Protein 5T58 (pdb70)

Radius of gyration: 65.5 Å; Cα contacts (8 Å, |Δi|>4): 560; chains: 4; bounding box: 203×112×116 Å

B-factor: mean 86.99, std 26.58, range [22.73, 195.38]

Sequence (820 aa):
ATTPTMQSTSLLTEHLGYPPISLVDDIINAVNEIMYKCTNAMEKYLMQRNIIGKKDFSDEIKIGTAKLESLLENSVDKNFDKLELYVLRNILSIPSDLLEENRFRLLHHEKLVLTDSATRAHTDTSIEQKLQEIERQYQLNVMLRDRIQNTKELLTEVVQFKKKVIDLLRCDDNLTTALHELWDDLKPLDVAVKLITTRLKQIYLENEEFYSIDQVNRLVKRYNELRNTSIVRGMEGTEHIRFQRLVQVCNKALEESIRKLQSWEKIHECFPNYGQTREGIENLTVCQQQVIKLWSNLSRVEFDAIFHERSIEEKLNQLDDLINKARSIDTSSSSKKLRKIDDLRPLELIEGNLQGAKESTLERINNKLQIIKESNEALETNLKDLNDNIFQELDQLQQVYDDMLPDETIKQAVSDMIIESRQSFAQDLKMKQLMNWCLIRALRKLEIKNSQNKSESRKITLTILKDFVRDIRKGSHDIDWPPIKLAKIPNEKNIQNKENAKILEEKIKTIKNEIEQWSKDLSDVKIPSYELPKLTATTKESIHSDFQKRVDGLQETTRLLKSSSILLNETAGMKLQRLNGCIVKKRVDKLDITQKQLRFLHKQFKEIIDEKVRTALPESSEDDQVSQEIQLQLDQFLMDVLEMAGESMNVVDAGKGTTVKSVIQEVQKEYTEPFDVELNEKVRKLYQEWEDETVKVSKLRREAPQVAVSEYTKQENQLLEEIDSLIAKMDSSKTQEYWNQVANQYGSILTSLKEINDKIPTHESKQKRLRLLLDLIEKEVAT

Nearest PDB structures (foldseek):
  5t58-assembly1_A  TM=1.004E+00  e=5.460E-33  Kluyveromyces lactis NRRL Y-1140
  5t59-assembly1_A  TM=8.878E-01  e=7.676E-12  Kluyveromyces lactis NRRL Y-1140
  5t51-assembly1_A  TM=9.431E-01  e=3.732E-10  Kluyveromyces lactis NRRL Y-1140
  5wwl-assembly1_M  TM=3.904E-01  e=6.436E-05  Schizosaccharomyces pombe 972h-
  5t58-assembly1_N  TM=1.005E+00  e=2.468E-30  Kluyveromyces lactis NRRL Y-1140

Solvent-accessible surface area: 52377 Å² total; per-residue (Å²): 118,81,51,48,88,110,4,9,59,35,3,2,24,19,20,8,11,10,2,10,79,2,1,2,31,42,1,31,99,9,2,27,83,20,15,109,120,28,22,94,32,64,47,132,148,12,86,123,102,26,81,40,76,183,144,76,45,43,126,33,13,151,99,0,26,50,108,43,26,66,75,14,55,108,41,4,68,108,44,3,38,118,3,39,96,70,0,66,181,60,2,9,40,9,50,57,104,13,6,109,106,29,53,2,58,10,116,18,22,116,8,111,45,92,97,30,66,37,12,98,54,128,12,58,62,38,3,80,81,51,9,78,56,13,45,120,22,62,102,57,28,80,121,12,160,59,69,60,87,19,16,128,87,18,109,66,50,22,73,79,12,19,116,15,12,83,67,12,9,89,3,80,29,139,142,33,0,55,86,112,79,128,54,23,94,143,93,64,34,63,81,24,55,120,120,25,14,60,135,0,67,100,2,11,104,66,35,61,108,164,138,37,37,96,105,10,36,148,64,8,100,154,18,68,128,134,183,94,65,88,139,68,268,97,124,69,35,94,54,97,92,32,31,99,95,0,43,93,30,2,53,128,16,5,92,88,6,11,152,82,35,137,40,155,89,61,22,82,113,11,18,73,95,1,3,138,35,190,97,0,50,101,30,7,48,98,26,40,97,108,20,37,132,101,20,19,72,78,1,116,85,50,8,95,43,1,25,151,114,53,51,1,91,103,48,0,25,61,2,20,20,33,5,35,66,13,149,81,97,110,118,96,116,49,109,190,77,81,92,14,43,39,57,132,14,9,58,53,11,5,27,0,9,18,16,16,35,20,62,70,41,33,101,140,9,48,79,23,7,90,100,12,102,108,53,16,105,58,81,43,73,82,20,119,77,86,23,90,74,23,83,98,46,20,94,96,60,36,118,77,16,54,115,42,61,65,85,98,73,4,101,95,5,25,38,78,23,98,131,29,80,169,169,132,167,61,84,53,128,62,21,56,139,20,6,26,127,1,6,60,95,6,20,143,114,21,73,134,125,20,85,126,74,193,42,100,13,47,100,71,0,12,79,11,0,79,34,6,16,129,66,37,169,172,53,55,152,122,58,40,135,80,54,34,54,78,96,95,85,106,67,118,98,71,104,108,109,108,98,94,95,104,95,100,105,75,72,100,91,109,84,96,106,146,130,74,84,71,107,65,55,135,86,21,122,16,26,11,69,77,30,15,80,15,53,70,61,21,110,63,13,106,90,93,10,124,86,24,89,60,28,31,93,64,0,67,104,20,35,76,95,64,88,100,82,21,148,18,138,33,197,83,86,107,32,77,81,134,59,45,54,64,30,14,95,123,76,16,49,34,47,26,111,66,17,157,45,22,48,47,0,3,79,61,1,51,86,16,5,24,49,21,18,125,101,12,92,46,24,62,111,162,76,212,199,81,107,5,53,9,66,28,54,52,14,67,43,16,9,24,19,14,13,70,31,6,22,103,46,27,124,103,65,70,112,108,96,68,87,54,33,126,69,25,3,54,12,43,31,27,4,22,74,12,3,35,78,0,14,70,35,0,21,144,44,17,14,4,90,102,53,51,126,29,85,49,15,98,63,17,10,84,82,4,47,110,60,17,33,44,90,103,50,124,101,36,64,75,107,27,156,128,35,67,98,55,38,24,77,26,6,61,76,15,2,91,31,39,70,98,11,1,55,75,22,18,43,110,23,70,141,122,51,73,110,14,50,119,67,11,54,65,38,67,80,90,48,132,98,172,195,76,92,95,148,64,36,97,25,1,74,48,19,13,56,21,10,70,22,45,90,66,6,53,84,82,38,72,66,0,63,66,93,12,111,132,14,130,92,29,40,101,70,13,129,161,88,39,86,190

Structure (mmCIF, N/CA/C/O backbone):
data_5T58
#
_entry.id   5T58
#
_cell.length_a   58.750
_cell.length_b   172.570
_cell.length_c   59.480
_cell.angle_alpha   90.00
_cell.angle_beta   110.46
_cell.angle_gamma   90.00
#
_symmetry.space_group_name_H-M   'P 1 21 1'
#
loop_
_entity.id
_entity.type
_entity.pdbx_description
1 polymer KLLA0F02343p
2 polymer KLLA0E05809p
3 polymer KLLA0D15741p
4 polymer KLLA0C15939p
#
loop_
_atom_site.group_PDB
_atom_site.id
_atom_site.type_symbol
_atom_site.label_atom_id
_atom_site.label_alt_id
_atom_site.label_comp_id
_atom_site.label_asym_id
_atom_site.label_entity_id
_atom_site.label_seq_id
_atom_site.pdbx_PDB_ins_code
_atom_site.Cartn_x
_atom_site.Cartn_y
_atom_site.Cartn_z
_atom_site.occupancy
_atom_site.B_iso_or_equiv
_atom_site.auth_seq_id
_atom_site.auth_comp_id
_atom_site.auth_asym_id
_atom_site.auth_atom_id
_atom_site.pdbx_PDB_model_num
ATOM 1 N N . ALA A 1 1 ? 9.448 5.410 1.705 1.00 111.60 1 ALA A N 1
ATOM 2 C CA . ALA A 1 1 ? 8.892 4.170 2.320 1.00 100.72 1 ALA A CA 1
ATOM 3 C C . ALA A 1 1 ? 9.722 3.722 3.524 1.00 119.66 1 ALA A C 1
ATOM 4 O O . ALA A 1 1 ? 9.403 2.721 4.167 1.00 123.12 1 ALA A O 1
ATOM 13 N N . THR A 1 2 ? 10.782 4.473 3.831 1.00 128.90 2 THR A N 1
ATOM 14 C CA . THR A 1 2 ? 11.713 4.103 4.892 1.00 110.72 2 THR A CA 1
ATOM 15 C C . THR A 1 2 ? 12.265 2.706 4.635 1.00 101.10 2 THR A C 1
ATOM 16 O O . THR A 1 2 ? 13.286 2.552 3.956 1.00 107.15 2 THR A O 1
ATOM 27 N N . THR A 1 3 ? 11.597 1.685 5.171 1.00 94.55 3 THR A N 1
ATOM 28 C CA . THR A 1 3 ? 11.958 0.288 4.973 1.00 94.74 3 THR A CA 1
ATOM 29 C C . THR A 1 3 ? 11.089 -0.557 5.896 1.00 93.92 3 THR A C 1
ATOM 30 O O . THR A 1 3 ? 11.223 -0.458 7.123 1.00 93.79 3 THR A O 1
ATOM 41 N N . PRO A 1 4 ? 10.182 -1.377 5.362 1.00 90.31 4 PRO A N 1
ATOM 42 C CA . PRO A 1 4 ? 9.376 -2.239 6.242 1.00 84.67 4 PRO A CA 1
ATOM 43 C C . PRO A 1 4 ? 10.210 -3.069 7.201 1.00 81.06 4 PRO A C 1
ATOM 44 O O . PRO A 1 4 ? 9.763 -3.343 8.323 1.00 77.92 4 PRO A O 1
ATOM 55 N N . THR A 1 5 ? 11.413 -3.480 6.797 1.00 71.80 5 THR A N 1
ATOM 56 C CA . THR A 1 5 ? 12.287 -4.208 7.711 1.00 64.74 5 THR A CA 1
ATOM 57 C C . THR A 1 5 ? 12.738 -3.311 8.857 1.00 70.12 5 THR A C 1
ATOM 58 O O . THR A 1 5 ? 12.722 -3.724 10.020 1.00 74.42 5 THR A O 1
ATOM 69 N N . MET A 1 6 ? 13.150 -2.077 8.548 1.00 71.67 6 MET A N 1
ATOM 70 C CA . MET A 1 6 ? 13.495 -1.130 9.604 1.00 73.47 6 MET A CA 1
ATOM 71 C C . MET A 1 6 ? 12.316 -0.901 10.538 1.00 75.85 6 MET A C 1
ATOM 72 O O . MET A 1 6 ? 12.491 -0.756 11.754 1.00 74.83 6 MET A O 1
ATOM 86 N N . GLN A 1 7 ? 11.107 -0.852 9.981 1.00 71.57 7 GLN A N 1
ATOM 87 C CA . GLN A 1 7 ? 9.916 -0.673 10.800 1.00 70.91 7 GLN A CA 1
ATOM 88 C C . GLN A 1 7 ? 9.710 -1.861 11.732 1.00 68.19 7 GLN A C 1
ATOM 89 O O . GLN A 1 7 ? 9.423 -1.685 12.923 1.00 66.41 7 GLN A O 1
ATOM 103 N N . SER A 1 8 ? 9.871 -3.082 11.213 1.00 66.99 8 SER A N 1
ATOM 104 C CA . SER A 1 8 ? 9.759 -4.266 12.057 1.00 57.91 8 SER A CA 1
ATOM 105 C C . SER A 1 8 ? 10.841 -4.293 13.128 1.00 57.20 8 SER A C 1
ATOM 106 O O . SER A 1 8 ? 10.602 -4.777 14.238 1.00 57.45 8 SER A O 1
ATOM 114 N N . THR A 1 9 ? 12.036 -3.788 12.817 1.00 56.95 9 THR A N 1
ATOM 115 C CA . THR A 1 9 ? 13.114 -3.765 13.796 1.00 60.76 9 THR A CA 1
ATOM 116 C C . THR A 1 9 ? 12.934 -2.666 14.832 1.00 55.14 9 THR A C 1
ATOM 117 O O . THR A 1 9 ? 13.481 -2.779 15.933 1.00 60.93 9 THR A O 1
ATOM 128 N N . SER A 1 10 ? 12.191 -1.607 14.510 1.00 49.22 10 SER A N 1
ATOM 129 C CA . SER A 1 10 ? 11.882 -0.598 15.515 1.00 52.54 10 SER A CA 1
ATOM 130 C C . SER A 1 10 ? 10.756 -1.071 16.426 1.00 42.28 10 SER A C 1
ATOM 131 O O . SER A 1 10 ? 10.857 -0.974 17.654 1.00 38.84 10 SER A O 1
ATOM 139 N N . LEU A 1 11 ? 9.681 -1.599 15.838 1.00 42.88 11 LEU A N 1
ATOM 140 C CA . LEU A 1 11 ? 8.570 -2.093 16.644 1.00 45.44 11 LEU A CA 1
ATOM 141 C C . LEU A 1 11 ? 8.992 -3.291 17.485 1.00 39.77 11 LEU A C 1
ATOM 142 O O . LEU A 1 11 ? 8.530 -3.452 18.619 1.00 46.27 11 LEU A O 1
ATOM 158 N N . LEU A 1 12 ? 9.871 -4.140 16.949 1.00 34.02 12 LEU A N 1
ATOM 159 C CA . LEU A 1 12 ? 10.349 -5.295 17.702 1.00 39.69 12 LEU A CA 1
ATOM 160 C C . LEU A 1 12 ? 11.444 -4.908 18.685 1.00 48.91 12 LEU A C 1
ATOM 161 O O . LEU A 1 12 ? 11.482 -5.420 19.808 1.00 42.46 12 LEU A O 1
ATOM 177 N N . THR A 1 13 ? 12.350 -4.016 18.280 1.00 43.79 13 THR A N 1
ATOM 178 C CA . THR A 1 13 ? 13.331 -3.496 19.223 1.00 34.37 13 THR A CA 1
ATOM 179 C C . THR A 1 13 ? 12.649 -2.833 20.411 1.00 41.53 13 THR A C 1
ATOM 180 O O . THR A 1 13 ? 13.184 -2.854 21.526 1.00 45.97 13 THR A O 1
ATOM 191 N N . GLU A 1 14 ? 11.470 -2.244 20.196 1.00 47.32 14 GLU A N 1
ATOM 192 C CA . GLU A 1 14 ? 10.740 -1.605 21.286 1.00 54.09 14 GLU A CA 1
ATOM 193 C C . GLU A 1 14 ? 9.963 -2.632 22.106 1.00 45.27 14 GLU A C 1
ATOM 194 O O . GLU A 1 14 ? 10.077 -2.670 23.336 1.00 49.70 14 GLU A O 1
ATOM 206 N N . HIS A 1 15 ? 9.164 -3.467 21.439 1.00 39.50 15 HIS A N 1
ATOM 207 C CA . HIS A 1 15 ? 8.431 -4.525 22.125 1.00 41.54 15 HIS A CA 1
ATOM 208 C C . HIS A 1 15 ? 9.360 -5.352 23.004 1.00 46.56 15 HIS A C 1
ATOM 209 O O . HIS A 1 15 ? 9.212 -5.396 24.231 1.00 50.49 15 HIS A O 1
ATOM 223 N N . LEU A 1 16 ? 10.329 -6.021 22.378 1.00 47.95 16 LEU A N 1
ATOM 224 C CA . LEU A 1 16 ? 11.283 -6.837 23.118 1.00 48.71 16 LEU A CA 1
ATOM 225 C C . LEU A 1 16 ? 11.937 -6.041 24.239 1.00 40.26 16 LEU A C 1
ATOM 226 O O . LEU A 1 16 ? 12.136 -6.555 25.346 1.00 34.79 16 LEU A O 1
ATOM 242 N N . GLY A 1 17 ? 12.260 -4.777 23.974 1.00 38.87 17 GLY A N 1
ATOM 243 C CA . GLY A 1 17 ? 13.117 -4.004 24.839 1.00 36.99 17 GLY A CA 1
ATOM 244 C C . GLY A 1 17 ? 14.590 -4.146 24.528 1.00 41.56 17 GLY A C 1
ATOM 245 O O . GLY A 1 17 ? 15.398 -3.383 25.073 1.00 47.68 17 GLY A O 1
ATOM 249 N N . TYR A 1 18 ? 14.960 -5.088 23.665 1.00 44.29 18 TYR A N 1
ATOM 250 C CA . TYR A 1 18 ? 16.339 -5.354 23.292 1.00 42.44 18 TYR A CA 1
ATOM 251 C C . TYR A 1 18 ? 16.401 -5.692 21.809 1.00 41.97 18 TYR A C 1
ATOM 252 O O . TYR A 1 18 ? 15.471 -6.308 21.274 1.00 44.16 18 TYR A O 1
ATOM 270 N N . PRO A 1 19 ? 17.472 -5.302 21.121 1.00 34.54 19 PRO A N 1
ATOM 271 C CA . PRO A 1 19 ? 17.584 -5.603 19.689 1.00 38.75 19 PRO A CA 1
ATOM 272 C C . PRO A 1 19 ? 17.481 -7.096 19.428 1.00 48.05 19 PRO A C 1
ATOM 273 O O . PRO A 1 19 ? 17.985 -7.907 20.219 1.00 57.66 19 PRO A O 1
ATOM 284 N N . PRO A 1 20 ? 16.834 -7.502 18.330 1.00 39.83 20 PRO A N 1
ATOM 285 C CA . PRO A 1 20 ? 16.824 -8.935 17.987 1.00 40.95 20 PRO A CA 1
ATOM 286 C C . PRO A 1 20 ? 18.212 -9.537 17.859 1.00 50.11 20 PRO A C 1
ATOM 287 O O . PRO A 1 20 ? 18.442 -10.661 18.324 1.00 57.48 20 PRO A O 1
ATOM 298 N N . ILE A 1 21 ? 19.147 -8.820 17.230 1.00 42.94 21 ILE A N 1
ATOM 299 C CA . ILE A 1 21 ? 20.489 -9.359 17.036 1.00 43.35 21 ILE A CA 1
ATOM 300 C C . ILE A 1 21 ? 21.143 -9.671 18.376 1.00 49.69 21 ILE A C 1
ATOM 301 O O . ILE A 1 21 ? 22.010 -10.550 18.463 1.00 64.69 21 ILE A O 1
ATOM 317 N N . SER A 1 22 ? 20.739 -8.971 19.441 1.00 40.85 22 SER A N 1
ATOM 318 C CA . SER A 1 22 ? 21.336 -9.211 20.752 1.00 38.56 22 SER A CA 1
ATOM 319 C C . SER A 1 22 ? 21.122 -10.651 21.200 1.00 46.40 22 SER A C 1
ATOM 320 O O . SER A 1 22 ? 22.041 -11.289 21.730 1.00 57.59 22 SER A O 1
ATOM 328 N N . LEU A 1 23 ? 19.916 -11.183 20.991 1.00 42.48 23 LEU A N 1
ATOM 329 C CA . LEU A 1 23 ? 19.622 -12.556 21.388 1.00 50.09 23 LEU A CA 1
ATOM 330 C C . LEU A 1 23 ? 20.535 -13.544 20.668 1.00 54.77 23 LEU A C 1
ATOM 331 O O . LEU A 1 23 ? 21.255 -14.328 21.301 1.00 57.69 23 LEU A O 1
ATOM 347 N N . VAL A 1 24 ? 20.507 -13.527 19.333 1.00 46.44 24 VAL A N 1
ATOM 348 C CA . VAL A 1 24 ? 21.314 -14.468 18.564 1.00 40.69 24 VAL A CA 1
ATOM 349 C C . VAL A 1 24 ? 22.790 -14.317 18.903 1.00 41.80 24 VAL A C 1
ATOM 350 O O . VAL A 1 24 ? 23.537 -15.301 18.901 1.00 46.90 24 VAL A O 1
ATOM 363 N N . ASP A 1 25 ? 23.238 -13.094 19.200 1.00 38.46 25 ASP A N 1
ATOM 364 C CA . ASP A 1 25 ? 24.634 -12.906 19.580 1.00 40.30 25 ASP A CA 1
ATOM 365 C C . ASP A 1 25 ? 24.926 -13.532 20.938 1.00 50.13 25 ASP A C 1
ATOM 366 O O . ASP A 1 25 ? 26.021 -14.063 21.158 1.00 51.44 25 ASP A O 1
ATOM 375 N N . ASP A 1 26 ? 23.966 -13.476 21.867 1.00 44.97 26 ASP A N 1
ATOM 376 C CA . ASP A 1 26 ? 24.141 -14.172 23.138 1.00 40.37 26 ASP A CA 1
ATOM 377 C C . ASP A 1 26 ? 24.220 -15.676 22.924 1.00 43.20 26 ASP A C 1
ATOM 378 O O . ASP A 1 26 ? 25.045 -16.360 23.543 1.00 57.74 26 ASP A O 1
ATOM 387 N N . ILE A 1 27 ? 23.373 -16.207 22.041 1.00 33.64 27 ILE A N 1
ATOM 388 C CA . ILE A 1 27 ? 23.423 -17.629 21.713 1.00 36.96 27 ILE A CA 1
ATOM 389 C C . ILE A 1 27 ? 24.797 -17.996 21.161 1.00 53.61 27 ILE A C 1
ATOM 390 O O . ILE A 1 27 ? 25.464 -18.912 21.658 1.00 55.63 27 ILE A O 1
ATOM 406 N N . ILE A 1 28 ? 25.238 -17.286 20.119 1.00 55.30 28 ILE A N 1
ATOM 407 C CA . ILE A 1 28 ? 26.526 -17.581 19.490 1.00 54.66 28 ILE A CA 1
ATOM 408 C C . ILE A 1 28 ? 27.647 -17.493 20.517 1.00 56.92 28 ILE A C 1
ATOM 409 O O . ILE A 1 28 ? 28.344 -18.476 20.791 1.00 65.42 28 ILE A O 1
ATOM 425 N N . ASN A 1 29 ? 27.849 -16.302 21.085 1.00 46.19 29 ASN A N 1
ATOM 426 C CA . ASN A 1 29 ? 28.939 -16.104 22.033 1.00 49.19 29 ASN A CA 1
ATOM 427 C C . ASN A 1 29 ? 28.921 -17.169 23.122 1.00 62.66 29 ASN A C 1
ATOM 428 O O . ASN A 1 29 ? 29.977 -17.652 23.548 1.00 84.39 29 ASN A O 1
ATOM 439 N N . ALA A 1 30 ? 27.728 -17.557 23.577 1.00 58.87 30 ALA A N 1
ATOM 440 C CA . ALA A 1 30 ? 27.624 -18.606 24.585 1.00 71.99 30 ALA A CA 1
ATOM 441 C C . ALA A 1 30 ? 28.171 -19.930 24.058 1.00 71.48 30 ALA A C 1
ATOM 442 O O . ALA A 1 30 ? 29.088 -20.523 24.644 1.00 83.53 30 ALA A O 1
ATOM 449 N N . VAL A 1 31 ? 27.619 -20.409 22.941 1.00 63.43 31 VAL A N 1
ATOM 450 C CA . VAL A 1 31 ? 28.036 -21.702 22.403 1.00 69.57 31 VAL A CA 1
ATOM 451 C C . VAL A 1 31 ? 29.538 -21.716 22.154 1.00 70.16 31 VAL A C 1
ATOM 452 O O . VAL A 1 31 ? 30.244 -22.628 22.593 1.00 72.80 31 VAL A O 1
ATOM 465 N N . ASN A 1 32 ? 30.049 -20.715 21.431 1.00 69.26 32 ASN A N 1
ATOM 466 C CA . ASN A 1 32 ? 31.484 -20.655 21.169 1.00 71.22 32 ASN A CA 1
ATOM 467 C C . ASN A 1 32 ? 32.288 -20.600 22.459 1.00 72.94 32 ASN A C 1
ATOM 468 O O . ASN A 1 32 ? 33.409 -21.117 22.511 1.00 78.86 32 ASN A O 1
ATOM 479 N N . GLU A 1 33 ? 31.746 -19.972 23.506 1.00 69.11 33 GLU A N 1
ATOM 480 C CA . GLU A 1 33 ? 32.404 -20.036 24.806 1.00 68.91 33 GLU A CA 1
ATOM 481 C C . GLU A 1 33 ? 32.508 -21.478 25.282 1.00 77.81 33 GLU A C 1
ATOM 482 O O . GLU A 1 33 ? 33.545 -21.892 25.816 1.00 89.81 33 GLU A O 1
ATOM 494 N N . ILE A 1 34 ? 31.445 -22.264 25.087 1.00 76.31 34 ILE A N 1
ATOM 495 C CA . ILE A 1 34 ? 31.511 -23.677 25.451 1.00 75.64 34 ILE A CA 1
ATOM 496 C C . ILE A 1 34 ? 32.497 -24.409 24.548 1.00 77.81 34 ILE A C 1
ATOM 497 O O . ILE A 1 34 ? 33.116 -25.398 24.959 1.00 79.64 34 ILE A O 1
ATOM 513 N N . MET A 1 35 ? 32.658 -23.936 23.310 1.00 77.19 35 MET A N 1
ATOM 514 C CA . MET A 1 35 ? 33.612 -24.533 22.383 1.00 74.87 35 MET A CA 1
ATOM 515 C C . MET A 1 35 ? 35.041 -24.313 22.856 1.00 78.07 35 MET A C 1
ATOM 516 O O . MET A 1 35 ? 35.879 -25.218 22.767 1.00 86.18 35 MET A O 1
ATOM 530 N N . TYR A 1 36 ? 35.338 -23.115 23.362 1.00 81.70 36 TYR A N 1
ATOM 531 C CA . TYR A 1 36 ? 36.686 -22.818 23.833 1.00 91.61 36 TYR A CA 1
ATOM 532 C C . TYR A 1 36 ? 36.962 -23.520 25.158 1.00 96.95 36 TYR A C 1
ATOM 533 O O . TYR A 1 36 ? 37.991 -24.191 25.317 1.00 100.40 36 TYR A O 1
ATOM 551 N N . LYS A 1 37 ? 36.046 -23.377 26.122 1.00 90.40 37 LYS A N 1
ATOM 552 C CA . LYS A 1 37 ? 36.198 -24.061 27.403 1.00 81.39 37 LYS A CA 1
ATOM 553 C C . LYS A 1 37 ? 36.384 -25.558 27.203 1.00 79.72 37 LYS A C 1
ATOM 554 O O . LYS A 1 37 ? 37.260 -26.174 27.817 1.00 88.62 37 LYS A O 1
ATOM 573 N N . CYS A 1 38 ? 35.558 -26.164 26.348 1.00 65.15 38 CYS A N 1
ATOM 574 C CA . CYS A 1 38 ? 35.649 -27.600 26.125 1.00 67.07 38 CYS A CA 1
ATOM 575 C C . CYS A 1 38 ? 36.841 -27.993 25.265 1.00 82.16 38 CYS A C 1
ATOM 576 O O . CYS A 1 38 ? 37.299 -29.137 25.355 1.00 78.38 38 CYS A O 1
ATOM 584 N N . THR A 1 39 ? 37.342 -27.088 24.425 1.00 91.63 39 THR A N 1
ATOM 585 C CA . THR A 1 39 ? 38.550 -27.377 23.660 1.00 83.82 39 THR A CA 1
ATOM 586 C C . THR A 1 39 ? 39.767 -27.403 24.573 1.00 83.59 39 THR A C 1
ATOM 587 O O . THR A 1 39 ? 40.433 -28.437 24.717 1.00 94.21 39 THR A O 1
ATOM 598 N N . ASN A 1 40 ? 40.072 -26.270 25.207 1.00 75.40 40 ASN A N 1
ATOM 599 C CA . ASN A 1 40 ? 41.218 -26.218 26.102 1.00 84.85 40 ASN A CA 1
ATOM 600 C C . ASN A 1 40 ? 41.023 -27.071 27.351 1.00 92.59 40 ASN A C 1
ATOM 601 O O . ASN A 1 40 ? 42.000 -27.321 28.065 1.00 105.04 40 ASN A O 1
ATOM 612 N N . ALA A 1 41 ? 39.799 -27.529 27.624 1.00 82.90 41 ALA A N 1
ATOM 613 C CA . ALA A 1 41 ? 39.557 -28.477 28.707 1.00 81.00 41 ALA A CA 1
ATOM 614 C C . ALA A 1 41 ? 39.729 -29.920 28.258 1.00 90.09 41 ALA A C 1
ATOM 615 O O . ALA A 1 41 ? 40.171 -30.757 29.049 1.00 105.28 41 ALA A O 1
ATOM 622 N N . MET A 1 42 ? 39.381 -30.237 27.012 1.00 87.27 42 MET A N 1
ATOM 623 C CA . MET A 1 42 ? 39.752 -31.531 26.453 1.00 88.48 42 MET A CA 1
ATOM 624 C C . MET A 1 42 ? 41.269 -31.668 26.412 1.00 97.62 42 MET A C 1
ATOM 625 O O . MET A 1 42 ? 41.834 -32.656 26.896 1.00 100.42 42 MET A O 1
ATOM 639 N N . GLU A 1 43 ? 41.944 -30.660 25.857 1.00 99.20 43 GLU A N 1
ATOM 640 C CA . GLU A 1 43 ? 43.401 -30.588 25.850 1.00 97.26 43 GLU A CA 1
ATOM 641 C C . GLU A 1 43 ? 43.966 -30.695 27.263 1.00 101.16 43 GLU A C 1
ATOM 642 O O . GLU A 1 43 ? 44.650 -31.671 27.590 1.00 101.53 43 GLU A O 1
ATOM 654 N N . LYS A 1 44 ? 43.687 -29.694 28.102 1.00 106.49 44 LYS A N 1
ATOM 655 C CA . LYS A 1 44 ? 44.153 -29.668 29.486 1.00 106.97 44 LYS A CA 1
ATOM 656 C C . LYS A 1 44 ? 43.912 -30.996 30.194 1.00 110.42 44 LYS A C 1
ATOM 657 O O . LYS A 1 44 ? 44.862 -31.708 30.534 1.00 109.51 44 LYS A O 1
ATOM 676 N N . TYR A 1 45 ? 42.641 -31.329 30.426 1.00 116.50 45 TYR A N 1
ATOM 677 C CA . TYR A 1 45 ? 42.270 -32.538 31.153 1.00 112.90 45 TYR A CA 1
ATOM 678 C C . TYR A 1 45 ? 42.643 -33.819 30.413 1.00 99.93 45 TYR A C 1
ATOM 679 O O . TYR A 1 45 ? 42.359 -34.906 30.930 1.00 93.33 45 TYR A O 1
ATOM 697 N N . LEU A 1 46 ? 43.254 -33.728 29.227 1.00 103.56 46 LEU A N 1
ATOM 698 C CA . LEU A 1 46 ? 43.859 -34.888 28.583 1.00 112.68 46 LEU A CA 1
ATOM 699 C C . LEU A 1 46 ? 45.379 -34.916 28.705 1.00 119.79 46 LEU A C 1
ATOM 700 O O . LEU A 1 46 ? 45.978 -35.977 28.498 1.00 120.86 46 LEU A O 1
ATOM 716 N N . MET A 1 47 ? 46.013 -33.787 29.047 1.00 120.91 47 MET A N 1
ATOM 717 C CA . MET A 1 47 ? 47.467 -33.762 29.200 1.00 107.90 47 MET A CA 1
ATOM 718 C C . MET A 1 47 ? 47.959 -34.871 30.120 1.00 115.73 47 MET A C 1
ATOM 719 O O . MET A 1 47 ? 49.061 -35.397 29.925 1.00 119.26 47 MET A O 1
ATOM 733 N N . GLN A 1 48 ? 47.165 -35.232 31.130 1.00 119.44 48 GLN A N 1
ATOM 734 C CA . GLN A 1 48 ? 47.515 -36.331 32.021 1.00 116.38 48 GLN A CA 1
ATOM 735 C C . GLN A 1 48 ? 47.464 -37.690 31.333 1.00 114.25 48 GLN A C 1
ATOM 736 O O . GLN A 1 48 ? 47.983 -38.664 31.890 1.00 107.37 48 GLN A O 1
ATOM 750 N N . ARG A 1 49 ? 46.859 -37.780 30.149 1.00 118.10 49 ARG A N 1
ATOM 751 C CA . ARG A 1 49 ? 46.764 -39.026 29.400 1.00 115.09 49 ARG A CA 1
ATOM 752 C C . ARG A 1 49 ? 47.769 -39.098 28.256 1.00 114.30 49 ARG A C 1
ATOM 753 O O . ARG A 1 49 ? 47.638 -39.962 27.383 1.00 109.61 49 ARG A O 1
ATOM 774 N N . ASN A 1 50 ? 48.766 -38.210 28.238 1.00 121.91 50 ASN A N 1
ATOM 775 C CA . ASN A 1 50 ? 49.697 -38.157 27.115 1.00 128.79 50 ASN A CA 1
ATOM 776 C C . ASN A 1 50 ? 50.549 -39.421 27.039 1.00 134.08 50 ASN A C 1
ATOM 777 O O . ASN A 1 50 ? 50.634 -40.060 25.984 1.00 133.78 50 ASN A O 1
ATOM 788 N N . ILE A 1 51 ? 51.180 -39.804 28.148 1.00 139.36 51 ILE A N 1
ATOM 789 C CA . ILE A 1 51 ? 52.047 -40.977 28.147 1.00 133.08 51 ILE A CA 1
ATOM 790 C C . ILE A 1 51 ? 51.193 -42.236 28.106 1.00 135.68 51 ILE A C 1
ATOM 791 O O . ILE A 1 51 ? 50.248 -42.392 28.891 1.00 128.25 51 ILE A O 1
ATOM 807 N N . ILE A 1 52 ? 51.522 -43.142 27.185 1.00 139.74 52 ILE A N 1
ATOM 808 C CA . ILE A 1 52 ? 50.865 -44.444 27.106 1.00 136.18 52 ILE A CA 1
ATOM 809 C C . ILE A 1 52 ? 51.922 -45.530 27.253 1.00 135.33 52 ILE A C 1
ATOM 810 O O . ILE A 1 52 ? 52.357 -46.128 26.262 1.00 130.58 52 ILE A O 1
ATOM 826 N N . GLY A 1 53 ? 52.344 -45.787 28.489 1.00 134.32 53 GLY A N 1
ATOM 827 C CA . GLY A 1 53 ? 53.313 -46.831 28.756 1.00 138.25 53 GLY A CA 1
ATOM 828 C C . GLY A 1 53 ? 54.742 -46.333 28.810 1.00 137.40 53 GLY A C 1
ATOM 829 O O . GLY A 1 53 ? 55.209 -45.881 29.860 1.00 136.99 53 GLY A O 1
ATOM 833 N N . LYS A 1 54 ? 55.447 -46.409 27.681 1.00 136.15 54 LYS A N 1
ATOM 834 C CA . LYS A 1 54 ? 56.866 -46.073 27.620 1.00 142.23 54 LYS A CA 1
ATOM 835 C C . LYS A 1 54 ? 57.085 -44.741 26.914 1.00 141.04 54 LYS A C 1
ATOM 836 O O . LYS A 1 54 ? 57.522 -43.774 27.544 1.00 141.93 54 LYS A O 1
ATOM 855 N N . LYS A 1 55 ? 56.792 -44.656 25.619 1.00 133.61 55 LYS A N 1
ATOM 856 C CA . LYS A 1 55 ? 57.121 -43.468 24.847 1.00 125.94 55 LYS A CA 1
ATOM 857 C C . LYS A 1 55 ? 56.172 -42.321 25.197 1.00 124.58 55 LYS A C 1
ATOM 858 O O . LYS A 1 55 ? 55.255 -42.453 26.013 1.00 116.51 55 LYS A O 1
ATOM 877 N N . ASP A 1 56 ? 56.407 -41.178 24.559 1.00 130.92 56 ASP A N 1
ATOM 878 C CA . ASP A 1 56 ? 55.693 -39.941 24.840 1.00 129.00 56 ASP A CA 1
ATOM 879 C C . ASP A 1 56 ? 54.843 -39.547 23.640 1.00 132.47 56 ASP A C 1
ATOM 880 O O . ASP A 1 56 ? 55.338 -39.511 22.508 1.00 133.95 56 ASP A O 1
ATOM 889 N N . PHE A 1 57 ? 53.565 -39.254 23.893 1.00 139.25 57 PHE A N 1
ATOM 890 C CA . PHE A 1 57 ? 52.656 -38.737 22.876 1.00 138.92 57 PHE A CA 1
ATOM 891 C C . PHE A 1 57 ? 52.294 -37.275 23.122 1.00 133.41 57 PHE A C 1
ATOM 892 O O . PHE A 1 57 ? 51.293 -36.789 22.585 1.00 125.70 57 PHE A O 1
ATOM 909 N N . SER A 1 58 ? 53.089 -36.563 23.925 1.00 137.31 58 SER A N 1
ATOM 910 C CA . SER A 1 58 ? 52.834 -35.155 24.212 1.00 131.03 58 SER A CA 1
ATOM 911 C C . SER A 1 58 ? 53.058 -34.252 23.005 1.00 128.49 58 SER A C 1
ATOM 912 O O . SER A 1 58 ? 52.842 -33.040 23.117 1.00 114.25 58 SER A O 1
ATOM 920 N N . ASP A 1 59 ? 53.483 -34.802 21.867 1.00 132.50 59 ASP A N 1
ATOM 921 C CA . ASP A 1 59 ? 53.717 -34.028 20.657 1.00 124.13 59 ASP A CA 1
ATOM 922 C C . ASP A 1 59 ? 52.624 -34.210 19.611 1.00 115.61 59 ASP A C 1
ATOM 923 O O . ASP A 1 59 ? 52.689 -33.573 18.555 1.00 112.24 59 ASP A O 1
ATOM 932 N N . GLU A 1 60 ? 51.622 -35.059 19.873 1.00 114.24 60 GLU A N 1
ATOM 933 C CA . GLU A 1 60 ? 50.557 -35.354 18.911 1.00 109.76 60 GLU A CA 1
ATOM 934 C C . GLU A 1 60 ? 49.198 -35.215 19.607 1.00 109.90 60 GLU A C 1
ATOM 935 O O . GLU A 1 60 ? 48.497 -36.201 19.846 1.00 102.05 60 GLU A O 1
ATOM 947 N N . ILE A 1 61 ? 48.830 -33.976 19.930 1.00 119.37 61 ILE A N 1
ATOM 948 C CA . ILE A 1 61 ? 47.516 -33.676 20.496 1.00 121.60 61 ILE A CA 1
ATOM 949 C C . ILE A 1 61 ? 47.072 -32.295 20.027 1.00 116.84 61 ILE A C 1
ATOM 950 O O . ILE A 1 61 ? 45.901 -32.084 19.685 1.00 116.65 61 ILE A O 1
ATOM 966 N N . LYS A 1 62 ? 48.010 -31.345 19.999 1.00 104.62 62 LYS A N 1
ATOM 967 C CA . LYS A 1 62 ? 47.673 -29.969 19.668 1.00 101.68 62 LYS A CA 1
ATOM 968 C C . LYS A 1 62 ? 47.222 -29.825 18.221 1.00 105.38 62 LYS A C 1
ATOM 969 O O . LYS A 1 62 ? 46.516 -28.864 17.897 1.00 113.98 62 LYS A O 1
ATOM 988 N N . ILE A 1 63 ? 47.606 -30.758 17.347 1.00 97.27 63 ILE A N 1
ATOM 989 C CA . ILE A 1 63 ? 47.081 -30.750 15.987 1.00 103.60 63 ILE A CA 1
ATOM 990 C C . ILE A 1 63 ? 45.595 -31.088 15.994 1.00 107.45 63 ILE A C 1
ATOM 991 O O . ILE A 1 63 ? 44.797 -30.450 15.298 1.00 107.74 63 ILE A O 1
ATOM 1007 N N . GLY A 1 64 ? 45.197 -32.087 16.784 1.00 105.18 64 GLY A N 1
ATOM 1008 C CA . GLY A 1 64 ? 43.782 -32.385 16.917 1.00 102.95 64 GLY A CA 1
ATOM 1009 C C . GLY A 1 64 ? 43.016 -31.238 17.545 1.00 102.58 64 GLY A C 1
ATOM 1010 O O . GLY A 1 64 ? 41.925 -30.882 17.089 1.00 96.26 64 GLY A O 1
ATOM 1014 N N . THR A 1 65 ? 43.581 -30.638 18.596 1.00 108.75 65 THR A N 1
ATOM 1015 C CA . THR A 1 65 ? 42.960 -29.471 19.216 1.00 108.76 65 THR A CA 1
ATOM 1016 C C . THR A 1 65 ? 42.722 -28.371 18.187 1.00 106.89 65 THR A C 1
ATOM 1017 O O . THR A 1 65 ? 41.589 -27.917 17.991 1.00 108.99 65 THR A O 1
ATOM 1028 N N . ALA A 1 66 ? 43.788 -27.930 17.515 1.00 110.85 66 ALA A N 1
ATOM 1029 C CA . ALA A 1 66 ? 43.671 -26.816 16.579 1.00 104.24 66 ALA A CA 1
ATOM 1030 C C . ALA A 1 66 ? 42.716 -27.150 15.439 1.00 98.51 66 ALA A C 1
ATOM 1031 O O . ALA A 1 66 ? 41.809 -26.369 15.122 1.00 104.42 66 ALA A O 1
ATOM 1038 N N . LYS A 1 67 ? 42.905 -28.309 14.805 1.00 90.45 67 LYS A N 1
ATOM 1039 C CA . LYS A 1 67 ? 42.088 -28.658 13.648 1.00 91.67 67 LYS A CA 1
ATOM 1040 C C . LYS A 1 67 ? 40.621 -28.800 14.032 1.00 103.71 67 LYS A C 1
ATOM 1041 O O . LYS A 1 67 ? 39.761 -28.089 13.501 1.00 105.31 67 LYS A O 1
ATOM 1060 N N . LEU A 1 68 ? 40.308 -29.715 14.954 1.00 99.79 68 LEU A N 1
ATOM 1061 C CA . LEU A 1 68 ? 38.924 -29.854 15.403 1.00 94.29 68 LEU A CA 1
ATOM 1062 C C . LEU A 1 68 ? 38.333 -28.500 15.777 1.00 89.45 68 LEU A C 1
ATOM 1063 O O . LEU A 1 68 ? 37.196 -28.177 15.399 1.00 79.97 68 LEU A O 1
ATOM 1079 N N . GLU A 1 69 ? 39.101 -27.688 16.507 1.00 99.47 69 GLU A N 1
ATOM 1080 C CA . GLU A 1 69 ? 38.689 -26.338 16.866 1.00 101.40 69 GLU A CA 1
ATOM 1081 C C . GLU A 1 69 ? 38.210 -25.585 15.633 1.00 98.69 69 GLU A C 1
A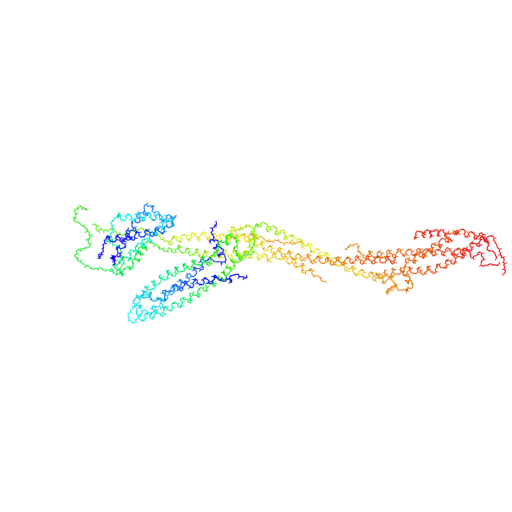TOM 1082 O O . GLU A 1 69 ? 37.015 -25.316 15.503 1.00 97.19 69 GLU A O 1
ATOM 1094 N N . SER A 1 70 ? 39.127 -25.252 14.718 1.00 99.24 70 SER A N 1
ATOM 1095 C CA . SER A 1 70 ? 38.749 -24.471 13.541 1.00 96.35 70 SER A CA 1
ATOM 1096 C C . SER A 1 70 ? 37.565 -25.097 12.811 1.00 94.24 70 SER A C 1
ATOM 1097 O O . SER A 1 70 ? 36.632 -24.393 12.399 1.00 101.24 70 SER A O 1
ATOM 1105 N N . LEU A 1 71 ? 37.582 -26.422 12.651 1.00 84.07 71 LEU A N 1
ATOM 1106 C CA . LEU A 1 71 ? 36.513 -27.116 11.942 1.00 86.13 71 LEU A CA 1
ATOM 1107 C C . LEU A 1 71 ? 35.150 -26.771 12.525 1.00 86.72 71 LEU A C 1
ATOM 1108 O O . LEU A 1 71 ? 34.265 -26.273 11.820 1.00 87.18 71 LEU A O 1
ATOM 1124 N N . LEU A 1 72 ? 34.958 -27.031 13.818 1.00 81.84 72 LEU A N 1
ATOM 1125 C CA . LEU A 1 72 ? 33.652 -26.769 14.408 1.00 77.33 72 LEU A CA 1
ATOM 1126 C C . LEU A 1 72 ? 33.395 -25.289 14.653 1.00 77.81 72 LEU A C 1
ATOM 1127 O O . LEU A 1 72 ? 32.237 -24.902 14.834 1.00 90.89 72 LEU A O 1
ATOM 1143 N N . GLU A 1 73 ? 34.434 -24.454 14.668 1.00 75.59 73 GLU A N 1
ATOM 1144 C CA . GLU A 1 73 ? 34.217 -23.012 14.692 1.00 78.91 73 GLU A CA 1
ATOM 1145 C C . GLU A 1 73 ? 33.533 -22.555 13.412 1.00 88.40 73 GLU A C 1
ATOM 1146 O O . GLU A 1 73 ? 32.541 -21.819 13.452 1.00 102.69 73 GLU A O 1
ATOM 1158 N N . ASN A 1 74 ? 34.046 -22.992 12.261 1.00 83.63 74 ASN A N 1
ATOM 1159 C CA . ASN A 1 74 ? 33.417 -22.630 10.996 1.00 90.98 74 ASN A CA 1
ATOM 1160 C C . ASN A 1 74 ? 32.054 -23.304 10.856 1.00 95.84 74 ASN A C 1
ATOM 1161 O O . ASN A 1 74 ? 31.062 -22.658 10.492 1.00 91.83 74 ASN A O 1
ATOM 1172 N N . SER A 1 75 ? 31.984 -24.603 11.161 1.00 88.96 75 SER A N 1
ATOM 1173 C CA . SER A 1 75 ? 30.733 -25.343 11.021 1.00 88.93 75 SER A CA 1
ATOM 1174 C C . SER A 1 75 ? 29.630 -24.732 11.879 1.00 89.00 75 SER A C 1
ATOM 1175 O O . SER A 1 75 ? 28.551 -24.398 11.378 1.00 87.51 75 SER A O 1
ATOM 1183 N N . VAL A 1 76 ? 29.882 -24.588 13.182 1.00 84.36 76 VAL A N 1
ATOM 1184 C CA . VAL A 1 76 ? 28.885 -23.999 14.072 1.00 69.98 76 VAL A CA 1
ATOM 1185 C C . VAL A 1 76 ? 28.588 -22.563 13.663 1.00 75.10 76 VAL A C 1
ATOM 1186 O O . VAL A 1 76 ? 27.427 -22.138 13.634 1.00 75.99 76 VAL A O 1
ATOM 1199 N N . ASP A 1 77 ? 29.631 -21.788 13.354 1.00 76.95 77 ASP A N 1
ATOM 1200 C CA . ASP A 1 77 ? 29.435 -20.397 12.956 1.00 75.73 77 ASP A CA 1
ATOM 1201 C C . ASP A 1 77 ? 28.419 -20.295 11.825 1.00 79.74 77 ASP A C 1
ATOM 1202 O O . ASP A 1 77 ? 27.492 -19.478 11.876 1.00 81.37 77 ASP A O 1
ATOM 1211 N N . LYS A 1 78 ? 28.569 -21.134 10.798 1.00 79.99 78 LYS A N 1
ATOM 1212 C CA . LYS A 1 78 ? 27.674 -21.059 9.648 1.00 79.97 78 LYS A CA 1
ATOM 1213 C C . LYS A 1 78 ? 26.301 -21.648 9.965 1.00 79.84 78 LYS A C 1
ATOM 1214 O O . LYS A 1 78 ? 25.273 -21.106 9.537 1.00 76.63 78 LYS A O 1
ATOM 1233 N N . ASN A 1 79 ? 26.264 -22.755 10.712 1.00 76.80 79 ASN A N 1
ATOM 1234 C CA . ASN A 1 79 ? 24.989 -23.343 11.111 1.00 68.04 79 ASN A CA 1
ATOM 1235 C C . ASN A 1 79 ? 24.124 -22.320 11.834 1.00 65.84 79 ASN A C 1
ATOM 1236 O O . ASN A 1 79 ? 22.935 -22.164 11.529 1.00 63.87 79 ASN A O 1
ATOM 1247 N N . PHE A 1 80 ? 24.705 -21.610 12.801 1.00 62.53 80 PHE A N 1
ATOM 1248 C CA . PHE A 1 80 ? 23.963 -20.582 13.514 1.00 56.93 80 PHE A CA 1
ATOM 1249 C C . PHE A 1 80 ? 23.854 -19.280 12.737 1.00 56.62 80 PHE A C 1
ATOM 1250 O O . PHE A 1 80 ? 23.069 -18.412 13.132 1.00 56.17 80 PHE A O 1
ATOM 1267 N N . ASP A 1 81 ? 24.614 -19.111 11.653 1.00 56.25 81 ASP A N 1
ATOM 1268 C CA . ASP A 1 81 ? 24.256 -18.082 10.684 1.00 54.11 81 ASP A CA 1
ATOM 1269 C C . ASP A 1 81 ? 22.911 -18.406 10.050 1.00 45.48 81 ASP A C 1
ATOM 1270 O O . ASP A 1 81 ? 22.046 -17.531 9.919 1.00 46.69 81 ASP A O 1
ATOM 1279 N N . LYS A 1 82 ? 22.704 -19.670 9.676 1.00 45.80 82 LYS A N 1
ATOM 1280 C CA . LYS A 1 82 ? 21.390 -20.081 9.198 1.00 49.34 82 LYS A CA 1
ATOM 1281 C C . LYS A 1 82 ? 20.345 -19.981 10.301 1.00 46.74 82 LYS A C 1
ATOM 1282 O O . LYS A 1 82 ? 19.185 -19.645 10.028 1.00 49.24 82 LYS A O 1
ATOM 1301 N N . LEU A 1 83 ? 20.729 -20.257 11.547 1.00 49.19 83 LEU A N 1
ATOM 1302 C CA . LEU A 1 83 ? 19.832 -20.008 12.668 1.00 41.78 83 LEU A CA 1
ATOM 1303 C C . LEU A 1 83 ? 19.370 -18.557 12.654 1.00 48.10 83 LEU A C 1
ATOM 1304 O O . LEU A 1 83 ? 18.194 -18.285 12.406 1.00 52.57 83 LEU A O 1
ATOM 1320 N N . GLU A 1 84 ? 20.290 -17.621 12.909 1.00 49.84 84 GLU A N 1
ATOM 1321 C CA . GLU A 1 84 ? 19.906 -16.216 13.026 1.00 41.66 84 GLU A CA 1
ATOM 1322 C C . GLU A 1 84 ? 19.136 -15.750 11.799 1.00 36.88 84 GLU A C 1
ATOM 1323 O O . GLU A 1 84 ? 18.206 -14.943 11.911 1.00 36.76 84 GLU A O 1
ATOM 1335 N N . LEU A 1 85 ? 19.505 -16.244 10.616 1.00 37.13 85 LEU A N 1
ATOM 1336 C CA . LEU A 1 85 ? 18.706 -15.953 9.431 1.00 37.78 85 LEU A CA 1
ATOM 1337 C C . LEU A 1 85 ? 17.269 -16.426 9.611 1.00 40.42 85 LEU A C 1
ATOM 1338 O O . LEU A 1 85 ? 16.325 -15.714 9.251 1.00 43.42 85 LEU A O 1
ATOM 1354 N N . TYR A 1 86 ? 17.078 -17.619 10.183 1.00 41.95 86 TYR A N 1
ATOM 1355 C CA . TYR A 1 86 ? 15.723 -18.114 10.403 1.00 40.17 86 TYR A CA 1
ATOM 1356 C C . TYR A 1 86 ? 14.998 -17.325 11.487 1.00 44.56 86 TYR A C 1
ATOM 1357 O O . TYR A 1 86 ? 13.774 -17.165 11.423 1.00 53.20 86 TYR A O 1
ATOM 1375 N N . VAL A 1 87 ? 15.728 -16.838 12.490 1.00 40.59 87 VAL A N 1
ATOM 1376 C CA . VAL A 1 87 ? 15.101 -16.117 13.591 1.00 40.22 87 VAL A CA 1
ATOM 1377 C C . VAL A 1 87 ? 14.643 -14.742 13.127 1.00 40.00 87 VAL A C 1
ATOM 1378 O O . VAL A 1 87 ? 13.499 -14.337 13.359 1.00 46.40 87 VAL A O 1
ATOM 1391 N N . LEU A 1 88 ? 15.529 -14.009 12.462 1.00 31.11 88 LEU A N 1
ATOM 1392 C CA . LEU A 1 88 ? 15.236 -12.651 12.032 1.00 30.52 88 LEU A CA 1
ATOM 1393 C C . LEU A 1 88 ? 14.356 -12.602 10.791 1.00 40.72 88 LEU A C 1
ATOM 1394 O O . LEU A 1 88 ? 13.962 -11.506 10.377 1.00 45.63 88 LEU A O 1
ATOM 1410 N N . ARG A 1 89 ? 14.035 -13.749 10.195 1.00 45.19 89 ARG A N 1
ATOM 1411 C CA . ARG A 1 89 ? 13.252 -13.811 8.965 1.00 59.40 89 ARG A CA 1
ATOM 1412 C C . ARG A 1 89 ? 11.866 -14.401 9.162 1.00 54.19 89 ARG A C 1
ATOM 1413 O O . ARG A 1 89 ? 10.896 -13.872 8.616 1.00 66.33 89 ARG A O 1
ATOM 1434 N N . ASN A 1 90 ? 11.747 -15.496 9.913 1.00 45.86 90 ASN A N 1
ATOM 1435 C CA . ASN A 1 90 ? 10.452 -16.110 10.190 1.00 61.78 90 ASN A CA 1
ATOM 1436 C C . ASN A 1 90 ? 9.943 -15.740 11.578 1.00 56.56 90 ASN A C 1
ATOM 1437 O O . ASN A 1 90 ? 8.853 -15.177 11.717 1.00 65.56 90 ASN A O 1
ATOM 1448 N N . ILE A 1 91 ? 10.721 -16.045 12.613 1.00 47.60 91 ILE A N 1
ATOM 1449 C CA . ILE A 1 91 ? 10.315 -15.794 13.990 1.00 46.31 91 ILE A CA 1
ATOM 1450 C C . ILE A 1 91 ? 10.108 -14.300 14.205 1.00 52.97 91 ILE A C 1
ATOM 1451 O O . ILE A 1 91 ? 8.978 -13.842 14.406 1.00 64.50 91 ILE A O 1
ATOM 1467 N N . LEU A 1 92 ? 11.193 -13.530 14.164 1.00 52.40 92 LEU A N 1
ATOM 1468 C CA . LEU A 1 92 ? 11.150 -12.111 14.516 1.00 44.10 92 LEU A CA 1
ATOM 1469 C C . LEU A 1 92 ? 10.880 -11.214 13.315 1.00 60.36 92 LEU A C 1
ATOM 1470 O O . LEU A 1 92 ? 11.447 -10.122 13.215 1.00 61.96 92 LEU A O 1
ATOM 1486 N N . SER A 1 93 ? 10.018 -11.642 12.394 1.00 71.38 93 SER A N 1
ATOM 1487 C CA . SER A 1 93 ? 9.623 -10.837 11.248 1.00 74.51 93 SER A CA 1
ATOM 1488 C C . SER A 1 93 ? 8.136 -10.522 11.330 1.00 84.96 93 SER A C 1
ATOM 1489 O O . SER A 1 93 ? 7.352 -11.282 11.908 1.00 82.69 93 SER A O 1
ATOM 1497 N N . ILE A 1 94 ? 7.756 -9.390 10.743 1.00 90.11 94 ILE A N 1
ATOM 1498 C CA . ILE A 1 94 ? 6.372 -8.921 10.758 1.00 79.22 94 ILE A CA 1
ATOM 1499 C C . ILE A 1 94 ? 5.887 -8.830 9.316 1.00 78.58 94 ILE A C 1
ATOM 1500 O O . ILE A 1 94 ? 6.645 -8.386 8.441 1.00 89.03 94 ILE A O 1
ATOM 1516 N N . PRO A 1 95 ? 4.650 -9.227 9.014 1.00 69.58 95 PRO A N 1
ATOM 1517 C CA . PRO A 1 95 ? 4.163 -9.094 7.636 1.00 86.41 95 PRO A CA 1
ATOM 1518 C C . PRO A 1 95 ? 4.011 -7.634 7.242 1.00 81.37 95 PRO A C 1
ATOM 1519 O O . PRO A 1 95 ? 3.495 -6.814 8.005 1.00 82.62 95 PRO A O 1
ATOM 1530 N N . SER A 1 96 ? 4.475 -7.313 6.031 1.00 73.28 96 SER A N 1
ATOM 1531 C CA . SER A 1 96 ? 4.380 -5.939 5.550 1.00 72.67 96 SER A CA 1
ATOM 1532 C C . SER A 1 96 ? 2.932 -5.499 5.408 1.00 70.11 96 SER A C 1
ATOM 1533 O O . SER A 1 96 ? 2.641 -4.300 5.484 1.00 71.50 96 SER A O 1
ATOM 1541 N N . ASP A 1 97 ? 2.014 -6.445 5.194 1.00 65.88 97 ASP A N 1
ATOM 1542 C CA . ASP A 1 97 ? 0.595 -6.110 5.196 1.00 63.63 97 ASP A CA 1
ATOM 1543 C C . ASP A 1 97 ? 0.261 -5.239 6.395 1.00 70.94 97 ASP A C 1
ATOM 1544 O O . ASP A 1 97 ? -0.160 -4.091 6.247 1.00 73.55 97 ASP A O 1
ATOM 1553 N N . LEU A 1 98 ? 0.490 -5.760 7.601 1.00 78.27 98 LEU A N 1
ATOM 1554 C CA . LEU A 1 98 ? 0.076 -5.054 8.809 1.00 65.92 98 LEU A CA 1
ATOM 1555 C C . LEU A 1 98 ? 0.747 -3.690 8.921 1.00 70.75 98 LEU A C 1
ATOM 1556 O O . LEU A 1 98 ? 0.092 -2.695 9.250 1.00 79.17 98 LEU A O 1
ATOM 1572 N N . LEU A 1 99 ? 2.054 -3.623 8.657 1.00 67.86 99 LEU A N 1
ATOM 1573 C CA . LEU A 1 99 ? 2.758 -2.348 8.755 1.00 69.29 99 LEU A CA 1
ATOM 1574 C C . LEU A 1 99 ? 2.173 -1.322 7.794 1.00 79.90 99 LEU A C 1
ATOM 1575 O O . LEU A 1 99 ? 2.056 -0.138 8.131 1.00 84.52 99 LEU A O 1
ATOM 1591 N N . GLU A 1 100 ? 1.800 -1.758 6.589 1.00 82.53 100 GLU A N 1
ATOM 1592 C CA . GLU A 1 100 ? 1.207 -0.847 5.617 1.00 75.19 100 GLU A CA 1
ATOM 1593 C C . GLU A 1 100 ? -0.201 -0.442 6.027 1.00 81.57 100 GLU A C 1
ATOM 1594 O O . GLU A 1 100 ? -0.574 0.732 5.916 1.00 91.58 100 GLU A O 1
ATOM 1606 N N . GLU A 1 101 ? -0.996 -1.400 6.505 1.00 81.02 101 GLU A N 1
ATOM 1607 C CA . GLU A 1 101 ? -2.391 -1.142 6.831 1.00 82.33 101 GLU A CA 1
ATOM 1608 C C . GLU A 1 101 ? -2.549 -0.191 7.997 1.00 94.23 101 GLU A C 1
ATOM 1609 O O . GLU A 1 101 ? -3.652 0.328 8.201 1.00 107.44 101 GLU A O 1
ATOM 1621 N N . ASN A 1 102 ? -1.487 0.037 8.771 1.00 87.25 102 ASN A N 1
ATOM 1622 C CA . ASN A 1 102 ? -1.530 0.861 9.967 1.00 83.89 102 ASN A CA 1
ATOM 1623 C C . ASN A 1 102 ? -2.208 0.121 11.105 1.00 79.26 102 ASN A C 1
ATOM 1624 O O . ASN A 1 102 ? -2.651 0.733 12.082 1.00 94.75 102 ASN A O 1
ATOM 1635 N N . ARG A 1 103 ? -2.304 -1.200 10.979 1.00 61.06 103 ARG A N 1
ATOM 1636 C CA . ARG A 1 103 ? -3.045 -2.032 11.908 1.00 75.43 103 ARG A CA 1
ATOM 1637 C C . ARG A 1 103 ? -2.180 -2.657 12.990 1.00 75.83 103 ARG A C 1
ATOM 1638 O O . ARG A 1 103 ? -2.731 -3.182 13.963 1.00 93.00 103 ARG A O 1
ATOM 1657 N N . PHE A 1 104 ? -0.855 -2.618 12.864 1.00 66.21 104 PHE A N 1
ATOM 1658 C CA . PHE A 1 104 ? -0.005 -3.245 13.866 1.00 66.42 104 PHE A CA 1
ATOM 1659 C C . PHE A 1 104 ? 0.346 -2.231 14.944 1.00 55.24 104 PHE A C 1
ATOM 1660 O O . PHE A 1 104 ? 0.841 -1.139 14.649 1.00 51.62 104 PHE A O 1
ATOM 1677 N N . ARG A 1 105 ? 0.100 -2.611 16.193 1.00 48.67 105 ARG A N 1
ATOM 1678 C CA . ARG A 1 105 ? 0.254 -1.726 17.331 1.00 41.89 105 ARG A CA 1
ATOM 1679 C C . ARG A 1 105 ? 0.776 -2.555 18.497 1.00 46.64 105 ARG A C 1
ATOM 1680 O O . ARG A 1 105 ? 0.928 -3.777 18.399 1.00 53.65 105 ARG A O 1
ATOM 1701 N N . LEU A 1 106 ? 1.051 -1.884 19.611 1.00 49.44 106 LEU A N 1
ATOM 1702 C CA . LEU A 1 106 ? 1.729 -2.478 20.753 1.00 47.57 106 LEU A CA 1
ATOM 1703 C C . LEU A 1 106 ? 0.896 -2.269 22.012 1.00 53.97 106 LEU A C 1
ATOM 1704 O O . LEU A 1 106 ? -0.128 -1.580 22.003 1.00 51.81 106 LEU A O 1
ATOM 1720 N N . LEU A 1 107 ? 1.349 -2.882 23.110 1.00 52.74 107 LEU A N 1
ATOM 1721 C CA . LEU A 1 107 ? 0.655 -2.726 24.384 1.00 31.82 107 LEU A CA 1
ATOM 1722 C C . LEU A 1 107 ? 0.619 -1.269 24.824 1.00 36.52 107 LEU A C 1
ATOM 1723 O O . LEU A 1 107 ? -0.377 -0.817 25.401 1.00 38.46 107 LEU A O 1
ATOM 1739 N N . HIS A 1 108 ? 1.695 -0.519 24.561 1.00 42.33 108 HIS A N 1
ATOM 1740 C CA . HIS A 1 108 ? 1.743 0.907 24.883 1.00 44.22 108 HIS A CA 1
ATOM 1741 C C . HIS A 1 108 ? 0.426 1.572 24.530 1.00 54.87 108 HIS A C 1
ATOM 1742 O O . HIS A 1 108 ? -0.015 2.516 25.192 1.00 65.21 108 HIS A O 1
ATOM 1756 N N . HIS A 1 109 ? -0.179 1.086 23.453 1.00 54.84 109 HIS A N 1
ATOM 1757 C CA . HIS A 1 109 ? -1.113 1.846 22.637 1.00 57.37 109 HIS A CA 1
ATOM 1758 C C . HIS A 1 109 ? -2.569 1.621 23.019 1.00 51.75 109 HIS A C 1
ATOM 1759 O O . HIS A 1 109 ? -3.429 1.496 22.142 1.00 50.69 109 HIS A O 1
ATOM 1773 N N . GLU A 1 110 ? -2.884 1.563 24.318 1.00 56.61 110 GLU A N 1
ATOM 1774 C CA . GLU A 1 110 ? -4.237 1.919 24.729 1.00 61.10 110 GLU A CA 1
ATOM 1775 C C . GLU A 1 110 ? -4.560 3.314 24.222 1.00 65.95 110 GLU A C 1
ATOM 1776 O O . GLU A 1 110 ? -5.716 3.625 23.914 1.00 66.98 110 GLU A O 1
ATOM 1788 N N . LYS A 1 111 ? -3.535 4.162 24.161 1.00 68.04 111 LYS A N 1
ATOM 1789 C CA . LYS A 1 111 ? -3.531 5.438 23.466 1.00 71.65 111 LYS A CA 1
ATOM 1790 C C . LYS A 1 111 ? -4.395 5.452 22.216 1.00 80.87 111 LYS A C 1
ATOM 1791 O O . LYS A 1 111 ? -4.434 4.475 21.460 1.00 81.96 111 LYS A O 1
ATOM 1810 N N . LEU A 1 112 ? -5.084 6.564 21.995 1.00 82.75 112 LEU A N 1
ATOM 1811 C CA . LEU A 1 112 ? -5.618 6.913 20.690 1.00 86.59 112 LEU A CA 1
ATOM 1812 C C . LEU A 1 112 ? -5.305 8.376 20.431 1.00 75.32 112 LEU A C 1
ATOM 1813 O O . LEU A 1 112 ? -5.441 9.217 21.326 1.00 67.50 112 LEU A O 1
ATOM 1829 N N . VAL A 1 113 ? -4.867 8.671 19.210 1.00 86.96 113 VAL A N 1
ATOM 1830 C CA . VAL A 1 113 ? -4.441 10.018 18.857 1.00 89.80 113 VAL A CA 1
ATOM 1831 C C . VAL A 1 113 ? -5.284 10.554 17.716 1.00 104.34 113 VAL A C 1
ATOM 1832 O O . VAL A 1 113 ? -6.275 9.940 17.306 1.00 116.09 113 VAL A O 1
ATOM 1845 N N . LEU A 1 114 ? -4.862 11.704 17.201 1.00 100.32 114 LEU A N 1
ATOM 1846 C CA . LEU A 1 114 ? -5.429 12.364 16.037 1.00 100.15 114 LEU A CA 1
ATOM 1847 C C . LEU A 1 114 ? -4.987 13.815 16.077 1.00 94.56 114 LEU A C 1
ATOM 1848 O O . LEU A 1 114 ? -4.256 14.221 16.987 1.00 94.45 114 LEU A O 1
ATOM 1864 N N . THR A 1 115 ? -5.387 14.583 15.070 1.00 93.07 115 THR A N 1
ATOM 1865 C CA . THR A 1 115 ? -5.421 16.034 15.159 1.00 96.12 115 THR A CA 1
ATOM 1866 C C . THR A 1 115 ? -5.543 16.470 16.618 1.00 93.23 115 THR A C 1
ATOM 1867 O O . THR A 1 115 ? -6.642 16.788 17.083 1.00 106.60 115 THR A O 1
ATOM 1877 N N . ASP A 1 116 ? -4.421 16.460 17.353 1.00 91.02 116 ASP A N 1
ATOM 1878 C CA . ASP A 1 116 ? -4.458 16.700 18.796 1.00 97.36 116 ASP A CA 1
ATOM 1879 C C . ASP A 1 116 ? -5.349 17.882 19.156 1.00 97.08 116 ASP A C 1
ATOM 1880 O O . ASP A 1 116 ? -5.990 17.880 20.216 1.00 95.89 116 ASP A O 1
ATOM 1889 N N . SER A 1 117 ? -5.411 18.889 18.283 1.00 93.15 117 SER A N 1
ATOM 1890 C CA . SER A 1 117 ? -6.242 20.061 18.540 1.00 96.91 117 SER A CA 1
ATOM 1891 C C . SER A 1 117 ? -7.692 19.664 18.808 1.00 91.56 117 SER A C 1
ATOM 1892 O O . SER A 1 117 ? -8.302 20.115 19.786 1.00 86.38 117 SER A O 1
ATOM 1900 N N . ALA A 1 118 ? -8.260 18.816 17.948 1.00 94.08 118 ALA A N 1
ATOM 1901 C CA . ALA A 1 118 ? -9.668 18.452 18.075 1.00 90.90 118 ALA A CA 1
ATOM 1902 C C . ALA A 1 118 ? -9.953 17.828 19.436 1.00 90.61 118 ALA A C 1
ATOM 1903 O O . ALA A 1 118 ? -10.792 18.320 20.199 1.00 93.00 118 ALA A O 1
ATOM 1910 N N . THR A 1 119 ? -9.257 16.735 19.758 1.00 89.72 119 THR A N 1
ATOM 1911 C CA . THR A 1 119 ? -9.532 16.031 21.006 1.00 90.04 119 THR A CA 1
ATOM 1912 C C . THR A 1 119 ? -9.212 16.883 22.228 1.00 90.47 119 THR A C 1
ATOM 1913 O O . THR A 1 119 ? -9.896 16.767 23.249 1.00 96.93 119 THR A O 1
ATOM 1924 N N . ARG A 1 120 ? -8.186 17.735 22.163 1.00 81.46 120 ARG A N 1
ATOM 1925 C CA . ARG A 1 120 ? -7.865 18.549 23.333 1.00 84.23 120 ARG A CA 1
ATOM 1926 C C . ARG A 1 120 ? -8.934 19.612 23.565 1.00 80.49 120 ARG A C 1
ATOM 1927 O O . ARG A 1 120 ? -9.439 19.767 24.685 1.00 77.46 120 ARG A O 1
ATOM 1948 N N . ALA A 1 121 ? -9.317 20.333 22.509 1.00 71.84 121 ALA A N 1
ATOM 1949 C CA . ALA A 1 121 ? -10.317 21.384 22.655 1.00 70.86 121 ALA A CA 1
ATOM 1950 C C . ALA A 1 121 ? -11.670 20.799 23.034 1.00 69.23 121 ALA A C 1
ATOM 1951 O O . ALA A 1 121 ? -12.267 21.190 24.044 1.00 73.03 121 ALA A O 1
ATOM 1958 N N . HIS A 1 122 ? -12.167 19.853 22.236 1.00 67.71 122 HIS A N 1
ATOM 1959 C CA . HIS A 1 122 ? -13.461 19.248 22.527 1.00 78.19 122 HIS A CA 1
ATOM 1960 C C . HIS A 1 122 ? -13.454 18.559 23.886 1.00 74.77 122 HIS A C 1
ATOM 1961 O O . HIS A 1 122 ? -14.449 18.606 24.618 1.00 75.74 122 HIS A O 1
ATOM 1975 N N . THR A 1 123 ? -12.341 17.919 24.243 1.00 64.58 123 THR A N 1
ATOM 1976 C CA . THR A 1 123 ? -12.211 17.296 25.554 1.00 67.41 123 THR A CA 1
ATOM 1977 C C . THR A 1 123 ? -12.396 18.330 26.655 1.00 73.69 123 THR A C 1
ATOM 1978 O O . THR A 1 123 ? -13.385 18.286 27.396 1.00 82.08 123 THR A O 1
ATOM 1989 N N . ASP A 1 124 ? -11.444 19.260 26.773 1.00 64.42 124 ASP A N 1
ATOM 1990 C CA . ASP A 1 124 ? -11.514 20.261 27.832 1.00 72.41 124 ASP A CA 1
ATOM 1991 C C . ASP A 1 124 ? -12.892 20.912 27.876 1.00 77.78 124 ASP A C 1
ATOM 1992 O O . ASP A 1 124 ? -13.510 21.023 28.942 1.00 78.45 124 ASP A O 1
ATOM 2001 N N . THR A 1 125 ? -13.395 21.330 26.715 1.00 72.01 125 THR A N 1
ATOM 2002 C CA . THR A 1 125 ? -14.729 21.905 26.609 1.00 64.00 125 THR A CA 1
ATOM 2003 C C . THR A 1 125 ? -15.750 21.009 27.299 1.00 68.63 125 THR A C 1
ATOM 2004 O O . THR A 1 125 ? -16.251 21.337 28.386 1.00 79.67 125 THR A O 1
ATOM 2015 N N . SER A 1 126 ? -16.054 19.872 26.667 1.00 60.37 126 SER A N 1
ATOM 2016 C CA . SER A 1 126 ? -17.065 18.957 27.183 1.00 70.45 126 SER A CA 1
ATOM 2017 C C . SER A 1 126 ? -16.924 18.766 28.685 1.00 69.13 126 SER A C 1
ATOM 2018 O O . SER A 1 126 ? -17.897 18.902 29.434 1.00 74.40 126 SER A O 1
ATOM 2026 N N . ILE A 1 127 ? -15.706 18.472 29.145 1.00 56.52 127 ILE A N 1
ATOM 2027 C CA . ILE A 1 127 ? -15.480 18.280 30.576 1.00 64.95 127 ILE A CA 1
ATOM 2028 C C . ILE A 1 127 ? -15.999 19.485 31.355 1.00 76.87 127 ILE A C 1
ATOM 2029 O O . ILE A 1 127 ? -16.691 19.342 32.372 1.00 76.62 127 ILE A O 1
ATOM 2045 N N . GLU A 1 128 ? -15.685 20.693 30.879 1.00 76.01 128 GLU A N 1
ATOM 2046 C CA . GLU A 1 128 ? -16.122 21.898 31.580 1.00 73.26 128 GLU A CA 1
ATOM 2047 C C . GLU A 1 128 ? -17.646 21.980 31.643 1.00 72.92 128 GLU A C 1
ATOM 2048 O O . GLU A 1 128 ? -18.221 22.221 32.717 1.00 76.13 128 GLU A O 1
ATOM 2060 N N . GLN A 1 129 ? -18.325 21.779 30.507 1.00 62.95 129 GLN A N 1
ATOM 2061 C CA . GLN A 1 129 ? -19.787 21.722 30.556 1.00 63.78 129 GLN A CA 1
ATOM 2062 C C . GLN A 1 129 ? -20.260 20.736 31.616 1.00 70.30 129 GLN A C 1
ATOM 2063 O O . GLN A 1 129 ? -21.163 21.039 32.405 1.00 78.64 129 GLN A O 1
ATOM 2077 N N . LYS A 1 130 ? -19.657 19.547 31.654 1.00 63.73 130 LYS A N 1
ATOM 2078 C CA . LYS A 1 130 ? -20.061 18.564 32.653 1.00 66.47 130 LYS A CA 1
ATOM 2079 C C . LYS A 1 130 ? -19.912 19.125 34.061 1.00 70.77 130 LYS A C 1
ATOM 2080 O O . LYS A 1 130 ? -20.792 18.935 34.907 1.00 69.30 130 LYS A O 1
ATOM 2099 N N . LEU A 1 131 ? -18.813 19.836 34.329 1.00 66.87 131 LEU A N 1
ATOM 2100 C CA . LEU A 1 131 ? -18.594 20.376 35.668 1.00 70.27 131 LEU A CA 1
ATOM 2101 C C . LEU A 1 131 ? -19.681 21.379 36.041 1.00 69.41 131 LEU A C 1
ATOM 2102 O O . LEU A 1 131 ? -20.318 21.267 37.099 1.00 73.20 131 LEU A O 1
ATOM 2118 N N . GLN A 1 132 ? -19.908 22.378 35.183 1.00 65.49 132 GLN A N 1
ATOM 2119 C CA . GLN A 1 132 ? -20.923 23.377 35.505 1.00 65.39 132 GLN A CA 1
ATOM 2120 C C . GLN A 1 132 ? -22.293 22.728 35.678 1.00 71.17 132 GLN A C 1
ATOM 2121 O O . GLN A 1 132 ? -23.068 23.119 36.563 1.00 78.63 132 GLN A O 1
ATOM 2135 N N . GLU A 1 133 ? -22.602 21.718 34.858 1.00 64.45 133 GLU A N 1
ATOM 2136 C CA . GLU A 1 133 ? -23.859 20.994 35.028 1.00 63.45 133 GLU A CA 1
ATOM 2137 C C . GLU A 1 133 ? -23.910 20.285 36.375 1.00 63.92 133 GLU A C 1
ATOM 2138 O O . GLU A 1 133 ? -24.972 20.206 37.002 1.00 69.54 133 GLU A O 1
ATOM 2150 N N . ILE A 1 134 ? -22.774 19.758 36.837 1.00 59.44 134 ILE A N 1
ATOM 2151 C CA . ILE A 1 134 ? -22.712 19.183 38.179 1.00 66.81 134 ILE A CA 1
ATOM 2152 C C . ILE A 1 134 ? -23.116 20.225 39.214 1.00 68.77 134 ILE A C 1
ATOM 2153 O O . ILE A 1 134 ? -23.998 19.989 40.051 1.00 65.22 134 ILE A O 1
ATOM 2169 N N . GLU A 1 135 ? -22.471 21.394 39.175 1.00 69.75 135 GLU A N 1
ATOM 2170 C CA . GLU A 1 135 ? -22.831 22.461 40.105 1.00 66.07 135 GLU A CA 1
ATOM 2171 C C . GLU A 1 135 ? -24.335 22.723 40.078 1.00 67.44 135 GLU A C 1
ATOM 2172 O O . GLU A 1 135 ? -25.001 22.741 41.125 1.00 74.36 135 GLU A O 1
ATOM 2184 N N . ARG A 1 136 ? -24.891 22.914 38.876 1.00 59.67 136 ARG A N 1
ATOM 2185 C CA . ARG A 1 136 ? -26.326 23.158 38.750 1.00 61.24 136 ARG A CA 1
ATOM 2186 C C . ARG A 1 136 ? -27.141 22.071 39.442 1.00 74.78 136 ARG A C 1
ATOM 2187 O O . ARG A 1 136 ? -28.022 22.363 40.258 1.00 80.41 136 ARG A O 1
ATOM 2208 N N . GLN A 1 137 ? -26.865 20.804 39.121 1.00 70.53 137 GLN A N 1
ATOM 2209 C CA . GLN A 1 137 ? -27.631 19.712 39.714 1.00 60.35 137 GLN A CA 1
ATOM 2210 C C . GLN A 1 137 ? -27.532 19.716 41.233 1.00 63.07 137 GLN A C 1
ATOM 2211 O O . GLN A 1 137 ? -28.503 19.374 41.918 1.00 81.02 137 GLN A O 1
ATOM 2225 N N . TYR A 1 138 ? -26.376 20.098 41.778 1.00 58.13 138 TYR A N 1
ATOM 2226 C CA . TYR A 1 138 ? -26.227 20.178 43.229 1.00 69.65 138 TYR A CA 1
ATOM 2227 C C . TYR A 1 138 ? -27.143 21.249 43.817 1.00 77.69 138 TYR A C 1
ATOM 2228 O O . TYR A 1 138 ? -27.969 20.974 44.704 1.00 82.08 138 TYR A O 1
ATOM 2246 N N . GLN A 1 139 ? -27.006 22.490 43.338 1.00 71.98 139 GLN A N 1
ATOM 2247 C CA . GLN A 1 139 ? -27.906 23.549 43.789 1.00 74.44 139 GLN A CA 1
ATOM 2248 C C . GLN A 1 139 ? -29.360 23.098 43.693 1.00 82.57 139 GLN A C 1
ATOM 2249 O O . GLN A 1 139 ? -30.178 23.365 44.588 1.00 95.80 139 GLN A O 1
ATOM 2263 N N . LEU A 1 140 ? -29.691 22.382 42.619 1.00 69.33 140 LEU A N 1
ATOM 2264 C CA . LEU A 1 140 ? -31.054 21.905 42.435 1.00 72.83 140 LEU A CA 1
ATOM 2265 C C . LEU A 1 140 ? -31.430 20.901 43.521 1.00 70.92 140 LEU A C 1
ATOM 2266 O O . LEU A 1 140 ? -32.570 20.892 44.002 1.00 80.51 140 LEU A O 1
ATOM 2282 N N . ASN A 1 141 ? -30.483 20.050 43.927 1.00 64.14 141 ASN A N 1
ATOM 2283 C CA . ASN A 1 141 ? -30.696 19.221 45.110 1.00 70.97 141 ASN A CA 1
ATOM 2284 C C . ASN A 1 141 ? -31.101 20.077 46.301 1.00 80.00 141 ASN A C 1
ATOM 2285 O O . ASN A 1 141 ? -32.063 19.762 47.013 1.00 83.22 141 ASN A O 1
ATOM 2296 N N . VAL A 1 142 ? -30.363 21.163 46.547 1.00 76.60 142 VAL A N 1
ATOM 2297 C CA . VAL A 1 142 ? -30.736 22.057 47.645 1.00 84.67 142 VAL A CA 1
ATOM 2298 C C . VAL A 1 142 ? -32.201 22.463 47.511 1.00 89.56 142 VAL A C 1
ATOM 2299 O O . VAL A 1 142 ? -32.977 22.411 48.480 1.00 88.82 142 VAL A O 1
ATOM 2312 N N . MET A 1 143 ? -32.608 22.864 46.301 1.00 80.65 143 MET A N 1
ATOM 2313 C CA . MET A 1 143 ? -34.022 23.162 46.078 1.00 74.38 143 MET A CA 1
ATOM 2314 C C . MET A 1 143 ? -34.907 21.993 46.500 1.00 75.49 143 MET A C 1
ATOM 2315 O O . MET A 1 143 ? -35.987 22.192 47.074 1.00 87.52 143 MET A O 1
ATOM 2329 N N . LEU A 1 144 ? -34.462 20.761 46.237 1.00 64.13 144 LEU A N 1
ATOM 2330 C CA . LEU A 1 144 ? -35.235 19.601 46.668 1.00 66.02 144 LEU A CA 1
ATOM 2331 C C . LEU A 1 144 ? -35.364 19.548 48.185 1.00 73.33 144 LEU A C 1
ATOM 2332 O O . LEU A 1 144 ? -36.429 19.200 48.705 1.00 76.71 144 LEU A O 1
ATOM 2348 N N . ARG A 1 145 ? -34.300 19.885 48.919 1.00 80.84 145 ARG A N 1
ATOM 2349 C CA . ARG A 1 145 ? -34.444 20.028 50.367 1.00 93.01 145 ARG A CA 1
ATOM 2350 C C . ARG A 1 145 ? -35.551 21.021 50.703 1.00 83.35 145 ARG A C 1
ATOM 2351 O O . ARG A 1 145 ? -36.486 20.703 51.454 1.00 72.74 145 ARG A O 1
ATOM 2372 N N . ASP A 1 146 ? -35.455 22.236 50.152 1.00 85.21 146 ASP A N 1
ATOM 2373 C CA . ASP A 1 146 ? -36.473 23.253 50.402 1.00 87.77 146 ASP A CA 1
ATOM 2374 C C . ASP A 1 146 ? -37.876 22.677 50.240 1.00 89.24 146 ASP A C 1
ATOM 2375 O O . ASP A 1 146 ? -38.718 22.787 51.141 1.00 97.42 146 ASP A O 1
ATOM 2384 N N . ARG A 1 147 ? -38.140 22.039 49.098 1.00 76.23 147 ARG A N 1
ATOM 2385 C CA . ARG A 1 147 ? -39.492 21.570 48.821 1.00 73.45 147 ARG A CA 1
ATOM 2386 C C . ARG A 1 147 ? -39.876 20.341 49.638 1.00 74.03 147 ARG A C 1
ATOM 2387 O O . ARG A 1 147 ? -41.071 20.099 49.832 1.00 77.61 147 ARG A O 1
ATOM 2408 N N . ILE A 1 148 ? -38.907 19.564 50.124 1.00 75.58 148 ILE A N 1
ATOM 2409 C CA . ILE A 1 148 ? -39.224 18.497 51.071 1.00 76.47 148 ILE A CA 1
ATOM 2410 C C . ILE A 1 148 ? -39.737 19.093 52.373 1.00 77.14 148 ILE A C 1
ATOM 2411 O O . ILE A 1 148 ? -40.826 18.745 52.854 1.00 79.50 148 ILE A O 1
ATOM 2427 N N . GLN A 1 149 ? -38.953 19.993 52.973 1.00 71.84 149 GLN A N 1
ATOM 2428 C CA . GLN A 1 149 ? -39.395 20.637 54.204 1.00 69.32 149 GLN A CA 1
ATOM 2429 C C . GLN A 1 149 ? -40.759 21.285 54.013 1.00 77.21 149 GLN A C 1
ATOM 2430 O O . GLN A 1 149 ? -41.672 21.087 54.823 1.00 89.45 149 GLN A O 1
ATOM 2444 N N . ASN A 1 150 ? -40.924 22.051 52.932 1.00 63.09 150 ASN A N 1
ATOM 2445 C CA . ASN A 1 150 ? -42.235 22.618 52.634 1.00 63.06 150 ASN A CA 1
ATOM 2446 C C . ASN A 1 150 ? -43.303 21.531 52.631 1.00 71.20 150 ASN A C 1
ATOM 2447 O O . ASN A 1 150 ? -44.352 21.667 53.271 1.00 78.24 150 ASN A O 1
ATOM 2458 N N . THR A 1 151 ? -43.037 20.428 51.927 1.00 73.98 151 THR A N 1
ATOM 2459 C CA . THR A 1 151 ? -43.992 19.328 51.853 1.00 77.59 151 THR A CA 1
ATOM 2460 C C . THR A 1 151 ? -44.450 18.902 53.242 1.00 74.40 151 THR A C 1
ATOM 2461 O O . THR A 1 151 ? -45.628 19.030 53.590 1.00 70.90 151 THR A O 1
ATOM 2472 N N . LYS A 1 152 ? -43.522 18.388 54.053 1.00 77.28 152 LYS A N 1
ATOM 2473 C CA . LYS A 1 152 ? -43.911 17.844 55.352 1.00 81.42 152 LYS A CA 1
ATOM 2474 C C . LYS A 1 152 ? -44.581 18.904 56.222 1.00 79.95 152 LYS A C 1
ATOM 2475 O O . LYS A 1 152 ? -45.595 18.630 56.883 1.00 91.01 152 LYS A O 1
ATOM 2494 N N . GLU A 1 153 ? -44.030 20.120 56.236 1.00 70.62 153 GLU A N 1
ATOM 2495 C CA . GLU A 1 153 ? -44.687 21.216 56.940 1.00 74.72 153 GLU A CA 1
ATOM 2496 C C . GLU A 1 153 ? -46.162 21.286 56.567 1.00 83.28 153 GLU A C 1
ATOM 2497 O O . GLU A 1 153 ? -47.037 21.293 57.439 1.00 90.25 153 GLU A O 1
ATOM 2509 N N . LEU A 1 154 ? -46.460 21.309 55.266 1.00 77.49 154 LEU A N 1
ATOM 2510 C CA . LEU A 1 154 ? -47.856 21.333 54.842 1.00 73.56 154 LEU A CA 1
ATOM 2511 C C . LEU A 1 154 ? -48.589 20.060 55.245 1.00 73.71 154 LEU A C 1
ATOM 2512 O O . LEU A 1 154 ? -49.812 20.080 55.416 1.00 71.48 154 LEU A O 1
ATOM 2528 N N . LEU A 1 155 ? -47.872 18.947 55.412 1.00 78.29 155 LEU A N 1
ATOM 2529 C CA . LEU A 1 155 ? -48.511 17.739 55.922 1.00 77.31 155 LEU A CA 1
ATOM 2530 C C . LEU A 1 155 ? -49.096 17.989 57.305 1.00 70.88 155 LEU A C 1
ATOM 2531 O O . LEU A 1 155 ? -50.315 17.912 57.503 1.00 71.69 155 LEU A O 1
ATOM 2547 N N . THR A 1 156 ? -48.236 18.297 58.282 1.00 76.21 156 THR A N 1
ATOM 2548 C CA . THR A 1 156 ? -48.722 18.531 59.643 1.00 96.33 156 THR A CA 1
ATOM 2549 C C . THR A 1 156 ? -49.746 19.661 59.672 1.00 99.52 156 THR A C 1
ATOM 2550 O O . THR A 1 156 ? -50.818 19.535 60.279 1.00 97.40 156 THR A O 1
ATOM 2561 N N . GLU A 1 157 ? -49.424 20.780 59.019 1.00 92.41 157 GLU A N 1
ATOM 2562 C CA . GLU A 1 157 ? -50.303 21.943 59.042 1.00 88.01 157 GLU A CA 1
ATOM 2563 C C . GLU A 1 157 ? -51.695 21.590 58.531 1.00 80.61 157 GLU A C 1
ATOM 2564 O O . GLU A 1 157 ? -52.708 21.949 59.146 1.00 86.15 157 GLU A O 1
ATOM 2576 N N . VAL A 1 158 ? -51.766 20.864 57.415 1.00 66.71 158 VAL A N 1
ATOM 2577 C CA . VAL A 1 158 ? -53.059 20.535 56.826 1.00 64.59 158 VAL A CA 1
ATOM 2578 C C . VAL A 1 158 ? -53.801 19.521 57.688 1.00 71.81 158 VAL A C 1
ATOM 2579 O O . VAL A 1 158 ? -54.983 19.704 57.999 1.00 69.43 158 VAL A O 1
ATOM 2592 N N . VAL A 1 159 ? -53.134 18.428 58.076 1.00 76.77 159 VAL A N 1
ATOM 2593 C CA . VAL A 1 159 ? -53.821 17.401 58.858 1.00 77.62 159 VAL A CA 1
ATOM 2594 C C . VAL A 1 159 ? -54.414 18.016 60.120 1.00 77.83 159 VAL A C 1
ATOM 2595 O O . VAL A 1 159 ? -55.595 17.814 60.434 1.00 76.32 159 VAL A O 1
ATOM 2608 N N . GLN A 1 160 ? -53.613 18.801 60.846 1.00 80.61 160 GLN A N 1
ATOM 2609 C CA . GLN A 1 160 ? -54.113 19.417 62.070 1.00 85.79 160 GLN A CA 1
ATOM 2610 C C . GLN A 1 160 ? -55.206 20.432 61.765 1.00 79.42 160 GLN A C 1
ATOM 2611 O O . GLN A 1 160 ? -56.177 20.551 62.522 1.00 90.32 160 GLN A O 1
ATOM 2625 N N . PHE A 1 161 ? -55.081 21.158 60.652 1.00 64.41 161 PHE A N 1
ATOM 2626 C CA . PHE A 1 161 ? -56.086 22.164 60.328 1.00 57.72 161 PHE A CA 1
ATOM 2627 C C . PHE A 1 161 ? -57.436 21.523 60.018 1.00 63.62 161 PHE A C 1
ATOM 2628 O O . PHE A 1 161 ? -58.483 22.066 60.383 1.00 75.45 161 PHE A O 1
ATOM 2645 N N . LYS A 1 162 ? -57.441 20.365 59.355 1.00 59.49 162 LYS A N 1
ATOM 2646 C CA . LYS A 1 162 ? -58.706 19.751 58.962 1.00 62.71 162 LYS A CA 1
ATOM 2647 C C . LYS A 1 162 ? -59.303 18.910 60.085 1.00 66.55 162 LYS A C 1
ATOM 2648 O O . LYS A 1 162 ? -60.496 19.041 60.391 1.00 68.50 162 LYS A O 1
ATOM 2667 N N . LYS A 1 163 ? -58.510 18.043 60.726 1.00 62.72 163 LYS A N 1
ATOM 2668 C CA . LYS A 1 163 ? -59.062 17.373 61.898 1.00 66.89 163 LYS A CA 1
ATOM 2669 C C . LYS A 1 163 ? -59.441 18.389 62.963 1.00 73.80 163 LYS A C 1
ATOM 2670 O O . LYS A 1 163 ? -60.194 18.058 63.884 1.00 79.80 163 LYS A O 1
ATOM 2689 N N . LYS A 1 164 ? -58.920 19.615 62.857 1.00 72.38 164 LYS A N 1
ATOM 2690 C CA . LYS A 1 164 ? -59.432 20.733 63.641 1.00 69.88 164 LYS A CA 1
ATOM 2691 C C . LYS A 1 164 ? -60.815 21.155 63.158 1.00 67.70 164 LYS A C 1
ATOM 2692 O O . LYS A 1 164 ? -61.780 21.168 63.931 1.00 80.96 164 LYS A O 1
ATOM 2711 N N . VAL A 1 165 ? -60.932 21.515 61.875 1.00 52.36 165 VAL A N 1
ATOM 2712 C CA . VAL A 1 165 ? -62.211 21.993 61.350 1.00 49.95 165 VAL A CA 1
ATOM 2713 C C . VAL A 1 165 ? -63.327 20.994 61.617 1.00 68.48 165 VAL A C 1
ATOM 2714 O O . VAL A 1 165 ? -64.501 21.373 61.689 1.00 83.68 165 VAL A O 1
ATOM 2727 N N . ILE A 1 166 ? -62.994 19.711 61.768 1.00 73.29 166 ILE A N 1
ATOM 2728 C CA . ILE A 1 166 ? -64.015 18.697 62.016 1.00 71.47 166 ILE A CA 1
ATOM 2729 C C . ILE A 1 166 ? -64.104 18.390 63.508 1.00 69.42 166 ILE A C 1
ATOM 2730 O O . ILE A 1 166 ? -65.154 17.966 64.002 1.00 67.28 166 ILE A O 1
ATOM 2746 N N . ASP A 1 167 ? -63.010 18.612 64.241 1.00 74.62 167 ASP A N 1
ATOM 2747 C CA . ASP A 1 167 ? -63.061 18.593 65.701 1.00 79.96 167 ASP A CA 1
ATOM 2748 C C . ASP A 1 167 ? -63.478 19.961 66.226 1.00 77.35 167 ASP A C 1
ATOM 2749 O O . ASP A 1 167 ? -63.104 20.342 67.342 1.00 74.07 167 ASP A O 1
ATOM 2758 N N . LEU A 1 168 ? -64.253 20.702 65.434 1.00 75.52 168 LEU A N 1
ATOM 2759 C CA . LEU A 1 168 ? -64.676 22.049 65.798 1.00 82.45 168 LEU A CA 1
ATOM 2760 C C . LEU A 1 168 ? -66.021 22.364 65.156 1.00 78.89 168 LEU A C 1
ATOM 2761 O O . LEU A 1 168 ? -67.018 22.576 65.855 1.00 82.93 168 LEU A O 1
ATOM 2777 N N . LEU A 1 169 ? -66.057 22.377 63.823 1.00 69.88 169 LEU A N 1
ATOM 2778 C CA . LEU A 1 169 ? -67.264 22.783 63.110 1.00 61.23 169 LEU A CA 1
ATOM 2779 C C . LEU A 1 169 ? -68.369 21.747 63.261 1.00 67.56 169 LEU A C 1
ATOM 2780 O O . LEU A 1 169 ? -69.517 22.089 63.564 1.00 80.34 169 LEU A O 1
ATOM 2796 N N . ARG A 1 170 ? -68.041 20.473 63.052 1.00 68.49 170 ARG A N 1
ATOM 2797 C CA . ARG A 1 170 ? -69.020 19.388 63.136 1.00 83.75 170 ARG A CA 1
ATOM 2798 C C . ARG A 1 170 ? -69.521 19.140 64.552 1.00 77.57 170 ARG A C 1
ATOM 2799 O O . ARG A 1 170 ? -70.260 18.163 64.746 1.00 73.99 170 ARG A O 1
ATOM 2820 N N . CYS A 1 171 ? -69.166 19.959 65.537 1.00 72.30 171 CYS A N 1
ATOM 2821 C CA . CYS A 1 171 ? -69.522 19.748 66.935 1.00 74.12 171 CYS A CA 1
ATOM 2822 C C . CYS A 1 171 ? -68.921 18.468 67.497 1.00 79.63 171 CYS A C 1
ATOM 2823 O O . CYS A 1 171 ? -69.338 18.010 68.567 1.00 85.05 171 CYS A O 1
ATOM 2831 N N . ASP A 1 172 ? -67.942 17.887 66.809 1.00 79.82 172 ASP A N 1
ATOM 2832 C CA . ASP A 1 172 ? -67.264 16.674 67.262 1.00 77.32 172 ASP A CA 1
ATOM 2833 C C . ASP A 1 172 ? -65.986 17.017 68.032 1.00 87.16 172 ASP A C 1
ATOM 2834 O O . ASP A 1 172 ? -64.914 16.492 67.728 1.00 94.58 172 ASP A O 1
ATOM 2843 N N . ASP A 1 173 ? -66.073 17.892 69.031 1.00 91.76 173 ASP A N 1
ATOM 2844 C CA . ASP A 1 173 ? -64.884 18.453 69.635 1.00 89.79 173 ASP A CA 1
ATOM 2845 C C . ASP A 1 173 ? -64.343 17.604 70.772 1.00 96.90 173 ASP A C 1
ATOM 2846 O O . ASP A 1 173 ? -64.931 16.613 71.213 1.00 103.06 173 ASP A O 1
ATOM 2855 N N . ASN A 1 174 ? -63.179 18.041 71.266 1.00 96.71 174 ASN A N 1
ATOM 2856 C CA . ASN A 1 174 ? -62.477 17.456 72.399 1.00 103.89 174 ASN A CA 1
ATOM 2857 C C . ASN A 1 174 ? -62.501 18.356 73.618 1.00 107.99 174 ASN A C 1
ATOM 2858 O O . ASN A 1 174 ? -62.654 17.867 74.747 1.00 112.90 174 ASN A O 1
ATOM 2869 N N . LEU A 1 175 ? -62.505 19.662 73.406 1.00 105.56 175 LEU A N 1
ATOM 2870 C CA . LEU A 1 175 ? -62.551 20.654 74.469 1.00 102.75 175 LEU A CA 1
ATOM 2871 C C . LEU A 1 175 ? -63.781 21.547 74.401 1.00 109.08 175 LEU A C 1
ATOM 2872 O O . LEU A 1 175 ? -64.433 21.773 75.428 1.00 115.55 175 LEU A O 1
ATOM 2888 N N . THR A 1 176 ? -64.126 22.069 73.221 1.00 105.42 176 THR A N 1
ATOM 2889 C CA . THR A 1 176 ? -65.153 23.102 73.126 1.00 104.91 176 THR A CA 1
ATOM 2890 C C . THR A 1 176 ? -66.473 22.561 72.588 1.00 104.68 176 THR A C 1
ATOM 2891 O O . THR A 1 176 ? -67.315 22.084 73.360 1.00 111.94 176 THR A O 1
ATOM 2902 N N . THR A 1 177 ? -66.668 22.629 71.270 1.00 94.33 177 THR A N 1
ATOM 2903 C CA . THR A 1 177 ? -68.002 22.501 70.681 1.00 92.45 177 THR A CA 1
ATOM 2904 C C . THR A 1 177 ? -68.403 21.030 70.630 1.00 95.21 177 THR A C 1
ATOM 2905 O O . THR A 1 177 ? -68.337 20.360 69.597 1.00 93.04 177 THR A O 1
ATOM 2916 N N . ALA A 1 178 ? -68.811 20.519 71.788 1.00 100.72 178 ALA A N 1
ATOM 2917 C CA . ALA A 1 178 ? -69.724 19.388 71.852 1.00 94.43 178 ALA A CA 1
ATOM 2918 C C . ALA A 1 178 ? -71.133 19.868 72.169 1.00 103.17 178 ALA A C 1
ATOM 2919 O O . ALA A 1 178 ? -72.090 19.489 71.487 1.00 103.53 178 ALA A O 1
ATOM 2926 N N . LEU A 1 179 ? -71.259 20.728 73.182 1.00 115.65 179 LEU A N 1
ATOM 2927 C CA . LEU A 1 179 ? -72.496 21.441 73.472 1.00 116.80 179 LEU A CA 1
ATOM 2928 C C . LEU A 1 179 ? -73.671 20.471 73.477 1.00 125.69 179 LEU A C 1
ATOM 2929 O O . LEU A 1 179 ? -73.803 19.649 74.390 1.00 131.26 179 LEU A O 1
ATOM 2945 N N . HIS A 1 180 ? -74.529 20.562 72.464 1.00 120.16 180 HIS A N 1
ATOM 2946 C CA . HIS A 1 180 ? -75.521 19.541 72.178 1.00 128.33 180 HIS A CA 1
ATOM 2947 C C . HIS A 1 180 ? -75.621 19.406 70.670 1.00 123.16 180 HIS A C 1
ATOM 2948 O O . HIS A 1 180 ? -75.334 20.348 69.926 1.00 111.81 180 HIS A O 1
ATOM 2962 N N . GLU A 1 181 ? -76.012 18.221 70.222 1.00 125.30 181 GLU A N 1
ATOM 2963 C CA . GLU A 1 181 ? -76.195 18.004 68.798 1.00 118.96 181 GLU A CA 1
ATOM 2964 C C . GLU A 1 181 ? -77.552 18.479 68.305 1.00 116.27 181 GLU A C 1
ATOM 2965 O O . GLU A 1 181 ? -77.834 18.337 67.116 1.00 120.68 181 GLU A O 1
ATOM 2977 N N . LEU A 1 182 ? -78.395 19.041 69.175 1.00 112.87 182 LEU A N 1
ATOM 2978 C CA . LEU A 1 182 ? -79.672 19.579 68.716 1.00 119.25 182 LEU A CA 1
ATOM 2979 C C . LEU A 1 182 ? -79.464 20.737 67.750 1.00 116.20 182 LEU A C 1
ATOM 2980 O O . LEU A 1 182 ? -80.173 20.851 66.742 1.00 108.45 182 LEU A O 1
ATOM 2996 N N . TRP A 1 183 ? -78.501 21.612 68.043 1.00 104.11 183 TRP A N 1
ATOM 2997 C CA . TRP A 1 183 ? -78.201 22.707 67.130 1.00 98.48 183 TRP A CA 1
ATOM 2998 C C . TRP A 1 183 ? -77.890 22.182 65.735 1.00 100.79 183 TRP A C 1
ATOM 2999 O O . TRP A 1 183 ? -78.400 22.699 64.734 1.00 97.75 183 TRP A O 1
ATOM 3020 N N . ASP A 1 184 ? -77.063 21.144 65.652 1.00 96.34 184 ASP A N 1
ATOM 3021 C CA . ASP A 1 184 ? -76.543 20.653 64.384 1.00 105.06 184 ASP A CA 1
ATOM 3022 C C . ASP A 1 184 ? -77.406 19.555 63.766 1.00 119.01 184 ASP A C 1
ATOM 3023 O O . ASP A 1 184 ? -77.116 19.119 62.647 1.00 125.15 184 ASP A O 1
ATOM 3032 N N . ASP A 1 185 ? -78.464 19.106 64.453 1.00 118.27 185 ASP A N 1
ATOM 3033 C CA . ASP A 1 185 ? -79.320 18.055 63.906 1.00 113.28 185 ASP A CA 1
ATOM 3034 C C . ASP A 1 185 ? -79.989 18.489 62.613 1.00 109.00 185 ASP A C 1
ATOM 3035 O O . ASP A 1 185 ? -80.389 17.633 61.815 1.00 103.35 185 ASP A O 1
ATOM 3044 N N . LEU A 1 186 ? -80.131 19.795 62.395 1.00 104.95 186 LEU A N 1
ATOM 3045 C CA . LEU A 1 186 ? -80.463 20.335 61.080 1.00 96.10 186 LEU A CA 1
ATOM 3046 C C . LEU A 1 186 ? -79.160 20.884 60.506 1.00 91.34 186 LEU A C 1
ATOM 3047 O O . LEU A 1 186 ? -78.874 22.082 60.544 1.00 76.21 186 LEU A O 1
ATOM 3063 N N . LYS A 1 187 ? -78.360 19.963 59.969 1.00 97.53 187 LYS A N 1
ATOM 3064 C CA . LYS A 1 187 ? -77.001 20.294 59.560 1.00 100.00 187 LYS A CA 1
ATOM 3065 C C . LYS A 1 187 ? -76.915 21.362 58.473 1.00 106.80 187 LYS A C 1
ATOM 3066 O O . LYS A 1 187 ? -75.919 22.106 58.475 1.00 106.04 187 LYS A O 1
ATOM 3085 N N . PRO A 1 188 ? -77.865 21.493 57.528 1.00 105.15 188 PRO A N 1
ATOM 3086 C CA . PRO A 1 188 ? -77.725 22.560 56.527 1.00 104.58 188 PRO A CA 1
ATOM 3087 C C . PRO A 1 188 ? -77.969 23.945 57.108 1.00 100.43 188 PRO A C 1
ATOM 3088 O O . PRO A 1 188 ? -79.116 24.342 57.338 1.00 98.23 188 PRO A O 1
ATOM 3099 N N . LEU A 1 189 ? -76.884 24.686 57.352 1.00 92.06 189 LEU A N 1
ATOM 3100 C CA . LEU A 1 189 ? -77.003 26.044 57.875 1.00 77.05 189 LEU A CA 1
ATOM 3101 C C . LEU A 1 189 ? -77.670 26.965 56.861 1.00 74.81 189 LEU A C 1
ATOM 3102 O O . LEU A 1 189 ? -78.441 27.862 57.232 1.00 78.32 189 LEU A O 1
ATOM 3118 N N . ASP A 1 190 ? -77.387 26.749 55.576 1.00 83.08 190 ASP A N 1
ATOM 3119 C CA . ASP A 1 190 ? -77.886 27.632 54.529 1.00 92.28 190 ASP A CA 1
ATOM 3120 C C . ASP A 1 190 ? -79.408 27.724 54.565 1.00 86.73 190 ASP A C 1
ATOM 3121 O O . ASP A 1 190 ? -79.976 28.815 54.674 1.00 84.66 190 ASP A O 1
ATOM 3130 N N . VAL A 1 191 ? -80.090 26.580 54.479 1.00 81.03 191 VAL A N 1
ATOM 3131 C CA . VAL A 1 191 ? -81.550 26.600 54.434 1.00 81.79 191 VAL A CA 1
ATOM 3132 C C . VAL A 1 191 ? -82.110 27.274 55.680 1.00 91.23 191 VAL A C 1
ATOM 3133 O O . VAL A 1 191 ? -83.117 27.990 55.617 1.00 99.01 191 VAL A O 1
ATOM 3146 N N . ALA A 1 192 ? -81.467 27.064 56.830 1.00 88.63 192 ALA A N 1
ATOM 3147 C CA . ALA A 1 192 ? -81.925 27.692 58.064 1.00 77.07 192 ALA A CA 1
ATOM 3148 C C . ALA A 1 192 ? -81.866 29.211 57.951 1.00 83.05 192 ALA A C 1
ATOM 3149 O O . ALA A 1 192 ? -82.880 29.903 58.122 1.00 85.27 192 ALA A O 1
ATOM 3156 N N . VAL A 1 193 ? -80.679 29.750 57.651 1.00 78.80 193 VAL A N 1
ATOM 3157 C CA . VAL A 1 193 ? -80.532 31.201 57.558 1.00 72.02 193 VAL A CA 1
ATOM 3158 C C . VAL A 1 193 ? -81.481 31.766 56.506 1.00 79.51 193 VAL A C 1
ATOM 3159 O O . VAL A 1 193 ? -82.020 32.868 56.665 1.00 84.17 193 VAL A O 1
ATOM 3172 N N . LYS A 1 194 ? -81.710 31.021 55.423 1.00 76.71 194 LYS A N 1
ATOM 3173 C CA . LYS A 1 194 ? -82.672 31.464 54.417 1.00 84.60 194 LYS A CA 1
ATOM 3174 C C . LYS A 1 194 ? -84.069 31.582 55.009 1.00 87.71 194 LYS A C 1
ATOM 3175 O O . LYS A 1 194 ? -84.715 32.631 54.902 1.00 93.69 194 LYS A O 1
ATOM 3194 N N . LEU A 1 195 ? -84.556 30.511 55.638 1.00 90.73 195 LEU A N 1
ATOM 3195 C CA . LEU A 1 195 ? -85.910 30.521 56.185 1.00 94.59 195 LEU A CA 1
ATOM 3196 C C . LEU A 1 195 ? -86.088 31.655 57.187 1.00 92.41 195 LEU A C 1
ATOM 3197 O O . LEU A 1 195 ? -86.984 32.497 57.040 1.00 90.36 195 LEU A O 1
ATOM 3213 N N . ILE A 1 196 ? -85.238 31.697 58.219 1.00 85.24 196 ILE A N 1
ATOM 3214 C CA . ILE A 1 196 ? -85.389 32.739 59.233 1.00 82.48 196 ILE A CA 1
ATOM 3215 C C . ILE A 1 196 ? -85.281 34.115 58.590 1.00 85.49 196 ILE A C 1
ATOM 3216 O O . ILE A 1 196 ? -86.029 35.039 58.933 1.00 93.31 196 ILE A O 1
ATOM 3232 N N . THR A 1 197 ? -84.370 34.267 57.628 1.00 72.28 197 THR A N 1
ATOM 3233 C CA . THR A 1 197 ? -84.198 35.556 56.970 1.00 77.49 197 THR A CA 1
ATOM 3234 C C . THR A 1 197 ? -85.484 35.995 56.280 1.00 84.67 197 THR A C 1
ATOM 3235 O O . THR A 1 197 ? -85.918 37.143 56.426 1.00 89.56 197 THR A O 1
ATOM 3246 N N . THR A 1 198 ? -86.114 35.090 55.527 1.00 83.85 198 THR A N 1
ATOM 3247 C CA . THR A 1 198 ? -87.281 35.473 54.737 1.00 85.39 198 THR A CA 1
ATOM 3248 C C . THR A 1 198 ? -88.505 35.694 55.620 1.00 87.30 198 THR A C 1
ATOM 3249 O O . THR A 1 198 ? -89.250 36.663 55.423 1.00 95.95 198 THR A O 1
ATOM 3260 N N . ARG A 1 199 ? -88.744 34.811 56.592 1.00 78.98 199 ARG A N 1
ATOM 3261 C CA . ARG A 1 199 ? -89.858 35.046 57.506 1.00 83.00 199 ARG A CA 1
ATOM 3262 C C . ARG A 1 199 ? -89.673 36.369 58.241 1.00 82.51 199 ARG A C 1
ATOM 3263 O O . ARG A 1 199 ? -90.629 37.139 58.418 1.00 83.27 199 ARG A O 1
ATOM 3284 N N . LEU A 1 200 ? -88.436 36.662 58.652 1.00 74.56 200 LEU A N 1
ATOM 3285 C CA . LEU A 1 200 ? -88.138 37.967 59.227 1.00 79.58 200 LEU A CA 1
ATOM 3286 C C . LEU A 1 200 ? -88.454 39.089 58.245 1.00 89.97 200 LEU A C 1
ATOM 3287 O O . LEU A 1 200 ? -88.958 40.144 58.647 1.00 105.07 200 LEU A O 1
ATOM 3303 N N . LYS A 1 201 ? -88.169 38.889 56.954 1.00 83.12 201 LYS A N 1
ATOM 3304 C CA . LYS A 1 201 ? -88.587 39.869 55.954 1.00 86.50 201 LYS A CA 1
ATOM 3305 C C . LYS A 1 201 ? -90.086 40.116 56.039 1.00 90.28 201 LYS A C 1
ATOM 3306 O O . LYS A 1 201 ? -90.536 41.263 56.162 1.00 101.11 201 LYS A O 1
ATOM 3325 N N . GLN A 1 202 ? -90.879 39.044 55.963 1.00 77.56 202 GLN A N 1
ATOM 3326 C CA . GLN A 1 202 ? -92.329 39.192 56.011 1.00 87.29 202 GLN A CA 1
ATOM 3327 C C . GLN A 1 202 ? -92.763 39.976 57.242 1.00 96.51 202 GLN A C 1
ATOM 3328 O O . GLN A 1 202 ? -93.649 40.835 57.162 1.00 108.08 202 GLN A O 1
ATOM 3342 N N . ILE A 1 203 ? -92.145 39.702 58.392 1.00 90.16 203 ILE A N 1
ATOM 3343 C CA . ILE A 1 203 ? -92.443 40.495 59.583 1.00 93.21 203 ILE A CA 1
ATOM 3344 C C . ILE A 1 203 ? -92.116 41.964 59.332 1.00 100.48 203 ILE A C 1
ATOM 3345 O O . ILE A 1 203 ? -92.910 42.861 59.649 1.00 109.04 203 ILE A O 1
ATOM 3361 N N . TYR A 1 204 ? -90.940 42.231 58.753 1.00 92.97 204 TYR A N 1
ATOM 3362 C CA . TYR A 1 204 ? -90.536 43.607 58.484 1.00 93.18 204 TYR A CA 1
ATOM 3363 C C . TYR A 1 204 ? -91.543 44.314 57.589 1.00 104.31 204 TYR A C 1
ATOM 3364 O O . TYR A 1 204 ? -91.696 45.537 57.675 1.00 111.18 204 TYR A O 1
ATOM 3382 N N . LEU A 1 205 ? -92.233 43.570 56.721 1.00 107.72 205 LEU A N 1
ATOM 3383 C CA . LEU A 1 205 ? -93.377 44.140 56.016 1.00 106.94 205 LEU A CA 1
ATOM 3384 C C . LEU A 1 205 ? -94.525 44.412 56.978 1.00 106.04 205 LEU A C 1
ATOM 3385 O O . LEU A 1 205 ? -95.094 45.510 56.989 1.00 103.97 205 LEU A O 1
ATOM 3401 N N . GLU A 1 206 ? -94.881 43.419 57.796 1.00 108.01 206 GLU A N 1
ATOM 3402 C CA . GLU A 1 206 ? -96.033 43.563 58.677 1.00 110.03 206 GLU A CA 1
ATOM 3403 C C . GLU A 1 206 ? -95.884 44.728 59.644 1.00 104.98 206 GLU A C 1
ATOM 3404 O O . GLU A 1 206 ? -96.888 45.186 60.201 1.00 110.27 206 GLU A O 1
ATOM 3416 N N . ASN A 1 207 ? -94.665 45.220 59.860 1.00 93.38 207 ASN A N 1
ATOM 3417 C CA . ASN A 1 207 ? -94.477 46.451 60.621 1.00 94.38 207 ASN A CA 1
ATOM 3418 C C . ASN A 1 207 ? -94.278 47.675 59.741 1.00 98.96 207 ASN A C 1
ATOM 3419 O O . ASN A 1 207 ? -94.770 48.757 60.077 1.00 105.61 207 ASN A O 1
ATOM 3430 N N . GLU A 1 208 ? -93.577 47.538 58.615 1.00 98.83 208 GLU A N 1
ATOM 3431 C CA . GLU A 1 208 ? -93.382 48.665 57.707 1.00 94.75 208 GLU A CA 1
ATOM 3432 C C . GLU A 1 208 ? -94.705 49.115 57.095 1.00 96.93 208 GLU A C 1
ATOM 3433 O O . GLU A 1 208 ? -94.747 50.112 56.364 1.00 99.39 208 GLU A O 1
ATOM 3445 N N . GLU A 1 209 ? -95.785 48.394 57.370 1.00 95.46 209 GLU A N 1
ATOM 3446 C CA . GLU A 1 209 ? -97.113 48.993 57.295 1.00 94.99 209 GLU A CA 1
ATOM 3447 C C . GLU A 1 209 ? -97.164 50.044 58.395 1.00 102.11 209 GLU A C 1
ATOM 3448 O O . GLU A 1 209 ? -97.399 49.734 59.564 1.00 93.74 209 GLU A O 1
ATOM 3460 N N . PHE A 1 210 ? -96.947 51.303 58.005 1.00 109.76 210 PHE A N 1
ATOM 3461 C CA . PHE A 1 210 ? -96.318 52.316 58.850 1.00 103.12 210 PHE A CA 1
ATOM 3462 C C . PHE A 1 210 ? -97.048 52.606 60.160 1.00 106.03 210 PHE A C 1
ATOM 3463 O O . PHE A 1 210 ? -97.330 51.687 60.935 1.00 100.57 210 PHE A O 1
ATOM 3480 N N . TYR A 1 211 ? -97.331 53.884 60.433 1.00 113.05 211 TYR A N 1
ATOM 3481 C CA . TYR A 1 211 ? -97.756 54.329 61.754 1.00 105.54 211 TYR A CA 1
ATOM 3482 C C . TYR A 1 211 ? -96.648 54.069 62.769 1.00 92.88 211 TYR A C 1
ATOM 3483 O O . TYR A 1 211 ? -96.651 53.048 63.467 1.00 85.99 211 TYR A O 1
ATOM 3501 N N . SER A 1 212 ? -95.697 54.998 62.850 1.00 80.96 212 SER A N 1
ATOM 3502 C CA . SER A 1 212 ? -94.509 54.871 63.675 1.00 79.12 212 SER A CA 1
ATOM 3503 C C . SER A 1 212 ? -94.689 55.649 64.978 1.00 83.03 212 SER A C 1
ATOM 3504 O O . SER A 1 212 ? -95.779 56.129 65.289 1.00 87.58 212 SER A O 1
ATOM 3512 N N . ILE A 1 213 ? -93.598 55.793 65.737 1.00 82.59 213 ILE A N 1
ATOM 3513 C CA . ILE A 1 213 ? -93.614 56.368 67.083 1.00 90.06 213 ILE A CA 1
ATOM 3514 C C . ILE A 1 213 ? -94.570 57.549 67.202 1.00 98.70 213 ILE A C 1
ATOM 3515 O O . ILE A 1 213 ? -95.369 57.614 68.143 1.00 95.78 213 ILE A O 1
ATOM 3531 N N . ASP A 1 214 ? -94.493 58.498 66.267 1.00 100.84 214 ASP A N 1
ATOM 3532 C CA . ASP A 1 214 ? -95.328 59.691 66.371 1.00 99.39 214 ASP A CA 1
ATOM 3533 C C . ASP A 1 214 ? -96.779 59.369 66.044 1.00 95.24 214 ASP A C 1
ATOM 3534 O O . ASP A 1 214 ? -97.691 59.774 66.770 1.00 94.16 214 ASP A O 1
ATOM 3543 N N . GLN A 1 215 ? -97.014 58.633 64.957 1.00 98.85 215 GLN A N 1
ATOM 3544 C CA . GLN A 1 215 ? -98.378 58.254 64.604 1.00 100.77 215 GLN A CA 1
ATOM 3545 C C . GLN A 1 215 ? -99.070 57.539 65.759 1.00 94.50 215 GLN A C 1
ATOM 3546 O O . GLN A 1 215 ? -100.228 57.832 66.079 1.00 89.51 215 GLN A O 1
ATOM 3560 N N . VAL A 1 216 ? -98.367 56.611 66.409 1.00 89.82 216 VAL A N 1
ATOM 3561 C CA . VAL A 1 216 ? -98.999 55.751 67.405 1.00 80.52 216 VAL A CA 1
ATOM 3562 C C . VAL A 1 216 ? -99.085 56.453 68.753 1.00 83.89 216 VAL A C 1
ATOM 3563 O O . VAL A 1 216 ? -100.142 56.463 69.391 1.00 90.78 216 VAL A O 1
ATOM 3576 N N . ASN A 1 217 ? -97.985 57.048 69.216 1.00 73.86 217 ASN A N 1
ATOM 3577 C CA . ASN A 1 217 ? -98.021 57.736 70.501 1.00 72.35 217 ASN A CA 1
ATOM 3578 C C . ASN A 1 217 ? -98.992 58.908 70.450 1.00 87.48 217 ASN A C 1
ATOM 3579 O O . ASN A 1 217 ? -99.759 59.136 71.394 1.00 95.99 217 ASN A O 1
ATOM 3590 N N . ARG A 1 218 ? -98.993 59.645 69.340 1.00 83.94 218 ARG A N 1
ATOM 3591 C CA . ARG A 1 218 ? -99.926 60.754 69.181 1.00 81.47 218 ARG A CA 1
ATOM 3592 C C . ARG A 1 218 ? -101.358 60.256 69.056 1.00 78.89 218 ARG A C 1
ATOM 3593 O O . ARG A 1 218 ? -102.268 60.802 69.685 1.00 92.75 218 ARG A O 1
ATOM 3614 N N . LEU A 1 219 ? -101.584 59.227 68.239 1.00 64.86 219 LEU A N 1
ATOM 3615 C CA . LEU A 1 219 ? -102.918 58.644 68.151 1.00 66.03 219 LEU A CA 1
ATOM 3616 C C . LEU A 1 219 ? -103.431 58.263 69.538 1.00 77.41 219 LEU A C 1
ATOM 3617 O O . LEU A 1 219 ? -104.589 58.538 69.885 1.00 84.06 219 LEU A O 1
ATOM 3633 N N . VAL A 1 220 ? -102.569 57.654 70.353 1.00 74.18 220 VAL A N 1
ATOM 3634 C CA . VAL A 1 220 ? -102.872 57.322 71.741 1.00 71.29 220 VAL A CA 1
ATOM 3635 C C . VAL A 1 220 ? -103.292 58.571 72.502 1.00 79.20 220 VAL A C 1
ATOM 3636 O O . VAL A 1 220 ? -104.448 58.695 72.919 1.00 77.08 220 VAL A O 1
ATOM 3649 N N . LYS A 1 221 ? -102.354 59.500 72.703 1.00 83.11 221 LYS A N 1
ATOM 3650 C CA . LYS A 1 221 ? -102.637 60.635 73.575 1.00 84.86 221 LYS A CA 1
ATOM 3651 C C . LYS A 1 221 ? -103.857 61.414 73.100 1.00 79.65 221 LYS A C 1
ATOM 3652 O O . LYS A 1 221 ? -104.603 61.953 73.921 1.00 89.41 221 LYS A O 1
ATOM 3671 N N . ARG A 1 222 ? -104.082 61.482 71.788 1.00 70.92 222 ARG A N 1
ATOM 3672 C CA . ARG A 1 222 ? -105.347 61.999 71.277 1.00 69.21 222 ARG A CA 1
ATOM 3673 C C . ARG A 1 222 ? -106.517 61.216 71.860 1.00 74.61 222 ARG A C 1
ATOM 3674 O O . ARG A 1 222 ? -107.420 61.787 72.488 1.00 81.35 222 ARG A O 1
ATOM 3695 N N . TYR A 1 223 ? -106.508 59.893 71.670 1.00 73.85 223 TYR A N 1
ATOM 3696 C CA . TYR A 1 223 ? -107.561 59.052 72.230 1.00 83.66 223 TYR A CA 1
ATOM 3697 C C . TYR A 1 223 ? -107.806 59.374 73.701 1.00 86.55 223 TYR A C 1
ATOM 3698 O O . TYR A 1 223 ? -108.903 59.791 74.087 1.00 88.74 223 TYR A O 1
ATOM 3716 N N . ASN A 1 224 ? -106.786 59.177 74.542 1.00 78.32 224 ASN A N 1
ATOM 3717 C CA . ASN A 1 224 ? -106.956 59.390 75.975 1.00 83.62 224 ASN A CA 1
ATOM 3718 C C . ASN A 1 224 ? -107.489 60.787 76.264 1.00 89.71 224 ASN A C 1
ATOM 3719 O O . ASN A 1 224 ? -108.402 60.956 77.081 1.00 90.68 224 ASN A O 1
ATOM 3730 N N . GLU A 1 225 ? -106.936 61.804 75.598 1.00 87.14 225 GLU A N 1
ATOM 3731 C CA . GLU A 1 225 ? -107.404 63.169 75.806 1.00 95.52 225 GLU A CA 1
ATOM 3732 C C . GLU A 1 225 ? -108.863 63.347 75.415 1.00 96.97 225 GLU A C 1
ATOM 3733 O O . GLU A 1 225 ? -109.501 64.297 75.881 1.00 103.78 225 GLU A O 1
ATOM 3745 N N . LEU A 1 226 ? -109.413 62.466 74.578 1.00 89.71 226 LEU A N 1
ATOM 3746 C CA . LEU A 1 226 ? -110.850 62.511 74.326 1.00 86.65 226 LEU A CA 1
ATOM 3747 C C . LEU A 1 226 ? -111.667 61.910 75.468 1.00 81.81 226 LEU A C 1
ATOM 3748 O O . LEU A 1 226 ? -112.894 61.822 75.349 1.00 81.57 226 LEU A O 1
ATOM 3764 N N . ARG A 1 227 ? -111.020 61.499 76.560 1.00 87.96 227 ARG A N 1
ATOM 3765 C CA . ARG A 1 227 ? -111.689 61.150 77.812 1.00 94.58 227 ARG A CA 1
ATOM 3766 C C . ARG A 1 227 ? -112.596 59.933 77.697 1.00 89.53 227 ARG A C 1
ATOM 3767 O O . ARG A 1 227 ? -112.951 59.506 76.593 1.00 79.91 227 ARG A O 1
ATOM 3788 N N . ASN A 1 228 ? -112.980 59.376 78.850 1.00 85.88 228 ASN A N 1
ATOM 3789 C CA . ASN A 1 228 ? -113.726 58.125 78.903 1.00 97.04 228 ASN A CA 1
ATOM 3790 C C . ASN A 1 228 ? -114.533 58.039 80.198 1.00 95.95 228 ASN A C 1
ATOM 3791 O O . ASN A 1 228 ? -115.234 58.991 80.558 1.00 88.15 228 ASN A O 1
ATOM 3802 N N . THR A 1 229 ? -114.444 56.910 80.904 1.00 96.10 229 THR A N 1
ATOM 3803 C CA . THR A 1 229 ? -115.181 56.665 82.134 1.00 90.07 229 THR A CA 1
ATOM 3804 C C . THR A 1 229 ? -114.235 56.673 83.328 1.00 95.42 229 THR A C 1
ATOM 3805 O O . THR A 1 229 ? -113.055 56.334 83.211 1.00 91.47 229 THR A O 1
ATOM 3816 N N . SER A 1 230 ? -114.771 57.062 84.481 1.00 105.24 230 SER A N 1
ATOM 3817 C CA . SER A 1 230 ? -114.034 57.020 85.740 1.00 94.30 230 SER A CA 1
ATOM 3818 C C . SER A 1 230 ? -114.925 57.583 86.860 1.00 105.75 230 SER A C 1
ATOM 3819 O O . SER A 1 230 ? -115.267 58.769 86.802 1.00 104.20 230 SER A O 1
ATOM 3827 N N . ILE A 1 231 ? -115.319 56.800 87.874 1.00 111.75 231 ILE A N 1
ATOM 3828 C CA . ILE A 1 231 ? -114.925 55.409 88.134 1.00 120.06 231 ILE A CA 1
ATOM 3829 C C . ILE A 1 231 ? -116.187 54.551 88.049 1.00 114.32 231 ILE A C 1
ATOM 3830 O O . ILE A 1 231 ? -117.305 55.071 88.106 1.00 100.65 231 ILE A O 1
ATOM 3846 N N . VAL A 1 232 ? -116.009 53.237 87.902 1.00 120.78 232 VAL A N 1
ATOM 3847 C CA . VAL A 1 232 ? -117.112 52.287 87.919 1.00 124.63 232 VAL A CA 1
ATOM 3848 C C . VAL A 1 232 ? -116.693 51.058 88.714 1.00 129.83 232 VAL A C 1
ATOM 3849 O O . VAL A 1 232 ? -115.509 50.827 88.970 1.00 142.94 232 VAL A O 1
ATOM 3862 N N . ARG A 1 233 ? -117.687 50.265 89.103 1.00 123.64 233 ARG A N 1
ATOM 3863 C CA . ARG A 1 233 ? -117.439 49.024 89.828 1.00 122.72 233 ARG A CA 1
ATOM 3864 C C . ARG A 1 233 ? -117.178 47.879 88.856 1.00 125.04 233 ARG A C 1
ATOM 3865 O O . ARG A 1 233 ? -116.924 46.747 89.269 1.00 131.60 233 ARG A O 1
ATOM 3886 N N . GLY B 2 8 ? -10.600 -15.530 21.397 1.00 54.92 8 GLY B N 1
ATOM 3887 C CA . GLY B 2 8 ? -10.109 -15.806 22.735 1.00 75.58 8 GLY B CA 1
ATOM 3888 C C . GLY B 2 8 ? -8.635 -16.168 22.761 1.00 100.40 8 GLY B C 1
ATOM 3889 O O . GLY B 2 8 ? -8.277 -17.346 22.785 1.00 98.28 8 GLY B O 1
ATOM 3892 N N . MET B 2 9 ? -7.781 -15.143 22.767 1.00 107.67 9 MET B N 1
ATOM 3893 C CA . MET B 2 9 ? -6.334 -15.334 22.751 1.00 101.18 9 MET B CA 1
ATOM 3894 C C . MET B 2 9 ? -5.945 -16.258 21.605 1.00 104.14 9 MET B C 1
ATOM 3895 O O . MET B 2 9 ? -5.729 -17.458 21.807 1.00 102.44 9 MET B O 1
ATOM 3909 N N . GLU B 2 10 ? -5.844 -15.701 20.401 1.00 109.07 10 GLU B N 1
ATOM 3910 C CA . GLU B 2 10 ? -5.731 -16.508 19.197 1.00 116.54 10 GLU B CA 1
ATOM 3911 C C . GLU B 2 10 ? -4.341 -17.132 19.082 1.00 106.25 10 GLU B C 1
ATOM 3912 O O . GLU B 2 10 ? -3.374 -16.694 19.712 1.00 94.23 10 GLU B O 1
ATOM 3924 N N . GLY B 2 11 ? -4.255 -18.175 18.256 1.00 102.67 11 GLY B N 1
ATOM 3925 C CA . GLY B 2 11 ? -3.020 -18.902 18.056 1.00 92.75 11 GLY B CA 1
ATOM 3926 C C . GLY B 2 11 ? -2.542 -19.695 19.251 1.00 101.77 11 GLY B C 1
ATOM 3927 O O . GLY B 2 11 ? -1.490 -20.338 19.162 1.00 98.41 11 GLY B O 1
ATOM 3931 N N . THR B 2 12 ? -3.284 -19.684 20.359 1.00 110.30 12 THR B N 1
ATOM 3932 C CA . THR B 2 12 ? -2.849 -20.321 21.601 1.00 107.06 12 THR B CA 1
ATOM 3933 C C . THR B 2 12 ? -1.499 -19.752 22.039 1.00 116.55 12 THR B C 1
ATOM 3934 O O . THR B 2 12 ? -0.633 -20.467 22.544 1.00 124.89 12 THR B O 1
ATOM 3945 N N . GLU B 2 13 ? -1.315 -18.448 21.829 1.00 114.27 13 GLU B N 1
ATOM 3946 C CA . GLU B 2 13 ? -0.113 -17.740 22.262 1.00 103.23 13 GLU B CA 1
ATOM 3947 C C . GLU B 2 13 ? 1.169 -18.274 21.624 1.00 99.73 13 GLU B C 1
ATOM 3948 O O . GLU B 2 13 ? 1.921 -17.508 21.013 1.00 87.19 13 GLU B O 1
ATOM 3960 N N . HIS B 2 14 ? 1.435 -19.576 21.766 1.00 113.19 14 HIS B N 1
ATOM 3961 C CA . HIS B 2 14 ? 2.702 -20.174 21.352 1.00 113.50 14 HIS B CA 1
ATOM 3962 C C . HIS B 2 14 ? 2.898 -20.106 19.837 1.00 99.13 14 HIS B C 1
ATOM 3963 O O . HIS B 2 14 ? 2.634 -19.067 19.224 1.00 93.51 14 HIS B O 1
ATOM 3977 N N . ILE B 2 15 ? 3.392 -21.195 19.236 1.00 94.51 15 ILE B N 1
ATOM 3978 C CA . ILE B 2 15 ? 3.585 -21.328 17.793 1.00 87.21 15 ILE B CA 1
ATOM 3979 C C . ILE B 2 15 ? 4.909 -20.703 17.371 1.00 81.06 15 ILE B C 1
ATOM 3980 O O . ILE B 2 15 ? 5.465 -21.065 16.328 1.00 84.63 15 ILE B O 1
ATOM 3996 N N . ARG B 2 16 ? 5.434 -19.774 18.170 1.00 75.88 16 ARG B N 1
ATOM 3997 C CA . ARG B 2 16 ? 6.632 -19.030 17.799 1.00 70.25 16 ARG B CA 1
ATOM 3998 C C . ARG B 2 16 ? 7.825 -19.395 18.674 1.00 68.30 16 ARG B C 1
ATOM 3999 O O . ARG B 2 16 ? 8.857 -19.844 18.163 1.00 77.89 16 ARG B O 1
ATOM 4020 N N . PHE B 2 17 ? 7.710 -19.209 19.991 1.00 62.74 17 PHE B N 1
ATOM 4021 C CA . PHE B 2 17 ? 8.758 -19.657 20.903 1.00 54.31 17 PHE B CA 1
ATOM 4022 C C . PHE B 2 17 ? 9.091 -21.126 20.661 1.00 62.66 17 PHE B C 1
ATOM 4023 O O . PHE B 2 17 ? 10.266 -21.523 20.670 1.00 64.76 17 PHE B O 1
ATOM 4040 N N . GLN B 2 18 ? 8.062 -21.944 20.415 1.00 67.78 18 GLN B N 1
ATOM 4041 C CA . GLN B 2 18 ? 8.274 -23.346 20.073 1.00 71.37 18 GLN B CA 1
ATOM 4042 C C . GLN B 2 18 ? 9.217 -23.480 18.881 1.00 71.91 18 GLN B C 1
ATOM 4043 O O . GLN B 2 18 ? 10.202 -24.226 18.931 1.00 72.88 18 GLN B O 1
ATOM 4057 N N . ARG B 2 19 ? 8.928 -22.758 17.796 1.00 67.22 19 ARG B N 1
ATOM 4058 C CA . ARG B 2 19 ? 9.797 -22.803 16.624 1.00 65.98 19 ARG B CA 1
ATOM 4059 C C . ARG B 2 19 ? 11.216 -22.372 16.968 1.00 63.47 19 ARG B C 1
ATOM 4060 O O . ARG B 2 19 ? 12.186 -22.977 16.496 1.00 73.92 19 ARG B O 1
ATOM 4081 N N . LEU B 2 20 ? 11.363 -21.314 17.770 1.00 56.45 20 LEU B N 1
ATOM 4082 C CA . LEU B 2 20 ? 12.696 -20.901 18.200 1.00 52.61 20 LEU B CA 1
ATOM 4083 C C . LEU B 2 20 ? 13.453 -22.074 18.813 1.00 62.86 20 LEU B C 1
ATOM 4084 O O . LEU B 2 20 ? 14.591 -22.373 18.425 1.00 62.36 20 LEU B O 1
ATOM 4100 N N . VAL B 2 21 ? 12.827 -22.753 19.779 1.00 60.55 21 VAL B N 1
ATOM 4101 C CA . VAL B 2 21 ? 13.430 -23.954 20.355 1.00 56.44 21 VAL B CA 1
ATOM 4102 C C . VAL B 2 21 ? 13.818 -24.930 19.249 1.00 65.70 21 VAL B C 1
ATOM 4103 O O . VAL B 2 21 ? 14.952 -25.423 19.196 1.00 72.60 21 VAL B O 1
ATOM 4116 N N . GLN B 2 22 ? 12.874 -25.220 18.349 1.00 61.74 22 GLN B N 1
ATOM 4117 C CA . GLN B 2 22 ? 13.127 -26.155 17.256 1.00 64.50 22 GLN B CA 1
ATOM 4118 C C . GLN B 2 22 ? 14.431 -25.824 16.540 1.00 63.40 22 GLN B C 1
ATOM 4119 O O . GLN B 2 22 ? 15.385 -26.609 16.553 1.00 67.15 22 GLN B O 1
ATOM 4133 N N . VAL B 2 23 ? 14.487 -24.648 15.911 1.00 62.90 23 VAL B N 1
ATOM 4134 C CA . VAL B 2 23 ? 15.634 -24.298 15.077 1.00 65.28 23 VAL B CA 1
ATOM 4135 C C . VAL B 2 23 ? 16.916 -24.288 15.900 1.00 73.26 23 VAL B C 1
ATOM 4136 O O . VAL B 2 23 ? 17.968 -24.749 15.440 1.00 90.71 23 VAL B O 1
ATOM 4149 N N . CYS B 2 24 ? 16.854 -23.764 17.125 1.00 69.41 24 CYS B N 1
ATOM 4150 C CA . CYS B 2 24 ? 18.050 -23.702 17.960 1.00 73.78 24 CYS B CA 1
ATOM 4151 C C . CYS B 2 24 ? 18.616 -25.098 18.207 1.00 80.13 24 CYS B C 1
ATOM 4152 O O . CYS B 2 24 ? 19.774 -25.393 17.873 1.00 80.63 24 CYS B O 1
ATOM 4160 N N . ASN B 2 25 ? 17.797 -25.982 18.779 1.00 72.94 25 ASN B N 1
ATOM 4161 C CA . ASN B 2 25 ? 18.280 -27.301 19.171 1.00 66.27 25 ASN B CA 1
ATOM 4162 C C . ASN B 2 25 ? 18.661 -28.140 17.956 1.00 77.95 25 ASN B C 1
ATOM 4163 O O . ASN B 2 25 ? 19.629 -28.908 18.007 1.00 82.10 25 ASN B O 1
ATOM 4174 N N . LYS B 2 26 ? 17.918 -28.008 16.853 1.00 82.57 26 LYS B N 1
ATOM 4175 C CA . LYS B 2 26 ? 18.279 -28.729 15.635 1.00 86.60 26 LYS B CA 1
ATOM 4176 C C . LYS B 2 26 ? 19.617 -28.255 15.086 1.00 84.93 26 LYS B C 1
ATOM 4177 O O . LYS B 2 26 ? 20.437 -29.070 14.646 1.00 96.96 26 LYS B O 1
ATOM 4196 N N . ALA B 2 27 ? 19.858 -26.942 15.093 1.00 80.01 27 ALA B N 1
ATOM 4197 C CA . ALA B 2 27 ? 21.155 -26.439 14.651 1.00 75.81 27 ALA B CA 1
ATOM 4198 C C . ALA B 2 27 ? 22.274 -26.962 15.544 1.00 83.55 27 ALA B C 1
ATOM 4199 O O . ALA B 2 27 ? 23.361 -27.303 15.058 1.00 89.72 27 ALA B O 1
ATOM 4206 N N . LEU B 2 28 ? 22.023 -27.051 16.853 1.00 80.69 28 LEU B N 1
ATOM 4207 C CA . LEU B 2 28 ? 23.031 -27.590 17.763 1.00 80.86 28 LEU B CA 1
ATOM 4208 C C . LEU B 2 28 ? 23.336 -29.051 17.442 1.00 86.49 28 LEU B C 1
ATOM 4209 O O . LEU B 2 28 ? 24.481 -29.413 17.136 1.00 87.28 28 LEU B O 1
ATOM 4225 N N . GLU B 2 29 ? 22.313 -29.911 17.507 1.00 85.37 29 GLU B N 1
ATOM 4226 C CA . GLU B 2 29 ? 22.534 -31.345 17.337 1.00 82.88 29 GLU B CA 1
ATOM 4227 C C . GLU B 2 29 ? 23.088 -31.667 15.952 1.00 84.68 29 GLU B C 1
ATOM 4228 O O . GLU B 2 29 ? 23.933 -32.558 15.809 1.00 93.15 29 GLU B O 1
ATOM 4240 N N . GLU B 2 30 ? 22.620 -30.964 14.918 1.00 81.05 30 GLU B N 1
ATOM 4241 C CA . GLU B 2 30 ? 23.190 -31.137 13.586 1.00 75.60 30 GLU B CA 1
ATOM 4242 C C . GLU B 2 30 ? 24.562 -30.488 13.447 1.00 85.32 30 GLU B C 1
ATOM 4243 O O . GLU B 2 30 ? 25.242 -30.732 12.443 1.00 76.92 30 GLU B O 1
ATOM 4255 N N . SER B 2 31 ? 24.978 -29.668 14.414 1.00 89.31 31 SER B N 1
ATOM 4256 C CA . SER B 2 31 ? 26.355 -29.196 14.470 1.00 86.04 31 SER B CA 1
ATOM 4257 C C . SER B 2 31 ? 27.274 -30.149 15.224 1.00 93.40 31 SER B C 1
ATOM 4258 O O . SER B 2 31 ? 28.495 -30.092 15.031 1.00 89.05 31 SER B O 1
ATOM 4266 N N . ILE B 2 32 ? 26.721 -31.018 16.076 1.00 95.26 32 ILE B N 1
ATOM 4267 C CA . ILE B 2 32 ? 27.535 -32.011 16.776 1.00 87.81 32 ILE B CA 1
ATOM 4268 C C . ILE B 2 32 ? 27.942 -33.173 15.875 1.00 83.08 32 ILE B C 1
ATOM 4269 O O . ILE B 2 32 ? 28.868 -33.916 16.224 1.00 90.35 32 ILE B O 1
ATOM 4285 N N . ARG B 2 33 ? 27.299 -33.335 14.716 1.00 83.89 33 ARG B N 1
ATOM 4286 C CA . ARG B 2 33 ? 27.457 -34.515 13.867 1.00 91.46 33 ARG B CA 1
ATOM 4287 C C . ARG B 2 33 ? 28.888 -35.039 13.795 1.00 99.43 33 ARG B C 1
ATOM 4288 O O . ARG B 2 33 ? 29.099 -36.242 13.612 1.00 97.97 33 ARG B O 1
ATOM 4309 N N . LYS B 2 34 ? 29.877 -34.155 13.926 1.00 105.01 34 LYS B N 1
ATOM 4310 C CA . LYS B 2 34 ? 31.268 -34.553 13.755 1.00 107.23 34 LYS B CA 1
ATOM 4311 C C . LYS B 2 34 ? 31.883 -35.170 15.005 1.00 107.57 34 LYS B C 1
ATOM 4312 O O . LYS B 2 34 ? 32.988 -35.719 14.917 1.00 104.99 34 LYS B O 1
ATOM 4331 N N . LEU B 2 35 ? 31.211 -35.102 16.155 1.00 102.73 35 LEU B N 1
ATOM 4332 C CA . LEU B 2 35 ? 31.726 -35.705 17.380 1.00 96.16 35 LEU B CA 1
ATOM 4333 C C . LEU B 2 35 ? 31.190 -37.103 17.640 1.00 100.65 35 LEU B C 1
ATOM 4334 O O . LEU B 2 35 ? 31.867 -37.897 18.301 1.00 109.55 35 LEU B O 1
ATOM 4350 N N . GLN B 2 36 ? 29.998 -37.423 17.147 1.00 94.31 36 GLN B N 1
ATOM 4351 C CA . GLN B 2 36 ? 29.471 -38.775 17.239 1.00 103.78 36 GLN B CA 1
ATOM 4352 C C . GLN B 2 36 ? 29.893 -39.636 16.050 1.00 116.23 36 GLN B C 1
ATOM 4353 O O . GLN B 2 36 ? 29.449 -40.783 15.938 1.00 111.63 36 GLN B O 1
ATOM 4367 N N . SER B 2 37 ? 30.744 -39.107 15.170 1.00 116.97 37 SER B N 1
ATOM 4368 C CA . SER B 2 37 ? 31.322 -39.851 14.050 1.00 114.39 37 SER B CA 1
ATOM 4369 C C . SER B 2 37 ? 32.838 -39.860 14.241 1.00 112.00 37 SER B C 1
ATOM 4370 O O . SER B 2 37 ? 33.511 -38.856 13.984 1.00 106.18 37 SER B O 1
ATOM 4378 N N . TRP B 2 38 ? 33.372 -41.001 14.686 1.00 109.35 38 TRP B N 1
ATOM 4379 C CA . TRP B 2 38 ? 34.779 -41.104 15.061 1.00 102.20 38 TRP B CA 1
ATOM 4380 C C . TRP B 2 38 ? 35.731 -41.065 13.871 1.00 101.98 38 TRP B C 1
ATOM 4381 O O . TRP B 2 38 ? 36.947 -40.965 14.079 1.00 105.16 38 TRP B O 1
ATOM 4402 N N . GLU B 2 39 ? 35.223 -41.135 12.638 1.00 99.42 39 GLU B N 1
ATOM 4403 C CA . GLU B 2 39 ? 36.100 -41.040 11.475 1.00 102.20 39 GLU B CA 1
ATOM 4404 C C . GLU B 2 39 ? 36.912 -39.750 11.508 1.00 110.16 39 GLU B C 1
ATOM 4405 O O . GLU B 2 39 ? 38.124 -39.760 11.254 1.00 113.06 39 GLU B O 1
ATOM 4417 N N . LYS B 2 40 ? 36.261 -38.628 11.822 1.00 107.40 40 LYS B N 1
ATOM 4418 C CA . LYS B 2 40 ? 36.976 -37.359 11.903 1.00 105.67 40 LYS B CA 1
ATOM 4419 C C . LYS B 2 40 ? 38.079 -37.413 12.951 1.00 107.43 40 LYS B C 1
ATOM 4420 O O . LYS B 2 40 ? 39.094 -36.718 12.821 1.00 109.50 40 LYS B O 1
ATOM 4439 N N . ILE B 2 41 ? 37.907 -38.235 13.988 1.00 103.75 41 ILE B N 1
ATOM 4440 C CA . ILE B 2 41 ? 38.963 -38.401 14.981 1.00 106.85 41 ILE B CA 1
ATOM 4441 C C . ILE B 2 41 ? 40.091 -39.254 14.417 1.00 109.31 41 ILE B C 1
ATOM 4442 O O . ILE B 2 41 ? 41.270 -39.010 14.700 1.00 105.83 41 ILE B O 1
ATOM 4458 N N . HIS B 2 42 ? 39.757 -40.270 13.614 1.00 110.29 42 HIS B N 1
ATOM 4459 C CA . HIS B 2 42 ? 40.799 -40.970 12.869 1.00 112.17 42 HIS B CA 1
ATOM 4460 C C . HIS B 2 42 ? 41.577 -40.012 11.980 1.00 110.31 42 HIS B C 1
ATOM 4461 O O . HIS B 2 42 ? 42.770 -40.225 11.732 1.00 114.78 42 HIS B O 1
ATOM 4475 N N . GLU B 2 43 ? 40.926 -38.955 11.491 1.00 102.34 43 GLU B N 1
ATOM 4476 C CA . GLU B 2 43 ? 41.634 -37.950 10.706 1.00 108.15 43 GLU B CA 1
ATOM 4477 C C . GLU B 2 43 ? 42.489 -37.046 11.588 1.00 117.90 43 GLU B C 1
ATOM 4478 O O . GLU B 2 43 ? 43.596 -36.663 11.194 1.00 127.32 43 GLU B O 1
ATOM 4490 N N . CYS B 2 44 ? 42.002 -36.700 12.780 1.00 114.24 44 CYS B N 1
ATOM 4491 C CA . CYS B 2 44 ? 42.723 -35.797 13.670 1.00 113.20 44 CYS B CA 1
ATOM 4492 C C . CYS B 2 44 ? 43.685 -36.511 14.611 1.00 118.25 44 CYS B C 1
ATOM 4493 O O . CYS B 2 44 ? 44.426 -35.837 15.336 1.00 114.49 44 CYS B O 1
ATOM 4501 N N . PHE B 2 45 ? 43.695 -37.846 14.627 1.00 123.06 45 PHE B N 1
ATOM 4502 C CA . PHE B 2 45 ? 44.622 -38.612 15.463 1.00 120.21 45 PHE B CA 1
ATOM 4503 C C . PHE B 2 45 ? 44.968 -39.911 14.749 1.00 115.98 45 PHE B C 1
ATOM 4504 O O . PHE B 2 45 ? 44.595 -41.006 15.188 1.00 108.63 45 PHE B O 1
ATOM 4521 N N . PRO B 2 46 ? 45.696 -39.824 13.630 1.00 120.04 46 PRO B N 1
ATOM 4522 C CA . PRO B 2 46 ? 45.987 -41.044 12.857 1.00 115.42 46 PRO B CA 1
ATOM 4523 C C . PRO B 2 46 ? 46.712 -42.111 13.656 1.00 114.59 46 PRO B C 1
ATOM 4524 O O . PRO B 2 46 ? 46.372 -43.296 13.552 1.00 109.78 46 PRO B O 1
ATOM 4535 N N . ASN B 2 47 ? 47.709 -41.724 14.453 1.00 116.35 47 ASN B N 1
ATOM 4536 C CA . ASN B 2 47 ? 48.539 -42.677 15.183 1.00 108.30 47 ASN B CA 1
ATOM 4537 C C . ASN B 2 47 ? 48.042 -42.887 16.610 1.00 106.31 47 ASN B C 1
ATOM 4538 O O . ASN B 2 47 ? 47.756 -44.019 17.012 1.00 98.90 47 ASN B O 1
ATOM 4549 N N . TYR B 2 48 ? 47.936 -41.808 17.390 1.00 110.27 48 TYR B N 1
ATOM 4550 C CA . TYR B 2 48 ? 47.468 -41.935 18.764 1.00 115.88 48 TYR B CA 1
ATOM 4551 C C . TYR B 2 48 ? 46.023 -42.4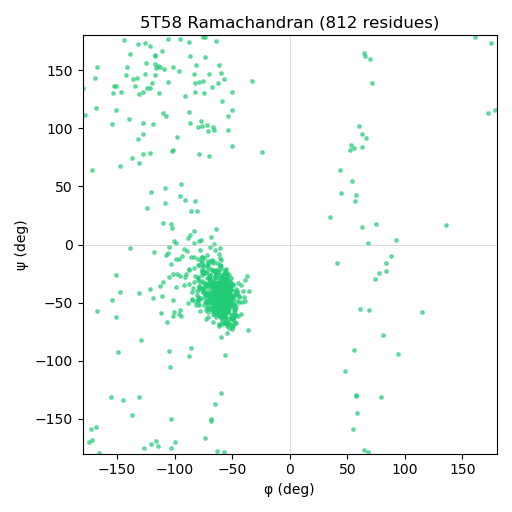13 18.828 1.00 117.16 48 TYR B C 1
ATOM 4552 O O . TYR B 2 48 ? 45.610 -42.971 19.851 1.00 109.18 48 TYR B O 1
ATOM 4570 N N . GLY B 2 49 ? 45.248 -42.209 17.760 1.00 119.29 49 GLY B N 1
ATOM 4571 C CA . GLY B 2 49 ? 43.896 -42.736 17.724 1.00 115.03 49 GLY B CA 1
ATOM 4572 C C . GLY B 2 49 ? 43.855 -44.240 17.556 1.00 113.48 49 GLY B C 1
ATOM 4573 O O . GLY B 2 49 ? 42.916 -44.894 18.019 1.00 116.20 49 GLY B O 1
ATOM 4577 N N . GLN B 2 50 ? 44.864 -44.811 16.895 1.00 107.91 50 GLN B N 1
ATOM 4578 C CA . GLN B 2 50 ? 44.940 -46.257 16.737 1.00 100.27 50 GLN B CA 1
ATOM 4579 C C . GLN B 2 50 ? 45.390 -46.960 18.009 1.00 106.39 50 GLN B C 1
ATOM 4580 O O . GLN B 2 50 ? 45.131 -48.158 18.162 1.00 106.96 50 GLN B O 1
ATOM 4594 N N . THR B 2 51 ? 46.053 -46.250 18.920 1.00 108.01 51 THR B N 1
ATOM 4595 C CA . THR B 2 51 ? 46.429 -46.843 20.195 1.00 111.62 51 THR B CA 1
ATOM 4596 C C . THR B 2 51 ? 45.178 -47.245 20.967 1.00 114.34 51 THR B C 1
ATOM 4597 O O . THR B 2 51 ? 44.182 -46.518 20.991 1.00 116.64 51 THR B O 1
ATOM 4608 N N . ARG B 2 52 ? 45.237 -48.417 21.602 1.00 112.80 52 ARG B N 1
ATOM 4609 C CA . ARG B 2 52 ? 44.067 -48.958 22.288 1.00 117.63 52 ARG B CA 1
ATOM 4610 C C . ARG B 2 52 ? 43.687 -48.098 23.489 1.00 134.75 52 ARG B C 1
ATOM 4611 O O . ARG B 2 52 ? 42.556 -47.603 23.584 1.00 143.99 52 ARG B O 1
ATOM 4632 N N . GLU B 2 53 ? 44.624 -47.901 24.420 1.00 131.38 53 GLU B N 1
ATOM 4633 C CA . GLU B 2 53 ? 44.344 -47.059 25.579 1.00 132.39 53 GLU B CA 1
ATOM 4634 C C . GLU B 2 53 ? 43.960 -45.647 25.150 1.00 130.37 53 GLU B C 1
ATOM 4635 O O . GLU B 2 53 ? 43.040 -45.043 25.718 1.00 129.79 53 GLU B O 1
ATOM 4647 N N . GLY B 2 54 ? 44.649 -45.109 24.142 1.00 129.28 54 GLY B N 1
ATOM 4648 C CA . GLY B 2 54 ? 44.335 -43.770 23.673 1.00 118.52 54 GLY B CA 1
ATOM 4649 C C . GLY B 2 54 ? 42.913 -43.647 23.158 1.00 111.68 54 GLY B C 1
ATOM 4650 O O . GLY B 2 54 ? 42.225 -42.663 23.440 1.00 114.06 54 GLY B O 1
ATOM 4654 N N . ILE B 2 55 ? 42.451 -44.641 22.397 1.00 111.88 55 ILE B N 1
ATOM 4655 C CA . ILE B 2 55 ? 41.102 -44.559 21.849 1.00 116.76 55 ILE B CA 1
ATOM 4656 C C . ILE B 2 55 ? 40.058 -44.860 22.919 1.00 122.54 55 ILE B C 1
ATOM 4657 O O . ILE B 2 55 ? 38.917 -44.397 22.817 1.00 123.78 55 ILE B O 1
ATOM 4673 N N . GLU B 2 56 ? 40.408 -45.640 23.946 1.00 124.56 56 GLU B N 1
ATOM 4674 C CA . GLU B 2 56 ? 39.540 -45.730 25.118 1.00 126.08 56 GLU B CA 1
ATOM 4675 C C . GLU B 2 56 ? 39.353 -44.354 25.746 1.00 126.87 56 GLU B C 1
ATOM 4676 O O . GLU B 2 56 ? 38.219 -43.901 25.973 1.00 125.23 56 GLU B O 1
ATOM 4688 N N . ASN B 2 57 ? 40.466 -43.669 26.021 1.00 129.49 57 ASN B N 1
ATOM 4689 C CA . ASN B 2 57 ? 40.410 -42.321 26.574 1.00 121.63 57 ASN B CA 1
ATOM 4690 C C . ASN B 2 57 ? 39.534 -41.414 25.717 1.00 117.65 57 ASN B C 1
ATOM 4691 O O . ASN B 2 57 ? 38.576 -40.812 26.208 1.00 120.54 57 ASN B O 1
ATOM 4702 N N . LEU B 2 58 ? 39.842 -41.311 24.423 1.00 108.60 58 LEU B N 1
ATOM 4703 C CA . LEU B 2 58 ? 39.062 -40.439 23.551 1.00 101.85 58 LEU B CA 1
ATOM 4704 C C . LEU B 2 58 ? 37.629 -40.920 23.354 1.00 106.97 58 LEU B C 1
ATOM 4705 O O . LEU B 2 58 ? 36.799 -40.141 22.872 1.00 113.36 58 LEU B O 1
ATOM 4721 N N . THR B 2 59 ? 37.314 -42.167 23.713 1.00 108.64 59 THR B N 1
ATOM 4722 C CA . THR B 2 59 ? 35.931 -42.633 23.671 1.00 112.14 59 THR B CA 1
ATOM 4723 C C . THR B 2 59 ? 35.151 -42.109 24.873 1.00 120.12 59 THR B C 1
ATOM 4724 O O . THR B 2 59 ? 34.121 -41.438 24.722 1.00 118.81 59 THR B O 1
ATOM 4735 N N . VAL B 2 60 ? 35.632 -42.404 26.085 1.00 121.11 60 VAL B N 1
ATOM 4736 C CA . VAL B 2 60 ? 34.963 -41.874 27.270 1.00 117.06 60 VAL B CA 1
ATOM 4737 C C . VAL B 2 60 ? 34.945 -40.351 27.228 1.00 119.66 60 VAL B C 1
ATOM 4738 O O . VAL B 2 60 ? 34.016 -39.715 27.745 1.00 117.70 60 VAL B O 1
ATOM 4751 N N . CYS B 2 61 ? 35.954 -39.744 26.600 1.00 123.74 61 CYS B N 1
ATOM 4752 C CA . CYS B 2 61 ? 36.034 -38.291 26.519 1.00 126.46 61 CYS B CA 1
ATOM 4753 C C . CYS B 2 61 ? 35.108 -37.729 25.447 1.00 128.00 61 CYS B C 1
ATOM 4754 O O . CYS B 2 61 ? 34.534 -36.651 25.635 1.00 130.32 61 CYS B O 1
ATOM 4762 N N . GLN B 2 62 ? 34.951 -38.421 24.313 1.00 124.19 62 GLN B N 1
ATOM 4763 C CA . GLN B 2 62 ? 33.984 -37.948 23.327 1.00 116.69 62 GLN B CA 1
ATOM 4764 C C . GLN B 2 62 ? 32.575 -38.030 23.900 1.00 111.40 62 GLN B C 1
ATOM 4765 O O . GLN B 2 62 ? 31.819 -37.052 23.865 1.00 115.63 62 GLN B O 1
ATOM 4779 N N . GLN B 2 63 ? 32.215 -39.177 24.481 1.00 101.48 63 GLN B N 1
ATOM 4780 C CA . GLN B 2 63 ? 30.938 -39.255 25.181 1.00 109.67 63 GLN B CA 1
ATOM 4781 C C . GLN B 2 63 ? 30.813 -38.114 26.185 1.00 116.01 63 GLN B C 1
ATOM 4782 O O . GLN B 2 63 ? 29.794 -37.414 26.229 1.00 112.24 63 GLN B O 1
ATOM 4796 N N . GLN B 2 64 ? 31.867 -37.886 26.972 1.00 119.17 64 GLN B N 1
ATOM 4797 C CA . GLN B 2 64 ? 31.855 -36.800 27.946 1.00 111.80 64 GLN B CA 1
ATOM 4798 C C . GLN B 2 64 ? 31.495 -35.468 27.294 1.00 107.93 64 GLN B C 1
ATOM 4799 O O . GLN B 2 64 ? 30.669 -34.712 27.819 1.00 108.70 64 GLN B O 1
ATOM 4813 N N . VAL B 2 65 ? 32.102 -35.160 26.142 1.00 106.56 65 VAL B N 1
ATOM 4814 C CA . VAL B 2 65 ? 31.865 -33.854 25.528 1.00 105.83 65 VAL B CA 1
ATOM 4815 C C . VAL B 2 65 ? 30.456 -33.766 24.957 1.00 106.60 65 VAL B C 1
ATOM 4816 O O . VAL B 2 65 ? 29.814 -32.718 25.058 1.00 104.01 65 VAL B O 1
ATOM 4829 N N . ILE B 2 66 ? 29.947 -34.832 24.331 1.00 110.12 66 ILE B N 1
ATOM 4830 C CA . ILE B 2 66 ? 28.561 -34.769 23.864 1.00 107.44 66 ILE B CA 1
ATOM 4831 C C . ILE B 2 66 ? 27.628 -34.502 25.040 1.00 107.63 66 ILE B C 1
ATOM 4832 O O . ILE B 2 66 ? 26.809 -33.573 25.009 1.00 99.64 66 ILE B O 1
ATOM 4848 N N . LYS B 2 67 ? 27.752 -35.300 26.105 1.00 111.72 67 LYS B N 1
ATOM 4849 C CA . LYS B 2 67 ? 26.861 -35.153 27.252 1.00 103.85 67 LYS B CA 1
ATOM 4850 C C . LYS B 2 67 ? 26.946 -33.744 27.834 1.00 103.14 67 LYS B C 1
ATOM 4851 O O . LYS B 2 67 ? 25.952 -33.008 27.873 1.00 108.35 67 LYS B O 1
ATOM 4870 N N . LEU B 2 68 ? 28.140 -33.350 28.286 1.00 102.27 68 LEU B N 1
ATOM 4871 C CA . LEU B 2 68 ? 28.296 -32.061 28.956 1.00 105.89 68 LEU B CA 1
ATOM 4872 C C . LEU B 2 68 ? 27.933 -30.910 28.025 1.00 98.17 68 LEU B C 1
ATOM 4873 O O . LEU B 2 68 ? 27.139 -30.032 28.385 1.00 95.48 68 LEU B O 1
ATOM 4889 N N . TRP B 2 69 ? 28.526 -30.886 26.830 1.00 90.30 69 TRP B N 1
ATOM 4890 C CA . TRP B 2 69 ? 28.176 -29.906 25.808 1.00 87.39 69 TRP B CA 1
ATOM 4891 C C . TRP B 2 69 ? 26.668 -29.710 25.720 1.00 87.75 69 TRP B C 1
ATOM 4892 O O . TRP B 2 69 ? 26.155 -28.604 25.921 1.00 90.07 69 TRP B O 1
ATOM 4913 N N . SER B 2 70 ? 25.945 -30.792 25.416 1.00 83.01 70 SER B N 1
ATOM 4914 C CA . SER B 2 70 ? 24.500 -30.692 25.245 1.00 85.72 70 SER B CA 1
ATOM 4915 C C . SER B 2 70 ? 23.835 -30.134 26.499 1.00 94.20 70 SER B C 1
ATOM 4916 O O . SER B 2 70 ? 23.047 -29.182 26.426 1.00 102.88 70 SER B O 1
ATOM 4924 N N . ASN B 2 71 ? 24.148 -30.703 27.665 1.00 90.30 71 ASN B N 1
ATOM 4925 C CA . ASN B 2 71 ? 23.502 -30.278 28.902 1.00 91.55 71 ASN B CA 1
ATOM 4926 C C . ASN B 2 71 ? 23.729 -28.797 29.184 1.00 92.81 71 ASN B C 1
ATOM 4927 O O . ASN B 2 71 ? 22.778 -28.005 29.191 1.00 104.58 71 ASN B O 1
ATOM 4938 N N . LEU B 2 72 ? 24.985 -28.409 29.426 1.00 82.44 72 LEU B N 1
ATOM 4939 C CA . LEU B 2 72 ? 25.249 -27.036 29.841 1.00 80.68 72 LEU B CA 1
ATOM 4940 C C . LEU B 2 72 ? 24.854 -26.045 28.750 1.00 87.48 72 LEU B C 1
ATOM 4941 O O . LEU B 2 72 ? 24.413 -24.929 29.054 1.00 85.43 72 LEU B O 1
ATOM 4957 N N . SER B 2 73 ? 24.996 -26.430 27.478 1.00 88.70 73 SER B N 1
ATOM 4958 C CA . SER B 2 73 ? 24.493 -25.590 26.396 1.00 90.07 73 SER B CA 1
ATOM 4959 C C . SER B 2 73 ? 22.998 -25.338 26.559 1.00 84.10 73 SER B C 1
ATOM 4960 O O . SER B 2 73 ? 22.539 -24.189 26.509 1.00 80.59 73 SER B O 1
ATOM 4968 N N . ARG B 2 74 ? 22.221 -26.404 26.770 1.00 82.90 74 ARG B N 1
ATOM 4969 C CA . ARG B 2 74 ? 20.784 -26.240 26.957 1.00 85.57 74 ARG B CA 1
ATOM 4970 C C . ARG B 2 74 ? 20.479 -25.322 28.136 1.00 78.20 74 ARG B C 1
ATOM 4971 O O . ARG B 2 74 ? 19.719 -24.356 27.999 1.00 84.43 74 ARG B O 1
ATOM 4992 N N . VAL B 2 75 ? 21.060 -25.602 29.308 1.00 67.50 75 VAL B N 1
ATOM 4993 C CA . VAL B 2 75 ? 20.731 -24.774 30.468 1.00 72.91 75 VAL B CA 1
ATOM 4994 C C . VAL B 2 75 ? 21.130 -23.331 30.208 1.00 74.18 75 VAL B C 1
ATOM 4995 O O . VAL B 2 75 ? 20.527 -22.402 30.760 1.00 77.65 75 VAL B O 1
ATOM 5008 N N . GLU B 2 76 ? 22.152 -23.112 29.377 1.00 70.17 76 GLU B N 1
ATOM 5009 C CA . GLU B 2 76 ? 22.488 -21.751 28.975 1.00 75.26 76 GLU B CA 1
ATOM 5010 C C . GLU B 2 76 ? 21.386 -21.140 28.118 1.00 77.07 76 GLU B C 1
ATOM 5011 O O . GLU B 2 76 ? 21.047 -19.964 28.285 1.00 74.84 76 GLU B O 1
ATOM 5023 N N . PHE B 2 77 ? 20.822 -21.915 27.190 1.00 71.64 77 PHE B N 1
ATOM 5024 C CA . PHE B 2 77 ? 19.729 -21.398 26.372 1.00 58.63 77 PHE B CA 1
ATOM 5025 C C . PHE B 2 77 ? 18.531 -21.025 27.239 1.00 53.45 77 PHE B C 1
ATOM 5026 O O . PHE B 2 77 ? 17.984 -19.921 27.122 1.00 54.53 77 PHE B O 1
ATOM 5043 N N . ASP B 2 78 ? 18.109 -21.936 28.118 1.00 54.33 78 ASP B N 1
ATOM 5044 C CA . ASP B 2 78 ? 17.039 -21.617 29.058 1.00 57.77 78 ASP B CA 1
ATOM 5045 C C . ASP B 2 78 ? 17.380 -20.368 29.860 1.00 56.00 78 ASP B C 1
ATOM 5046 O O . ASP B 2 78 ? 16.530 -19.488 30.056 1.00 58.63 78 ASP B O 1
ATOM 5055 N N . ALA B 2 79 ? 18.630 -20.266 30.319 1.00 53.91 79 ALA B N 1
ATOM 5056 C CA . ALA B 2 79 ? 19.050 -19.099 31.086 1.00 56.49 79 ALA B CA 1
ATOM 5057 C C . ALA B 2 79 ? 18.878 -17.819 30.280 1.00 54.82 79 ALA B C 1
ATOM 5058 O O . ALA B 2 79 ? 18.432 -16.800 30.815 1.00 51.41 79 ALA B O 1
ATOM 5065 N N . ILE B 2 80 ? 19.227 -17.850 28.992 1.00 63.51 80 ILE B N 1
ATOM 5066 C CA . ILE B 2 80 ? 19.024 -16.685 28.133 1.00 64.56 80 ILE B CA 1
ATOM 5067 C C . ILE B 2 80 ? 17.539 -16.362 28.032 1.00 65.95 80 ILE B C 1
ATOM 5068 O O . ILE B 2 80 ? 17.123 -15.204 28.167 1.00 66.52 80 ILE B O 1
ATOM 5084 N N . PHE B 2 81 ? 16.717 -17.385 27.784 1.00 61.20 81 PHE B N 1
ATOM 5085 C CA . PHE B 2 81 ? 15.277 -17.170 27.699 1.00 51.54 81 PHE B CA 1
ATOM 5086 C C . PHE B 2 81 ? 14.742 -16.507 28.960 1.00 58.99 81 PHE B C 1
ATOM 5087 O O . PHE B 2 81 ? 13.780 -15.733 28.893 1.00 60.53 81 PHE B O 1
ATOM 5104 N N . HIS B 2 82 ? 15.351 -16.790 30.116 1.00 67.96 82 HIS B N 1
ATOM 5105 C CA . HIS B 2 82 ? 14.985 -16.076 31.337 1.00 65.02 82 HIS B CA 1
ATOM 5106 C C . HIS B 2 82 ? 15.523 -14.649 31.324 1.00 54.46 82 HIS B C 1
ATOM 5107 O O . HIS B 2 82 ? 14.827 -13.714 31.735 1.00 57.65 82 HIS B O 1
ATOM 5121 N N . GLU B 2 83 ? 16.763 -14.467 30.863 1.00 50.61 83 GLU B N 1
ATOM 5122 C CA . GLU B 2 83 ? 17.344 -13.131 30.765 1.00 55.92 83 GLU B CA 1
ATOM 5123 C C . GLU B 2 83 ? 16.449 -12.199 29.962 1.00 52.94 83 GLU B C 1
ATOM 5124 O O . GLU B 2 83 ? 16.360 -11.001 30.256 1.00 44.88 83 GLU B O 1
ATOM 5136 N N . ARG B 2 84 ? 15.780 -12.734 28.941 1.00 54.27 84 ARG B N 1
ATOM 5137 C CA . ARG B 2 84 ? 15.003 -11.930 28.013 1.00 52.04 84 ARG B CA 1
ATOM 5138 C C . ARG B 2 84 ? 13.499 -12.055 28.211 1.00 60.17 84 ARG B C 1
ATOM 5139 O O . ARG B 2 84 ? 12.749 -11.311 27.566 1.00 50.09 84 ARG B O 1
ATOM 5160 N N . SER B 2 85 ? 13.040 -12.961 29.080 1.00 76.20 85 SER B N 1
ATOM 5161 C CA . SER B 2 85 ? 11.617 -13.261 29.207 1.00 61.62 85 SER B CA 1
ATOM 5162 C C . SER B 2 85 ? 11.008 -13.399 27.819 1.00 59.71 85 SER B C 1
ATOM 5163 O O . SER B 2 85 ? 9.923 -12.876 27.548 1.00 69.99 85 SER B O 1
ATOM 5171 N N . ILE B 2 86 ? 11.715 -14.109 26.936 1.00 56.30 86 ILE B N 1
ATOM 5172 C CA . ILE B 2 86 ? 11.333 -14.169 25.530 1.00 52.01 86 ILE B CA 1
ATOM 5173 C C . ILE B 2 86 ? 9.990 -14.867 25.347 1.00 58.42 86 ILE B C 1
ATOM 5174 O O . ILE B 2 86 ? 9.279 -14.606 24.369 1.00 67.67 86 ILE B O 1
ATOM 5190 N N . GLU B 2 87 ? 9.619 -15.765 26.262 1.00 59.98 87 GLU B N 1
ATOM 5191 C CA . GLU B 2 87 ? 8.322 -16.427 26.169 1.00 59.32 87 GLU B CA 1
ATOM 5192 C C . GLU B 2 87 ? 7.198 -15.403 26.058 1.00 52.67 87 GLU B C 1
ATOM 5193 O O . GLU B 2 87 ? 6.419 -15.410 25.098 1.00 56.50 87 GLU B O 1
ATOM 5205 N N . GLU B 2 88 ? 7.106 -14.507 27.043 1.00 50.38 88 GLU B N 1
ATOM 5206 C CA . GLU B 2 88 ? 6.063 -13.488 27.020 1.00 57.96 88 GLU B CA 1
ATOM 5207 C C . GLU B 2 88 ? 6.181 -12.601 25.788 1.00 64.54 88 GLU B C 1
ATOM 5208 O O . GLU B 2 88 ? 5.174 -12.278 25.153 1.00 70.66 88 GLU B O 1
ATOM 5220 N N . LYS B 2 89 ? 7.400 -12.187 25.438 1.00 54.13 89 LYS B N 1
ATOM 5221 C CA . LYS B 2 89 ? 7.564 -11.286 24.302 1.00 51.77 89 LYS B CA 1
ATOM 5222 C C . LYS B 2 89 ? 7.026 -11.907 23.016 1.00 61.36 89 LYS B C 1
ATOM 5223 O O . LYS B 2 89 ? 6.362 -11.228 22.222 1.00 65.02 89 LYS B O 1
ATOM 5242 N N . LEU B 2 90 ? 7.287 -13.199 22.797 1.00 63.14 90 LEU B N 1
ATOM 5243 C CA . LEU B 2 90 ? 6.877 -13.840 21.550 1.00 59.33 90 LEU B CA 1
ATOM 5244 C C . LEU B 2 90 ? 5.402 -14.221 21.571 1.00 60.44 90 LEU B C 1
ATOM 5245 O O . LEU B 2 90 ? 4.683 -14.002 20.590 1.00 67.81 90 LEU B O 1
ATOM 5261 N N . ASN B 2 91 ? 4.933 -14.812 22.670 1.00 45.14 91 ASN B N 1
ATOM 5262 C CA . ASN B 2 91 ? 3.507 -15.085 22.793 1.00 58.38 91 ASN B CA 1
ATOM 5263 C C . ASN B 2 91 ? 2.705 -13.811 22.566 1.00 69.64 91 ASN B C 1
ATOM 5264 O O . ASN B 2 91 ? 1.739 -13.789 21.793 1.00 77.36 91 ASN B O 1
ATOM 5275 N N . GLN B 2 92 ? 3.113 -12.729 23.230 1.00 56.27 92 GLN B N 1
ATOM 5276 C CA . GLN B 2 92 ? 2.483 -11.431 23.029 1.00 55.37 92 GLN B CA 1
ATOM 5277 C C . GLN B 2 92 ? 2.635 -10.957 21.592 1.00 52.25 92 GLN B C 1
ATOM 5278 O O . GLN B 2 92 ? 1.744 -10.282 21.066 1.00 62.59 92 GLN B O 1
ATOM 5292 N N . LEU B 2 93 ? 3.748 -11.291 20.939 1.00 44.05 93 LEU B N 1
ATOM 5293 C CA . LEU B 2 93 ? 3.917 -10.918 19.540 1.00 48.51 93 LEU B CA 1
ATOM 5294 C C . LEU B 2 93 ? 2.849 -11.575 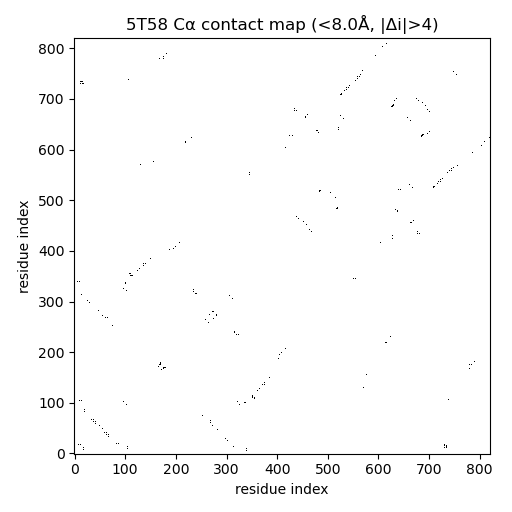18.674 1.00 53.63 93 LEU B C 1
ATOM 5295 O O . LEU B 2 93 ? 2.106 -10.896 17.955 1.00 70.32 93 LEU B O 1
ATOM 5311 N N . ASP B 2 94 ? 2.755 -12.905 18.733 1.00 48.19 94 ASP B N 1
ATOM 5312 C CA . ASP B 2 94 ? 1.751 -13.616 17.948 1.00 63.92 94 ASP B CA 1
ATOM 5313 C C . ASP B 2 94 ? 0.349 -13.104 18.265 1.00 74.14 94 ASP B C 1
ATOM 5314 O O . ASP B 2 94 ? -0.412 -12.725 17.360 1.00 76.10 94 ASP B O 1
ATOM 5323 N N . ASP B 2 95 ? -0.008 -13.082 19.553 1.00 70.96 95 ASP B N 1
ATOM 5324 C CA . ASP B 2 95 ? -1.309 -12.567 19.968 1.00 69.10 95 ASP B CA 1
ATOM 5325 C C . ASP B 2 95 ? -1.593 -11.218 19.315 1.00 73.02 95 ASP B C 1
ATOM 5326 O O . ASP B 2 95 ? -2.589 -11.053 18.602 1.00 77.93 95 ASP B O 1
ATOM 5335 N N . LEU B 2 96 ? -0.710 -10.240 19.540 1.00 71.53 96 LEU B N 1
ATOM 5336 C CA . LEU B 2 96 ? -0.891 -8.919 18.945 1.00 65.29 96 LEU B CA 1
ATOM 5337 C C . LEU B 2 96 ? -1.103 -9.002 17.442 1.00 62.30 96 LEU B C 1
ATOM 5338 O O . LEU B 2 96 ? -1.969 -8.312 16.893 1.00 70.53 96 LEU B O 1
ATOM 5354 N N . ILE B 2 97 ? -0.315 -9.829 16.754 1.00 57.70 97 ILE B N 1
ATOM 5355 C CA . ILE B 2 97 ? -0.441 -9.921 15.302 1.00 62.85 97 ILE B CA 1
ATOM 5356 C C . ILE B 2 97 ? -1.856 -10.336 14.919 1.00 71.52 97 ILE B C 1
ATOM 5357 O O . ILE B 2 97 ? -2.509 -9.680 14.100 1.00 83.96 97 ILE B O 1
ATOM 5373 N N . ASN B 2 98 ? -2.361 -11.424 15.510 1.00 68.71 98 ASN B N 1
ATOM 5374 C CA . ASN B 2 98 ? -3.659 -11.930 15.064 1.00 71.36 98 ASN B CA 1
ATOM 5375 C C . ASN B 2 98 ? -4.795 -11.009 15.504 1.00 69.54 98 ASN B C 1
ATOM 5376 O O . ASN B 2 98 ? -5.772 -10.820 14.764 1.00 73.20 98 ASN B O 1
ATOM 5387 N N . LYS B 2 99 ? -4.688 -10.416 16.695 1.00 62.99 99 LYS B N 1
ATOM 5388 C CA . LYS B 2 99 ? -5.672 -9.417 17.104 1.00 65.37 99 LYS B CA 1
ATOM 5389 C C . LYS B 2 99 ? -5.711 -8.263 16.112 1.00 59.22 99 LYS B C 1
ATOM 5390 O O . LYS B 2 99 ? -6.787 -7.810 15.707 1.00 66.87 99 LYS B O 1
ATOM 5409 N N . ALA B 2 100 ? -4.538 -7.775 15.705 1.00 55.35 100 ALA B N 1
ATOM 5410 C CA . ALA B 2 100 ? -4.469 -6.748 14.674 1.00 62.20 100 ALA B CA 1
ATOM 5411 C C . ALA B 2 100 ? -4.982 -7.249 13.333 1.00 59.10 100 ALA B C 1
ATOM 5412 O O . ALA B 2 100 ? -5.354 -6.436 12.480 1.00 63.92 100 ALA B O 1
ATOM 5419 N N . ARG B 2 101 ? -4.996 -8.566 13.118 1.00 57.42 101 ARG B N 1
ATOM 5420 C CA . ARG B 2 101 ? -5.605 -9.110 11.911 1.00 59.03 101 ARG B CA 1
ATOM 5421 C C . ARG B 2 101 ? -7.126 -9.071 11.984 1.00 66.12 101 ARG B C 1
ATOM 5422 O O . ARG B 2 101 ? -7.786 -8.890 10.954 1.00 68.23 101 ARG B O 1
ATOM 5443 N N . SER B 2 102 ? -7.700 -9.232 13.181 1.00 65.73 102 SER B N 1
ATOM 5444 C CA . SER B 2 102 ? -9.139 -9.438 13.326 1.00 63.39 102 SER B CA 1
ATOM 5445 C C . SER B 2 102 ? -9.800 -8.418 14.254 1.00 66.03 102 SER B C 1
ATOM 5446 O O . SER B 2 102 ? -10.791 -8.739 14.912 1.00 79.45 102 SER B O 1
ATOM 5454 N N . ILE B 2 103 ? -9.291 -7.187 14.314 1.00 60.55 103 ILE B N 1
ATOM 5455 C CA . ILE B 2 103 ? -9.849 -6.162 15.200 1.00 64.99 103 ILE B CA 1
ATOM 5456 C C . ILE B 2 103 ? -9.714 -4.790 14.547 1.00 71.48 103 ILE B C 1
ATOM 5457 O O . ILE B 2 103 ? -8.632 -4.418 14.087 1.00 73.56 103 ILE B O 1
ATOM 5473 N N . ASP B 2 104 ? -10.812 -4.028 14.536 1.00 73.13 104 ASP B N 1
ATOM 5474 C CA . ASP B 2 104 ? -10.812 -2.623 14.126 1.00 73.17 104 ASP B CA 1
ATOM 5475 C C . ASP B 2 104 ? -10.572 -2.444 12.632 1.00 82.06 104 ASP B C 1
ATOM 5476 O O . ASP B 2 104 ? -10.041 -3.341 11.968 1.00 85.22 104 ASP B O 1
ATOM 5485 N N . THR B 2 105 ? -10.958 -1.282 12.095 1.00 84.82 105 THR B N 1
ATOM 5486 C CA . THR B 2 105 ? -10.837 -1.021 10.664 1.00 100.41 105 THR B CA 1
ATOM 5487 C C . THR B 2 105 ? -11.053 0.450 10.323 1.00 94.18 105 THR B C 1
ATOM 5488 O O . THR B 2 105 ? -10.178 1.088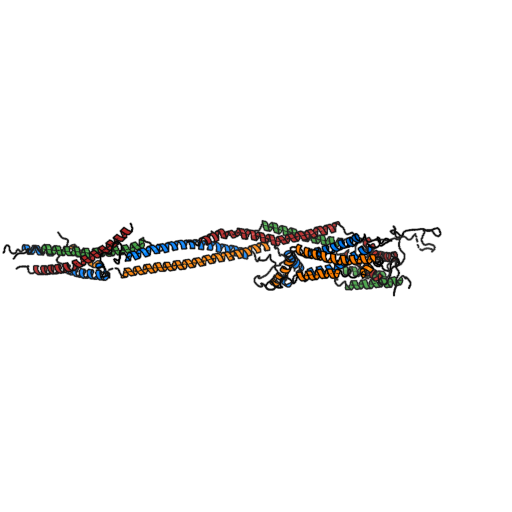 9.729 1.00 98.47 105 THR B O 1
ATOM 5499 N N . SER B 2 106 ? -12.210 0.999 10.694 1.00 95.11 106 SER B N 1
ATOM 5500 C CA . SER B 2 106 ? -12.698 2.239 10.099 1.00 113.54 106 SER B CA 1
ATOM 5501 C C . SER B 2 106 ? -12.491 3.476 10.962 1.00 116.95 106 SER B C 1
ATOM 5502 O O . SER B 2 106 ? -12.426 4.582 10.416 1.00 120.06 106 SER B O 1
ATOM 5510 N N . SER B 2 107 ? -12.401 3.323 12.285 1.00 101.40 107 SER B N 1
ATOM 5511 C CA . SER B 2 107 ? -12.371 4.481 13.176 1.00 101.24 107 SER B CA 1
ATOM 5512 C C . SER B 2 107 ? -11.418 5.557 12.676 1.00 107.80 107 SER B C 1
ATOM 5513 O O . SER B 2 107 ? -11.772 6.740 12.612 1.00 108.80 107 SER B O 1
ATOM 5521 N N . SER B 2 108 ? -10.200 5.165 12.320 1.00 117.12 108 SER B N 1
ATOM 5522 C CA . SER B 2 108 ? -9.156 6.111 11.941 1.00 119.38 108 SER B CA 1
ATOM 5523 C C . SER B 2 108 ? -9.276 6.408 10.449 1.00 126.07 108 SER B C 1
ATOM 5524 O O . SER B 2 108 ? -9.060 5.524 9.614 1.00 125.56 108 SER B O 1
ATOM 5532 N N . SER B 2 109 ? -9.621 7.653 10.118 1.00 131.31 109 SER B N 1
ATOM 5533 C CA . SER B 2 109 ? -9.753 8.075 8.728 1.00 123.91 109 SER B CA 1
ATOM 5534 C C . SER B 2 109 ? -8.473 7.773 7.962 1.00 132.24 109 SER B C 1
ATOM 5535 O O . SER B 2 109 ? -8.419 6.820 7.178 1.00 141.74 109 SER B O 1
ATOM 5543 N N . LYS B 2 110 ? -7.440 8.582 8.181 1.00 133.71 110 LYS B N 1
ATOM 5544 C CA . LYS B 2 110 ? -6.115 8.330 7.640 1.00 137.37 110 LYS B CA 1
ATOM 5545 C C . LYS B 2 110 ? -5.151 8.129 8.801 1.00 121.95 110 LYS B C 1
ATOM 5546 O O . LYS B 2 110 ? -5.387 8.607 9.915 1.00 120.50 110 LYS B O 1
ATOM 5565 N N . LYS B 2 111 ? -4.068 7.412 8.535 1.00 104.98 111 LYS B N 1
ATOM 5566 C CA . LYS B 2 111 ? -3.203 6.885 9.576 1.00 96.06 111 LYS B CA 1
ATOM 5567 C C . LYS B 2 111 ? -1.825 7.542 9.517 1.00 98.72 111 LYS B C 1
ATOM 5568 O O . LYS B 2 111 ? -1.585 8.475 8.744 1.00 99.25 111 LYS B O 1
ATOM 5587 N N . LEU B 2 112 ? -0.908 7.033 10.341 1.00 100.43 112 LEU B N 1
ATOM 5588 C CA . LEU B 2 112 ? 0.444 7.558 10.442 1.00 87.72 112 LEU B CA 1
ATOM 5589 C C . LEU B 2 112 ? 1.445 6.412 10.372 1.00 89.34 112 LEU B C 1
ATOM 5590 O O . LEU B 2 112 ? 1.081 5.232 10.384 1.00 93.68 112 LEU B O 1
ATOM 5606 N N . ARG B 2 113 ? 2.722 6.774 10.300 1.00 85.13 113 ARG B N 1
ATOM 5607 C CA . ARG B 2 113 ? 3.791 5.786 10.266 1.00 78.64 113 ARG B CA 1
ATOM 5608 C C . ARG B 2 113 ? 4.104 5.331 11.684 1.00 73.87 113 ARG B C 1
ATOM 5609 O O . ARG B 2 113 ? 4.286 6.158 12.583 1.00 77.36 113 ARG B O 1
ATOM 5630 N N . LYS B 2 114 ? 4.177 4.016 11.882 1.00 78.32 114 LYS B N 1
ATOM 5631 C CA . LYS B 2 114 ? 4.293 3.457 13.222 1.00 85.26 114 LYS B CA 1
ATOM 5632 C C . LYS B 2 114 ? 5.722 3.382 13.741 1.00 80.06 114 LYS B C 1
ATOM 5633 O O . LYS B 2 114 ? 5.908 3.115 14.934 1.00 70.37 114 LYS B O 1
ATOM 5652 N N . ILE B 2 115 ? 6.732 3.608 12.903 1.00 78.63 115 ILE B N 1
ATOM 5653 C CA . ILE B 2 115 ? 8.077 3.820 13.424 1.00 78.86 115 ILE B CA 1
ATOM 5654 C C . ILE B 2 115 ? 7.997 5.038 14.330 1.00 83.48 115 ILE B C 1
ATOM 5655 O O . ILE B 2 115 ? 7.914 4.911 15.556 1.00 91.23 115 ILE B O 1
ATOM 5671 N N . ASP B 2 116 ? 7.998 6.219 13.714 1.00 89.31 116 ASP B N 1
ATOM 5672 C CA . ASP B 2 116 ? 7.879 7.515 14.373 1.00 84.86 116 ASP B CA 1
ATOM 5673 C C . ASP B 2 116 ? 7.869 8.607 13.315 1.00 91.83 116 ASP B C 1
ATOM 5674 O O . ASP B 2 116 ? 8.885 8.829 12.649 1.00 106.86 116 ASP B O 1
ATOM 5683 N N . ASP B 2 117 ? 6.736 9.283 13.128 1.00 81.35 117 ASP B N 1
ATOM 5684 C CA . ASP B 2 117 ? 6.783 10.558 12.427 1.00 98.79 117 ASP B CA 1
ATOM 5685 C C . ASP B 2 117 ? 7.770 11.423 13.201 1.00 100.84 117 ASP B C 1
ATOM 5686 O O . ASP B 2 117 ? 8.983 11.333 12.984 1.00 91.24 117 ASP B O 1
ATOM 5695 N N . LEU B 2 118 ? 7.265 12.247 14.116 1.00 96.31 118 LEU B N 1
ATOM 5696 C CA . LEU B 2 118 ? 8.037 12.718 15.264 1.00 81.45 118 LEU B CA 1
ATOM 5697 C C . LEU B 2 118 ? 7.181 12.408 16.486 1.00 63.30 118 LEU B C 1
ATOM 5698 O O . LEU B 2 118 ? 6.187 13.095 16.743 1.00 60.10 118 LEU B O 1
ATOM 5714 N N . ARG B 2 119 ? 7.560 11.374 17.233 1.00 55.05 119 ARG B N 1
ATOM 5715 C CA . ARG B 2 119 ? 6.721 10.903 18.324 1.00 52.99 119 ARG B CA 1
ATOM 5716 C C . ARG B 2 119 ? 7.415 10.949 19.683 1.00 56.82 119 ARG B C 1
ATOM 5717 O O . ARG B 2 119 ? 7.322 9.981 20.449 1.00 56.65 119 ARG B O 1
ATOM 5738 N N . PRO B 2 120 ? 8.111 12.038 20.033 1.00 54.51 120 PRO B N 1
ATOM 5739 C CA . PRO B 2 120 ? 8.455 12.239 21.445 1.00 48.41 120 PRO B CA 1
ATOM 5740 C C . PRO B 2 120 ? 7.262 12.806 22.195 1.00 39.48 120 PRO B C 1
ATOM 5741 O O . PRO B 2 120 ? 7.076 12.556 23.389 1.00 37.32 120 PRO B O 1
ATOM 5752 N N . LEU B 2 121 ? 6.440 13.571 21.475 1.00 44.73 121 LEU B N 1
ATOM 5753 C CA . LEU B 2 121 ? 5.208 14.137 22.010 1.00 45.27 121 LEU B CA 1
ATOM 5754 C C . LEU B 2 121 ? 4.004 13.266 21.675 1.00 48.62 121 LEU B C 1
ATOM 5755 O O . LEU B 2 121 ? 3.310 12.784 22.574 1.00 56.42 121 LEU B O 1
ATOM 5771 N N . GLU B 2 122 ? 3.756 13.059 20.381 1.00 41.09 122 GLU B N 1
ATOM 5772 C CA . GLU B 2 122 ? 2.548 12.412 19.882 1.00 40.03 122 GLU B CA 1
ATOM 5773 C C . GLU B 2 122 ? 2.148 11.224 20.751 1.00 42.77 122 GLU B C 1
ATOM 5774 O O . GLU B 2 122 ? 0.960 11.026 21.030 1.00 50.74 122 GLU B O 1
ATOM 5786 N N . LEU B 2 123 ? 3.132 10.442 21.201 1.00 38.06 123 LEU B N 1
ATOM 5787 C CA . LEU B 2 123 ? 2.855 9.371 22.153 1.00 36.51 123 LEU B CA 1
ATOM 5788 C C . LEU B 2 123 ? 2.251 9.932 23.434 1.00 46.69 123 LEU B C 1
ATOM 5789 O O . LEU B 2 123 ? 1.125 9.587 23.817 1.00 64.87 123 LEU B O 1
ATOM 5805 N N . ILE B 2 124 ? 2.995 10.810 24.110 1.00 42.25 124 ILE B N 1
ATOM 5806 C CA . ILE B 2 124 ? 2.541 11.387 25.375 1.00 43.52 124 ILE B CA 1
ATOM 5807 C C . ILE B 2 124 ? 1.152 11.992 25.211 1.00 44.67 124 ILE B C 1
ATOM 5808 O O . ILE B 2 124 ? 0.175 11.544 25.825 1.00 49.51 124 ILE B O 1
ATOM 5824 N N . GLU B 2 125 ? 1.054 13.032 24.377 1.00 43.16 125 GLU B N 1
ATOM 5825 C CA . GLU B 2 125 ? -0.210 13.739 24.197 1.00 50.78 125 GLU B CA 1
ATOM 5826 C C . GLU B 2 125 ? -1.338 12.781 23.840 1.00 56.00 125 GLU B C 1
ATOM 5827 O O . GLU B 2 125 ? -2.476 12.951 24.294 1.00 70.85 125 GLU B O 1
ATOM 5839 N N . GLY B 2 126 ? -1.044 11.765 23.037 1.00 43.58 126 GLY B N 1
ATOM 5840 C CA . GLY B 2 126 ? -2.029 10.741 22.768 1.00 40.24 126 GLY B CA 1
ATOM 5841 C C . GLY B 2 126 ? -2.548 10.091 24.030 1.00 48.23 126 GLY B C 1
ATOM 5842 O O . GLY B 2 126 ? -3.754 10.111 24.303 1.00 50.40 126 GLY B O 1
ATOM 5846 N N . ASN B 2 127 ? -1.637 9.490 24.801 1.00 39.84 127 ASN B N 1
ATOM 5847 C CA . ASN B 2 127 ? -2.041 8.799 26.020 1.00 54.28 127 ASN B CA 1
ATOM 5848 C C . ASN B 2 127 ? -2.861 9.715 26.922 1.00 65.27 127 ASN B C 1
ATOM 5849 O O . ASN B 2 127 ? -3.932 9.331 27.411 1.00 75.20 127 ASN B O 1
ATOM 5860 N N . LEU B 2 128 ? -2.374 10.940 27.150 1.00 61.98 128 LEU B N 1
ATOM 5861 C CA . LEU B 2 128 ? -3.143 11.904 27.934 1.00 46.22 128 LEU B CA 1
ATOM 5862 C C . LEU B 2 128 ? -4.560 12.035 27.396 1.00 46.73 128 LEU B C 1
ATOM 5863 O O . LEU B 2 128 ? -5.539 11.856 28.129 1.00 52.77 128 LEU B O 1
ATOM 5879 N N . GLN B 2 129 ? -4.684 12.339 26.105 1.00 38.97 129 GLN B N 1
ATOM 5880 C CA . GLN B 2 129 ? -5.990 12.662 25.545 1.00 48.93 129 GLN B CA 1
ATOM 5881 C C . GLN B 2 129 ? -6.940 11.475 25.631 1.00 47.57 129 GLN B C 1
ATOM 5882 O O . GLN B 2 129 ? -8.134 11.650 25.897 1.00 54.43 129 GLN B O 1
ATOM 5896 N N . GLY B 2 130 ? -6.430 10.258 25.439 1.00 37.22 130 GLY B N 1
ATOM 5897 C CA . GLY B 2 130 ? -7.272 9.085 25.618 1.00 46.44 130 GLY B CA 1
ATOM 5898 C C . GLY B 2 130 ? -7.727 8.911 27.058 1.00 42.24 130 GLY B C 1
ATOM 5899 O O . GLY B 2 130 ? -8.923 8.746 27.333 1.00 47.48 130 GLY B O 1
ATOM 5903 N N . ALA B 2 131 ? -6.778 8.943 27.998 1.00 35.43 131 ALA B N 1
ATOM 5904 C CA . ALA B 2 131 ? -7.131 8.805 29.408 1.00 41.74 131 ALA B CA 1
ATOM 5905 C C . ALA B 2 131 ? -8.183 9.829 29.815 1.00 44.19 131 ALA B C 1
ATOM 5906 O O . ALA B 2 131 ? -9.119 9.513 30.561 1.00 35.44 131 ALA B O 1
ATOM 5913 N N . LYS B 2 132 ? -8.050 11.063 29.327 1.00 45.11 132 LYS B N 1
ATOM 5914 C CA . LYS B 2 132 ? -9.019 12.098 29.656 1.00 41.73 132 LYS B CA 1
ATOM 5915 C C . LYS B 2 132 ? -10.334 11.912 28.913 1.00 41.64 132 LYS B C 1
ATOM 5916 O O . LYS B 2 132 ? -11.368 12.389 29.390 1.00 47.24 132 LYS B O 1
ATOM 5935 N N . GLU B 2 133 ? -10.325 11.231 27.763 1.00 39.86 133 GLU B N 1
ATOM 5936 C CA . GLU B 2 133 ? -11.582 10.768 27.184 1.00 40.65 133 GLU B CA 1
ATOM 5937 C C . GLU B 2 133 ? -12.298 9.831 28.149 1.00 48.02 133 GLU B C 1
ATOM 5938 O O . GLU B 2 133 ? -13.489 10.007 28.437 1.00 49.77 133 GLU B O 1
ATOM 5950 N N . SER B 2 134 ? -11.582 8.831 28.669 1.00 46.87 134 SER B N 1
ATOM 5951 C CA . SER B 2 134 ? -12.168 7.953 29.678 1.00 43.70 134 SER B CA 1
ATOM 5952 C C . SER B 2 134 ? -12.730 8.765 30.841 1.00 45.31 134 SER B C 1
ATOM 5953 O O . SER B 2 134 ? -13.878 8.564 31.268 1.00 52.18 134 SER B O 1
ATOM 5961 N N . THR B 2 135 ? -11.924 9.689 31.371 1.00 43.10 135 THR B N 1
ATOM 5962 C CA . THR B 2 135 ? -12.405 10.615 32.389 1.00 44.03 135 THR B CA 1
ATOM 5963 C C . THR B 2 135 ? -13.765 11.182 32.001 1.00 46.35 135 THR B C 1
ATOM 5964 O O . THR B 2 135 ? -14.764 10.983 32.702 1.00 58.96 135 THR B O 1
ATOM 5975 N N . LEU B 2 136 ? -13.815 11.890 30.870 1.00 39.27 136 LEU B N 1
ATOM 5976 C CA . LEU B 2 136 ? -15.074 12.444 30.384 1.00 37.81 136 LEU B CA 1
ATOM 5977 C C . LEU B 2 136 ? -16.198 11.418 30.458 1.00 40.43 136 LEU B C 1
ATOM 5978 O O . LEU B 2 136 ? -17.318 11.739 30.875 1.00 45.58 136 LEU B O 1
ATOM 5994 N N . GLU B 2 137 ? -15.915 10.174 30.067 1.00 43.09 137 GLU B N 1
ATOM 5995 C CA . GLU B 2 137 ? -16.949 9.144 30.065 1.00 48.45 137 GLU B CA 1
ATOM 5996 C C . GLU B 2 137 ? -17.505 8.923 31.469 1.00 48.06 137 GLU B C 1
ATOM 5997 O O . GLU B 2 137 ? -18.711 9.082 31.709 1.00 57.19 137 GLU B O 1
ATOM 6009 N N . ARG B 2 138 ? -16.640 8.553 32.419 1.00 40.42 138 ARG B N 1
ATOM 6010 C CA . ARG B 2 138 ? -17.141 8.258 33.761 1.00 49.94 138 ARG B CA 1
ATOM 6011 C C . ARG B 2 138 ? -17.838 9.470 34.367 1.00 48.58 138 ARG B C 1
ATOM 6012 O O . ARG B 2 138 ? -18.908 9.340 34.976 1.00 52.15 138 ARG B O 1
ATOM 6033 N N . ILE B 2 139 ? -17.246 10.656 34.218 1.00 41.60 139 ILE B N 1
ATOM 6034 C CA . ILE B 2 139 ? -17.862 11.865 34.759 1.00 40.10 139 ILE B CA 1
ATOM 6035 C C . ILE B 2 139 ? -19.277 12.022 34.219 1.00 44.76 139 ILE B C 1
ATOM 6036 O O . ILE B 2 139 ? -20.239 12.184 34.980 1.00 46.97 139 ILE B O 1
ATOM 6052 N N . ASN B 2 140 ? -19.423 11.981 32.892 1.00 41.52 140 ASN B N 1
ATOM 6053 C CA . ASN B 2 140 ? -20.753 12.057 32.301 1.00 41.32 140 ASN B CA 1
ATOM 6054 C C . ASN B 2 140 ? -21.687 10.998 32.866 1.00 52.73 140 ASN B C 1
ATOM 6055 O O . ASN B 2 140 ? -22.892 11.239 32.993 1.00 68.01 140 ASN B O 1
ATOM 6066 N N . ASN B 2 141 ? -21.161 9.817 33.199 1.00 49.08 141 ASN B N 1
ATOM 6067 C CA . ASN B 2 141 ? -22.021 8.763 33.730 1.00 43.66 141 ASN B CA 1
ATOM 6068 C C . ASN B 2 141 ? -22.535 9.121 35.122 1.00 41.40 141 ASN B C 1
ATOM 6069 O O . ASN B 2 141 ? -23.741 9.034 35.392 1.00 49.26 141 ASN B O 1
ATOM 6080 N N . LYS B 2 142 ? -21.636 9.539 36.017 1.00 37.68 142 LYS B N 1
ATOM 6081 C CA . LYS B 2 142 ? -22.056 9.901 37.369 1.00 46.38 142 LYS B CA 1
ATOM 6082 C C . LYS B 2 142 ? -23.017 11.085 37.344 1.00 48.60 142 LYS B C 1
ATOM 6083 O O . LYS B 2 142 ? -24.024 11.105 38.069 1.00 56.40 142 LYS B O 1
ATOM 6102 N N . LEU B 2 143 ? -22.726 12.082 36.513 1.00 39.75 143 LEU B N 1
ATOM 6103 C CA . LEU B 2 143 ? -23.677 13.157 36.275 1.00 39.94 143 LEU B CA 1
ATOM 6104 C C . LEU B 2 143 ? -25.029 12.562 35.899 1.00 45.76 143 LEU B C 1
ATOM 6105 O O . LEU B 2 143 ? -25.989 12.632 36.674 1.00 61.82 143 LEU B O 1
ATOM 6121 N N . GLN B 2 144 ? -25.103 11.950 34.719 1.00 48.83 144 GLN B N 1
ATOM 6122 C CA . GLN B 2 144 ? -26.320 11.302 34.242 1.00 51.77 144 GLN B CA 1
ATOM 6123 C C . GLN B 2 144 ? -27.081 10.651 35.395 1.00 58.15 144 GLN B C 1
ATOM 6124 O O . GLN B 2 144 ? -28.314 10.734 35.461 1.00 63.26 144 GLN B O 1
ATOM 6138 N N . ILE B 2 145 ? -26.352 10.030 36.330 1.00 57.63 145 ILE B N 1
ATOM 6139 C CA . ILE B 2 145 ? -26.989 9.501 37.535 1.00 52.38 145 ILE B CA 1
ATOM 6140 C C . ILE B 2 145 ? -27.642 10.626 38.333 1.00 54.72 145 ILE B C 1
ATOM 6141 O O . ILE B 2 145 ? -28.807 10.518 38.743 1.00 63.62 145 ILE B O 1
ATOM 6157 N N . ILE B 2 146 ? -26.908 11.720 38.581 1.00 56.86 146 ILE B N 1
ATOM 6158 C CA . ILE B 2 146 ? -27.506 12.797 39.372 1.00 57.30 146 ILE B CA 1
ATOM 6159 C C . ILE B 2 146 ? -28.774 13.301 38.692 1.00 47.42 146 ILE B C 1
ATOM 6160 O O . ILE B 2 146 ? -29.774 13.598 39.356 1.00 46.66 146 ILE B O 1
ATOM 6176 N N . LYS B 2 147 ? -28.759 13.395 37.359 1.00 40.29 147 LYS B N 1
ATOM 6177 C CA . LYS B 2 147 ? -29.977 13.759 36.640 1.00 42.47 147 LYS B CA 1
ATOM 6178 C C . LYS B 2 147 ? -31.107 12.781 36.933 1.00 57.88 147 LYS B C 1
ATOM 6179 O O . LYS B 2 147 ? -32.230 13.190 37.242 1.00 64.49 147 LYS B O 1
ATOM 6198 N N . GLU B 2 148 ? -30.837 11.479 36.816 1.00 65.65 148 GLU B N 1
ATOM 6199 C CA . GLU B 2 148 ? -31.897 10.489 36.991 1.00 59.79 148 GLU B CA 1
ATOM 6200 C C . GLU B 2 148 ? -32.507 10.576 38.388 1.00 63.25 148 GLU B C 1
ATOM 6201 O O . GLU B 2 148 ? -33.719 10.792 38.542 1.00 69.68 148 GLU B O 1
ATOM 6213 N N . SER B 2 149 ? -31.678 10.413 39.425 1.00 64.17 149 SER B N 1
ATOM 6214 C CA . SER B 2 149 ? -32.183 10.512 40.793 1.00 76.64 149 SER B CA 1
ATOM 6215 C C . SER B 2 149 ? -32.933 11.822 41.000 1.00 78.72 149 SER B C 1
ATOM 6216 O O . SER B 2 149 ? -34.025 11.849 41.583 1.00 87.37 149 SER B O 1
ATOM 6224 N N . ASN B 2 150 ? -32.351 12.922 40.526 1.00 66.95 150 ASN B N 1
ATOM 6225 C CA . ASN B 2 150 ? -33.009 14.220 40.558 1.00 65.65 150 ASN B CA 1
ATOM 6226 C C . ASN B 2 150 ? -34.438 14.147 40.035 1.00 68.95 150 ASN B C 1
ATOM 6227 O O . ASN B 2 150 ? -35.391 14.340 40.796 1.00 77.60 150 ASN B O 1
ATOM 6238 N N . GLU B 2 151 ? -34.596 13.874 38.736 1.00 56.87 151 GLU B N 1
ATOM 6239 C CA . GLU B 2 151 ? -35.924 13.866 38.134 1.00 62.88 151 GLU B CA 1
ATOM 6240 C C . GLU B 2 151 ? -36.872 12.930 38.869 1.00 72.21 151 GLU B C 1
ATOM 6241 O O . GLU B 2 151 ? -38.081 13.186 38.917 1.00 82.19 151 GLU B O 1
ATOM 6253 N N . ALA B 2 152 ? -36.357 11.841 39.442 1.00 69.58 152 ALA B N 1
ATOM 6254 C CA . ALA B 2 152 ? -37.211 10.965 40.239 1.00 74.70 152 ALA B CA 1
ATOM 6255 C C . ALA B 2 152 ? -37.756 11.703 41.460 1.00 70.77 152 ALA B C 1
ATOM 6256 O O . ALA B 2 152 ? -38.976 11.775 41.676 1.00 79.40 152 ALA B O 1
ATOM 6263 N N . LEU B 2 153 ? -36.858 12.265 42.273 1.00 72.69 153 LEU B N 1
ATOM 6264 C CA . LEU B 2 153 ? -37.299 12.997 43.456 1.00 82.11 153 LEU B CA 1
ATOM 6265 C C . LEU B 2 153 ? -38.264 14.114 43.080 1.00 75.80 153 LEU B C 1
ATOM 6266 O O . LEU B 2 153 ? -39.282 14.317 43.753 1.00 79.44 153 LEU B O 1
ATOM 6282 N N . GLU B 2 154 ? -37.967 14.846 42.003 1.00 65.98 154 GLU B N 1
ATOM 6283 C CA . GLU B 2 154 ? -38.905 15.849 41.510 1.00 65.34 154 GLU B CA 1
ATOM 6284 C C . GLU B 2 154 ? -40.264 15.228 41.221 1.00 69.07 154 GLU B C 1
ATOM 6285 O O . GLU B 2 154 ? -41.305 15.816 41.536 1.00 69.11 154 GLU B O 1
ATOM 6297 N N . THR B 2 155 ? -40.273 14.039 40.616 1.00 78.19 155 THR B N 1
ATOM 6298 C CA . THR B 2 155 ? -41.535 13.364 40.331 1.00 81.31 155 THR B CA 1
ATOM 6299 C C . THR B 2 155 ? -42.334 13.152 41.610 1.00 77.57 155 THR B C 1
ATOM 6300 O O . THR B 2 155 ? -43.518 13.504 41.680 1.00 87.48 155 THR B O 1
ATOM 6311 N N . ASN B 2 156 ? -41.704 12.588 42.644 1.00 74.55 156 ASN B N 1
ATOM 6312 C CA . ASN B 2 156 ? -42.443 12.319 43.876 1.00 73.98 156 ASN B CA 1
ATOM 6313 C C . ASN B 2 156 ? -42.923 13.616 44.524 1.00 78.80 156 ASN B C 1
ATOM 6314 O O . ASN B 2 156 ? -44.087 13.729 44.933 1.00 82.47 156 ASN B O 1
ATOM 6325 N N . LEU B 2 157 ? -42.038 14.611 44.625 1.00 77.73 157 LEU B N 1
ATOM 6326 C CA . LEU B 2 157 ? -42.407 15.858 45.289 1.00 82.11 157 LEU B CA 1
ATOM 6327 C C . LEU B 2 157 ? -43.563 16.545 44.576 1.00 82.05 157 LEU B C 1
ATOM 6328 O O . LEU B 2 157 ? -44.506 17.016 45.219 1.00 88.22 157 LEU B O 1
ATOM 6344 N N . LYS B 2 158 ? -43.507 16.625 43.245 1.00 76.04 158 LYS B N 1
ATOM 6345 C CA . LYS B 2 158 ? -44.610 17.241 42.514 1.00 75.76 158 LYS B CA 1
ATOM 6346 C C . LYS B 2 158 ? -45.880 16.406 42.614 1.00 75.25 158 LYS B C 1
ATOM 6347 O O . LYS B 2 158 ? -46.984 16.964 42.631 1.00 77.64 158 LYS B O 1
ATOM 6366 N N . ASP B 2 159 ? -45.751 15.079 42.685 1.00 79.18 159 ASP B N 1
ATOM 6367 C CA . ASP B 2 159 ? -46.913 14.233 42.939 1.00 79.86 159 ASP B CA 1
ATOM 6368 C C . ASP B 2 159 ? -47.608 14.652 44.228 1.00 82.84 159 ASP B C 1
ATOM 6369 O O . ASP B 2 159 ? -48.796 15.001 44.231 1.00 95.03 159 ASP B O 1
ATOM 6378 N N . LEU B 2 160 ? -46.874 14.630 45.343 1.00 78.44 160 LEU B N 1
ATOM 6379 C CA . LEU B 2 160 ? -47.482 14.981 46.619 1.00 79.32 160 LEU B CA 1
ATOM 6380 C C . LEU B 2 160 ? -47.880 16.451 46.688 1.00 82.10 160 LEU B C 1
ATOM 6381 O O . LEU B 2 160 ? -48.754 16.801 47.488 1.00 87.65 160 LEU B O 1
ATOM 6397 N N . ASN B 2 161 ? -47.278 17.313 45.866 1.00 76.03 161 ASN B N 1
ATOM 6398 C CA . ASN B 2 161 ? -47.689 18.714 45.824 1.00 65.83 161 ASN B CA 1
ATOM 6399 C C . ASN B 2 161 ? -49.050 18.860 45.159 1.00 74.71 161 ASN B C 1
ATOM 6400 O O . ASN B 2 161 ? -49.943 19.534 45.686 1.00 86.05 161 ASN B O 1
ATOM 6411 N N . ASP B 2 162 ? -49.225 18.243 43.989 1.00 79.18 162 ASP B N 1
ATOM 6412 C CA . ASP B 2 162 ? -50.550 18.202 43.384 1.00 77.72 162 ASP B CA 1
ATOM 6413 C C . ASP B 2 162 ? -51.550 17.520 44.307 1.00 73.93 162 ASP B C 1
ATOM 6414 O O . ASP B 2 162 ? -52.749 17.816 44.250 1.00 80.63 162 ASP B O 1
ATOM 6423 N N . ASN B 2 163 ? -51.080 16.611 45.169 1.00 73.20 163 ASN B N 1
ATOM 6424 C CA . ASN B 2 163 ? -51.960 16.048 46.188 1.00 73.19 163 ASN B CA 1
ATOM 6425 C C . ASN B 2 163 ? -52.320 17.081 47.250 1.00 75.13 163 ASN B C 1
ATOM 6426 O O . ASN B 2 163 ? -53.436 17.055 47.781 1.00 81.92 163 ASN B O 1
ATOM 6437 N N . ILE B 2 164 ? -51.399 17.989 47.578 1.00 76.83 164 ILE B N 1
ATOM 6438 C CA . ILE B 2 164 ? -51.718 19.116 48.450 1.00 66.37 164 ILE B CA 1
ATOM 6439 C C . ILE B 2 164 ? -52.813 19.938 47.792 1.00 58.13 164 ILE B C 1
ATOM 6440 O O . ILE B 2 164 ? -53.947 19.981 48.277 1.00 60.65 164 ILE B O 1
ATOM 6456 N N . PHE B 2 165 ? -52.476 20.596 46.681 1.00 62.16 165 PHE B N 1
ATOM 6457 C CA . PHE B 2 165 ? -53.421 21.497 46.026 1.00 71.70 165 PHE B CA 1
ATOM 6458 C C . PHE B 2 165 ? -54.777 20.826 45.842 1.00 73.24 165 PHE B C 1
ATOM 6459 O O . PHE B 2 165 ? -55.825 21.414 46.139 1.00 80.59 165 PHE B O 1
ATOM 6476 N N . GLN B 2 166 ? -54.770 19.583 45.360 1.00 74.84 166 GLN B N 1
ATOM 6477 C CA . GLN B 2 166 ? -56.005 18.819 45.218 1.00 77.99 166 GLN B CA 1
ATOM 6478 C C . GLN B 2 166 ? -56.750 18.737 46.546 1.00 75.73 166 GLN B C 1
ATOM 6479 O O . GLN B 2 166 ? -57.900 19.173 46.660 1.00 85.74 166 GLN B O 1
ATOM 6493 N N . GLU B 2 167 ? -56.095 18.181 47.568 1.00 64.97 167 GLU B N 1
ATOM 6494 C CA . GLU B 2 167 ? -56.710 18.014 48.882 1.00 71.09 167 GLU B CA 1
ATOM 6495 C C . GLU B 2 167 ? -57.324 19.320 49.383 1.00 75.17 167 GLU B C 1
ATOM 6496 O O . GLU B 2 167 ? -58.536 19.407 49.634 1.00 83.80 167 GLU B O 1
ATOM 6508 N N . LEU B 2 168 ? -56.490 20.347 49.540 1.00 62.92 168 LEU B N 1
ATOM 6509 C CA . LEU B 2 168 ? -56.950 21.656 49.982 1.00 62.54 168 LEU B CA 1
ATOM 6510 C C . LEU B 2 168 ? -58.155 22.100 49.168 1.00 74.08 168 LEU B C 1
ATOM 6511 O O . LEU B 2 168 ? -59.268 22.132 49.695 1.00 77.17 168 LEU B O 1
ATOM 6527 N N . ASP B 2 169 ? -57.952 22.420 47.886 1.00 79.98 169 ASP B N 1
ATOM 6528 C CA . ASP B 2 169 ? -59.046 22.899 47.042 1.00 83.70 169 ASP B CA 1
ATOM 6529 C C . ASP B 2 169 ? -60.333 22.113 47.282 1.00 89.42 169 ASP B C 1
ATOM 6530 O O . ASP B 2 169 ? -61.407 22.694 47.495 1.00 99.92 169 ASP B O 1
ATOM 6539 N N . GLN B 2 170 ? -60.237 20.782 47.257 1.00 90.26 170 GLN B N 1
ATOM 6540 C CA . GLN B 2 170 ? -61.386 19.935 47.544 1.00 90.44 170 GLN B CA 1
ATOM 6541 C C . GLN B 2 170 ? -62.056 20.370 48.839 1.00 87.65 170 GLN B C 1
ATOM 6542 O O . GLN B 2 170 ? -63.151 20.938 48.803 1.00 96.78 170 GLN B O 1
ATOM 6556 N N . LEU B 2 171 ? -61.408 20.137 49.985 1.00 74.51 171 LEU B N 1
ATOM 6557 C CA . LEU B 2 171 ? -62.075 20.418 51.254 1.00 77.22 171 LEU B CA 1
ATOM 6558 C C . LEU B 2 171 ? -62.556 21.864 51.334 1.00 81.88 171 LEU B C 1
ATOM 6559 O O . LEU B 2 171 ? -63.567 22.149 51.991 1.00 86.43 171 LEU B O 1
ATOM 6575 N N . GLN B 2 172 ? -61.862 22.783 50.660 1.00 85.72 172 GLN B N 1
ATOM 6576 C CA . GLN B 2 172 ? -62.328 24.162 50.568 1.00 86.09 172 GLN B CA 1
ATOM 6577 C C . GLN B 2 172 ? -63.736 24.212 49.990 1.00 80.47 172 GLN B C 1
ATOM 6578 O O . GLN B 2 172 ? -64.680 24.670 50.647 1.00 86.58 172 GLN B O 1
ATOM 6592 N N . GLN B 2 173 ? -63.902 23.730 48.755 1.00 87.26 173 GLN B N 1
ATOM 6593 C CA . GLN B 2 173 ? -65.237 23.710 48.167 1.00 100.90 173 GLN B CA 1
ATOM 6594 C C . GLN B 2 173 ? -66.187 22.814 48.953 1.00 94.71 173 GLN B C 1
ATOM 6595 O O . GLN B 2 173 ? -67.407 22.923 48.784 1.00 87.74 173 GLN B O 1
ATOM 6609 N N . VAL B 2 174 ? -65.660 21.938 49.814 1.00 89.40 174 VAL B N 1
ATOM 6610 C CA . VAL B 2 174 ? -66.522 21.096 50.638 1.00 94.05 174 VAL B CA 1
ATOM 6611 C C . VAL B 2 174 ? -67.202 21.928 51.716 1.00 97.29 174 VAL B C 1
ATOM 6612 O O . VAL B 2 174 ? -68.431 21.908 51.847 1.00 98.08 174 VAL B O 1
ATOM 6625 N N . TYR B 2 175 ? -66.424 22.663 52.518 1.00 84.87 175 TYR B N 1
ATOM 6626 C CA . TYR B 2 175 ? -67.088 23.482 53.524 1.00 82.88 175 TYR B CA 1
ATOM 6627 C C . TYR B 2 175 ? -67.713 24.734 52.923 1.00 90.64 175 TYR B C 1
ATOM 6628 O O . TYR B 2 175 ? -68.479 25.413 53.615 1.00 94.83 175 TYR B O 1
ATOM 6646 N N . ASP B 2 176 ? -67.412 25.055 51.660 1.00 93.23 176 ASP B N 1
ATOM 6647 C CA . ASP B 2 176 ? -68.254 26.000 50.931 1.00 87.41 176 ASP B CA 1
ATOM 6648 C C . ASP B 2 176 ? -69.593 25.372 50.575 1.00 89.09 176 ASP B C 1
ATOM 6649 O O . ASP B 2 176 ? -70.615 26.067 50.543 1.00 86.82 176 ASP B O 1
ATOM 6658 N N . ASP B 2 177 ? -69.603 24.066 50.300 1.00 97.51 177 ASP B N 1
ATOM 6659 C CA . ASP B 2 177 ? -70.854 23.344 50.109 1.00 100.78 177 ASP B CA 1
ATOM 6660 C C . ASP B 2 177 ? -71.606 23.170 51.422 1.00 96.20 177 ASP B C 1
ATOM 6661 O O . ASP B 2 177 ? -72.828 22.992 51.406 1.00 105.79 177 ASP B O 1
ATOM 6670 N N . MET B 2 178 ? -70.905 23.228 52.556 1.00 87.40 178 MET B N 1
ATOM 6671 C CA . MET B 2 178 ? -71.531 23.133 53.869 1.00 79.84 178 MET B CA 1
ATOM 6672 C C . MET B 2 178 ? -71.966 24.503 54.381 1.00 80.84 178 MET B C 1
ATOM 6673 O O . MET B 2 178 ? -73.116 24.679 54.795 1.00 83.74 178 MET B O 1
ATOM 6687 N N . LEU B 2 179 ? -71.061 25.476 54.357 1.00 81.23 179 LEU B N 1
ATOM 6688 C CA . LEU B 2 179 ? -71.370 26.835 54.793 1.00 78.62 179 LEU B CA 1
ATOM 6689 C C . LEU B 2 179 ? -71.742 27.720 53.608 1.00 84.02 179 LEU B C 1
ATOM 6690 O O . LEU B 2 179 ? -71.942 28.926 53.758 1.00 85.40 179 LEU B O 1
ATOM 6706 N N . PRO B 2 186 ? -80.085 38.934 51.223 1.00 131.57 186 PRO B N 1
ATOM 6707 C CA . PRO B 2 186 ? -80.859 40.166 51.406 1.00 114.87 186 PRO B CA 1
ATOM 6708 C C . PRO B 2 186 ? -80.198 41.125 52.376 1.00 91.44 186 PRO B C 1
ATOM 6709 O O . PRO B 2 186 ? -80.886 41.952 52.980 1.00 84.91 186 PRO B O 1
ATOM 6720 N N . ASP B 2 187 ? -78.880 40.997 52.529 1.00 97.92 187 ASP B N 1
ATOM 6721 C CA . ASP B 2 187 ? -78.115 41.921 53.353 1.00 98.16 187 ASP B CA 1
ATOM 6722 C C . ASP B 2 187 ? -78.607 43.349 53.159 1.00 92.39 187 ASP B C 1
ATOM 6723 O O . ASP B 2 187 ? -78.826 44.081 54.129 1.00 87.82 187 ASP B O 1
ATOM 6732 N N . GLU B 2 188 ? -78.825 43.750 51.905 1.00 92.04 188 GLU B N 1
ATOM 6733 C CA . GLU B 2 188 ? -79.303 45.099 51.627 1.00 94.04 188 GLU B CA 1
ATOM 6734 C C . GLU B 2 188 ? -80.695 45.317 52.212 1.00 93.03 188 GLU B C 1
ATOM 6735 O O . GLU B 2 188 ? -80.891 46.175 53.077 1.00 88.86 188 GLU B O 1
ATOM 6747 N N . THR B 2 189 ? -81.680 44.545 51.742 1.00 93.82 189 THR B N 1
ATOM 6748 C CA . THR B 2 189 ? -83.062 44.771 52.160 1.00 98.52 189 THR B CA 1
ATOM 6749 C C . THR B 2 189 ? -83.206 44.726 53.676 1.00 87.33 189 THR B C 1
ATOM 6750 O O . THR B 2 189 ? -84.091 45.385 54.234 1.00 73.63 189 THR B O 1
ATOM 6761 N N . ILE B 2 190 ? -82.357 43.957 54.358 1.00 88.47 190 ILE B N 1
ATOM 6762 C CA . ILE B 2 190 ? -82.423 43.928 55.813 1.00 81.93 190 ILE B CA 1
ATOM 6763 C C . ILE B 2 190 ? -81.679 45.120 56.405 1.00 84.18 190 ILE B C 1
ATOM 6764 O O . ILE B 2 190 ? -82.004 45.565 57.510 1.00 83.74 190 ILE B O 1
ATOM 6780 N N . LYS B 2 191 ? -80.678 45.658 55.698 1.00 77.70 191 LYS B N 1
ATOM 6781 C CA . LYS B 2 191 ? -80.090 46.930 56.109 1.00 82.17 191 LYS B CA 1
ATOM 6782 C C . LYS B 2 191 ? -81.126 48.046 56.059 1.00 88.72 191 LYS B C 1
ATOM 6783 O O . LYS B 2 191 ? -81.229 48.856 56.987 1.00 82.71 191 LYS B O 1
ATOM 6802 N N . GLN B 2 192 ? -81.894 48.116 54.968 1.00 91.19 192 GLN B N 1
ATOM 6803 C CA . GLN B 2 192 ? -82.933 49.133 54.860 1.00 89.51 192 GLN B CA 1
ATOM 6804 C C . GLN B 2 192 ? -84.089 48.849 55.810 1.00 85.67 192 GLN B C 1
ATOM 6805 O O . GLN B 2 192 ? -84.761 49.783 56.265 1.00 84.07 192 GLN B O 1
ATOM 6819 N N . ALA B 2 193 ? -84.334 47.576 56.124 1.00 81.84 193 ALA B N 1
ATOM 6820 C CA . ALA B 2 193 ? -85.356 47.241 57.109 1.00 77.17 193 ALA B CA 1
ATOM 6821 C C . ALA B 2 193 ? -84.952 47.727 58.495 1.00 75.66 193 ALA B C 1
ATOM 6822 O O . ALA B 2 193 ? -85.740 48.380 59.190 1.00 86.07 193 ALA B O 1
ATOM 6829 N N . VAL B 2 194 ? -83.719 47.424 58.911 1.00 72.26 194 VAL B N 1
ATOM 6830 C CA . VAL B 2 194 ? -83.259 47.851 60.228 1.00 79.34 194 VAL B CA 1
ATOM 6831 C C . VAL B 2 194 ? -83.082 49.360 60.273 1.00 76.88 194 VAL B C 1
ATOM 6832 O O . VAL B 2 194 ? -83.220 49.974 61.334 1.00 71.70 194 VAL B O 1
ATOM 6845 N N . SER B 2 195 ? -82.759 49.985 59.143 1.00 70.37 195 SER B N 1
ATOM 6846 C CA . SER B 2 195 ? -82.663 51.437 59.101 1.00 67.04 195 SER B CA 1
ATOM 6847 C C . SER B 2 195 ? -84.045 52.034 59.315 1.00 76.55 195 SER B C 1
ATOM 6848 O O . SER B 2 195 ? -84.303 52.680 60.337 1.00 74.41 195 SER B O 1
ATOM 6856 N N . ASP B 2 196 ? -84.938 51.801 58.347 1.00 80.66 196 ASP B N 1
ATOM 6857 C CA . ASP B 2 196 ? -86.302 52.313 58.431 1.00 84.75 196 ASP B CA 1
ATOM 6858 C C . ASP B 2 196 ? -86.902 52.061 59.807 1.00 71.74 196 ASP B C 1
ATOM 6859 O O . ASP B 2 196 ? -87.604 52.918 60.357 1.00 67.35 196 ASP B O 1
ATOM 6868 N N . MET B 2 197 ? -86.632 50.888 60.382 1.00 67.21 197 MET B N 1
ATOM 6869 C CA . MET B 2 197 ? -87.161 50.578 61.704 1.00 69.44 197 MET B CA 1
ATOM 6870 C C . MET B 2 197 ? -86.486 51.424 62.778 1.00 79.57 197 MET B C 1
ATOM 6871 O O . MET B 2 197 ? -87.155 51.936 63.682 1.00 98.52 197 MET B O 1
ATOM 6885 N N . ILE B 2 198 ? -85.164 51.591 62.690 1.00 69.64 198 ILE B N 1
ATOM 6886 C CA . ILE B 2 198 ? -84.437 52.420 63.647 1.00 73.31 198 ILE B CA 1
ATOM 6887 C C . ILE B 2 198 ? -84.883 53.873 63.598 1.00 79.84 198 ILE B C 1
ATOM 6888 O O . ILE B 2 198 ? -84.718 54.603 64.581 1.00 85.62 198 ILE B O 1
ATOM 6904 N N . ILE B 2 199 ? -85.451 54.313 62.477 1.00 76.14 199 ILE B N 1
ATOM 6905 C CA . ILE B 2 199 ? -85.882 55.698 62.319 1.00 78.80 199 ILE B CA 1
ATOM 6906 C C . ILE B 2 199 ? -86.830 56.091 63.448 1.00 84.36 199 ILE B C 1
ATOM 6907 O O . ILE B 2 199 ? -86.953 57.275 63.785 1.00 93.26 199 ILE B O 1
ATOM 6923 N N . GLU B 2 200 ? -87.503 55.107 64.047 1.00 85.87 200 GLU B N 1
ATOM 6924 C CA . GLU B 2 200 ? -88.565 55.422 64.998 1.00 96.66 200 GLU B CA 1
ATOM 6925 C C . GLU B 2 200 ? -88.024 56.020 66.293 1.00 102.79 200 GLU B C 1
ATOM 6926 O O . GLU B 2 200 ? -88.735 56.785 66.955 1.00 105.63 200 GLU B O 1
ATOM 6938 N N . SER B 2 201 ? -86.785 55.700 66.672 1.00 97.36 201 SER B N 1
ATOM 6939 C CA . SER B 2 201 ? -86.228 56.201 67.927 1.00 102.60 201 SER B CA 1
ATOM 6940 C C . SER B 2 201 ? -87.155 55.845 69.085 1.00 115.05 201 SER B C 1
ATOM 6941 O O . SER B 2 201 ? -87.960 54.915 68.969 1.00 128.35 201 SER B O 1
ATOM 6949 N N . ARG B 2 202 ? -87.061 56.564 70.197 1.00 104.47 202 ARG B N 1
ATOM 6950 C CA . ARG B 2 202 ? -87.948 56.344 71.338 1.00 95.70 202 ARG B CA 1
ATOM 6951 C C . ARG B 2 202 ? -87.701 57.454 72.353 1.00 101.88 202 ARG B C 1
ATOM 6952 O O . ARG B 2 202 ? -87.040 58.456 72.053 1.00 116.72 202 ARG B O 1
ATOM 6973 N N . GLN B 2 203 ? -88.242 57.274 73.554 1.00 90.85 203 GLN B N 1
ATOM 6974 C CA . GLN B 2 203 ? -88.105 58.250 74.627 1.00 98.06 203 GLN B CA 1
ATOM 6975 C C . GLN B 2 203 ? -86.640 58.616 74.844 1.00 101.61 203 GLN B C 1
ATOM 6976 O O . GLN B 2 203 ? -86.293 59.791 74.968 1.00 102.03 203 GLN B O 1
ATOM 6990 N N . SER C 3 24 ? 54.934 -39.333 -17.675 1.00 65.84 253 SER D N 1
ATOM 6991 C CA . SER C 3 24 ? 54.646 -38.584 -16.457 1.00 78.91 253 SER D CA 1
ATOM 6992 C C . SER C 3 24 ? 55.213 -37.167 -16.555 1.00 87.93 253 SER D C 1
ATOM 6993 O O . SER C 3 24 ? 54.506 -36.235 -16.938 1.00 100.79 253 SER D O 1
ATOM 7000 N N . PHE C 3 25 ? 56.490 -37.012 -16.201 1.00 93.62 254 PHE D N 1
ATOM 7001 C CA . PHE C 3 25 ? 57.199 -35.747 -16.360 1.00 94.93 254 PHE D CA 1
ATOM 7002 C C . PHE C 3 25 ? 56.628 -34.648 -15.470 1.00 94.97 254 PHE D C 1
ATOM 7003 O O . PHE C 3 25 ? 55.501 -34.754 -14.973 1.00 86.57 254 PHE D O 1
ATOM 7020 N N . ALA C 3 26 ? 57.410 -33.587 -15.265 1.00 95.45 255 ALA D N 1
ATOM 7021 C CA . ALA C 3 26 ? 56.968 -32.367 -14.587 1.00 89.45 255 ALA D CA 1
ATOM 7022 C C . ALA C 3 26 ? 57.420 -31.218 -15.484 1.00 76.61 255 ALA D C 1
ATOM 7023 O O . ALA C 3 26 ? 58.536 -30.710 -15.343 1.00 62.71 255 ALA D O 1
ATOM 7030 N N . GLN C 3 27 ? 56.550 -30.813 -16.402 1.00 82.43 256 GLN D N 1
ATOM 7031 C CA . GLN C 3 27 ? 56.919 -29.962 -17.523 1.00 86.68 256 GLN D CA 1
ATOM 7032 C C . GLN C 3 27 ? 56.305 -28.575 -17.366 1.00 80.85 256 GLN D C 1
ATOM 7033 O O . GLN C 3 27 ? 55.414 -28.346 -16.542 1.00 63.44 256 GLN D O 1
ATOM 7047 N N . ASP C 3 28 ? 56.806 -27.639 -18.177 1.00 81.33 257 ASP D N 1
ATOM 7048 C CA . ASP C 3 28 ? 56.406 -26.239 -18.063 1.00 77.08 257 ASP D CA 1
ATOM 7049 C C . ASP C 3 28 ? 55.119 -25.941 -18.828 1.00 72.76 257 ASP D C 1
ATOM 7050 O O . ASP C 3 28 ? 54.267 -25.191 -18.339 1.00 76.55 257 ASP D O 1
ATOM 7059 N N . LEU C 3 29 ? 54.958 -26.506 -20.025 1.00 63.14 258 LEU D N 1
ATOM 7060 C CA . LEU C 3 29 ? 53.753 -26.250 -20.809 1.00 60.40 258 LEU D CA 1
ATOM 7061 C C . LEU C 3 29 ? 52.509 -26.702 -20.058 1.00 71.15 258 LEU D C 1
ATOM 7062 O O . LEU C 3 29 ? 51.621 -25.899 -19.748 1.00 76.28 258 LEU D O 1
ATOM 7078 N N . LYS C 3 30 ? 52.432 -28.001 -19.770 1.00 73.58 259 LYS D N 1
ATOM 7079 C CA . LYS C 3 30 ? 51.271 -28.571 -19.095 1.00 78.13 259 LYS D CA 1
ATOM 7080 C C . LYS C 3 30 ? 50.910 -27.799 -17.831 1.00 78.62 259 LYS D C 1
ATOM 7081 O O . LYS C 3 30 ? 49.733 -27.747 -17.449 1.00 84.04 259 LYS D O 1
ATOM 7100 N N . MET C 3 31 ? 51.898 -27.175 -17.182 1.00 78.72 260 MET D N 1
ATOM 7101 C CA . MET C 3 31 ? 51.601 -26.284 -16.065 1.00 76.83 260 MET D CA 1
ATOM 7102 C C . MET C 3 31 ? 50.717 -25.125 -16.508 1.00 67.94 260 MET D C 1
ATOM 7103 O O . MET C 3 31 ? 49.793 -24.729 -15.789 1.00 69.62 260 MET D O 1
ATOM 7117 N N . LYS C 3 32 ? 50.985 -24.563 -17.688 1.00 59.23 261 LYS D N 1
ATOM 7118 C CA . LYS C 3 32 ? 50.168 -23.460 -18.177 1.00 61.29 261 LYS D CA 1
ATOM 7119 C C . LYS C 3 32 ? 48.863 -23.945 -18.783 1.00 67.29 261 LYS D C 1
ATOM 7120 O O . LYS C 3 32 ? 47.868 -23.212 -18.764 1.00 77.66 261 LYS D O 1
ATOM 7139 N N . GLN C 3 33 ? 48.840 -25.163 -19.320 1.00 65.67 262 GLN D N 1
ATOM 7140 C CA . GLN C 3 33 ? 47.570 -25.773 -19.693 1.00 69.45 262 GLN D CA 1
ATOM 7141 C C . GLN C 3 33 ? 46.638 -25.830 -18.488 1.00 65.23 262 GLN D C 1
ATOM 7142 O O . GLN C 3 33 ? 45.581 -25.185 -18.464 1.00 63.00 262 GLN D O 1
ATOM 7156 N N . LEU C 3 34 ? 47.036 -26.583 -17.459 1.00 68.96 263 LEU D N 1
ATOM 7157 C CA . LEU C 3 34 ? 46.196 -26.735 -16.275 1.00 68.13 263 LEU D CA 1
ATOM 7158 C C . LEU C 3 34 ? 45.894 -25.387 -15.633 1.00 65.62 263 LEU D C 1
ATOM 7159 O O . LEU C 3 34 ? 44.737 -25.074 -15.329 1.00 66.07 263 LEU D O 1
ATOM 7175 N N . MET C 3 35 ? 46.927 -24.572 -15.415 1.00 66.13 264 MET D N 1
ATOM 7176 C CA . MET C 3 35 ? 46.737 -23.331 -14.673 1.00 69.22 264 MET D CA 1
ATOM 7177 C C . MET C 3 35 ? 45.846 -22.364 -15.443 1.00 62.40 264 MET D C 1
ATOM 7178 O O . MET C 3 35 ? 44.829 -21.891 -14.920 1.00 70.64 264 MET D O 1
ATOM 7192 N N . ASN C 3 36 ? 46.207 -22.059 -16.692 1.00 46.86 265 ASN D N 1
ATOM 7193 C CA . ASN C 3 36 ? 45.371 -21.180 -17.501 1.00 46.89 265 ASN D CA 1
ATOM 7194 C C . ASN C 3 36 ? 43.947 -21.717 -17.602 1.00 49.00 265 ASN D C 1
ATOM 7195 O O . ASN C 3 36 ? 42.992 -20.936 -17.697 1.00 43.53 265 ASN D O 1
ATOM 7206 N N . TRP C 3 37 ? 43.787 -23.042 -17.569 1.00 49.83 266 TRP D N 1
ATOM 7207 C CA . TRP C 3 37 ? 42.455 -23.642 -17.534 1.00 52.50 266 TRP D CA 1
ATOM 7208 C C . TRP C 3 37 ? 41.705 -23.247 -16.262 1.00 53.45 266 TRP D C 1
ATOM 7209 O O . TRP C 3 37 ? 40.552 -22.792 -16.317 1.00 58.98 266 TRP D O 1
ATOM 7230 N N . CYS C 3 38 ? 42.350 -23.406 -15.101 1.00 48.21 267 CYS D N 1
ATOM 7231 C CA . CYS C 3 38 ? 41.736 -22.964 -13.853 1.00 53.98 267 CYS D CA 1
ATOM 7232 C C . CYS C 3 38 ? 41.393 -21.482 -13.893 1.00 52.68 267 CYS D C 1
ATOM 7233 O O . CYS C 3 38 ? 40.387 -21.064 -13.309 1.00 56.80 267 CYS D O 1
ATOM 7241 N N . LEU C 3 39 ? 42.215 -20.671 -14.563 1.00 49.86 268 LEU D N 1
ATOM 7242 C CA . LEU C 3 39 ? 41.903 -19.251 -14.693 1.00 45.43 268 LEU D CA 1
ATOM 7243 C C . LEU C 3 39 ? 40.658 -19.038 -15.540 1.00 50.69 268 LEU D C 1
ATOM 7244 O O . LEU C 3 39 ? 39.811 -18.201 -15.207 1.00 52.88 268 LEU D O 1
ATOM 7260 N N . ILE C 3 40 ? 40.533 -19.776 -16.644 1.00 52.76 269 ILE D N 1
ATOM 7261 C CA . ILE C 3 40 ? 39.310 -19.717 -17.442 1.00 49.71 269 ILE D CA 1
ATOM 7262 C C . ILE C 3 40 ? 38.101 -19.988 -16.558 1.00 59.65 269 ILE D C 1
ATOM 7263 O O . ILE C 3 40 ? 37.185 -19.161 -16.445 1.00 69.69 269 ILE D O 1
ATOM 7279 N N . ARG C 3 41 ? 38.081 -21.159 -15.911 1.00 55.94 270 ARG D N 1
ATOM 7280 C CA . ARG C 3 41 ? 36.928 -21.503 -15.085 1.00 60.28 270 ARG D CA 1
ATOM 7281 C C . ARG C 3 41 ? 36.688 -20.472 -13.989 1.00 64.31 270 ARG D C 1
ATOM 7282 O O . ARG C 3 41 ? 35.533 -20.196 -13.640 1.00 60.67 270 ARG D O 1
ATOM 7303 N N . ALA C 3 42 ? 37.755 -19.888 -13.440 1.00 55.22 271 ALA D N 1
ATOM 7304 C CA . ALA C 3 42 ? 37.595 -18.875 -12.402 1.00 48.73 271 ALA D CA 1
ATOM 7305 C C . ALA C 3 42 ? 36.892 -17.638 -12.950 1.00 56.21 271 ALA D C 1
ATOM 7306 O O . ALA C 3 42 ? 35.895 -17.173 -12.382 1.00 63.90 271 ALA D O 1
ATOM 7313 N N . LEU C 3 43 ? 37.401 -17.085 -14.056 1.00 53.93 272 LEU D N 1
ATOM 7314 C CA . LEU C 3 43 ? 36.703 -15.996 -14.732 1.00 49.65 272 LEU D CA 1
ATOM 7315 C C . LEU C 3 43 ? 35.231 -16.328 -14.910 1.00 61.10 272 LEU D C 1
ATOM 7316 O O . LEU C 3 43 ? 34.354 -15.571 -14.486 1.00 64.33 272 LEU D O 1
ATOM 7332 N N . ARG C 3 44 ? 34.946 -17.468 -15.538 1.00 57.30 273 ARG D N 1
ATOM 7333 C CA . ARG C 3 44 ? 33.566 -17.824 -15.850 1.00 60.38 273 ARG D CA 1
ATOM 7334 C C . ARG C 3 44 ? 32.699 -17.828 -14.594 1.00 66.27 273 ARG D C 1
ATOM 7335 O O . ARG C 3 44 ? 31.695 -17.107 -14.513 1.00 72.32 273 ARG D O 1
ATOM 7356 N N . LYS C 3 45 ? 33.076 -18.632 -13.596 1.00 62.90 274 LYS D N 1
ATOM 7357 C CA . LYS C 3 45 ? 32.333 -18.639 -12.339 1.00 65.60 274 LYS D CA 1
ATOM 7358 C C . LYS C 3 45 ? 32.095 -17.222 -11.832 1.00 58.84 274 LYS D C 1
ATOM 7359 O O . LYS C 3 45 ? 30.985 -16.885 -11.401 1.00 60.98 274 LYS D O 1
ATOM 7378 N N . LEU C 3 46 ? 33.122 -16.370 -11.891 1.00 51.29 275 LEU D N 1
ATOM 7379 C CA . LEU C 3 46 ? 32.966 -14.994 -11.433 1.00 55.22 275 LEU D CA 1
ATOM 7380 C C . LEU C 3 46 ? 32.087 -14.166 -12.362 1.00 60.17 275 LEU D C 1
ATOM 7381 O O . LEU C 3 46 ? 31.646 -13.081 -11.965 1.00 63.68 275 LEU D O 1
ATOM 7397 N N . GLU C 3 47 ? 31.816 -14.646 -13.577 1.00 60.94 276 GLU D N 1
ATOM 7398 C CA . GLU C 3 47 ? 30.874 -13.967 -14.458 1.00 68.54 276 GLU D CA 1
ATOM 7399 C C . GLU C 3 47 ? 29.443 -14.378 -14.144 1.00 72.67 276 GLU D C 1
ATOM 7400 O O . GLU C 3 47 ? 28.530 -13.547 -14.203 1.00 77.82 276 GLU D O 1
ATOM 7412 N N . ILE C 3 48 ? 29.223 -15.653 -13.809 1.00 69.27 277 ILE D N 1
ATOM 7413 C CA . ILE C 3 48 ? 27.912 -16.046 -13.302 1.00 72.70 277 ILE D CA 1
ATOM 7414 C C . ILE C 3 48 ? 27.632 -15.358 -11.975 1.00 79.46 277 ILE D C 1
ATOM 7415 O O . ILE C 3 48 ? 26.476 -15.043 -11.664 1.00 87.43 277 ILE D O 1
ATOM 7431 N N . LYS C 3 49 ? 28.669 -15.116 -11.168 1.00 76.20 278 LYS D N 1
ATOM 7432 C CA . LYS C 3 49 ? 28.485 -14.384 -9.921 1.00 81.16 278 LYS D CA 1
ATOM 7433 C C . LYS C 3 49 ? 28.310 -12.886 -10.141 1.00 88.83 278 LYS D C 1
ATOM 7434 O O . LYS C 3 49 ? 27.937 -12.179 -9.198 1.00 101.12 278 LYS D O 1
ATOM 7453 N N . ASN C 3 50 ? 28.557 -12.388 -11.352 1.00 79.70 279 ASN D N 1
ATOM 74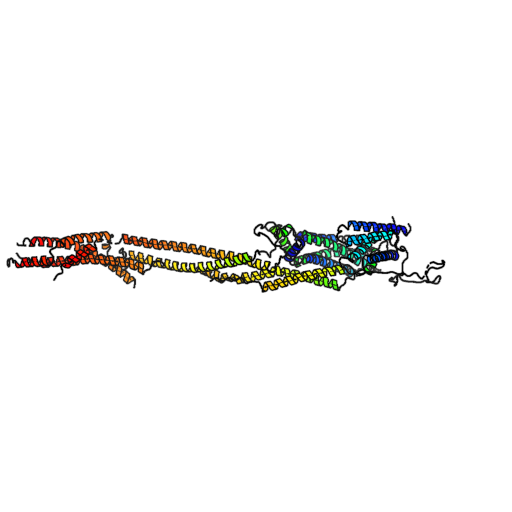54 C CA . ASN C 3 50 ? 28.342 -10.976 -11.669 1.00 82.04 279 ASN D CA 1
ATOM 7455 C C . ASN C 3 50 ? 26.887 -10.667 -12.006 1.00 88.76 279 ASN D C 1
ATOM 7456 O O . ASN C 3 50 ? 26.608 -9.857 -12.894 1.00 91.52 279 ASN D O 1
ATOM 7467 N N . SER C 3 51 ? 25.938 -11.308 -11.319 1.00 93.02 280 SER D N 1
ATOM 7468 C CA . SER C 3 51 ? 24.533 -10.962 -11.493 1.00 107.43 280 SER D CA 1
ATOM 7469 C C . SER C 3 51 ? 24.219 -9.573 -10.951 1.00 114.39 280 SER D C 1
ATOM 7470 O O . SER C 3 51 ? 23.213 -8.979 -11.352 1.00 116.15 280 SER D O 1
ATOM 7478 N N . GLN C 3 52 ? 25.058 -9.046 -10.057 1.00 107.34 281 GLN D N 1
ATOM 7479 C CA . GLN C 3 52 ? 24.874 -7.708 -9.494 1.00 102.60 281 GLN D CA 1
ATOM 7480 C C . GLN C 3 52 ? 25.832 -6.763 -10.216 1.00 93.21 281 GLN D C 1
ATOM 7481 O O . GLN C 3 52 ? 26.915 -6.429 -9.732 1.00 75.66 281 GLN D O 1
ATOM 7495 N N . ASN C 3 53 ? 25.406 -6.323 -11.404 1.00 100.01 282 ASN D N 1
ATOM 7496 C CA . ASN C 3 53 ? 26.285 -5.557 -12.283 1.00 99.82 282 ASN D CA 1
ATOM 7497 C C . ASN C 3 53 ? 26.530 -4.146 -11.762 1.00 94.86 282 ASN D C 1
ATOM 7498 O O . ASN C 3 53 ? 27.628 -3.605 -11.943 1.00 82.16 282 ASN D O 1
ATOM 7509 N N . LYS C 3 54 ? 25.530 -3.535 -11.121 1.00 106.25 283 LYS D N 1
ATOM 7510 C CA . LYS C 3 54 ? 25.654 -2.146 -10.692 1.00 102.85 283 LYS D CA 1
ATOM 7511 C C . LYS C 3 54 ? 26.880 -1.922 -9.816 1.00 93.74 283 LYS D C 1
ATOM 7512 O O . LYS C 3 54 ? 27.346 -0.783 -9.699 1.00 80.68 283 LYS D O 1
ATOM 7531 N N . SER C 3 55 ? 27.409 -2.975 -9.200 1.00 92.11 284 SER D N 1
ATOM 7532 C CA . SER C 3 55 ? 28.658 -2.883 -8.450 1.00 79.57 284 SER D CA 1
ATOM 7533 C C . SER C 3 55 ? 29.802 -2.712 -9.441 1.00 75.29 284 SER D C 1
ATOM 7534 O O . SER C 3 55 ? 30.285 -3.684 -10.026 1.00 70.81 284 SER D O 1
ATOM 7542 N N . GLU C 3 56 ? 30.234 -1.464 -9.642 1.00 77.02 285 GLU D N 1
ATOM 7543 C CA . GLU C 3 56 ? 31.334 -1.201 -10.562 1.00 78.57 285 GLU D CA 1
ATOM 7544 C C . GLU C 3 56 ? 32.566 -2.022 -10.210 1.00 79.80 285 GLU D C 1
ATOM 7545 O O . GLU C 3 56 ? 33.359 -2.360 -11.095 1.00 71.64 285 GLU D O 1
ATOM 7557 N N . SER C 3 57 ? 32.747 -2.350 -8.928 1.00 76.41 286 SER D N 1
ATOM 7558 C CA . SER C 3 57 ? 33.823 -3.255 -8.544 1.00 64.88 286 SER D CA 1
ATOM 7559 C C . SER C 3 57 ? 33.799 -4.524 -9.381 1.00 69.18 286 SER D C 1
ATOM 7560 O O . SER C 3 57 ? 34.855 -5.077 -9.711 1.00 75.30 286 SER D O 1
ATOM 7568 N N . ARG C 3 58 ? 32.603 -4.989 -9.746 1.00 68.20 287 ARG D N 1
ATOM 7569 C CA . ARG C 3 58 ? 32.472 -6.238 -10.486 1.00 67.82 287 ARG D CA 1
ATOM 7570 C C . ARG C 3 58 ? 32.929 -6.066 -11.930 1.00 76.99 287 ARG D C 1
ATOM 7571 O O . ARG C 3 58 ? 33.818 -6.784 -12.403 1.00 81.89 287 ARG D O 1
ATOM 7592 N N . LYS C 3 59 ? 32.329 -5.113 -12.649 1.00 74.12 288 LYS D N 1
ATOM 7593 C CA . LYS C 3 59 ? 32.751 -4.839 -14.020 1.00 70.66 288 LYS D CA 1
ATOM 7594 C C . LYS C 3 59 ? 34.253 -4.592 -14.089 1.00 59.89 288 LYS D C 1
ATOM 7595 O O . LYS C 3 59 ? 34.957 -5.171 -14.924 1.00 53.38 288 LYS D O 1
ATOM 7614 N N . ILE C 3 60 ? 34.759 -3.727 -13.212 1.00 59.34 289 ILE D N 1
ATOM 7615 C CA . ILE C 3 60 ? 36.181 -3.410 -13.142 1.00 67.96 289 ILE D CA 1
ATOM 7616 C C . ILE C 3 60 ? 36.980 -4.698 -12.999 1.00 64.38 289 ILE D C 1
ATOM 7617 O O . ILE C 3 60 ? 37.726 -5.086 -13.908 1.00 62.97 289 ILE D O 1
ATOM 7633 N N . THR C 3 61 ? 36.824 -5.368 -11.853 1.00 58.37 290 THR D N 1
ATOM 7634 C CA . THR C 3 61 ? 37.584 -6.586 -11.591 1.00 49.05 290 THR D CA 1
ATOM 7635 C C . THR C 3 61 ? 37.546 -7.531 -12.786 1.00 57.64 290 THR D C 1
ATOM 7636 O O . THR C 3 61 ? 38.553 -8.169 -13.114 1.00 55.80 290 THR D O 1
ATOM 7647 N N . LEU C 3 62 ? 36.397 -7.626 -13.461 1.00 55.87 291 LEU D N 1
ATOM 7648 C CA . LEU C 3 62 ? 36.299 -8.512 -14.618 1.00 51.23 291 LEU D CA 1
ATOM 7649 C C . LEU C 3 62 ? 37.151 -8.012 -15.777 1.00 57.51 291 LEU D C 1
ATOM 7650 O O . LEU C 3 62 ? 37.790 -8.811 -16.468 1.00 58.01 291 LEU D O 1
ATOM 7666 N N . THR C 3 63 ? 37.169 -6.700 -16.018 1.00 61.87 292 THR D N 1
ATOM 7667 C CA . THR C 3 63 ? 38.042 -6.161 -17.056 1.00 66.38 292 THR D CA 1
ATOM 7668 C C . THR C 3 63 ? 39.499 -6.476 -16.748 1.00 68.73 292 THR D C 1
ATOM 7669 O O . THR C 3 63 ? 40.234 -6.998 -17.600 1.00 63.68 292 THR D O 1
ATOM 7680 N N . ILE C 3 64 ? 39.933 -6.168 -15.524 1.00 62.51 293 ILE D N 1
ATOM 7681 C CA . ILE C 3 64 ? 41.324 -6.396 -15.146 1.00 60.61 293 ILE D CA 1
ATOM 7682 C C . ILE C 3 64 ? 41.679 -7.872 -15.253 1.00 58.32 293 ILE D C 1
ATOM 7683 O O . ILE C 3 64 ? 42.793 -8.221 -15.655 1.00 62.80 293 ILE D O 1
ATOM 7699 N N . LEU C 3 65 ? 40.751 -8.761 -14.897 1.00 52.04 294 LEU D N 1
ATOM 7700 C CA . LEU C 3 65 ? 41.061 -10.188 -14.908 1.00 55.86 294 LEU D CA 1
ATOM 7701 C C . LEU C 3 65 ? 41.025 -10.780 -16.312 1.00 58.59 294 LEU D C 1
ATOM 7702 O O . LEU C 3 65 ? 41.785 -11.712 -16.605 1.00 54.31 294 LEU D O 1
ATOM 7718 N N . LYS C 3 66 ? 40.162 -10.265 -17.188 1.00 54.92 295 LYS D N 1
ATOM 7719 C CA . LYS C 3 66 ? 40.165 -10.706 -18.578 1.00 49.70 295 LYS D CA 1
ATOM 7720 C C . LYS C 3 66 ? 41.435 -10.248 -19.282 1.00 59.02 295 LYS D C 1
ATOM 7721 O O . LYS C 3 66 ? 42.181 -11.063 -19.838 1.00 61.81 295 LYS D O 1
ATOM 7740 N N . ASP C 3 67 ? 41.703 -8.939 -19.259 1.00 60.64 296 ASP D N 1
ATOM 7741 C CA . ASP C 3 67 ? 42.967 -8.438 -19.786 1.00 62.59 296 ASP D CA 1
ATOM 7742 C C . ASP C 3 67 ? 44.157 -9.105 -19.104 1.00 66.54 296 ASP D C 1
ATOM 7743 O O . ASP C 3 67 ? 45.241 -9.184 -19.694 1.00 74.75 296 ASP D O 1
ATOM 7752 N N . PHE C 3 68 ? 43.965 -9.601 -17.881 1.00 60.41 297 PHE D N 1
ATOM 7753 C CA . PHE C 3 68 ? 45.021 -10.300 -17.157 1.00 53.53 297 PHE D CA 1
ATOM 7754 C C . PHE C 3 68 ? 45.299 -11.661 -17.784 1.00 54.37 297 PHE D C 1
ATOM 7755 O O . PHE C 3 68 ? 46.439 -11.962 -18.160 1.00 63.30 297 PHE D O 1
ATOM 7772 N N . VAL C 3 69 ? 44.262 -12.492 -17.923 1.00 49.41 298 VAL D N 1
ATOM 7773 C CA . VAL C 3 69 ? 44.446 -13.800 -18.546 1.00 53.99 298 VAL D CA 1
ATOM 7774 C C . VAL C 3 69 ? 44.949 -13.650 -19.975 1.00 62.60 298 VAL D C 1
ATOM 7775 O O . VAL C 3 69 ? 45.737 -14.476 -20.454 1.00 60.84 298 VAL D O 1
ATOM 7788 N N . ARG C 3 70 ? 44.507 -12.605 -20.682 1.00 61.59 299 ARG D N 1
ATOM 7789 C CA . ARG C 3 70 ? 45.018 -12.359 -22.027 1.00 56.50 299 ARG D CA 1
ATOM 7790 C C . ARG C 3 70 ? 46.510 -12.050 -21.992 1.00 59.70 299 ARG D C 1
ATOM 7791 O O . ARG C 3 70 ? 47.309 -12.703 -22.675 1.00 57.50 299 ARG D O 1
ATOM 7812 N N . ASP C 3 71 ? 46.906 -11.053 -21.194 1.00 60.53 300 ASP D N 1
ATOM 7813 C CA . ASP C 3 71 ? 48.317 -10.697 -21.098 1.00 56.22 300 ASP D CA 1
ATOM 7814 C C . ASP C 3 71 ? 49.166 -11.887 -20.673 1.00 61.74 300 ASP D C 1
ATOM 7815 O O . ASP C 3 71 ? 50.357 -11.946 -21.001 1.00 73.90 300 ASP D O 1
ATOM 7824 N N . ILE C 3 72 ? 48.580 -12.840 -19.944 1.00 59.07 301 ILE D N 1
ATOM 7825 C CA . ILE C 3 72 ? 49.303 -14.062 -19.595 1.00 61.70 301 ILE D CA 1
ATOM 7826 C C . ILE C 3 72 ? 49.456 -14.954 -20.818 1.00 65.62 301 ILE D C 1
ATOM 7827 O O . ILE C 3 72 ? 50.572 -15.229 -21.275 1.00 72.84 301 ILE D O 1
ATOM 7843 N N . ARG C 3 73 ? 48.331 -15.438 -21.353 1.00 57.51 302 ARG D N 1
ATOM 7844 C CA . ARG C 3 73 ? 48.387 -16.370 -22.472 1.00 51.45 302 ARG D CA 1
ATOM 7845 C C . ARG C 3 73 ? 49.234 -15.828 -23.614 1.00 59.40 302 ARG D C 1
ATOM 7846 O O . ARG C 3 73 ? 49.789 -16.605 -24.398 1.00 56.13 302 ARG D O 1
ATOM 7867 N N . LYS C 3 74 ? 49.347 -14.506 -23.725 1.00 66.25 303 LYS D N 1
ATOM 7868 C CA . LYS C 3 74 ? 50.175 -13.867 -24.741 1.00 67.29 303 LYS D CA 1
ATOM 7869 C C . LYS C 3 74 ? 51.424 -13.238 -24.126 1.00 68.23 303 LYS D C 1
ATOM 7870 O O . LYS C 3 74 ? 51.886 -12.180 -24.558 1.00 77.43 303 LYS D O 1
ATOM 7889 N N . GLY C 3 75 ? 51.979 -13.886 -23.103 1.00 62.85 304 GLY D N 1
ATOM 7890 C CA . GLY C 3 75 ? 53.264 -13.500 -22.553 1.00 58.90 304 GLY D CA 1
ATOM 7891 C C . GLY C 3 75 ? 53.269 -12.198 -21.777 1.00 66.07 304 GLY D C 1
ATOM 7892 O O . GLY C 3 75 ? 52.641 -11.214 -22.182 1.00 59.73 304 GLY D O 1
ATOM 7896 N N . SER C 3 76 ? 53.985 -12.187 -20.660 1.00 71.69 305 SER D N 1
ATOM 7897 C CA . SER C 3 76 ? 54.183 -10.990 -19.850 1.00 72.30 305 SER D CA 1
ATOM 7898 C C . SER C 3 76 ? 55.644 -10.767 -19.486 1.00 79.55 305 SER D C 1
ATOM 7899 O O . SER C 3 76 ? 56.116 -9.629 -19.543 1.00 92.28 305 SER D O 1
ATOM 7907 N N . HIS C 3 77 ? 56.368 -11.818 -19.122 1.00 81.34 306 HIS D N 1
ATOM 7908 C CA . HIS C 3 77 ? 57.790 -11.743 -18.790 1.00 100.52 306 HIS D CA 1
ATOM 7909 C C . HIS C 3 77 ? 58.253 -13.184 -18.566 1.00 102.56 306 HIS D C 1
ATOM 7910 O O . HIS C 3 77 ? 57.522 -14.131 -18.880 1.00 77.33 306 HIS D O 1
ATOM 7924 N N . ASP C 3 78 ? 59.470 -13.365 -18.052 1.00 118.31 307 ASP D N 1
ATOM 7925 C CA . ASP C 3 78 ? 59.911 -14.695 -17.652 1.00 107.23 307 ASP D CA 1
ATOM 7926 C C . ASP C 3 78 ? 58.975 -15.255 -16.586 1.00 101.90 307 ASP D C 1
ATOM 7927 O O . ASP C 3 78 ? 58.428 -14.518 -15.761 1.00 100.94 307 ASP D O 1
ATOM 7936 N N . ILE C 3 79 ? 58.801 -16.577 -16.599 1.00 93.59 308 ILE D N 1
ATOM 7937 C CA . ILE C 3 79 ? 57.698 -17.183 -15.861 1.00 83.82 308 ILE D CA 1
ATOM 7938 C C . ILE C 3 79 ? 58.164 -18.330 -14.968 1.00 77.04 308 ILE D C 1
ATOM 7939 O O . ILE C 3 79 ? 58.372 -18.148 -13.764 1.00 69.30 308 ILE D O 1
ATOM 7955 N N . ASP C 3 80 ? 58.327 -19.516 -15.550 1.00 79.18 309 ASP D N 1
ATOM 7956 C CA . ASP C 3 80 ? 58.281 -20.765 -14.800 1.00 74.72 309 ASP D CA 1
ATOM 7957 C C . ASP C 3 80 ? 59.628 -21.154 -14.196 1.00 83.45 309 ASP D C 1
ATOM 7958 O O . ASP C 3 80 ? 60.692 -20.674 -14.595 1.00 71.23 309 ASP D O 1
ATOM 7967 N N . TRP C 3 81 ? 59.548 -22.055 -13.214 1.00 93.15 310 TRP D N 1
ATOM 7968 C CA . TRP C 3 81 ? 60.695 -22.720 -12.605 1.00 80.95 310 TRP D CA 1
ATOM 7969 C C . TRP C 3 81 ? 61.594 -21.734 -11.872 1.00 77.95 310 TRP D C 1
ATOM 7970 O O . TRP C 3 81 ? 61.278 -20.544 -11.775 1.00 85.08 310 TRP D O 1
ATOM 7991 N N . UNK C 3 82 ? 62.705 -22.236 -11.331 1.00 75.53 311 UNK D N 1
ATOM 7992 C CA . UNK C 3 82 ? 63.658 -21.423 -10.585 1.00 87.71 311 UNK D CA 1
ATOM 7993 C C . UNK C 3 82 ? 63.057 -20.930 -9.272 1.00 78.39 311 UNK D C 1
ATOM 7994 O O . UNK C 3 82 ? 61.911 -21.251 -8.941 1.00 64.24 311 UNK D O 1
ATOM 8001 N N . UNK C 3 83 ? 63.834 -20.152 -8.520 1.00 78.37 312 UNK D N 1
ATOM 8002 C CA . UNK C 3 83 ? 63.422 -19.669 -7.208 1.00 71.44 312 UNK D CA 1
ATOM 8003 C C . UNK C 3 83 ? 63.659 -18.166 -7.107 1.00 78.20 312 UNK D C 1
ATOM 8004 O O . UNK C 3 83 ? 63.259 -17.415 -8.002 1.00 77.76 312 UNK D O 1
ATOM 8011 N N . UNK C 3 84 ? 64.299 -17.709 -6.027 1.00 85.24 313 UNK D N 1
ATOM 8012 C CA . UNK C 3 84 ? 64.665 -16.304 -5.903 1.00 90.33 313 UNK D CA 1
ATOM 8013 C C . UNK C 3 84 ? 65.942 -16.150 -5.083 1.00 94.50 313 UNK D C 1
ATOM 8014 O O . UNK C 3 84 ? 67.045 -16.203 -5.637 1.00 110.34 313 UNK D O 1
ATOM 8021 N N . UNK C 3 85 ? 65.813 -15.965 -3.767 1.00 78.31 314 UNK D N 1
ATOM 8022 C CA . UNK C 3 85 ? 66.982 -15.745 -2.923 1.00 74.14 314 UNK D CA 1
ATOM 8023 C C . UNK C 3 85 ? 66.770 -16.237 -1.495 1.00 81.38 314 UNK D C 1
ATOM 8024 O O . UNK C 3 85 ? 67.741 -16.557 -0.803 1.00 95.48 314 UNK D O 1
ATOM 8031 N N . UNK C 3 86 ? 65.514 -16.273 -1.040 1.00 74.07 315 UNK D N 1
ATOM 8032 C CA . UNK C 3 86 ? 65.145 -16.752 0.292 1.00 62.34 315 UNK D CA 1
ATOM 8033 C C . UNK C 3 86 ? 65.434 -15.725 1.385 1.00 68.48 315 UNK D C 1
ATOM 8034 O O . UNK C 3 86 ? 64.796 -15.751 2.443 1.00 62.69 315 UNK D O 1
ATOM 8041 N N . UNK C 3 87 ? 66.381 -14.818 1.148 1.00 69.82 316 UNK D N 1
ATOM 8042 C CA . UNK C 3 87 ? 66.722 -13.757 2.107 1.00 60.78 316 UNK D CA 1
ATOM 8043 C C . UNK C 3 87 ? 67.121 -14.435 3.417 1.00 62.64 316 UNK D C 1
ATOM 8044 O O . UNK C 3 87 ? 67.965 -15.345 3.394 1.00 71.66 316 UNK D O 1
ATOM 8051 N N . UNK C 3 88 ? 66.569 -14.036 4.560 1.00 60.58 317 UNK D N 1
ATOM 8052 C CA . UNK C 3 88 ? 66.871 -14.698 5.820 1.00 62.84 317 UNK D CA 1
ATOM 8053 C C . UNK C 3 88 ? 66.078 -15.995 5.930 1.00 79.97 317 UNK D C 1
ATOM 8054 O O . UNK C 3 88 ? 64.905 -16.057 5.551 1.00 89.42 317 UNK D O 1
ATOM 8061 N N . UNK C 3 89 ? 66.727 -17.033 6.453 1.00 74.98 318 UNK D N 1
ATOM 8062 C CA . UNK C 3 89 ? 66.120 -18.354 6.507 1.00 75.57 318 UNK D CA 1
ATOM 8063 C C . UNK C 3 89 ? 65.060 -18.411 7.607 1.00 77.61 318 UNK D C 1
ATOM 8064 O O . UNK C 3 89 ? 64.818 -17.445 8.337 1.00 67.41 318 UNK D O 1
ATOM 8071 N N . UNK C 3 90 ? 64.414 -19.571 7.718 1.00 91.50 319 UNK D N 1
ATOM 8072 C CA . UNK C 3 90 ? 63.394 -19.797 8.732 1.00 87.16 319 UNK D CA 1
ATOM 8073 C C . UNK C 3 90 ? 62.985 -21.265 8.748 1.00 92.33 319 UNK D C 1
ATOM 8074 O O . UNK C 3 90 ? 61.834 -21.598 8.449 1.00 101.76 319 UNK D O 1
ATOM 8081 N N . UNK C 3 91 ? 63.919 -22.148 9.096 1.00 93.69 320 UNK D N 1
ATOM 8082 C CA . UNK C 3 91 ? 63.660 -23.580 9.081 1.00 94.89 320 UNK D CA 1
ATOM 8083 C C . UNK C 3 91 ? 64.550 -24.267 10.105 1.00 102.75 320 UNK D C 1
ATOM 8084 O O . UNK C 3 91 ? 65.741 -23.962 10.207 1.00 106.32 320 UNK D O 1
ATOM 8091 N N . UNK C 3 92 ? 63.960 -25.195 10.864 1.00 108.76 321 UNK D N 1
ATOM 8092 C CA . UNK C 3 92 ? 64.740 -26.017 11.781 1.00 107.09 321 UNK D CA 1
ATOM 8093 C C . UNK C 3 92 ? 65.587 -27.043 11.042 1.00 111.10 321 UNK D C 1
ATOM 8094 O O . UNK C 3 92 ? 66.538 -27.579 11.622 1.00 103.09 321 UNK D O 1
ATOM 8101 N N . UNK C 3 93 ? 65.262 -27.329 9.781 1.00 108.74 322 UNK D N 1
ATOM 8102 C CA . UNK C 3 93 ? 66.055 -28.224 8.949 1.00 100.25 322 UNK D CA 1
ATOM 8103 C C . UNK C 3 93 ? 67.240 -27.523 8.297 1.00 95.85 322 UNK D C 1
ATOM 8104 O O . UNK C 3 93 ? 67.867 -28.100 7.402 1.00 97.88 322 UNK D O 1
ATOM 8111 N N . UNK C 3 94 ? 67.556 -26.301 8.717 1.00 96.76 323 UNK D N 1
ATOM 8112 C CA . UNK C 3 94 ? 68.679 -25.558 8.158 1.00 99.46 323 UNK D CA 1
ATOM 8113 C C . UNK C 3 94 ? 69.976 -26.113 8.735 1.00 89.43 323 UNK D C 1
ATOM 8114 O O . UNK C 3 94 ? 70.297 -25.879 9.905 1.00 92.85 323 UNK D O 1
ATOM 8121 N N . UNK C 3 95 ? 70.717 -26.857 7.918 1.00 77.81 324 UNK D N 1
ATOM 8122 C CA . UNK C 3 95 ? 72.015 -27.386 8.313 1.00 73.98 324 UNK D CA 1
ATOM 8123 C C . UNK C 3 95 ? 72.840 -27.584 7.052 1.00 80.06 324 UNK D C 1
ATOM 8124 O O . UNK C 3 95 ? 72.361 -28.184 6.086 1.00 79.87 324 UNK D O 1
ATOM 8131 N N . UNK C 3 96 ? 74.070 -27.076 7.062 1.00 84.24 325 UNK D N 1
ATOM 8132 C CA . UNK C 3 96 ? 74.914 -27.067 5.878 1.00 79.65 325 UNK D CA 1
ATOM 8133 C C . UNK C 3 96 ? 76.254 -27.725 6.175 1.00 84.35 325 UNK D C 1
ATOM 8134 O O . UNK C 3 96 ? 76.784 -27.632 7.286 1.00 61.62 325 UNK D O 1
ATOM 8141 N N . UNK C 3 97 ? 76.793 -28.394 5.156 1.00 81.58 326 UNK D N 1
ATOM 8142 C CA . UNK C 3 97 ? 78.106 -29.022 5.234 1.00 71.11 326 UNK D CA 1
ATOM 8143 C C . UNK C 3 97 ? 78.552 -29.449 3.842 1.00 75.43 326 UNK D C 1
ATOM 8144 O O . UNK C 3 97 ? 77.899 -30.282 3.205 1.00 86.58 326 UNK D O 1
ATOM 8151 N N . UNK C 3 98 ? 79.656 -28.881 3.358 1.00 83.31 327 UNK D N 1
ATOM 8152 C CA . UNK C 3 98 ? 80.128 -29.153 2.004 1.00 87.47 327 UNK D CA 1
ATOM 8153 C C . UNK C 3 98 ? 81.640 -29.349 1.995 1.00 86.27 327 UNK D C 1
ATOM 8154 O O . UNK C 3 98 ? 82.205 -29.879 2.958 1.00 79.19 327 UNK D O 1
ATOM 8161 N N . UNK C 3 99 ? 82.305 -28.936 0.915 1.00 91.69 328 UNK D N 1
ATOM 8162 C CA . UNK C 3 99 ? 83.750 -29.086 0.799 1.00 106.99 328 UNK D CA 1
ATOM 8163 C C . UNK C 3 99 ? 84.265 -28.274 -0.384 1.00 115.32 328 UNK D C 1
ATOM 8164 O O . UNK C 3 99 ? 83.611 -27.319 -0.815 1.00 106.33 328 UNK D O 1
ATOM 8171 N N . UNK C 3 100 ? 85.433 -28.641 -0.915 1.00 123.62 329 UNK D N 1
ATOM 8172 C CA . UNK C 3 100 ? 85.997 -27.967 -2.078 1.00 124.56 329 UNK D CA 1
ATOM 8173 C C . UNK C 3 100 ? 85.147 -28.245 -3.314 1.00 135.41 329 UNK D C 1
ATOM 8174 O O . UNK C 3 100 ? 83.938 -28.471 -3.200 1.00 130.94 329 UNK D O 1
ATOM 8181 N N . UNK C 3 101 ? 85.763 -28.218 -4.498 1.00 135.06 330 UNK D N 1
ATOM 8182 C CA . UNK C 3 101 ? 85.062 -28.515 -5.742 1.00 127.23 330 UNK D CA 1
ATOM 8183 C C . UNK C 3 101 ? 84.002 -27.464 -6.047 1.00 122.81 330 UNK D C 1
ATOM 8184 O O . UNK C 3 101 ? 82.854 -27.589 -5.608 1.00 128.71 330 UNK D O 1
ATOM 8191 N N . UNK C 3 102 ? 84.376 -26.430 -6.802 1.00 115.47 331 UNK D N 1
ATOM 8192 C CA . UNK C 3 102 ? 83.444 -25.385 -7.210 1.00 114.20 331 UNK D CA 1
ATOM 8193 C C . UNK C 3 102 ? 82.839 -24.682 -6.000 1.00 113.12 331 UNK D C 1
ATOM 8194 O O . UNK C 3 102 ? 81.926 -25.210 -5.358 1.00 121.82 331 UNK D O 1
ATOM 8201 N N . UNK C 3 103 ? 83.333 -23.489 -5.690 1.00 100.98 332 UNK D N 1
ATOM 8202 C CA . UNK C 3 103 ? 82.856 -22.740 -4.536 1.00 111.88 332 UNK D CA 1
ATOM 8203 C C . UNK C 3 103 ? 81.463 -22.181 -4.832 1.00 121.24 332 UNK D C 1
ATOM 8204 O O . UNK C 3 103 ? 80.792 -22.573 -5.791 1.00 121.03 332 UNK D O 1
ATOM 8211 N N . UNK C 3 104 ? 81.014 -21.243 -3.995 1.00 124.69 333 UNK D N 1
ATOM 8212 C CA . UNK C 3 104 ? 79.666 -20.699 -4.110 1.00 116.98 333 UNK D CA 1
ATOM 8213 C C . UNK C 3 104 ? 79.534 -19.656 -5.213 1.00 134.30 333 UNK D C 1
ATOM 8214 O O . UNK C 3 104 ? 78.408 -19.361 -5.629 1.00 146.74 333 UNK D O 1
ATOM 8221 N N . UNK C 3 105 ? 80.644 -19.088 -5.689 1.00 126.60 334 UNK D N 1
ATOM 8222 C CA . UNK C 3 105 ? 80.593 -18.105 -6.765 1.00 125.37 334 UNK D CA 1
ATOM 8223 C C . UNK C 3 105 ? 79.821 -18.668 -7.951 1.00 139.48 334 UNK D C 1
ATOM 8224 O O . UNK C 3 105 ? 80.298 -19.585 -8.628 1.00 143.63 334 UNK D O 1
ATOM 8231 N N . UNK C 3 106 ? 78.629 -18.129 -8.210 1.00 141.76 335 UNK D N 1
ATOM 8232 C CA . UNK C 3 106 ? 77.722 -18.691 -9.202 1.00 144.71 335 UNK D CA 1
ATOM 8233 C C . UNK C 3 106 ? 77.213 -17.602 -10.137 1.00 150.43 335 UNK D C 1
ATOM 8234 O O . UNK C 3 106 ? 76.725 -16.564 -9.679 1.00 146.22 335 UNK D O 1
ATOM 8241 N N . UNK C 3 107 ? 77.321 -17.854 -11.441 1.00 155.17 336 UNK D N 1
ATOM 8242 C CA . UNK C 3 107 ? 76.817 -16.983 -12.499 1.00 138.38 336 UNK D CA 1
ATOM 8243 C C . UNK C 3 107 ? 77.259 -17.586 -13.829 1.00 129.96 336 UNK D C 1
ATOM 8244 O O . UNK C 3 107 ? 78.021 -18.556 -13.868 1.00 138.35 336 UNK D O 1
ATOM 8251 N N . UNK C 3 108 ? 76.771 -17.000 -14.921 1.00 120.21 337 UNK D N 1
ATOM 8252 C CA . UNK C 3 108 ? 77.103 -17.467 -16.257 1.00 124.06 337 UNK D CA 1
ATOM 8253 C C . UNK C 3 108 ? 78.275 -16.666 -16.826 1.00 133.94 337 UNK D C 1
ATOM 8254 O O . UNK C 3 108 ? 78.774 -15.720 -16.210 1.00 136.41 337 UNK D O 1
ATOM 8261 N N . UNK C 3 109 ? 78.721 -17.050 -18.025 1.00 133.46 338 UNK D N 1
ATOM 8262 C CA . UNK C 3 109 ? 79.853 -16.396 -18.675 1.00 131.30 338 UNK D CA 1
ATOM 8263 C C . UNK C 3 109 ? 80.033 -16.916 -20.099 1.00 139.25 338 UNK D C 1
ATOM 8264 O O . UNK C 3 109 ? 79.082 -17.422 -20.702 1.00 145.56 338 UNK D O 1
ATOM 8271 N N . UNK C 3 110 ? 81.242 -16.763 -20.651 1.00 134.25 339 UNK D N 1
ATOM 8272 C CA . UNK C 3 110 ? 81.657 -17.390 -21.906 1.00 119.01 339 UNK D CA 1
ATOM 8273 C C . UNK C 3 110 ? 81.171 -16.647 -23.147 1.00 116.66 339 UNK D C 1
ATOM 8274 O O . UNK C 3 110 ? 81.949 -15.932 -23.788 1.00 114.50 339 UNK D O 1
ATOM 8281 N N . UNK C 3 111 ? 79.898 -16.821 -23.502 1.00 112.55 340 UNK D N 1
ATOM 8282 C CA . UNK C 3 111 ? 79.387 -16.356 -24.788 1.00 102.58 340 UNK D CA 1
ATOM 8283 C C . UNK C 3 111 ? 79.755 -14.900 -25.049 1.00 103.00 340 UNK D C 1
ATOM 8284 O O . UNK C 3 111 ? 79.567 -14.032 -24.191 1.00 102.30 340 UNK D O 1
ATOM 8291 N N . UNK C 3 112 ? 80.277 -14.640 -26.247 1.00 101.40 341 UNK D N 1
ATOM 8292 C CA . UNK C 3 112 ? 80.615 -13.280 -26.644 1.00 88.57 341 UNK D CA 1
ATOM 8293 C C . UNK C 3 112 ? 79.368 -12.405 -26.662 1.00 101.69 341 UNK D C 1
ATOM 8294 O O . UNK C 3 112 ? 78.245 -12.885 -26.835 1.00 119.15 341 UNK D O 1
ATOM 8301 N N . UNK C 3 113 ? 79.576 -11.103 -26.487 1.00 95.89 342 UNK D N 1
ATOM 8302 C CA . UNK C 3 113 ? 78.476 -10.134 -26.416 1.00 107.94 342 UNK D CA 1
ATOM 8303 C C . UNK C 3 113 ? 77.566 -10.583 -25.273 1.00 116.53 342 UNK D C 1
ATOM 8304 O O . UNK C 3 113 ? 78.067 -10.840 -24.166 1.00 115.15 342 UNK D O 1
ATOM 8311 N N . UNK C 3 114 ? 76.258 -10.696 -25.479 1.00 107.30 343 UNK D N 1
ATOM 8312 C CA . UNK C 3 114 ? 75.358 -11.150 -24.426 1.00 108.67 343 UNK D CA 1
ATOM 8313 C C . UNK C 3 114 ? 74.002 -11.527 -25.013 1.00 109.69 343 UNK D C 1
ATOM 8314 O O . UNK C 3 114 ? 73.907 -11.922 -26.175 1.00 96.34 343 UNK D O 1
ATOM 8321 N N . UNK C 3 120 ? 76.585 -12.144 -13.200 1.00 64.91 349 UNK D N 1
ATOM 8322 C CA . UNK C 3 120 ? 76.198 -11.009 -12.371 1.00 84.18 349 UNK D CA 1
ATOM 8323 C C . UNK C 3 120 ? 75.550 -11.472 -11.070 1.00 92.34 349 UNK D C 1
ATOM 8324 O O . UNK C 3 120 ? 74.865 -10.695 -10.405 1.00 105.41 349 UNK D O 1
ATOM 8330 N N . UNK C 3 121 ? 75.754 -12.747 -10.729 1.00 88.93 350 UNK D N 1
ATOM 8331 C CA . UNK C 3 121 ? 75.208 -13.353 -9.518 1.00 93.64 350 UNK D CA 1
ATOM 8332 C C . UNK C 3 121 ? 73.709 -13.617 -9.636 1.00 99.91 350 UNK D C 1
ATOM 8333 O O . UNK C 3 121 ? 73.197 -14.562 -9.026 1.00 103.78 350 UNK D O 1
ATOM 8340 N N . UNK C 3 122 ? 72.995 -12.799 -10.414 1.00 98.30 351 UNK D N 1
ATOM 8341 C CA . UNK C 3 122 ? 71.564 -12.984 -10.628 1.00 99.42 351 UNK D CA 1
ATOM 8342 C C . UNK C 3 122 ? 70.805 -13.001 -9.307 1.00 102.63 351 UNK D C 1
ATOM 8343 O O . UNK C 3 122 ? 70.502 -14.074 -8.775 1.00 105.66 351 UNK D O 1
ATOM 8350 N N . UNK C 3 123 ? 70.488 -11.822 -8.773 1.00 94.76 352 UNK D N 1
ATOM 8351 C CA . UNK C 3 123 ? 69.756 -11.703 -7.511 1.00 93.20 352 UNK D CA 1
ATOM 8352 C C . UNK C 3 123 ? 68.690 -10.619 -7.623 1.00 91.32 352 UNK D C 1
ATOM 8353 O O . UNK C 3 123 ? 68.861 -9.504 -7.118 1.00 105.09 352 UNK D O 1
ATOM 8360 N N . PRO C 3 124 ? 67.593 -10.897 -8.326 1.00 90.38 353 PRO D N 1
ATOM 8361 C CA . PRO C 3 124 ? 66.353 -10.134 -8.101 1.00 96.00 353 PRO D CA 1
ATOM 8362 C C . PRO C 3 124 ? 65.415 -10.886 -7.171 1.00 97.08 353 PRO D C 1
ATOM 8363 O O . PRO C 3 124 ? 64.608 -11.711 -7.627 1.00 101.74 353 PRO D O 1
ATOM 8374 N N . PRO C 3 125 ? 65.483 -10.642 -5.852 1.00 94.72 354 PRO D N 1
ATOM 8375 C CA . PRO C 3 125 ? 64.663 -11.433 -4.923 1.00 96.05 354 PRO D CA 1
ATOM 8376 C C . PRO C 3 125 ? 63.169 -11.162 -5.041 1.00 101.37 354 PRO D C 1
ATOM 8377 O O . PRO C 3 125 ? 62.662 -10.828 -6.117 1.00 98.95 354 PRO D O 1
ATOM 8388 N N . ILE C 3 126 ? 62.461 -11.312 -3.924 1.00 99.83 355 ILE D N 1
ATOM 8389 C CA . ILE C 3 126 ? 61.017 -11.116 -3.879 1.00 104.81 355 ILE D CA 1
ATOM 8390 C C . ILE C 3 126 ? 60.702 -9.630 -3.760 1.00 96.82 355 ILE D C 1
ATOM 8391 O O . ILE C 3 126 ? 61.508 -8.834 -3.265 1.00 95.58 355 ILE D O 1
ATOM 8407 N N . LYS C 3 127 ? 59.511 -9.254 -4.224 1.00 93.52 356 LYS D N 1
ATOM 8408 C CA . LYS C 3 127 ? 59.009 -7.892 -4.107 1.00 94.16 356 LYS D CA 1
ATOM 8409 C C . LYS C 3 127 ? 57.552 -7.948 -3.669 1.00 112.99 356 LYS D C 1
ATOM 8410 O O . LYS C 3 127 ? 56.805 -8.832 -4.099 1.00 125.95 356 LYS D O 1
ATOM 8429 N N . LEU C 3 128 ? 57.150 -7.004 -2.818 1.00 109.88 357 LEU D N 1
ATOM 8430 C CA . LEU C 3 128 ? 55.816 -7.005 -2.233 1.00 92.80 357 LEU D CA 1
ATOM 8431 C C . LEU C 3 128 ? 55.179 -5.628 -2.334 1.00 88.24 357 LEU D C 1
ATOM 8432 O O . LEU C 3 128 ? 55.853 -4.604 -2.190 1.00 80.88 357 LEU D O 1
ATOM 8448 N N . ALA C 3 129 ? 53.870 -5.620 -2.580 1.00 87.65 358 ALA D N 1
ATOM 8449 C CA . ALA C 3 129 ? 53.043 -4.418 -2.493 1.00 85.37 358 ALA D CA 1
ATOM 8450 C C . ALA C 3 129 ? 51.874 -4.774 -1.581 1.00 89.05 358 ALA D C 1
ATOM 8451 O O . ALA C 3 129 ? 50.873 -5.338 -2.034 1.00 80.53 358 ALA D O 1
ATOM 8458 N N . LYS C 3 130 ? 52.010 -4.451 -0.299 1.00 92.40 359 LYS D N 1
ATOM 8459 C CA . LYS C 3 130 ? 51.054 -4.901 0.700 1.00 84.49 359 LYS D CA 1
ATOM 8460 C C . LYS C 3 130 ? 49.713 -4.198 0.533 1.00 88.27 359 LYS D C 1
ATOM 8461 O O . LYS C 3 130 ? 49.638 -3.029 0.143 1.00 91.34 359 LYS D O 1
ATOM 8480 N N . ILE C 3 131 ? 48.649 -4.930 0.845 1.00 82.39 360 ILE D N 1
ATOM 8481 C CA . ILE C 3 131 ? 47.280 -4.472 0.657 1.00 86.12 360 ILE D CA 1
ATOM 8482 C C . ILE C 3 131 ? 46.585 -4.506 2.015 1.00 88.37 360 ILE D C 1
ATOM 8483 O O . ILE C 3 131 ? 46.735 -5.485 2.747 1.00 85.86 360 ILE D O 1
ATOM 8499 N N . PRO C 3 132 ? 45.834 -3.466 2.396 1.00 97.59 361 PRO D N 1
ATOM 8500 C CA . PRO C 3 132 ? 45.087 -3.528 3.661 1.00 104.69 361 PRO D CA 1
ATOM 8501 C C . PRO C 3 132 ? 44.128 -4.709 3.727 1.00 90.93 361 PRO D C 1
ATOM 8502 O O . PRO C 3 132 ? 44.044 -5.507 2.787 1.00 76.65 361 PRO D O 1
ATOM 8513 N N . ASN C 3 133 ? 43.389 -4.817 4.830 1.00 82.73 362 ASN D N 1
ATOM 8514 C CA . ASN C 3 133 ? 42.619 -6.020 5.128 1.00 73.87 362 ASN D CA 1
ATOM 8515 C C . ASN C 3 133 ? 41.135 -5.841 4.838 1.00 71.39 362 ASN D C 1
ATOM 8516 O O . ASN C 3 133 ? 40.761 -5.088 3.935 1.00 78.73 362 ASN D O 1
ATOM 8527 N N . GLU C 3 134 ? 40.290 -6.551 5.587 1.00 60.98 363 GLU D N 1
ATOM 8528 C CA . GLU C 3 134 ? 38.840 -6.422 5.514 1.00 57.54 363 GLU D CA 1
ATOM 8529 C C . GLU C 3 134 ? 38.224 -6.026 6.844 1.00 60.62 363 GLU D C 1
ATOM 8530 O O . GLU C 3 134 ? 37.280 -5.227 6.877 1.00 61.87 363 GLU D O 1
ATOM 8542 N N . LYS C 3 135 ? 38.743 -6.566 7.948 1.00 59.07 364 LYS D N 1
ATOM 8543 C CA . LYS C 3 135 ? 38.221 -6.217 9.263 1.00 65.88 364 LYS D CA 1
ATOM 8544 C C . LYS C 3 135 ? 38.380 -4.730 9.542 1.00 72.55 364 LYS D C 1
ATOM 8545 O O . LYS C 3 135 ? 37.523 -4.128 10.198 1.00 74.62 364 LYS D O 1
ATOM 8564 N N . ASN C 3 136 ? 39.466 -4.124 9.054 1.00 73.48 365 ASN D N 1
ATOM 8565 C CA . ASN C 3 136 ? 39.598 -2.674 9.128 1.00 76.99 365 ASN D CA 1
ATOM 8566 C C . ASN C 3 136 ? 38.395 -1.986 8.502 1.00 80.08 365 ASN D C 1
ATOM 8567 O O . ASN C 3 136 ? 37.884 -0.999 9.041 1.00 93.53 365 ASN D O 1
ATOM 8578 N N . ILE C 3 137 ? 37.917 -2.502 7.368 1.00 72.17 366 ILE D N 1
ATOM 8579 C CA . ILE C 3 137 ? 36.781 -1.878 6.699 1.00 70.42 366 ILE D CA 1
ATOM 8580 C C . ILE C 3 137 ? 35.510 -2.103 7.503 1.00 70.53 366 ILE D C 1
ATOM 8581 O O . ILE C 3 137 ? 34.774 -1.156 7.803 1.00 71.65 366 ILE D O 1
ATOM 8597 N N . GLN C 3 138 ? 35.225 -3.359 7.861 1.00 59.48 367 GLN D N 1
ATOM 8598 C CA . GLN C 3 138 ? 34.021 -3.618 8.643 1.00 63.37 367 GLN D CA 1
ATOM 8599 C C . GLN C 3 138 ? 34.001 -2.795 9.921 1.00 62.74 367 GLN D C 1
ATOM 8600 O O . GLN C 3 138 ? 32.923 -2.440 10.411 1.00 73.00 367 GLN D O 1
ATOM 8614 N N . ASN C 3 139 ? 35.171 -2.469 10.469 1.00 52.85 368 ASN D N 1
ATOM 8615 C CA . ASN C 3 139 ? 35.216 -1.678 11.691 1.00 54.70 368 ASN D CA 1
ATOM 8616 C C . ASN C 3 139 ? 35.087 -0.186 11.404 1.00 53.78 368 ASN D C 1
ATOM 8617 O O . ASN C 3 139 ? 34.533 0.550 12.227 1.00 64.10 368 ASN D O 1
ATOM 8628 N N . LYS C 3 140 ? 35.585 0.280 10.256 1.00 47.77 369 LYS D N 1
ATOM 8629 C CA . LYS C 3 140 ? 35.289 1.640 9.815 1.00 49.78 369 LYS D CA 1
ATOM 8630 C C . LYS C 3 140 ? 33.789 1.832 9.645 1.00 53.00 369 LYS D C 1
ATOM 8631 O O . LYS C 3 140 ? 33.169 2.672 10.310 1.00 54.87 369 LYS D O 1
ATOM 8650 N N . GLU C 3 141 ? 33.192 1.061 8.738 1.00 55.50 370 GLU D N 1
ATOM 8651 C CA . GLU C 3 141 ? 31.755 1.086 8.514 1.00 57.86 370 GLU D CA 1
ATOM 8652 C C . GLU C 3 141 ? 31.014 0.986 9.839 1.00 52.34 370 GLU D C 1
ATOM 8653 O O . GLU C 3 141 ? 30.352 1.941 10.254 1.00 47.14 370 GLU D O 1
ATOM 8665 N N . ASN C 3 142 ? 31.138 -0.157 10.519 1.00 49.41 371 ASN D N 1
ATOM 8666 C CA . ASN C 3 142 ? 30.406 -0.372 11.763 1.00 44.65 371 ASN D CA 1
ATOM 8667 C C . ASN C 3 142 ? 30.605 0.783 12.737 1.00 45.66 371 ASN D C 1
ATOM 8668 O O . ASN C 3 142 ? 29.679 1.156 13.467 1.00 46.59 371 ASN D O 1
ATOM 8679 N N . ALA C 3 143 ? 31.806 1.363 12.765 1.00 40.87 372 ALA D N 1
ATOM 8680 C CA . ALA C 3 143 ? 32.022 2.556 13.575 1.00 39.06 372 ALA D CA 1
ATOM 8681 C C . ALA C 3 143 ? 31.081 3.673 13.146 1.00 47.04 372 ALA D C 1
ATOM 8682 O O . ALA C 3 143 ? 30.364 4.246 13.972 1.00 54.18 372 ALA D O 1
ATOM 8689 N N . LYS C 3 144 ? 31.062 3.990 11.849 1.00 45.69 373 LYS D N 1
ATOM 8690 C CA . LYS C 3 144 ? 30.143 5.003 11.339 1.00 41.46 373 LYS D CA 1
ATOM 8691 C C . LYS C 3 144 ? 28.709 4.694 11.755 1.00 43.81 373 LYS D C 1
ATOM 8692 O O . LYS C 3 144 ? 27.985 5.562 12.262 1.00 42.94 373 LYS D O 1
ATOM 8711 N N . ILE C 3 145 ? 28.292 3.444 11.553 1.00 38.66 374 ILE D N 1
ATOM 8712 C CA . ILE C 3 145 ? 26.914 3.039 11.812 1.00 41.90 374 ILE D CA 1
ATOM 8713 C C . ILE C 3 145 ? 26.557 3.282 13.270 1.00 41.99 374 ILE D C 1
ATOM 8714 O O . ILE C 3 145 ? 25.517 3.871 13.588 1.00 41.14 374 ILE D O 1
ATOM 8730 N N . LEU C 3 146 ? 27.410 2.818 14.180 1.00 37.50 375 LEU D N 1
ATOM 8731 C CA . LEU C 3 146 ? 27.114 2.949 15.599 1.00 36.01 375 LEU D CA 1
ATOM 8732 C C . LEU C 3 146 ? 27.212 4.398 16.055 1.00 36.63 375 LEU D C 1
ATOM 8733 O O . LEU C 3 146 ? 26.515 4.798 16.994 1.00 41.50 375 LEU D O 1
ATOM 8749 N N . GLU C 3 147 ? 28.053 5.200 15.397 1.00 35.76 376 GLU D N 1
ATOM 8750 C CA . GLU C 3 147 ? 28.125 6.625 15.706 1.00 37.67 376 GLU D CA 1
ATOM 8751 C C . GLU C 3 147 ? 26.823 7.331 15.349 1.00 46.30 376 GLU D C 1
ATOM 8752 O O . GLU C 3 147 ? 26.225 8.010 16.191 1.00 58.74 376 GLU D O 1
ATOM 8764 N N . GLU C 3 148 ? 26.367 7.190 14.100 1.00 40.72 377 GLU D N 1
ATOM 8765 C CA . GLU C 3 148 ? 25.144 7.881 13.696 1.00 44.08 377 GLU D CA 1
ATOM 8766 C C . GLU C 3 148 ? 23.930 7.336 14.442 1.00 41.90 377 GLU D C 1
ATOM 8767 O O . GLU C 3 148 ? 23.073 8.107 14.894 1.00 42.44 377 GLU D O 1
ATOM 8779 N N . LYS C 3 149 ? 23.841 6.012 14.590 1.00 40.64 378 LYS D N 1
ATOM 8780 C CA . LYS C 3 149 ? 22.725 5.421 15.319 1.00 42.80 378 LYS D CA 1
ATOM 8781 C C . LYS C 3 149 ? 22.698 5.905 16.762 1.00 40.03 378 LYS D C 1
ATOM 8782 O O . LYS C 3 149 ? 21.697 6.461 17.225 1.00 45.85 378 LYS D O 1
ATOM 8801 N N . ILE C 3 150 ? 23.795 5.699 17.495 1.00 35.88 379 ILE D N 1
ATOM 8802 C CA . ILE C 3 150 ? 23.823 6.105 18.898 1.00 38.31 379 ILE D CA 1
ATOM 8803 C C . ILE C 3 150 ? 23.589 7.603 19.033 1.00 45.86 379 ILE D C 1
ATOM 8804 O O . ILE C 3 150 ? 22.986 8.058 20.013 1.00 51.15 379 ILE D O 1
ATOM 8820 N N . LYS C 3 151 ? 24.058 8.395 18.068 1.00 40.01 380 LYS D N 1
ATOM 8821 C CA . LYS C 3 151 ? 23.746 9.821 18.063 1.00 41.84 380 LYS D CA 1
ATOM 8822 C C . LYS C 3 151 ? 22.238 10.040 18.033 1.00 55.58 380 LYS D C 1
ATOM 8823 O O . LYS C 3 151 ? 21.667 10.674 18.931 1.00 71.68 380 LYS D O 1
ATOM 8842 N N . THR C 3 152 ? 21.574 9.510 17.001 1.00 47.96 381 THR D N 1
ATOM 8843 C CA . THR C 3 152 ? 20.122 9.639 16.904 1.00 54.73 381 THR D CA 1
ATOM 8844 C C . THR C 3 152 ? 19.441 9.181 18.190 1.00 54.06 381 THR D C 1
ATOM 8845 O O . THR C 3 152 ? 18.442 9.771 18.620 1.00 57.54 381 THR D O 1
ATOM 8856 N N . ILE C 3 153 ? 19.971 8.132 18.818 1.00 45.95 382 ILE D N 1
ATOM 8857 C CA . ILE C 3 153 ? 19.359 7.593 20.028 1.00 43.17 382 ILE D CA 1
ATOM 8858 C C . ILE C 3 153 ? 19.469 8.597 21.169 1.00 51.48 382 ILE D C 1
ATOM 8859 O O . ILE C 3 153 ? 18.459 9.043 21.724 1.00 63.63 382 ILE D O 1
ATOM 8875 N N . LYS C 3 154 ? 20.700 8.964 21.541 1.00 46.39 383 LYS D N 1
ATOM 8876 C CA . LYS C 3 154 ? 20.887 9.906 22.640 1.00 50.76 383 LYS D CA 1
ATOM 8877 C C . LYS C 3 154 ? 20.115 11.199 22.408 1.00 60.58 383 LYS D C 1
ATOM 8878 O O . LYS C 3 154 ? 19.601 11.797 23.362 1.00 78.37 383 LYS D O 1
ATOM 8897 N N . ASN C 3 155 ? 20.005 11.639 21.153 1.00 52.27 384 ASN D N 1
ATOM 8898 C CA . ASN C 3 155 ? 19.210 12.830 20.871 1.00 55.10 384 ASN D CA 1
ATOM 8899 C C . ASN C 3 155 ? 17.728 12.574 21.122 1.00 61.41 384 ASN D C 1
ATOM 8900 O O . ASN C 3 155 ? 17.037 13.415 21.712 1.00 70.59 384 ASN D O 1
ATOM 8911 N N . GLU C 3 156 ? 17.219 11.420 20.680 1.00 59.64 385 GLU D N 1
ATOM 8912 C CA . GLU C 3 156 ? 15.855 11.032 21.028 1.00 67.42 385 GLU D CA 1
ATOM 8913 C C . GLU C 3 156 ? 15.636 11.098 22.535 1.00 67.30 385 GLU D C 1
ATOM 8914 O O . GLU C 3 156 ? 14.612 11.610 23.002 1.00 74.00 385 GLU D O 1
ATOM 8926 N N . ILE C 3 157 ? 16.593 10.587 23.313 1.00 58.68 386 ILE D N 1
ATOM 8927 C CA . ILE C 3 157 ? 16.480 10.638 24.768 1.00 59.16 386 ILE D CA 1
ATOM 8928 C C . ILE C 3 157 ? 16.383 12.084 25.235 1.00 62.69 386 ILE D C 1
ATOM 8929 O O . ILE C 3 157 ? 15.547 12.427 26.081 1.00 67.74 386 ILE D O 1
ATOM 8945 N N . GLU C 3 158 ? 17.246 12.953 24.698 1.00 55.81 387 GLU D N 1
ATOM 8946 C CA . GLU C 3 158 ? 17.135 14.377 24.994 1.00 58.12 387 GLU D CA 1
ATOM 8947 C C . GLU C 3 158 ? 15.697 14.846 24.812 1.00 62.56 387 GLU D C 1
ATOM 8948 O O . GLU C 3 158 ? 15.076 15.376 25.743 1.00 68.02 387 GLU D O 1
ATOM 8960 N N . GLN C 3 159 ? 15.143 14.632 23.613 1.00 63.52 388 GLN D N 1
ATOM 8961 C CA . GLN C 3 159 ? 13.762 15.029 23.348 1.00 61.11 388 GLN D CA 1
ATOM 8962 C C . GLN C 3 159 ? 12.818 14.492 24.415 1.00 58.70 388 GLN D C 1
ATOM 8963 O O . GLN C 3 159 ? 11.952 15.217 24.916 1.00 70.57 388 GLN D O 1
ATOM 8977 N N . TRP C 3 160 ? 12.965 13.216 24.772 1.00 48.86 389 TRP D N 1
ATOM 8978 C CA . TRP C 3 160 ? 12.110 12.646 25.805 1.00 57.92 389 TRP D CA 1
ATOM 8979 C C . TRP C 3 160 ? 12.207 13.443 27.097 1.00 63.71 389 TRP D C 1
ATOM 8980 O O . TRP C 3 160 ? 11.233 14.086 27.493 1.00 71.74 389 TRP D O 1
ATOM 9001 N N . SER C 3 161 ? 13.366 13.420 27.758 1.00 63.94 390 SER D N 1
ATOM 9002 C CA . SER C 3 161 ? 13.489 14.095 29.047 1.00 70.46 390 SER D CA 1
ATOM 9003 C C . SER C 3 161 ? 12.948 15.522 28.981 1.00 72.94 390 SER D C 1
ATOM 9004 O O . SER C 3 161 ? 12.110 15.924 29.802 1.00 84.74 390 SER D O 1
ATOM 9012 N N . LYS C 3 162 ? 13.400 16.297 27.990 1.00 62.11 391 LYS D N 1
ATOM 9013 C CA . LYS C 3 162 ? 13.029 17.709 27.943 1.00 64.50 391 LYS D CA 1
ATOM 9014 C C . LYS C 3 162 ? 11.523 17.875 27.775 1.00 69.62 391 LYS D C 1
ATOM 9015 O O . LYS C 3 162 ? 10.898 18.675 28.476 1.00 79.96 391 LYS D O 1
ATOM 9034 N N . ASP C 3 163 ? 10.919 17.120 26.854 1.00 67.57 392 ASP D N 1
ATOM 9035 C CA . ASP C 3 163 ? 9.487 17.267 26.604 1.00 69.77 392 ASP D CA 1
ATOM 9036 C C . ASP C 3 163 ? 8.667 16.811 27.805 1.00 66.23 392 ASP D C 1
ATOM 9037 O O . ASP C 3 163 ? 7.658 17.436 28.151 1.00 65.33 392 ASP D O 1
ATOM 9046 N N . LEU C 3 164 ? 9.085 15.724 28.448 1.00 65.20 393 LEU D N 1
ATOM 9047 C CA . LEU C 3 164 ? 8.438 15.226 29.652 1.00 61.96 393 LEU D CA 1
ATOM 9048 C C . LEU C 3 164 ? 8.417 16.299 30.730 1.00 66.19 393 LEU D C 1
ATOM 9049 O O . LEU C 3 164 ? 7.347 16.795 31.099 1.00 62.92 393 LEU D O 1
ATOM 9065 N N . SER C 3 165 ? 9.596 16.666 31.240 1.00 67.47 394 SER D N 1
ATOM 9066 C CA . SER C 3 165 ? 9.640 17.647 32.319 1.00 69.33 394 SER D CA 1
ATOM 9067 C C . SER C 3 165 ? 9.010 18.968 31.898 1.00 75.96 394 SER D C 1
ATOM 9068 O O . SER C 3 165 ? 8.459 19.689 32.738 1.00 81.94 394 SER D O 1
ATOM 9076 N N . ASP C 3 166 ? 9.070 19.296 30.607 1.00 72.38 395 ASP D N 1
ATOM 9077 C CA . ASP C 3 166 ? 8.497 20.535 30.097 1.00 77.11 395 ASP D CA 1
ATOM 9078 C C . ASP C 3 166 ? 7.031 20.338 29.732 1.00 82.89 395 ASP D C 1
ATOM 9079 O O . ASP C 3 166 ? 6.153 20.419 30.597 1.00 83.54 395 ASP D O 1
ATOM 9088 N N . VAL C 3 167 ? 6.760 20.068 28.455 1.00 77.68 396 VAL D N 1
ATOM 9089 C CA . VAL C 3 167 ? 5.394 19.996 27.956 1.00 78.94 396 VAL D CA 1
ATOM 9090 C C . VAL C 3 167 ? 4.722 18.751 28.514 1.00 82.58 396 VAL D C 1
ATOM 9091 O O . VAL C 3 167 ? 4.567 17.745 27.813 1.00 89.91 396 VAL D O 1
ATOM 9104 N N . LYS C 3 168 ? 4.338 18.801 29.788 1.00 78.71 397 LYS D N 1
ATOM 9105 C CA . LYS C 3 168 ? 3.450 17.799 30.361 1.00 85.45 397 LYS D CA 1
ATOM 9106 C C . LYS C 3 168 ? 2.036 18.322 30.561 1.00 88.91 397 LYS D C 1
ATOM 9107 O O . LYS C 3 168 ? 1.085 17.534 30.530 1.00 88.01 397 LYS D O 1
ATOM 9126 N N . ILE C 3 169 ? 1.881 19.629 30.756 1.00 87.74 398 ILE D N 1
ATOM 9127 C CA . ILE C 3 169 ? 0.573 20.282 30.777 1.00 89.03 398 ILE D CA 1
ATOM 9128 C C . ILE C 3 169 ? -0.338 19.577 31.776 1.00 98.42 398 ILE D C 1
ATOM 9129 O O . ILE C 3 169 ? -1.103 18.681 31.392 1.00 91.35 398 ILE D O 1
ATOM 9145 N N . PRO C 3 170 ? -0.284 19.933 33.059 1.00 111.15 399 PRO D N 1
ATOM 9146 C CA . PRO C 3 170 ? -1.258 19.390 34.020 1.00 106.74 399 PRO D CA 1
ATOM 9147 C C . PRO C 3 170 ? -2.680 19.737 33.607 1.00 100.32 399 PRO D C 1
ATOM 9148 O O . PRO C 3 170 ? -3.030 20.908 33.437 1.00 108.91 399 PRO D O 1
ATOM 9159 N N . SER C 3 171 ? -3.503 18.706 33.446 1.00 81.13 400 SER D N 1
ATOM 9160 C CA . SER C 3 171 ? -4.875 18.880 32.978 1.00 83.45 400 SER D CA 1
ATOM 9161 C C . SER C 3 171 ? -5.719 19.415 34.128 1.00 89.13 400 SER D C 1
ATOM 9162 O O . SER C 3 171 ? -6.116 18.669 35.025 1.00 83.08 400 SER D O 1
ATOM 9170 N N . TYR C 3 172 ? -6.002 20.715 34.097 1.00 85.90 401 TYR D N 1
ATOM 9171 C CA . TYR C 3 172 ? -6.733 21.365 35.176 1.00 84.85 401 TYR D CA 1
ATOM 9172 C C . TYR C 3 172 ? -8.233 21.155 35.018 1.00 90.85 401 TYR D C 1
ATOM 9173 O O . TYR C 3 172 ? -8.774 21.240 33.911 1.00 96.29 401 TYR D O 1
ATOM 9191 N N . GLU C 3 173 ? -8.906 20.888 36.136 1.00 94.36 402 GLU D N 1
ATOM 9192 C CA . GLU C 3 173 ? -10.359 20.745 36.157 1.00 80.71 402 GLU D CA 1
ATOM 9193 C C . GLU C 3 173 ? -10.851 21.168 37.533 1.00 83.23 402 GLU D C 1
ATOM 9194 O O . GLU C 3 173 ? -10.526 20.515 38.530 1.00 77.02 402 GLU D O 1
ATOM 9206 N N . LEU C 3 174 ? -11.634 22.249 37.588 1.00 90.22 403 LEU D N 1
ATOM 9207 C CA . LEU C 3 174 ? -12.072 22.814 38.860 1.00 99.64 403 LEU D CA 1
ATOM 9208 C C . LEU C 3 174 ? -13.529 23.268 38.796 1.00 102.67 403 LEU D C 1
ATOM 9209 O O . LEU C 3 174 ? -13.834 24.273 38.141 1.00 110.11 403 LEU D O 1
ATOM 9225 N N . PRO C 3 175 ? -14.458 22.558 39.458 1.00 92.88 404 PRO D N 1
ATOM 9226 C CA . PRO C 3 175 ? -15.852 23.029 39.507 1.00 84.51 404 PRO D CA 1
ATOM 9227 C C . PRO C 3 175 ? -16.006 24.354 40.236 1.00 85.56 404 PRO D C 1
ATOM 9228 O O . PRO C 3 175 ? -15.044 24.878 40.805 1.00 90.89 404 PRO D O 1
ATOM 9239 N N . LYS C 3 176 ? -17.224 24.889 40.232 1.00 79.75 405 LYS D N 1
ATOM 9240 C CA . LYS C 3 176 ? -17.524 26.127 40.940 1.00 84.39 405 LYS D CA 1
ATOM 9241 C C . LYS C 3 176 ? -18.279 25.835 42.231 1.00 84.26 405 LYS D C 1
ATOM 9242 O O . LYS C 3 176 ? -19.049 26.667 42.712 1.00 81.75 405 LYS D O 1
ATOM 9261 N N . LEU C 3 190 ? -41.960 28.418 49.003 1.00 80.52 419 LEU D N 1
ATOM 9262 C CA . LEU C 3 190 ? -43.214 27.797 48.594 1.00 86.13 419 LEU D CA 1
ATOM 9263 C C . LEU C 3 190 ? -44.137 28.859 47.994 1.00 93.04 419 LEU D C 1
ATOM 9264 O O . LEU C 3 190 ? -43.927 30.054 48.202 1.00 96.36 419 LEU D O 1
ATOM 9279 N N . THR C 3 191 ? -45.159 28.424 47.254 1.00 89.25 420 THR D N 1
ATOM 9280 C CA . THR C 3 191 ? -45.938 29.305 46.387 1.00 88.62 420 THR D CA 1
ATOM 9281 C C . THR C 3 191 ? -47.348 29.493 46.940 1.00 91.15 420 THR D C 1
ATOM 9282 O O . THR C 3 191 ? -48.145 28.548 46.963 1.00 86.12 420 THR D O 1
ATOM 9293 N N . ALA C 3 192 ? -47.649 30.719 47.376 1.00 92.00 421 ALA D N 1
ATOM 9294 C CA . ALA C 3 192 ? -49.020 31.162 47.644 1.00 87.56 421 ALA D CA 1
ATOM 9295 C C . ALA C 3 192 ? -49.727 30.279 48.670 1.00 94.20 421 ALA D C 1
ATOM 9296 O O . ALA C 3 192 ? -50.904 29.946 48.519 1.00 95.28 421 ALA D O 1
ATOM 9303 N N . THR C 3 193 ? -49.013 29.906 49.731 1.00 95.89 422 THR D N 1
ATOM 9304 C CA . THR C 3 193 ? -49.600 29.128 50.814 1.00 95.90 422 THR D CA 1
ATOM 9305 C C . THR C 3 193 ? -48.867 29.448 52.110 1.00 98.96 422 THR D C 1
ATOM 9306 O O . THR C 3 193 ? -47.635 29.521 52.132 1.00 101.38 422 THR D O 1
ATOM 9317 N N . THR C 3 194 ? -49.631 29.634 53.186 1.00 93.13 423 THR D N 1
ATOM 9318 C CA . THR C 3 194 ? -49.071 29.980 54.487 1.00 97.09 423 THR D CA 1
ATOM 9319 C C . THR C 3 194 ? -50.152 29.810 55.545 1.00 90.08 423 THR D C 1
ATOM 9320 O O . THR C 3 194 ? -51.346 29.917 55.250 1.00 81.03 423 THR D O 1
ATOM 9331 N N . LYS C 3 195 ? -49.718 29.534 56.778 1.00 93.94 424 LYS D N 1
ATOM 9332 C CA . LYS C 3 195 ? -50.641 29.454 57.906 1.00 92.38 424 LYS D CA 1
ATOM 9333 C C . LYS C 3 195 ? -51.581 30.652 57.930 1.00 91.85 424 LYS D C 1
ATOM 9334 O O . LYS C 3 195 ? -52.808 30.501 57.939 1.00 94.74 424 LYS D O 1
ATOM 9353 N N . GLU C 3 196 ? -51.011 31.859 57.941 1.00 91.27 425 GLU D N 1
ATOM 9354 C CA . GLU C 3 196 ? -51.824 33.066 58.028 1.00 93.93 425 GLU D CA 1
ATOM 9355 C C . GLU C 3 196 ? -52.824 33.155 56.881 1.00 99.33 425 GLU D C 1
ATOM 9356 O O . GLU C 3 196 ? -53.872 33.795 57.023 1.00 113.57 425 GLU D O 1
ATOM 9368 N N . SER C 3 197 ? -52.530 32.519 55.745 1.00 84.96 426 SER D N 1
ATOM 9369 C CA . SER C 3 197 ? -53.452 32.561 54.614 1.00 82.06 426 SER D CA 1
ATOM 9370 C C . SER C 3 197 ? -54.696 31.725 54.890 1.00 83.06 426 SER D C 1
ATOM 9371 O O . SER C 3 197 ? -55.827 32.192 54.708 1.00 89.75 426 SER D O 1
ATOM 9379 N N . ILE C 3 198 ? -54.504 30.483 55.337 1.00 85.91 427 ILE D N 1
ATOM 9380 C CA . ILE C 3 198 ? -55.636 29.594 55.575 1.00 80.12 427 ILE D CA 1
ATOM 9381 C C . ILE C 3 198 ? -56.416 30.035 56.807 1.00 80.52 427 ILE D C 1
ATOM 9382 O O . ILE C 3 198 ? -57.654 30.043 56.804 1.00 73.27 427 ILE D O 1
ATOM 9398 N N . HIS C 3 199 ? -55.713 30.398 57.882 1.00 82.41 428 HIS D N 1
ATOM 9399 C CA . HIS C 3 199 ? -56.396 30.922 59.059 1.00 79.64 428 HIS D CA 1
ATOM 9400 C C . HIS C 3 199 ? -57.080 32.250 58.761 1.00 82.61 428 HIS D C 1
ATOM 9401 O O . HIS C 3 199 ? -58.081 32.586 59.404 1.00 89.90 428 HIS D O 1
ATOM 9415 N N . SER C 3 200 ? -56.558 33.017 57.799 1.00 74.99 429 SER D N 1
ATOM 9416 C CA . SER C 3 200 ? -57.227 34.248 57.392 1.00 82.60 429 SER D CA 1
ATOM 9417 C C . SER C 3 200 ? -58.470 33.958 56.564 1.00 88.72 429 SER D C 1
ATOM 9418 O O . SER C 3 200 ? -59.446 34.714 56.631 1.00 100.13 429 SER D O 1
ATOM 9426 N N . ASP C 3 201 ? -58.455 32.883 55.776 1.00 87.77 430 ASP D N 1
ATOM 9427 C CA . ASP C 3 201 ? -59.649 32.488 55.036 1.00 88.70 430 ASP D CA 1
ATOM 9428 C C . ASP C 3 201 ? -60.732 31.994 55.990 1.00 89.63 430 ASP D C 1
ATOM 9429 O O . ASP C 3 201 ? -61.857 32.512 56.003 1.00 91.06 430 ASP D O 1
ATOM 9438 N N . PHE C 3 202 ? -60.399 30.998 56.815 1.00 83.38 431 PHE D N 1
ATOM 9439 C CA . PHE C 3 202 ? -61.366 30.456 57.763 1.00 74.92 431 PHE D CA 1
ATOM 9440 C C . PHE C 3 202 ? -61.878 31.545 58.700 1.00 67.65 431 PHE D C 1
ATOM 9441 O O . PHE C 3 202 ? -63.090 31.682 58.913 1.00 67.32 431 PHE D O 1
ATOM 9458 N N . GLN C 3 203 ? -60.965 32.344 59.260 1.00 66.85 432 GLN D N 1
ATOM 9459 C CA . GLN C 3 203 ? -61.377 33.445 60.124 1.00 72.52 432 GLN D CA 1
ATOM 9460 C C . GLN C 3 203 ? -62.253 34.440 59.374 1.00 72.62 432 GLN D C 1
ATOM 9461 O O . GLN C 3 203 ? -63.204 34.988 59.941 1.00 77.85 432 GLN D O 1
ATOM 9475 N N . LYS C 3 204 ? -61.937 34.705 58.104 1.00 74.61 433 LYS D N 1
ATOM 9476 C CA . LYS C 3 204 ? -62.782 35.588 57.305 1.00 73.56 433 LYS D CA 1
ATOM 9477 C C . LYS C 3 204 ? -64.203 35.049 57.219 1.00 74.85 433 LYS D C 1
ATOM 9478 O O . LYS C 3 204 ? -65.173 35.804 57.361 1.00 74.23 433 LYS D O 1
ATOM 9497 N N . ARG C 3 205 ? -64.345 33.743 56.988 1.00 73.27 434 ARG D N 1
ATOM 9498 C CA . ARG C 3 205 ? -65.674 33.145 56.925 1.00 63.71 434 ARG D CA 1
ATOM 9499 C C . ARG C 3 205 ? -66.390 33.277 58.263 1.00 60.94 434 ARG D C 1
ATOM 9500 O O . ARG C 3 205 ? -67.537 33.739 58.326 1.00 64.57 434 ARG D O 1
ATOM 9521 N N . VAL C 3 206 ? -65.719 32.884 59.349 1.00 59.09 435 VAL D N 1
ATOM 9522 C CA . VAL C 3 206 ? -66.324 32.971 60.677 1.00 57.21 435 VAL D CA 1
ATOM 9523 C C . VAL C 3 206 ? -66.756 34.397 60.982 1.00 57.50 435 VAL D C 1
ATOM 9524 O O . VAL C 3 206 ? -67.773 34.615 61.650 1.00 56.05 435 VAL D O 1
ATOM 9537 N N . ASP C 3 207 ? -65.998 35.386 60.507 1.00 63.79 436 ASP D N 1
ATOM 9538 C CA . ASP C 3 207 ? -66.295 36.777 60.826 1.00 64.21 436 ASP D CA 1
ATOM 9539 C C . ASP C 3 207 ? -67.460 37.301 59.995 1.00 62.82 436 ASP D C 1
ATOM 9540 O O . ASP C 3 207 ? -68.365 37.951 60.527 1.00 72.14 436 ASP D O 1
ATOM 9549 N N . GLY C 3 208 ? -67.457 37.033 58.688 1.00 54.27 437 GLY D N 1
ATOM 9550 C CA . GLY C 3 208 ? -68.603 37.409 57.875 1.00 61.05 437 GLY D CA 1
ATOM 9551 C C . GLY C 3 208 ? -69.890 36.793 58.390 1.00 55.90 437 GLY D C 1
ATOM 9552 O O . GLY C 3 208 ? -70.880 37.493 58.638 1.00 56.10 437 GLY D O 1
ATOM 9556 N N . LEU C 3 209 ? -69.888 35.471 58.573 1.00 50.43 438 LEU D N 1
ATOM 9557 C CA . LEU C 3 209 ? -71.069 34.794 59.097 1.00 49.49 438 LEU D CA 1
ATOM 9558 C C . LEU C 3 209 ? -71.474 35.368 60.448 1.00 55.88 438 LEU D C 1
ATOM 9559 O O . LEU C 3 209 ? -72.647 35.684 60.675 1.00 59.91 438 LEU D O 1
ATOM 9575 N N . GLN C 3 210 ? -70.513 35.499 61.365 1.00 55.58 439 GLN D N 1
ATOM 9576 C CA . GLN C 3 210 ? -70.823 36.016 62.694 1.00 48.97 439 GLN D CA 1
ATOM 9577 C C . GLN C 3 210 ? -71.467 37.393 62.611 1.00 57.45 439 GLN D C 1
ATOM 9578 O O . GLN C 3 210 ? -72.388 37.704 63.377 1.00 78.78 439 GLN D O 1
ATOM 9592 N N . GLU C 3 211 ? -71.005 38.230 61.680 1.00 55.48 440 GLU D N 1
ATOM 9593 C CA . GLU C 3 211 ? -71.573 39.567 61.543 1.00 64.54 440 GLU D CA 1
ATOM 9594 C C . GLU C 3 211 ? -72.995 39.510 60.996 1.00 59.96 440 GLU D C 1
ATOM 9595 O O . GLU C 3 211 ? -73.889 40.196 61.508 1.00 70.45 440 GLU D O 1
ATOM 9607 N N . THR C 3 212 ? -73.233 38.695 59.965 1.00 47.32 441 THR D N 1
ATOM 9608 C CA . THR C 3 212 ? -74.601 38.527 59.482 1.00 49.30 441 THR D CA 1
ATOM 9609 C C . THR C 3 212 ? -75.521 38.054 60.605 1.00 56.88 441 THR D C 1
ATOM 9610 O O . THR C 3 212 ? -76.631 38.578 60.777 1.00 63.13 441 THR D O 1
ATOM 9621 N N . THR C 3 213 ? -75.070 37.071 61.386 1.00 50.07 442 THR D N 1
ATOM 9622 C CA . THR C 3 213 ? -75.862 36.587 62.511 1.00 50.94 442 THR D CA 1
ATOM 9623 C C . THR C 3 213 ? -76.174 37.718 63.483 1.00 59.57 442 THR D C 1
ATOM 9624 O O . THR C 3 213 ? -77.327 37.898 63.890 1.00 68.42 442 THR D O 1
ATOM 9635 N N . ARG C 3 214 ? -75.154 38.486 63.878 1.00 63.81 443 ARG D N 1
ATOM 9636 C CA . ARG C 3 214 ? -75.409 39.657 64.711 1.00 63.66 443 ARG D CA 1
ATOM 9637 C C . ARG C 3 214 ? -76.465 40.557 64.090 1.00 69.23 443 ARG D C 1
ATOM 9638 O O . ARG C 3 214 ? -77.258 41.173 64.811 1.00 82.87 443 ARG D O 1
ATOM 9659 N N . LEU C 3 215 ? -76.494 40.648 62.759 1.00 60.25 444 LEU D N 1
ATOM 9660 C CA . LEU C 3 215 ? -77.471 41.515 62.110 1.00 67.46 444 LEU D CA 1
ATOM 9661 C C . LEU C 3 215 ? -78.883 40.955 62.254 1.00 67.27 444 LEU D C 1
ATOM 9662 O O . LEU C 3 215 ? -79.828 41.706 62.522 1.00 79.42 444 LEU D O 1
ATOM 9678 N N . LEU C 3 216 ? -79.049 39.640 62.091 1.00 57.25 445 LEU D N 1
ATOM 9679 C CA . LEU C 3 216 ? -80.376 39.046 62.248 1.00 59.39 445 LEU D CA 1
ATOM 9680 C C . LEU C 3 216 ? -80.845 39.124 63.697 1.00 55.19 445 LEU D C 1
ATOM 9681 O O . LEU C 3 216 ? -81.944 39.623 63.982 1.00 64.69 445 LEU D O 1
ATOM 9697 N N . LYS C 3 217 ? -80.024 38.635 64.628 1.00 52.33 446 LYS D N 1
ATOM 9698 C CA . LYS C 3 217 ? -80.383 38.685 66.041 1.00 62.32 446 LYS D CA 1
ATOM 9699 C C . LYS C 3 217 ? -80.700 40.111 66.476 1.00 76.71 446 LYS D C 1
ATOM 9700 O O . LYS C 3 217 ? -81.739 40.366 67.094 1.00 91.54 446 LYS D O 1
ATOM 9719 N N . SER C 3 218 ? -79.813 41.059 66.162 1.00 74.00 447 SER D N 1
ATOM 9720 C CA . SER C 3 218 ? -80.051 42.446 66.549 1.00 73.29 447 SER D CA 1
ATOM 9721 C C . SER C 3 218 ? -81.316 42.991 65.896 1.00 67.74 447 SER D C 1
ATOM 9722 O O . SER C 3 218 ? -82.044 43.788 66.500 1.00 74.98 447 SER D O 1
ATOM 9730 N N . SER C 3 219 ? -81.598 42.572 64.660 1.00 60.37 448 SER D N 1
ATOM 9731 C CA . SER C 3 219 ? -82.835 42.989 64.008 1.00 55.05 448 SER D CA 1
ATOM 9732 C C . SER C 3 219 ? -84.050 42.516 64.793 1.00 65.49 448 SER D C 1
ATOM 9733 O O . SER C 3 219 ? -85.022 43.263 64.960 1.00 68.33 448 SER D O 1
ATOM 9741 N N . SER C 3 220 ? -84.017 41.274 65.285 1.00 67.33 449 SER D N 1
ATOM 9742 C CA . SER C 3 220 ? -85.122 40.782 66.103 1.00 64.35 449 SER D CA 1
ATOM 9743 C C . SER C 3 220 ? -85.190 41.495 67.449 1.00 67.32 449 SER D C 1
ATOM 9744 O O . SER C 3 220 ? -86.287 41.715 67.976 1.00 73.37 449 SER D O 1
ATOM 9752 N N . ILE C 3 221 ? -84.040 41.858 68.024 1.00 74.96 450 ILE D N 1
ATOM 9753 C CA . ILE C 3 221 ? -84.036 42.574 69.300 1.00 74.51 450 ILE D CA 1
ATOM 9754 C C . ILE C 3 221 ? -84.703 43.934 69.137 1.00 75.89 450 ILE D C 1
ATOM 9755 O O . ILE C 3 221 ? -85.697 44.244 69.803 1.00 80.49 450 ILE D O 1
ATOM 9771 N N . LEU C 3 222 ? -84.149 44.774 68.259 1.00 73.77 451 LEU D N 1
ATOM 9772 C CA . LEU C 3 222 ? -84.766 46.068 67.990 1.00 71.85 451 LEU D CA 1
ATOM 9773 C C . LEU C 3 222 ? -86.222 45.904 67.585 1.00 79.56 451 LEU D C 1
ATOM 9774 O O . LEU C 3 222 ? -87.057 46.764 67.886 1.00 91.34 451 LEU D O 1
ATOM 9790 N N . LEU C 3 223 ? -86.544 44.800 66.910 1.00 71.93 452 LEU D N 1
ATOM 9791 C CA . LEU C 3 223 ? -87.925 44.519 66.536 1.00 74.27 452 LEU D CA 1
ATOM 9792 C C . LEU C 3 223 ? -88.816 44.400 67.772 1.00 78.18 452 LEU D C 1
ATOM 9793 O O . LEU C 3 223 ? -89.854 45.070 67.877 1.00 76.97 452 LEU D O 1
ATOM 9809 N N . ASN C 3 224 ? -88.418 43.554 68.728 1.00 78.44 453 ASN D N 1
ATOM 9810 C CA . ASN C 3 224 ? -89.201 43.384 69.948 1.00 76.67 453 ASN D CA 1
ATOM 9811 C C . ASN C 3 224 ? -89.123 44.598 70.866 1.00 81.56 453 ASN D C 1
ATOM 9812 O O . ASN C 3 224 ? -89.953 44.722 71.773 1.00 85.40 453 ASN D O 1
ATOM 9823 N N . GLU C 3 225 ? -88.145 45.485 70.668 1.00 74.09 454 GLU D N 1
ATOM 9824 C CA . GLU C 3 225 ? -88.167 46.760 71.376 1.00 76.28 454 GLU D CA 1
ATOM 9825 C C . GLU C 3 225 ? -89.205 47.693 70.772 1.00 70.89 454 GLU D C 1
ATOM 9826 O O . GLU C 3 225 ? -89.912 48.399 71.500 1.00 76.35 454 GLU D O 1
ATOM 9838 N N . THR C 3 226 ? -89.308 47.714 69.445 1.00 66.60 455 THR D N 1
ATOM 9839 C CA . THR C 3 226 ? -90.392 48.426 68.784 1.00 72.34 455 THR D CA 1
ATOM 9840 C C . THR C 3 226 ? -91.718 47.928 69.341 1.00 77.28 455 THR D C 1
ATOM 9841 O O . THR C 3 226 ? -92.401 48.653 70.075 1.00 77.90 455 THR D O 1
ATOM 9852 N N . ALA C 3 227 ? -92.073 46.680 69.011 1.00 80.55 456 ALA D N 1
ATOM 9853 C CA . ALA C 3 227 ? -93.321 46.107 69.509 1.00 82.57 456 ALA D CA 1
ATOM 9854 C C . ALA C 3 227 ? -93.489 46.373 70.999 1.00 80.74 456 ALA D C 1
ATOM 9855 O O . ALA C 3 227 ? -94.591 46.698 71.465 1.00 81.97 456 ALA D O 1
ATOM 9862 N N . GLY C 3 228 ? -92.402 46.252 71.759 1.00 76.80 457 GLY D N 1
ATOM 9863 C CA . GLY C 3 228 ? -92.407 46.595 73.165 1.00 84.00 457 GLY D CA 1
ATOM 9864 C C . GLY C 3 228 ? -93.018 47.958 73.398 1.00 92.31 457 GLY D C 1
ATOM 9865 O O . GLY C 3 228 ? -94.058 48.063 74.045 1.00 95.30 457 GLY D O 1
ATOM 9869 N N . MET C 3 229 ? -92.385 49.004 72.862 1.00 86.10 458 MET D N 1
ATOM 9870 C CA . MET C 3 229 ? -92.919 50.361 72.949 1.00 85.21 458 MET D CA 1
ATOM 9871 C C . MET C 3 229 ? -94.398 50.405 72.579 1.00 87.94 458 MET D C 1
ATOM 9872 O O . MET C 3 229 ? -95.253 50.819 73.380 1.00 90.09 458 MET D O 1
ATOM 9886 N N . LYS C 3 230 ? -94.703 49.990 71.343 1.00 85.80 459 LYS D N 1
ATOM 9887 C CA . LYS C 3 230 ? -96.066 50.050 70.822 1.00 78.81 459 LYS D CA 1
ATOM 9888 C C . LYS C 3 230 ? -97.047 49.566 71.882 1.00 78.58 459 LYS D C 1
ATOM 9889 O O . LYS C 3 230 ? -98.081 50.195 72.139 1.00 82.07 459 LYS D O 1
ATOM 9908 N N . LEU C 3 231 ? -96.714 48.448 72.530 1.00 82.10 460 LEU D N 1
ATOM 9909 C CA . LEU C 3 231 ? -97.587 47.895 73.555 1.00 80.67 460 LEU D CA 1
ATOM 9910 C C . LEU C 3 231 ? -97.504 48.666 74.865 1.00 81.30 460 LEU D C 1
ATOM 9911 O O . LEU C 3 231 ? -98.495 48.734 75.593 1.00 82.77 460 LEU D O 1
ATOM 9927 N N . GLN C 3 232 ? -96.349 49.249 75.191 1.00 79.13 461 GLN D N 1
ATOM 9928 C CA . GLN C 3 232 ? -96.248 50.020 76.424 1.00 84.10 461 GLN D CA 1
ATOM 9929 C C . GLN C 3 232 ? -97.198 51.204 76.407 1.00 85.86 461 GLN D C 1
ATOM 9930 O O . GLN C 3 232 ? -97.741 51.577 77.454 1.00 81.07 461 GLN D O 1
ATOM 9944 N N . ARG C 3 233 ? -97.419 51.804 75.237 1.00 86.47 462 ARG D N 1
ATOM 9945 C CA . ARG C 3 233 ? -98.427 52.852 75.132 1.00 80.31 462 ARG D CA 1
ATOM 9946 C C . ARG C 3 233 ? -99.794 52.335 74.703 1.00 75.46 462 ARG D C 1
ATOM 9947 O O . ARG C 3 233 ? -100.767 53.095 74.765 1.00 82.39 462 ARG D O 1
ATOM 9968 N N . LEU C 3 234 ? -99.903 51.076 74.275 1.00 71.14 463 LEU D N 1
ATOM 9969 C CA . LEU C 3 234 ? -101.197 50.474 73.978 1.00 70.47 463 LEU D CA 1
ATOM 9970 C C . LEU C 3 234 ? -101.671 49.532 75.081 1.00 74.52 463 LEU D C 1
ATOM 9971 O O . LEU C 3 234 ? -102.563 48.709 74.844 1.00 75.21 463 LEU D O 1
ATOM 9987 N N . ASN C 3 235 ? -101.096 49.639 76.281 1.00 79.57 464 ASN D N 1
ATOM 9988 C CA . ASN C 3 235 ? -101.551 48.894 77.445 1.00 88.71 464 ASN D CA 1
ATOM 9989 C C . ASN C 3 235 ? -102.042 49.793 78.568 1.00 93.67 464 ASN D C 1
ATOM 9990 O O . ASN C 3 235 ? -102.557 49.275 79.567 1.00 104.98 464 ASN D O 1
ATOM 10001 N N . GLY C 3 236 ? -101.898 51.110 78.440 1.00 89.24 465 GLY D N 1
ATOM 10002 C CA . GLY C 3 236 ? -102.342 52.035 79.464 1.00 97.19 465 GLY D CA 1
ATOM 10003 C C . GLY C 3 236 ? -103.588 52.798 79.065 1.00 102.93 465 GLY D C 1
ATOM 10004 O O . GLY C 3 236 ? -104.178 53.504 79.889 1.00 103.12 465 GLY D O 1
ATOM 10008 N N . CYS C 3 237 ? -103.997 52.670 77.798 1.00 103.33 466 CYS D N 1
ATOM 10009 C CA . CYS C 3 237 ? -105.232 53.307 77.350 1.00 102.27 466 CYS D CA 1
ATOM 10010 C C . CYS C 3 237 ? -106.452 52.714 78.039 1.00 109.61 466 CYS D C 1
ATOM 10011 O O . CYS C 3 237 ? -107.428 53.430 78.291 1.00 114.27 466 CYS D O 1
ATOM 10019 N N . ILE C 3 238 ? -106.420 51.419 78.347 1.00 108.24 467 ILE D N 1
ATOM 10020 C CA . ILE C 3 238 ? -107.579 50.734 78.906 1.00 106.94 467 ILE D CA 1
ATOM 10021 C C . ILE C 3 238 ? -107.373 50.586 80.409 1.00 109.76 467 ILE D C 1
ATOM 10022 O O . ILE C 3 238 ? -108.183 51.084 81.198 1.00 108.92 467 ILE D O 1
ATOM 10038 N N . VAL C 3 239 ? -106.317 49.862 80.802 1.00 105.96 468 VAL D N 1
ATOM 10039 C CA . VAL C 3 239 ? -105.737 49.840 82.169 1.00 105.43 468 VAL D CA 1
ATOM 10040 C C . VAL C 3 239 ? -105.835 48.494 82.925 1.00 121.32 468 VAL D C 1
ATOM 10041 O O . VAL C 3 239 ? -104.786 47.973 83.307 1.00 121.38 468 VAL D O 1
ATOM 10054 N N . LYS C 3 240 ? -107.014 47.902 83.158 1.00 122.34 469 LYS D N 1
ATOM 10055 C CA . LYS C 3 240 ? -108.278 48.189 82.477 1.00 118.80 469 LYS D CA 1
ATOM 10056 C C . LYS C 3 240 ? -109.296 48.981 83.303 1.00 105.54 469 LYS D C 1
ATOM 10057 O O . LYS C 3 240 ? -109.072 49.296 84.474 1.00 93.01 469 LYS D O 1
ATOM 10076 N N . LYS C 3 241 ? -110.417 49.293 82.653 1.00 104.59 470 LYS D N 1
ATOM 10077 C CA . LYS C 3 241 ? -111.603 49.861 83.277 1.00 104.45 470 LYS D CA 1
ATOM 10078 C C . LYS C 3 241 ? -112.800 48.997 82.902 1.00 113.85 470 LYS D C 1
ATOM 10079 O O . LYS C 3 241 ? -112.660 47.954 82.257 1.00 118.23 470 LYS D O 1
ATOM 10098 N N . ARG C 3 242 ? -113.989 49.435 83.308 1.00 117.64 471 ARG D N 1
ATOM 10099 C CA . ARG C 3 242 ? -115.221 48.727 82.970 1.00 114.57 471 ARG D CA 1
ATOM 10100 C C . ARG C 3 242 ? -116.323 49.707 82.585 1.00 95.43 471 ARG D C 1
ATOM 10101 O O . ARG C 3 242 ? -116.050 50.851 82.224 1.00 88.23 471 ARG D O 1
ATOM 10122 N N . VAL D 4 5 ? 45.631 -40.789 -14.252 1.00 83.67 5 VAL N N 1
ATOM 10123 C CA . VAL D 4 5 ? 45.366 -39.422 -13.825 1.00 79.12 5 VAL N CA 1
ATOM 10124 C C . VAL D 4 5 ? 46.550 -38.529 -14.177 1.00 83.99 5 VAL N C 1
ATOM 10125 O O . VAL D 4 5 ? 47.568 -39.003 -14.684 1.00 81.76 5 VAL N O 1
ATOM 10137 N N . ASP D 4 6 ? 46.408 -37.234 -13.911 1.00 84.39 6 ASP N N 1
ATOM 10138 C CA . ASP D 4 6 ? 47.489 -36.277 -14.087 1.00 82.76 6 ASP N CA 1
ATOM 10139 C C . ASP D 4 6 ? 48.115 -35.954 -12.735 1.00 77.80 6 ASP N C 1
ATOM 10140 O O . ASP D 4 6 ? 47.466 -36.047 -11.689 1.00 60.54 6 ASP N O 1
ATOM 10149 N N . LYS D 4 7 ? 49.391 -35.576 -12.768 1.00 84.50 7 LYS N N 1
ATOM 10150 C CA . LYS D 4 7 ? 50.175 -35.432 -11.543 1.00 79.83 7 LYS N CA 1
ATOM 10151 C C . LYS D 4 7 ? 51.294 -34.434 -11.825 1.00 90.32 7 LYS N C 1
ATOM 10152 O O . LYS D 4 7 ? 52.280 -34.774 -12.485 1.00 95.42 7 LYS N O 1
ATOM 10171 N N . LEU D 4 8 ? 51.132 -33.210 -11.328 1.00 88.58 8 LEU N N 1
ATOM 10172 C CA . LEU D 4 8 ? 52.140 -32.161 -11.450 1.00 87.85 8 LEU N CA 1
ATOM 10173 C C . LEU D 4 8 ? 52.781 -31.944 -10.087 1.00 85.56 8 LEU N C 1
ATOM 10174 O O . LEU D 4 8 ? 52.139 -31.426 -9.167 1.00 94.07 8 LEU N O 1
ATOM 10190 N N . ASP D 4 9 ? 54.045 -32.335 -9.961 1.00 75.32 9 ASP N N 1
ATOM 10191 C CA . ASP D 4 9 ? 54.766 -32.172 -8.709 1.00 82.27 9 ASP N CA 1
ATOM 10192 C C . ASP D 4 9 ? 55.156 -30.713 -8.517 1.00 78.07 9 ASP N C 1
ATOM 10193 O O . ASP D 4 9 ? 55.537 -30.027 -9.470 1.00 82.86 9 ASP N O 1
ATOM 10202 N N . ILE D 4 10 ? 55.054 -30.241 -7.275 1.00 74.50 10 ILE N N 1
ATOM 10203 C CA . ILE D 4 10 ? 55.361 -28.858 -6.938 1.00 81.38 10 ILE N CA 1
ATOM 10204 C C . ILE D 4 10 ? 56.401 -28.836 -5.827 1.00 82.19 10 ILE N C 1
ATOM 10205 O O . ILE D 4 10 ? 56.552 -29.788 -5.057 1.00 90.01 10 ILE N O 1
ATOM 10221 N N . THR D 4 11 ? 57.124 -27.721 -5.754 1.00 72.65 11 THR N N 1
ATOM 10222 C CA . THR D 4 11 ? 57.871 -27.345 -4.566 1.00 67.44 11 THR N CA 1
ATOM 10223 C C . THR D 4 11 ? 57.304 -26.041 -4.022 1.00 63.20 11 THR N C 1
ATOM 10224 O O . THR D 4 11 ? 56.833 -25.177 -4.778 1.00 68.55 11 THR N O 1
ATOM 10235 N N . GLN D 4 12 ? 57.335 -25.919 -2.693 1.00 61.72 12 GLN N N 1
ATOM 10236 C CA . GLN D 4 12 ? 56.830 -24.715 -2.044 1.00 70.89 12 GLN N CA 1
ATOM 10237 C C . GLN D 4 12 ? 57.365 -23.464 -2.722 1.00 69.47 12 GLN N C 1
ATOM 10238 O O . GLN D 4 12 ? 56.620 -22.505 -2.959 1.00 72.46 12 GLN N O 1
ATOM 10252 N N . LYS D 4 13 ? 58.657 -23.458 -3.056 1.00 61.83 13 LYS N N 1
ATOM 10253 C CA . LYS D 4 13 ? 59.238 -22.282 -3.688 1.00 61.60 13 LYS N CA 1
ATOM 10254 C C . LYS D 4 13 ? 58.669 -22.056 -5.081 1.00 67.88 13 LYS N C 1
ATOM 10255 O O . LYS D 4 13 ? 58.519 -20.904 -5.503 1.00 76.24 13 LYS N O 1
ATOM 10274 N N . GLN D 4 14 ? 58.353 -23.125 -5.815 1.00 70.76 14 GLN N N 1
ATOM 10275 C CA . GLN D 4 14 ? 57.689 -22.948 -7.102 1.00 73.46 14 GLN N CA 1
ATOM 10276 C C . GLN D 4 14 ? 56.333 -22.280 -6.923 1.00 69.11 14 GLN N C 1
ATOM 10277 O O . GLN D 4 14 ? 56.078 -21.210 -7.488 1.00 66.43 14 GLN N O 1
ATOM 10291 N N . LEU D 4 15 ? 55.441 -22.895 -6.140 1.00 67.55 15 LEU N N 1
ATOM 10292 C CA . LEU D 4 15 ? 54.079 -22.367 -6.076 1.00 63.51 15 LEU N CA 1
ATOM 10293 C C . LEU D 4 15 ? 54.068 -20.959 -5.492 1.00 66.46 15 LEU N C 1
ATOM 10294 O O . LEU D 4 15 ? 53.335 -20.084 -5.973 1.00 77.03 15 LEU N O 1
ATOM 10310 N N . ARG D 4 16 ? 54.884 -20.716 -4.464 1.00 56.29 16 ARG N N 1
ATOM 10311 C CA . ARG D 4 16 ? 54.943 -19.383 -3.876 1.00 63.32 16 ARG N CA 1
ATOM 10312 C C . ARG D 4 16 ? 55.553 -18.380 -4.849 1.00 60.33 16 ARG N C 1
ATOM 10313 O O . ARG D 4 16 ? 55.149 -17.212 -4.875 1.00 60.28 16 ARG N O 1
ATOM 10334 N N . PHE D 4 17 ? 56.511 -18.824 -5.663 1.00 61.06 17 PHE N N 1
ATOM 10335 C CA . PHE D 4 17 ? 57.088 -17.965 -6.691 1.00 65.99 17 PHE N CA 1
ATOM 10336 C C . PHE D 4 17 ? 56.030 -17.551 -7.711 1.00 69.64 17 PHE N C 1
ATOM 10337 O O . PHE D 4 17 ? 55.861 -16.360 -8.008 1.00 73.48 17 PHE N O 1
ATOM 10354 N N . LEU D 4 18 ? 55.298 -18.530 -8.251 1.00 64.01 18 LEU N N 1
ATOM 10355 C CA . LEU D 4 18 ? 54.212 -18.231 -9.180 1.00 56.03 18 LEU N CA 1
ATOM 10356 C C . LEU D 4 18 ? 53.214 -17.262 -8.560 1.00 61.41 18 LEU N C 1
ATOM 10357 O O . LEU D 4 18 ? 52.853 -16.251 -9.173 1.00 71.16 18 LEU N O 1
ATOM 10373 N N . HIS D 4 19 ? 52.747 -17.561 -7.344 1.00 59.50 19 HIS N N 1
ATOM 10374 C CA . HIS D 4 19 ? 51.810 -16.669 -6.666 1.00 57.96 19 HIS N CA 1
ATOM 10375 C C . HIS D 4 19 ? 52.354 -15.245 -6.608 1.00 62.79 19 HIS N C 1
ATOM 10376 O O . HIS D 4 19 ? 51.661 -14.282 -6.963 1.00 58.18 19 HIS N O 1
ATOM 10390 N N . LYS D 4 20 ? 53.611 -15.098 -6.179 1.00 65.15 20 LYS N N 1
ATOM 10391 C CA . LYS D 4 20 ? 54.170 -13.767 -5.970 1.00 66.50 20 LYS N CA 1
ATOM 10392 C C . LYS D 4 20 ? 54.343 -13.001 -7.277 1.00 65.44 20 LYS N C 1
ATOM 10393 O O . LYS D 4 20 ? 54.205 -11.773 -7.288 1.00 76.39 20 LYS N O 1
ATOM 10412 N N . GLN D 4 21 ? 54.636 -13.687 -8.386 1.00 64.22 21 GLN N N 1
ATOM 10413 C CA . GLN D 4 21 ? 54.735 -12.969 -9.655 1.00 60.49 21 GLN N CA 1
ATOM 10414 C C . GLN D 4 21 ? 53.360 -12.677 -10.254 1.00 58.31 21 GLN N C 1
ATOM 10415 O O . GLN D 4 21 ? 53.196 -11.672 -10.960 1.00 63.70 21 GLN N O 1
ATOM 10429 N N . PHE D 4 22 ? 52.361 -13.520 -9.978 1.00 55.99 22 PHE N N 1
ATOM 10430 C CA . PHE D 4 22 ? 50.981 -13.134 -10.255 1.00 48.35 22 PHE N CA 1
ATOM 10431 C C . PHE D 4 22 ? 50.653 -11.818 -9.567 1.00 54.64 22 PHE N C 1
ATOM 10432 O O . PHE D 4 22 ? 50.187 -10.864 -10.203 1.00 53.04 22 PHE N O 1
ATOM 10449 N N . LYS D 4 23 ? 50.892 -11.755 -8.256 1.00 57.71 23 LYS N N 1
ATOM 10450 C CA . LYS D 4 23 ? 50.666 -10.518 -7.520 1.00 58.17 23 LYS N CA 1
ATOM 10451 C C . LYS D 4 23 ? 51.496 -9.378 -8.088 1.00 51.25 23 LYS N C 1
ATOM 10452 O O . LYS D 4 23 ? 51.061 -8.221 -8.061 1.00 58.42 23 LYS N O 1
ATOM 10471 N N . GLU D 4 24 ? 52.689 -9.678 -8.605 1.00 53.00 24 GLU N N 1
ATOM 10472 C CA . GLU D 4 24 ? 53.482 -8.654 -9.278 1.00 61.98 24 GLU N CA 1
ATOM 10473 C C . GLU D 4 24 ? 52.710 -8.058 -10.449 1.00 66.40 24 GLU N C 1
ATOM 10474 O O . GLU D 4 24 ? 52.556 -6.836 -10.548 1.00 69.43 24 GLU N O 1
ATOM 10486 N N . ILE D 4 25 ? 52.199 -8.912 -11.341 1.00 68.64 25 ILE N N 1
ATOM 10487 C CA . ILE D 4 25 ? 51.468 -8.420 -12.510 1.00 60.82 25 ILE N CA 1
ATOM 10488 C C . ILE D 4 25 ? 50.231 -7.639 -12.077 1.00 61.58 25 ILE N C 1
ATOM 10489 O O . ILE D 4 25 ? 49.995 -6.508 -12.526 1.00 70.99 25 ILE N O 1
ATOM 10505 N N . ILE D 4 26 ? 49.415 -8.239 -11.207 1.00 61.39 26 ILE N N 1
ATOM 10506 C CA . ILE D 4 26 ? 48.184 -7.587 -10.766 1.00 56.61 26 ILE N CA 1
ATOM 10507 C C . ILE D 4 26 ? 48.493 -6.213 -10.185 1.00 64.27 26 ILE N C 1
ATOM 10508 O O . ILE D 4 26 ? 47.807 -5.228 -10.478 1.00 61.76 26 ILE N O 1
ATOM 10524 N N . ASP D 4 27 ? 49.524 -6.131 -9.341 1.00 69.59 27 ASP N N 1
ATOM 10525 C CA . ASP D 4 27 ? 49.961 -4.836 -8.829 1.00 63.74 27 ASP N CA 1
ATOM 10526 C C . ASP D 4 27 ? 50.289 -3.886 -9.975 1.00 68.30 27 ASP N C 1
ATOM 10527 O O . ASP D 4 27 ? 49.813 -2.744 -10.012 1.00 74.20 27 ASP N O 1
ATOM 10536 N N . GLU D 4 28 ? 51.093 -4.356 -10.936 1.00 70.85 28 GLU N N 1
ATOM 10537 C CA . GLU D 4 28 ? 51.479 -3.514 -12.063 1.00 77.66 28 GLU N CA 1
ATOM 10538 C C . GLU D 4 28 ? 50.266 -2.891 -12.739 1.00 75.70 28 GLU N C 1
ATOM 10539 O O . GLU D 4 28 ? 50.276 -1.696 -13.057 1.00 77.80 28 GLU N O 1
ATOM 10551 N N . LYS D 4 29 ? 49.202 -3.671 -12.967 1.00 75.14 29 LYS N N 1
ATOM 10552 C CA . LYS D 4 29 ? 48.074 -3.081 -13.685 1.00 74.89 29 LYS N CA 1
ATOM 10553 C C . LYS D 4 29 ? 47.186 -2.243 -12.767 1.00 74.90 29 LYS N C 1
ATOM 10554 O O . LYS D 4 29 ? 46.766 -1.147 -13.150 1.00 80.08 29 LYS N O 1
ATOM 10573 N N . VAL D 4 30 ? 46.879 -2.715 -11.559 1.00 71.48 30 VAL N N 1
ATOM 10574 C CA . VAL D 4 30 ? 46.061 -1.905 -10.660 1.00 65.35 30 VAL N CA 1
ATOM 10575 C C . VAL D 4 30 ? 46.741 -0.555 -10.469 1.00 71.57 30 VAL N C 1
ATOM 10576 O O . VAL D 4 30 ? 46.093 0.429 -10.103 1.00 81.45 30 VAL N O 1
ATOM 10589 N N . ARG D 4 31 ? 48.050 -0.490 -10.714 1.00 66.26 31 ARG N N 1
ATOM 10590 C CA . ARG D 4 31 ? 48.765 0.778 -10.660 1.00 63.72 31 ARG N CA 1
ATOM 10591 C C . ARG D 4 31 ? 48.720 1.554 -11.976 1.00 71.47 31 ARG N C 1
ATOM 10592 O O . ARG D 4 31 ? 49.416 2.567 -12.097 1.00 77.06 31 ARG N O 1
ATOM 10613 N N . THR D 4 32 ? 47.923 1.117 -12.958 1.00 79.29 32 THR N N 1
ATOM 10614 C CA . THR D 4 32 ? 47.659 1.922 -14.152 1.00 76.05 32 THR N CA 1
ATOM 10615 C C . THR D 4 32 ? 46.217 2.393 -14.235 1.00 72.32 32 THR N C 1
ATOM 10616 O O . THR D 4 32 ? 45.965 3.509 -14.695 1.00 80.86 32 THR N O 1
ATOM 10627 N N . ALA D 4 33 ? 45.260 1.572 -13.801 1.00 73.05 33 ALA N N 1
ATOM 10628 C CA . ALA D 4 33 ? 43.856 1.962 -13.782 1.00 76.91 33 ALA N CA 1
ATOM 10629 C C . ALA D 4 33 ? 43.508 2.863 -12.604 1.00 78.20 33 ALA N C 1
ATOM 10630 O O . ALA D 4 33 ? 42.334 3.213 -12.437 1.00 69.78 33 ALA N O 1
ATOM 10637 N N . LEU D 4 34 ? 44.491 3.242 -11.787 1.00 78.87 34 LEU N N 1
ATOM 10638 C CA . LEU D 4 34 ? 44.272 4.127 -10.652 1.00 76.53 34 LEU N CA 1
ATOM 10639 C C . LEU D 4 34 ? 45.614 4.578 -10.078 1.00 85.66 34 LEU N C 1
ATOM 10640 O O . LEU D 4 34 ? 46.576 3.800 -10.075 1.00 83.31 34 LEU N O 1
ATOM 10656 N N . PRO D 4 35 ? 45.737 5.836 -9.620 1.00 97.86 35 PRO N N 1
ATOM 10657 C CA . PRO D 4 35 ? 46.960 6.239 -8.908 1.00 97.55 35 PRO N CA 1
ATOM 10658 C C . PRO D 4 35 ? 47.160 5.468 -7.610 1.00 103.27 35 PRO N C 1
ATOM 10659 O O . PRO D 4 35 ? 46.363 4.587 -7.276 1.00 103.93 35 PRO N O 1
ATOM 10670 N N . GLU D 4 36 ? 48.214 5.800 -6.861 1.00 105.90 36 GLU N N 1
ATOM 10671 C CA . GLU D 4 36 ? 48.622 4.981 -5.724 1.00 119.52 36 GLU N CA 1
ATOM 10672 C C . GLU D 4 36 ? 47.787 5.208 -4.470 1.00 132.02 36 GLU N C 1
ATOM 10673 O O . GLU D 4 36 ? 47.829 4.368 -3.564 1.00 136.32 36 GLU N O 1
ATOM 10685 N N . SER D 4 37 ? 47.044 6.310 -4.384 1.00 133.13 37 SER N N 1
ATOM 10686 C CA . SER D 4 37 ? 46.262 6.602 -3.186 1.00 136.87 37 SER N CA 1
ATOM 10687 C C . SER D 4 37 ? 45.417 5.399 -2.783 1.00 129.89 37 SER N C 1
ATOM 10688 O O . SER D 4 37 ? 44.516 4.984 -3.517 1.00 130.98 37 SER N O 1
ATOM 10696 N N . SER D 4 38 ? 45.714 4.842 -1.610 1.00 120.21 38 SER N N 1
ATOM 10697 C CA . SER D 4 38 ? 45.043 3.653 -1.111 1.00 115.53 38 SER N CA 1
ATOM 10698 C C . SER D 4 38 ? 44.022 4.035 -0.040 1.00 120.03 38 SER N C 1
ATOM 10699 O O . SER D 4 38 ? 43.784 5.211 0.244 1.00 123.38 38 SER N O 1
ATOM 10707 N N . GLU D 4 39 ? 43.412 3.013 0.562 1.00 123.45 39 GLU N N 1
ATOM 10708 C CA . GLU D 4 39 ? 42.373 3.200 1.569 1.00 114.77 39 GLU N CA 1
ATOM 10709 C C . GLU D 4 39 ? 41.171 3.907 0.955 1.00 117.69 39 GLU N C 1
ATOM 10710 O O . GLU D 4 39 ? 41.148 5.141 0.884 1.00 114.19 39 GLU N O 1
ATOM 10722 N N . ASP D 4 40 ? 40.166 3.145 0.515 1.00 121.42 40 ASP N N 1
ATOM 10723 C CA . ASP D 4 40 ? 39.008 3.732 -0.147 1.00 117.84 40 ASP N CA 1
ATOM 10724 C C . ASP D 4 40 ? 37.674 3.122 0.265 1.00 111.11 40 ASP N C 1
ATOM 10725 O O . ASP D 4 40 ? 36.641 3.587 -0.223 1.00 109.13 40 ASP N O 1
ATOM 10734 N N . ASP D 4 41 ? 37.663 2.092 1.114 1.00 106.80 41 ASP N N 1
ATOM 10735 C CA . ASP D 4 41 ? 36.441 1.474 1.630 1.00 105.12 41 ASP N CA 1
ATOM 10736 C C . ASP D 4 41 ? 35.844 0.519 0.596 1.00 110.99 41 ASP N C 1
ATOM 10737 O O . ASP D 4 41 ? 36.563 -0.324 0.048 1.00 99.07 41 ASP N O 1
ATOM 10746 N N . GLN D 4 42 ? 34.538 0.628 0.323 1.00 117.34 42 GLN N N 1
ATOM 10747 C CA . GLN D 4 42 ? 33.868 -0.310 -0.575 1.00 108.16 42 GLN N CA 1
ATOM 10748 C C . GLN D 4 42 ? 34.459 -0.321 -1.981 1.00 94.29 42 GLN N C 1
ATOM 10749 O O . GLN D 4 42 ? 34.162 -1.243 -2.749 1.00 80.64 42 GLN N O 1
ATOM 10763 N N . VAL D 4 43 ? 35.285 0.661 -2.332 1.00 99.02 43 VAL N N 1
ATOM 10764 C CA . VAL D 4 43 ? 35.862 0.779 -3.667 1.00 100.52 43 VAL N CA 1
ATOM 10765 C C . VAL D 4 43 ? 37.372 0.586 -3.581 1.00 102.63 43 VAL N C 1
ATOM 10766 O O . VAL D 4 43 ? 37.989 0.817 -2.535 1.00 106.20 43 VAL N O 1
ATOM 10779 N N . SER D 4 44 ? 37.961 0.124 -4.691 1.00 86.65 44 SER N N 1
ATOM 10780 C CA . SER D 4 44 ? 39.404 -0.093 -4.813 1.00 84.81 44 SER N CA 1
ATOM 10781 C C . SER D 4 44 ? 39.878 -1.256 -3.951 1.00 78.74 44 SER N C 1
ATOM 10782 O O . SER D 4 44 ? 40.498 -2.206 -4.440 1.00 76.32 44 SER N O 1
ATOM 10790 N N . GLN D 4 45 ? 39.591 -1.165 -2.659 1.00 86.12 45 GLN N N 1
ATOM 10791 C CA . GLN D 4 45 ? 40.074 -2.107 -1.661 1.00 83.20 45 GLN N CA 1
ATOM 10792 C C . GLN D 4 45 ? 39.253 -3.396 -1.686 1.00 79.82 45 GLN N C 1
ATOM 10793 O O . GLN D 4 45 ? 39.801 -4.503 -1.531 1.00 77.27 45 GLN N O 1
ATOM 10807 N N . GLU D 4 46 ? 37.949 -3.270 -1.949 1.00 77.90 46 GLU N N 1
ATOM 10808 C CA . GLU D 4 46 ? 37.128 -4.439 -2.243 1.00 71.65 46 GLU N CA 1
ATOM 10809 C C . GLU D 4 46 ? 37.688 -5.208 -3.433 1.00 68.05 46 GLU N C 1
ATOM 10810 O O . GLU D 4 46 ? 37.659 -6.443 -3.450 1.00 64.66 46 GLU N O 1
ATOM 10822 N N . ILE D 4 47 ? 38.187 -4.496 -4.448 1.00 68.44 47 ILE N N 1
ATOM 10823 C CA . ILE D 4 47 ? 38.818 -5.167 -5.583 1.00 66.53 47 ILE N CA 1
ATOM 10824 C C . ILE D 4 47 ? 40.016 -5.976 -5.110 1.00 63.89 47 ILE N C 1
ATOM 10825 O O . ILE D 4 47 ? 40.163 -7.154 -5.450 1.00 66.30 47 ILE N O 1
ATOM 10841 N N . GLN D 4 48 ? 40.900 -5.348 -4.334 1.00 68.09 48 GLN N N 1
ATOM 10842 C CA . GLN D 4 48 ? 42.068 -6.051 -3.817 1.00 64.08 48 GLN N CA 1
ATOM 10843 C C . GLN D 4 48 ? 41.661 -7.368 -3.167 1.00 54.72 48 GLN N C 1
ATOM 10844 O O . GLN D 4 48 ? 42.192 -8.436 -3.504 1.00 53.38 48 GLN N O 1
ATOM 10858 N N . LEU D 4 49 ? 40.697 -7.316 -2.245 1.00 56.03 49 LEU N N 1
ATOM 10859 C CA . LEU D 4 49 ? 40.237 -8.546 -1.605 1.00 58.19 49 LEU N CA 1
ATOM 10860 C C . LEU D 4 49 ? 39.720 -9.540 -2.641 1.00 58.37 49 LEU N C 1
ATOM 10861 O O . LEU D 4 49 ? 40.183 -10.687 -2.716 1.00 66.61 49 LEU N O 1
ATOM 10877 N N . GLN D 4 50 ? 38.760 -9.105 -3.461 1.00 59.30 50 GLN N N 1
ATOM 10878 C CA . GLN D 4 50 ? 38.172 -9.968 -4.479 1.00 61.39 50 GLN N CA 1
ATOM 10879 C C . GLN D 4 50 ? 39.238 -10.677 -5.306 1.00 53.67 50 GLN N C 1
ATOM 10880 O O . GLN D 4 50 ? 39.047 -11.828 -5.717 1.00 50.89 50 GLN N O 1
ATOM 10894 N N . LEU D 4 51 ? 40.367 -10.010 -5.553 1.00 54.22 51 LEU N N 1
ATOM 10895 C CA . LEU D 4 51 ? 41.463 -10.618 -6.297 1.00 49.94 51 LEU N CA 1
ATOM 10896 C C . LEU D 4 51 ? 42.227 -11.621 -5.440 1.00 57.21 51 LEU N C 1
ATOM 10897 O O . LEU D 4 51 ? 42.653 -12.669 -5.940 1.00 61.54 51 LEU N O 1
ATOM 10913 N N . ASP D 4 52 ? 42.415 -11.323 -4.152 1.00 55.86 52 ASP N N 1
ATOM 10914 C CA . ASP D 4 52 ? 42.981 -12.324 -3.254 1.00 53.36 52 ASP N CA 1
ATOM 10915 C C . ASP D 4 52 ? 42.161 -13.606 -3.304 1.00 53.55 52 ASP N C 1
ATOM 10916 O O . ASP D 4 52 ? 42.646 -14.637 -3.787 1.00 48.94 52 ASP N O 1
ATOM 10925 N N . GLN D 4 53 ? 40.918 -13.560 -2.811 1.00 54.88 53 GLN N N 1
ATOM 10926 C CA . GLN D 4 53 ? 40.101 -14.772 -2.806 1.00 60.21 53 GLN N CA 1
ATOM 10927 C C . GLN D 4 53 ? 39.948 -15.352 -4.208 1.00 58.87 53 GLN N C 1
ATOM 10928 O O . GLN D 4 53 ? 39.729 -16.562 -4.359 1.00 56.72 53 GLN N O 1
ATOM 10942 N N . PHE D 4 54 ? 40.072 -14.520 -5.245 1.00 58.08 54 PHE N N 1
ATOM 10943 C CA . PHE D 4 54 ? 40.142 -15.050 -6.602 1.00 51.15 54 PHE N CA 1
ATOM 10944 C C . PHE D 4 54 ? 41.323 -16.002 -6.745 1.00 52.43 54 PHE N C 1
ATOM 10945 O O . PHE D 4 54 ? 41.170 -17.135 -7.214 1.00 55.56 54 PHE N O 1
ATOM 10962 N N . LEU D 4 55 ? 42.517 -15.561 -6.336 1.00 52.56 55 LEU N N 1
ATOM 10963 C CA . LEU D 4 55 ? 43.679 -16.441 -6.410 1.00 50.82 55 LEU N CA 1
ATOM 10964 C C . LEU D 4 55 ? 43.531 -17.645 -5.493 1.00 55.67 55 LEU N C 1
ATOM 10965 O O . LEU D 4 55 ? 44.036 -18.727 -5.813 1.00 61.15 55 LEU N O 1
ATOM 10981 N N . MET D 4 56 ? 42.854 -17.488 -4.353 1.00 53.98 56 MET N N 1
ATOM 10982 C CA . MET D 4 56 ? 42.504 -18.659 -3.556 1.00 67.36 56 MET N CA 1
ATOM 10983 C C . MET D 4 56 ? 41.758 -19.678 -4.405 1.00 71.19 56 MET N C 1
ATOM 10984 O O . MET D 4 56 ? 42.145 -20.849 -4.474 1.00 76.84 56 MET N O 1
ATOM 10998 N N . ASP D 4 57 ? 40.682 -19.247 -5.065 1.00 64.44 57 ASP N N 1
ATOM 10999 C CA . ASP D 4 57 ? 39.906 -20.172 -5.885 1.00 62.30 57 ASP N CA 1
ATOM 11000 C C . ASP D 4 57 ? 40.771 -20.793 -6.977 1.00 59.13 57 ASP N C 1
ATOM 11001 O O . ASP D 4 57 ? 40.780 -22.017 -7.157 1.00 76.64 57 ASP N O 1
ATOM 11010 N N . VAL D 4 58 ? 41.517 -19.962 -7.709 1.00 49.11 58 VAL N N 1
ATOM 11011 C CA . VAL D 4 58 ? 42.351 -20.460 -8.803 1.00 59.98 58 VAL N CA 1
ATOM 11012 C C . VAL D 4 58 ? 43.288 -21.551 -8.302 1.00 69.95 58 VAL N C 1
ATOM 11013 O O . VAL D 4 58 ? 43.318 -22.669 -8.829 1.00 69.10 58 VAL N O 1
ATOM 11026 N N . LEU D 4 59 ? 44.077 -21.232 -7.276 1.00 69.38 59 LEU N N 1
ATOM 11027 C CA . LEU D 4 59 ? 45.160 -22.120 -6.871 1.00 61.07 59 LEU N CA 1
ATOM 11028 C C . LEU D 4 59 ? 44.630 -23.351 -6.146 1.00 58.55 59 LEU N C 1
ATOM 11029 O O . LEU D 4 59 ? 45.126 -24.462 -6.361 1.00 59.26 59 LEU N O 1
ATOM 11045 N N . GLU D 4 60 ? 43.628 -23.179 -5.283 1.00 58.48 60 GLU N N 1
ATOM 11046 C CA . GLU D 4 60 ? 42.960 -24.336 -4.695 1.00 67.99 60 GLU N CA 1
ATOM 11047 C C . GLU D 4 60 ? 42.475 -25.281 -5.786 1.00 75.66 60 GLU N C 1
ATOM 11048 O O . GLU D 4 60 ? 42.762 -26.483 -5.758 1.00 83.73 60 GLU N O 1
ATOM 11060 N N . MET D 4 61 ? 41.737 -24.746 -6.762 1.00 76.66 61 MET N N 1
ATOM 11061 C CA . MET D 4 61 ? 41.306 -25.555 -7.897 1.00 84.21 61 MET N CA 1
ATOM 11062 C C . MET D 4 61 ? 42.491 -26.231 -8.572 1.00 90.49 61 MET N C 1
ATOM 11063 O O . MET D 4 61 ? 42.386 -27.373 -9.035 1.00 94.27 61 MET N O 1
ATOM 11077 N N . ALA D 4 62 ? 43.630 -25.540 -8.637 1.00 91.10 62 ALA N N 1
ATOM 11078 C CA . ALA D 4 62 ? 44.802 -26.103 -9.295 1.00 91.57 62 ALA N CA 1
ATOM 11079 C C . ALA D 4 62 ? 45.324 -27.317 -8.535 1.00 90.19 62 ALA N C 1
ATOM 11080 O O . ALA D 4 62 ? 45.627 -28.355 -9.136 1.00 85.37 62 ALA N O 1
ATOM 11087 N N . GLY D 4 63 ? 45.419 -27.213 -7.208 1.00 87.98 63 GLY N N 1
ATOM 11088 C CA . GLY D 4 63 ? 45.905 -28.313 -6.390 1.00 86.85 63 GLY N CA 1
ATOM 11089 C C . GLY D 4 63 ? 45.066 -29.572 -6.470 1.00 89.27 63 GLY N C 1
ATOM 11090 O O . GLY D 4 63 ? 45.482 -30.607 -5.935 1.00 83.84 63 GLY N O 1
ATOM 11094 N N . GLU D 4 64 ? 43.900 -29.514 -7.117 1.00 96.90 64 GLU N N 1
ATOM 11095 C CA . GLU D 4 64 ? 43.066 -30.704 -7.251 1.00 102.92 64 GLU N CA 1
ATOM 11096 C C . GLU D 4 64 ? 43.650 -31.676 -8.270 1.00 96.04 64 GLU N C 1
ATOM 11097 O O . GLU D 4 64 ? 43.670 -32.890 -8.038 1.00 95.82 64 GLU N O 1
ATOM 11109 N N . SER D 4 65 ? 44.125 -31.162 -9.404 1.00 88.44 65 SER N N 1
ATOM 11110 C CA . SER D 4 65 ? 44.777 -31.990 -10.411 1.00 85.72 65 SER N CA 1
ATOM 11111 C C . SER D 4 65 ? 46.273 -31.696 -10.433 1.00 88.01 65 SER N C 1
ATOM 11112 O O . SER D 4 65 ? 46.859 -31.491 -11.501 1.00 76.23 65 SER N O 1
ATOM 11120 N N . MET D 4 66 ? 46.896 -31.686 -9.254 1.00 95.61 66 MET N N 1
ATOM 11121 C CA . MET D 4 66 ? 48.282 -31.258 -9.107 1.00 93.03 66 MET N CA 1
ATOM 11122 C C . MET D 4 66 ? 48.711 -31.374 -7.648 1.00 94.10 66 MET N C 1
ATOM 11123 O O . MET D 4 66 ? 47.970 -30.963 -6.749 1.00 103.35 66 MET N O 1
ATOM 11137 N N . ASN D 4 67 ? 49.897 -31.926 -7.399 1.00 91.86 67 ASN N N 1
ATOM 11138 C CA . ASN D 4 67 ? 50.342 -32.246 -6.048 1.00 99.47 67 ASN N CA 1
ATOM 11139 C C . ASN D 4 67 ? 51.646 -31.529 -5.714 1.00 100.06 67 ASN N C 1
ATOM 11140 O O . ASN D 4 67 ? 52.301 -30.928 -6.571 1.00 106.29 67 ASN N O 1
ATOM 11151 N N . VAL D 4 68 ? 52.019 -31.620 -4.438 1.00 95.35 68 VAL N N 1
ATOM 11152 C CA . VAL D 4 68 ? 53.242 -31.021 -3.917 1.00 90.32 68 VAL N CA 1
ATOM 11153 C C . VAL D 4 68 ? 54.189 -32.138 -3.505 1.00 88.47 68 VAL N C 1
ATOM 11154 O O . VAL D 4 68 ? 53.765 -33.246 -3.158 1.00 83.58 68 VAL N O 1
ATOM 11167 N N . VAL D 4 69 ? 55.486 -31.838 -3.550 1.00 94.21 69 VAL N N 1
ATOM 11168 C CA . VAL D 4 69 ? 56.513 -32.767 -3.091 1.00 83.41 69 VAL N CA 1
ATOM 11169 C C . VAL D 4 69 ? 57.412 -32.042 -2.097 1.00 77.83 69 VAL N C 1
ATOM 11170 O O . VAL D 4 69 ? 58.521 -31.614 -2.435 1.00 79.55 69 VAL N O 1
ATOM 11183 N N . ASP D 4 70 ? 56.924 -31.884 -0.868 1.00 79.27 70 ASP N N 1
ATOM 11184 C CA . ASP D 4 70 ? 57.711 -31.326 0.225 1.00 79.25 70 ASP N CA 1
ATOM 11185 C C . ASP D 4 70 ? 57.140 -31.847 1.537 1.00 94.38 70 ASP N C 1
ATOM 11186 O O . ASP D 4 70 ? 57.880 -32.312 2.410 1.00 104.31 70 ASP N O 1
ATOM 11195 N N . ALA D 4 71 ? 55.821 -31.767 1.676 1.00 87.93 71 ALA N N 1
ATOM 11196 C CA . ALA D 4 71 ? 55.072 -32.490 2.693 1.00 74.90 71 ALA N CA 1
ATOM 11197 C C . ALA D 4 71 ? 54.138 -33.471 1.982 1.00 98.85 71 ALA N C 1
ATOM 11198 O O . ALA D 4 71 ? 54.241 -33.690 0.771 1.00 102.24 71 ALA N O 1
ATOM 11205 N N . GLY D 4 72 ? 53.216 -34.059 2.738 1.00 108.33 72 GLY N N 1
ATOM 11206 C CA . GLY D 4 72 ? 52.339 -35.080 2.197 1.00 111.17 72 GLY N CA 1
ATOM 11207 C C . GLY D 4 72 ? 51.361 -34.592 1.145 1.00 127.96 72 GLY N C 1
ATOM 11208 O O . GLY D 4 72 ? 50.334 -33.993 1.475 1.00 137.86 72 GLY N O 1
ATOM 11212 N N . LYS D 4 73 ? 51.670 -34.847 -0.124 1.00 126.86 73 LYS N N 1
ATOM 11213 C CA . LYS D 4 73 ? 50.740 -34.592 -1.234 1.00 127.96 73 LYS N CA 1
ATOM 11214 C C . LYS D 4 73 ? 50.363 -33.106 -1.237 1.00 117.56 73 LYS N C 1
ATOM 11215 O O . LYS D 4 73 ? 51.191 -32.244 -0.912 1.00 117.07 73 LYS N O 1
ATOM 11234 N N . GLY D 4 74 ? 49.119 -32.794 -1.606 1.00 113.85 74 GLY N N 1
ATOM 11235 C CA . GLY D 4 74 ? 48.665 -31.420 -1.709 1.00 108.50 74 GLY N CA 1
ATOM 11236 C C . GLY D 4 74 ? 48.274 -30.806 -0.379 1.00 118.47 74 GLY N C 1
ATOM 11237 O O . GLY D 4 74 ? 47.406 -29.929 -0.323 1.00 101.54 74 GLY N O 1
ATOM 11241 N N . THR D 4 75 ? 48.903 -31.267 0.699 1.00 129.19 75 THR N N 1
ATOM 11242 C CA . THR D 4 75 ? 48.711 -30.675 2.010 1.00 124.61 75 THR N CA 1
ATOM 11243 C C . THR D 4 75 ? 49.606 -29.450 2.167 1.00 119.16 75 THR N C 1
ATOM 11244 O O . THR D 4 75 ? 50.708 -29.386 1.618 1.00 125.21 75 THR N O 1
ATOM 11255 N N . THR D 4 76 ? 49.100 -28.464 2.912 1.00 114.29 76 THR N N 1
ATOM 11256 C CA . THR D 4 76 ? 49.830 -27.248 3.265 1.00 112.19 76 THR N CA 1
ATOM 11257 C C . THR D 4 76 ? 49.750 -26.205 2.154 1.00 103.09 76 THR N C 1
ATOM 11258 O O . THR D 4 76 ? 50.044 -25.034 2.397 1.00 102.61 76 THR N O 1
ATOM 11269 N N . VAL D 4 77 ? 49.350 -26.599 0.941 1.00 101.64 77 VAL N N 1
ATOM 11270 C CA . VAL D 4 77 ? 49.266 -25.635 -0.157 1.00 96.54 77 VAL N CA 1
ATOM 11271 C C . VAL D 4 77 ? 48.455 -24.418 0.273 1.00 94.29 77 VAL N C 1
ATOM 11272 O O . VAL D 4 77 ? 48.870 -23.267 0.086 1.00 86.11 77 VAL N O 1
ATOM 11285 N N . LYS D 4 78 ? 47.293 -24.659 0.879 1.00 94.45 78 LYS N N 1
ATOM 11286 C CA . LYS D 4 78 ? 46.470 -23.560 1.363 1.00 88.12 78 LYS N CA 1
ATOM 11287 C C . LYS D 4 78 ? 47.121 -22.862 2.548 1.00 90.43 78 LYS N C 1
ATOM 11288 O O . LYS D 4 78 ? 46.868 -21.676 2.779 1.00 83.21 78 LYS N O 1
ATOM 11307 N N . SER D 4 79 ? 47.962 -23.571 3.301 1.00 92.84 79 SER N N 1
ATOM 11308 C CA . SER D 4 79 ? 48.655 -22.957 4.427 1.00 90.49 79 SER N CA 1
ATOM 11309 C C . SER D 4 79 ? 49.756 -22.007 3.975 1.00 88.79 79 SER N C 1
ATOM 11310 O O . SER D 4 79 ? 50.117 -21.096 4.726 1.00 85.46 79 SER N O 1
ATOM 11318 N N . VAL D 4 80 ? 50.297 -22.205 2.775 1.00 92.47 80 VAL N N 1
ATOM 11319 C CA . VAL D 4 80 ? 51.306 -21.299 2.239 1.00 92.51 80 VAL N CA 1
ATOM 11320 C C . VAL D 4 80 ? 50.672 -20.193 1.403 1.00 77.73 80 VAL N C 1
ATOM 11321 O O . VAL D 4 80 ? 51.168 -19.061 1.404 1.00 67.02 80 VAL N O 1
ATOM 11334 N N . ILE D 4 81 ? 49.585 -20.486 0.685 1.00 78.57 81 ILE N N 1
ATOM 11335 C CA . ILE D 4 81 ? 48.773 -19.406 0.131 1.00 79.11 81 ILE N CA 1
ATOM 11336 C C . ILE D 4 81 ? 48.330 -18.474 1.247 1.00 80.98 81 ILE N C 1
ATOM 11337 O O . ILE D 4 81 ? 48.300 -17.247 1.086 1.00 87.83 81 ILE N O 1
ATOM 11353 N N . GLN D 4 82 ? 47.992 -19.044 2.401 1.00 77.33 82 GLN N N 1
ATOM 11354 C CA . GLN D 4 82 ? 47.528 -18.265 3.536 1.00 82.74 82 GLN N CA 1
ATOM 11355 C C . GLN D 4 82 ? 48.675 -17.686 4.353 1.00 81.80 82 GLN N C 1
ATOM 11356 O O . GLN D 4 82 ? 48.466 -16.714 5.087 1.00 83.78 82 GLN N O 1
ATOM 11370 N N . GLU D 4 83 ? 49.880 -18.250 4.241 1.00 76.77 83 GLU N N 1
ATOM 11371 C CA . GLU D 4 83 ? 51.031 -17.652 4.907 1.00 82.14 83 GLU N CA 1
ATOM 11372 C C . GLU D 4 83 ? 51.547 -16.455 4.121 1.00 73.88 83 GLU N C 1
ATOM 11373 O O . GLU D 4 83 ? 51.960 -15.452 4.714 1.00 69.32 83 GLU N O 1
ATOM 11385 N N . VAL D 4 84 ? 51.540 -16.541 2.788 1.00 72.25 84 VAL N N 1
ATOM 11386 C CA . VAL D 4 84 ? 51.826 -15.359 1.984 1.00 75.71 84 VAL N CA 1
ATOM 11387 C C . VAL D 4 84 ? 50.688 -14.362 2.124 1.00 79.95 84 VAL N C 1
ATOM 11388 O O . VAL D 4 84 ? 50.906 -13.145 2.076 1.00 85.87 84 VAL N O 1
ATOM 11401 N N . GLN D 4 85 ? 49.461 -14.855 2.294 1.00 73.81 85 GLN N N 1
ATOM 11402 C CA . GLN D 4 85 ? 48.340 -13.980 2.614 1.00 74.31 85 GLN N CA 1
ATOM 11403 C C . GLN D 4 85 ? 48.637 -13.158 3.863 1.00 77.05 85 GLN N C 1
ATOM 11404 O O . GLN D 4 85 ? 48.693 -11.924 3.815 1.00 78.77 85 GLN N O 1
ATOM 11418 N N . LYS D 4 86 ? 48.832 -13.833 5.001 1.00 74.37 86 LYS N N 1
ATOM 11419 C CA . LYS D 4 86 ? 49.161 -13.121 6.232 1.00 81.75 86 LYS N CA 1
ATOM 11420 C C . LYS D 4 86 ? 50.405 -12.263 6.065 1.00 68.73 86 LYS N C 1
ATOM 11421 O O . LYS D 4 86 ? 50.527 -11.214 6.710 1.00 62.64 86 LYS N O 1
ATOM 11440 N N . GLU D 4 87 ? 51.334 -12.680 5.204 1.00 65.50 87 GLU N N 1
ATOM 11441 C CA . GLU D 4 87 ? 52.505 -11.863 4.921 1.00 71.15 87 GLU N CA 1
ATOM 11442 C C . GLU D 4 87 ? 52.125 -10.510 4.333 1.00 72.95 87 GLU N C 1
ATOM 11443 O O . GLU D 4 87 ? 52.987 -9.629 4.240 1.00 73.73 87 GLU N O 1
ATOM 11455 N N . TYR D 4 88 ? 50.862 -10.326 3.938 1.00 79.07 88 TYR N N 1
ATOM 11456 C CA . TYR D 4 88 ? 50.353 -9.010 3.576 1.00 86.60 88 TYR N CA 1
ATOM 11457 C C . TYR D 4 88 ? 49.871 -8.263 4.811 1.00 91.58 88 TYR N C 1
ATOM 11458 O O . TYR D 4 88 ? 50.645 -7.538 5.442 1.00 98.87 88 TYR N O 1
ATOM 11476 N N . THR D 4 89 ? 48.601 -8.434 5.177 1.00 77.70 89 THR N N 1
ATOM 11477 C CA . THR D 4 89 ? 48.023 -7.569 6.195 1.00 68.83 89 THR N CA 1
ATOM 11478 C C . THR D 4 89 ? 47.036 -8.352 7.062 1.00 71.00 89 THR N C 1
ATOM 11479 O O . THR D 4 89 ? 47.337 -9.470 7.495 1.00 66.89 89 THR N O 1
ATOM 11490 N N . GLU D 4 90 ? 45.861 -7.777 7.311 1.00 73.90 90 GLU N N 1
ATOM 11491 C CA . GLU D 4 90 ? 44.931 -8.243 8.333 1.00 67.36 90 GLU N CA 1
ATOM 11492 C C . GLU D 4 90 ? 45.577 -8.347 9.718 1.00 74.31 90 GLU N C 1
ATOM 11493 O O . GLU D 4 90 ? 45.534 -9.405 10.351 1.00 74.66 90 GLU N O 1
ATOM 11505 N N . PRO D 4 91 ? 46.197 -7.255 10.223 1.00 69.62 91 PRO N N 1
ATOM 11506 C CA . PRO D 4 91 ? 46.394 -7.148 11.671 1.00 64.67 91 PRO N CA 1
ATOM 11507 C C . PRO D 4 91 ? 45.123 -6.682 12.355 1.00 64.13 91 PRO N C 1
ATOM 11508 O O . PRO D 4 91 ? 44.800 -5.490 12.325 1.00 60.50 91 PRO N O 1
ATOM 11519 N N . PHE D 4 92 ? 44.388 -7.613 12.957 1.00 77.46 92 PHE N N 1
ATOM 11520 C CA . PHE D 4 92 ? 43.127 -7.289 13.610 1.00 77.64 92 PHE N CA 1
ATOM 11521 C C . PHE D 4 92 ? 43.323 -6.108 14.552 1.00 71.12 92 PHE N C 1
ATOM 11522 O O . PHE D 4 92 ? 43.563 -6.289 15.750 1.00 71.66 92 PHE N O 1
ATOM 11539 N N . ASP D 4 93 ? 43.232 -4.895 14.005 1.00 70.43 93 ASP N N 1
ATOM 11540 C CA . ASP D 4 93 ? 43.566 -3.679 14.735 1.00 62.85 93 ASP N CA 1
ATOM 11541 C C . ASP D 4 93 ? 42.790 -3.630 16.046 1.00 63.74 93 ASP N C 1
ATOM 11542 O O . ASP D 4 93 ? 41.615 -3.248 16.070 1.00 70.84 93 ASP N O 1
ATOM 11551 N N . VAL D 4 94 ? 43.451 -4.017 17.140 1.00 62.49 94 VAL N N 1
ATOM 11552 C CA . VAL D 4 94 ? 42.773 -4.210 18.421 1.00 64.57 94 VAL N CA 1
ATOM 11553 C C . VAL D 4 94 ? 41.987 -2.974 18.834 1.00 65.03 94 VAL N C 1
ATOM 11554 O O . VAL D 4 94 ? 40.915 -3.084 19.443 1.00 66.93 94 VAL N O 1
ATOM 11567 N N . GLU D 4 95 ? 42.495 -1.784 18.512 1.00 59.93 95 GLU N N 1
ATOM 11568 C CA . GLU D 4 95 ? 41.869 -0.555 18.989 1.00 57.29 95 GLU N CA 1
ATOM 11569 C C . GLU D 4 95 ? 40.532 -0.306 18.297 1.00 61.62 95 GLU N C 1
ATOM 11570 O O . GLU D 4 95 ? 39.531 -0.005 18.956 1.00 61.07 95 GLU N O 1
ATOM 11582 N N . LEU D 4 96 ? 40.492 -0.421 16.966 1.00 57.71 96 LEU N N 1
ATOM 11583 C CA . LEU D 4 96 ? 39.223 -0.264 16.264 1.00 55.54 96 LEU N CA 1
ATOM 11584 C C . LEU D 4 96 ? 38.231 -1.342 16.673 1.00 55.38 96 LEU N C 1
ATOM 11585 O O . LEU D 4 96 ? 37.052 -1.052 16.905 1.00 72.07 96 LEU N O 1
ATOM 11601 N N . ASN D 4 97 ? 38.685 -2.592 16.773 1.00 38.58 97 ASN N N 1
ATOM 11602 C CA . ASN D 4 97 ? 37.782 -3.652 17.204 1.00 43.12 97 ASN N CA 1
ATOM 11603 C C . ASN D 4 97 ? 37.287 -3.393 18.624 1.00 61.01 97 ASN N C 1
ATOM 11604 O O . ASN D 4 97 ? 36.125 -3.674 18.951 1.00 76.64 97 ASN N O 1
ATOM 11615 N N . GLU D 4 98 ? 38.150 -2.834 19.480 1.00 59.04 98 GLU N N 1
ATOM 11616 C CA . GLU D 4 98 ? 37.701 -2.393 20.797 1.00 57.70 98 GLU N CA 1
ATOM 11617 C C . GLU D 4 98 ? 36.634 -1.311 20.674 1.00 56.36 98 GLU N C 1
ATOM 11618 O O . GLU D 4 98 ? 35.624 -1.343 21.386 1.00 58.95 98 GLU N O 1
ATOM 11630 N N . LYS D 4 99 ? 36.844 -0.339 19.782 1.00 49.21 99 LYS N N 1
ATOM 11631 C CA . LYS D 4 99 ? 35.802 0.645 19.508 1.00 44.17 99 LYS N CA 1
ATOM 11632 C C . LYS D 4 99 ? 34.523 -0.034 19.035 1.00 50.99 99 LYS N C 1
ATOM 11633 O O . LYS D 4 99 ? 33.417 0.382 19.400 1.00 58.12 99 LYS N O 1
ATOM 11652 N N . VAL D 4 100 ? 34.653 -1.084 18.219 1.00 44.27 100 VAL N N 1
ATOM 11653 C CA . VAL D 4 100 ? 33.480 -1.820 17.756 1.00 43.13 100 VAL N CA 1
ATOM 11654 C C . VAL D 4 100 ? 32.699 -2.374 18.939 1.00 48.99 100 VAL N C 1
ATOM 11655 O O . VAL D 4 100 ? 31.474 -2.225 19.016 1.00 50.92 100 VAL N O 1
ATOM 11668 N N . ARG D 4 101 ? 33.386 -3.038 19.873 1.00 48.24 101 ARG N N 1
ATOM 11669 C CA . ARG D 4 101 ? 32.677 -3.581 21.029 1.00 47.24 101 ARG N CA 1
ATOM 11670 C C . ARG D 4 101 ? 32.066 -2.468 21.873 1.00 44.04 101 ARG N C 1
ATOM 11671 O O . ARG D 4 101 ? 30.890 -2.535 22.249 1.00 49.07 101 ARG N O 1
ATOM 11692 N N . LYS D 4 102 ? 32.852 -1.433 22.187 1.00 37.92 102 LYS N N 1
ATOM 11693 C CA . LYS D 4 102 ? 32.340 -0.337 23.005 1.00 39.92 102 LYS N CA 1
ATOM 11694 C C . LYS D 4 102 ? 31.065 0.247 22.415 1.00 41.14 102 LYS N C 1
ATOM 11695 O O . LYS D 4 102 ? 30.065 0.423 23.117 1.00 43.19 102 LYS N O 1
ATOM 11714 N N . LEU D 4 103 ? 31.088 0.567 21.123 1.00 34.85 103 LEU N N 1
ATOM 11715 C CA . LEU D 4 103 ? 29.931 1.183 20.491 1.00 31.12 103 LEU N CA 1
ATOM 11716 C C . LEU D 4 103 ? 28.810 0.190 20.227 1.00 38.15 103 LEU N C 1
ATOM 11717 O O . LEU D 4 103 ? 27.666 0.609 20.019 1.00 37.09 103 LEU N O 1
ATOM 11733 N N . TYR D 4 104 ? 29.107 -1.109 20.232 1.00 37.33 104 TYR N N 1
ATOM 11734 C CA . TYR D 4 104 ? 28.075 -2.115 20.018 1.00 29.03 104 TYR N CA 1
ATOM 11735 C C . TYR D 4 104 ? 27.288 -2.355 21.300 1.00 32.01 104 TYR N C 1
ATOM 11736 O O . TYR D 4 104 ? 26.051 -2.364 21.290 1.00 38.20 104 TYR N O 1
ATOM 11754 N N . GLN D 4 105 ? 27.995 -2.540 22.419 1.00 34.82 105 GLN N N 1
ATOM 11755 C CA . GLN D 4 105 ? 27.321 -2.639 23.710 1.00 43.70 105 GLN N CA 1
ATOM 11756 C C . GLN D 4 105 ? 26.669 -1.315 24.086 1.00 40.25 105 GLN N C 1
ATOM 11757 O O . GLN D 4 105 ? 25.560 -1.294 24.634 1.00 36.64 105 GLN N O 1
ATOM 11771 N N . GLU D 4 106 ? 27.345 -0.199 23.807 1.00 36.75 106 GLU N N 1
ATOM 11772 C CA . GLU D 4 106 ? 26.731 1.111 23.999 1.00 38.81 106 GLU N CA 1
ATOM 11773 C C . GLU D 4 106 ? 25.462 1.237 23.169 1.00 38.62 106 GLU N C 1
ATOM 11774 O O . GLU D 4 106 ? 24.452 1.777 23.636 1.00 46.20 106 GLU N O 1
ATOM 11786 N N . TRP D 4 107 ? 25.494 0.733 21.936 1.00 30.60 107 TRP N N 1
ATOM 11787 C CA . TRP D 4 107 ? 24.301 0.724 21.098 1.00 30.44 107 TRP N CA 1
ATOM 11788 C C . TRP D 4 107 ? 23.173 -0.070 21.751 1.00 35.90 107 TRP N C 1
ATOM 11789 O O . TRP D 4 107 ? 22.044 0.420 21.870 1.00 33.57 107 TRP N O 1
ATOM 11810 N N . GLU D 4 108 ? 23.461 -1.300 22.191 1.00 35.79 108 GLU N N 1
ATOM 11811 C CA . GLU D 4 108 ? 22.443 -2.096 22.876 1.00 34.89 108 GLU N CA 1
ATOM 11812 C C . GLU D 4 108 ? 21.861 -1.336 24.062 1.00 37.28 108 GLU N C 1
ATOM 11813 O O . GLU D 4 108 ? 20.637 -1.235 24.217 1.00 42.25 108 GLU N O 1
ATOM 11825 N N . ASP D 4 109 ? 22.732 -0.793 24.913 1.00 37.35 109 ASP N N 1
ATOM 11826 C CA . ASP D 4 109 ? 22.278 -0.146 26.139 1.00 36.18 109 ASP N CA 1
ATOM 11827 C C . ASP D 4 109 ? 21.394 1.056 25.831 1.00 41.38 109 ASP N C 1
ATOM 11828 O O . ASP D 4 109 ? 20.263 1.153 26.323 1.00 50.76 109 ASP N O 1
ATOM 11837 N N . GLU D 4 110 ? 21.894 1.988 25.015 1.00 35.23 110 GLU N N 1
ATOM 11838 C CA . GLU D 4 110 ? 21.094 3.152 24.648 1.00 33.70 110 GLU N CA 1
ATOM 11839 C C . GLU D 4 110 ? 19.764 2.733 24.034 1.00 42.44 110 GLU N C 1
ATOM 11840 O O . GLU D 4 110 ? 18.726 3.356 24.293 1.00 44.86 110 GLU N O 1
ATOM 11852 N N . THR D 4 111 ? 19.771 1.667 23.230 1.00 44.09 111 THR N N 1
ATOM 11853 C CA . THR D 4 111 ? 18.530 1.142 22.666 1.00 40.53 111 THR N CA 1
ATOM 11854 C C . THR D 4 111 ? 17.545 0.765 23.769 1.00 45.09 111 THR N C 1
ATOM 11855 O O . THR D 4 111 ? 16.404 1.247 23.800 1.00 46.57 111 THR N O 1
ATOM 11866 N N . VAL D 4 112 ? 17.968 -0.116 24.682 1.00 40.57 112 VAL N N 1
ATOM 11867 C CA . VAL D 4 112 ? 17.101 -0.501 25.794 1.00 36.59 112 VAL N CA 1
ATOM 11868 C C . VAL D 4 112 ? 16.578 0.741 26.498 1.00 40.03 112 VAL N C 1
ATOM 11869 O O . VAL D 4 112 ? 15.409 0.803 26.909 1.00 46.41 112 VAL N O 1
ATOM 11882 N N . LYS D 4 113 ? 17.432 1.756 26.640 1.00 34.54 113 LYS N N 1
ATOM 11883 C CA . LYS D 4 113 ? 17.031 2.970 27.339 1.00 45.15 113 LYS N CA 1
ATOM 11884 C C . LYS D 4 113 ? 15.875 3.655 26.620 1.00 47.04 113 LYS N C 1
ATOM 11885 O O . LYS D 4 113 ? 14.814 3.887 27.209 1.00 49.43 113 LYS N O 1
ATOM 11904 N N . VAL D 4 114 ? 16.051 3.971 25.333 1.00 38.53 114 VAL N N 1
ATOM 11905 C CA . VAL D 4 114 ? 14.963 4.622 24.605 1.00 38.76 114 VAL N CA 1
ATOM 11906 C C . VAL D 4 114 ? 13.701 3.773 24.627 1.00 43.02 114 VAL N C 1
ATOM 11907 O O . VAL D 4 114 ? 12.590 4.311 24.628 1.00 46.96 114 VAL N O 1
ATOM 11920 N N . SER D 4 115 ? 13.834 2.446 24.640 1.00 42.99 115 SER N N 1
ATOM 11921 C CA . SER D 4 115 ? 12.649 1.599 24.753 1.00 41.72 115 SER N CA 1
ATOM 11922 C C . SER D 4 115 ? 11.909 1.870 26.063 1.00 42.08 115 SER N C 1
ATOM 11923 O O . SER D 4 115 ? 10.744 2.311 26.072 1.00 45.29 115 SER N O 1
ATOM 11931 N N . LYS D 4 116 ? 12.585 1.624 27.192 1.00 42.23 116 LYS N N 1
ATOM 11932 C CA . LYS D 4 116 ? 11.935 1.811 28.482 1.00 38.76 116 LYS N CA 1
ATOM 11933 C C . LYS D 4 116 ? 11.493 3.249 28.692 1.00 40.83 116 LYS N C 1
ATOM 11934 O O . LYS D 4 116 ? 10.689 3.507 29.588 1.00 52.02 116 LYS N O 1
ATOM 11953 N N . LEU D 4 117 ? 12.028 4.199 27.925 1.00 34.39 117 LEU N N 1
ATOM 11954 C CA . LEU D 4 117 ? 11.470 5.547 27.938 1.00 33.44 117 LEU N CA 1
ATOM 11955 C C . LEU D 4 117 ? 10.155 5.588 27.175 1.00 40.41 117 LEU N C 1
ATOM 11956 O O . LEU D 4 117 ? 9.134 6.050 27.700 1.00 53.70 117 LEU N O 1
ATOM 11972 N N . ARG D 4 118 ? 10.160 5.087 25.936 1.00 38.68 118 ARG N N 1
ATOM 11973 C CA . ARG D 4 118 ? 8.951 5.076 25.122 1.00 35.27 118 ARG N CA 1
ATOM 11974 C C . ARG D 4 118 ? 7.764 4.506 25.880 1.00 42.23 118 ARG N C 1
ATOM 11975 O O . ARG D 4 118 ? 6.631 4.958 25.677 1.00 54.15 118 ARG N O 1
ATOM 11996 N N . ARG D 4 119 ? 7.986 3.522 26.756 1.00 34.90 119 ARG N N 1
ATOM 11997 C CA . ARG D 4 119 ? 6.863 3.047 27.570 1.00 39.26 119 ARG N CA 1
ATOM 11998 C C . ARG D 4 119 ? 6.800 3.746 28.930 1.00 47.72 119 ARG N C 1
ATOM 11999 O O . ARG D 4 119 ? 5.824 4.443 29.247 1.00 51.16 119 ARG N O 1
ATOM 12020 N N . GLU D 4 120 ? 7.851 3.584 29.731 1.00 49.24 120 GLU N N 1
ATOM 12021 C CA . GLU D 4 120 ? 7.793 3.986 31.129 1.00 51.76 120 GLU N CA 1
ATOM 12022 C C . GLU D 4 120 ? 7.452 5.461 31.258 1.00 59.35 120 GLU N C 1
ATOM 12023 O O . GLU D 4 120 ? 6.641 5.839 32.107 1.00 73.93 120 GLU N O 1
ATOM 12035 N N . ALA D 4 121 ? 8.033 6.316 30.402 1.00 49.70 121 ALA N N 1
ATOM 12036 C CA . ALA D 4 121 ? 7.838 7.753 30.582 1.00 57.58 121 ALA N CA 1
ATOM 12037 C C . ALA D 4 121 ? 6.388 8.161 30.336 1.00 60.10 121 ALA N C 1
ATOM 12038 O O . ALA D 4 121 ? 5.761 8.737 31.245 1.00 68.91 121 ALA N O 1
ATOM 12045 N N . PRO D 4 122 ? 5.791 7.902 29.164 1.00 45.87 122 PRO N N 1
ATOM 12046 C CA . PRO D 4 122 ? 4.363 8.232 29.011 1.00 42.50 122 PRO N CA 1
ATOM 12047 C C . PRO D 4 122 ? 3.496 7.601 30.087 1.00 48.88 122 PRO N C 1
ATOM 12048 O O . 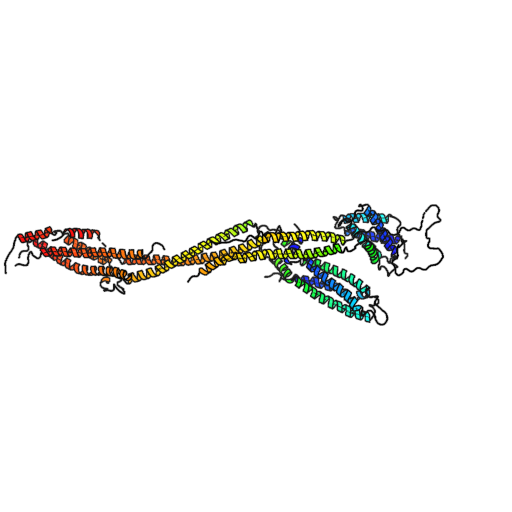PRO D 4 122 ? 2.691 8.300 30.722 1.00 51.09 122 PRO N O 1
ATOM 12059 N N . GLN D 4 123 ? 3.649 6.294 30.327 1.00 54.57 123 GLN N N 1
ATOM 12060 C CA . GLN D 4 123 ? 2.770 5.635 31.290 1.00 53.42 123 GLN N CA 1
ATOM 12061 C C . GLN D 4 123 ? 2.894 6.221 32.696 1.00 50.95 123 GLN N C 1
ATOM 12062 O O . GLN D 4 123 ? 1.890 6.300 33.415 1.00 57.18 123 GLN N O 1
ATOM 12076 N N . VAL D 4 124 ? 4.088 6.656 33.108 1.00 57.09 124 VAL N N 1
ATOM 12077 C CA . VAL D 4 124 ? 4.220 7.208 34.457 1.00 72.55 124 VAL N CA 1
ATOM 12078 C C . VAL D 4 124 ? 3.680 8.633 34.511 1.00 71.00 124 VAL N C 1
ATOM 12079 O O . VAL D 4 124 ? 3.067 9.034 35.508 1.00 77.13 124 VAL N O 1
ATOM 12092 N N . ALA D 4 125 ? 3.894 9.425 33.458 1.00 57.05 125 ALA N N 1
ATOM 12093 C CA . ALA D 4 125 ? 3.276 10.747 33.419 1.00 50.02 125 ALA N CA 1
ATOM 12094 C C . ALA D 4 125 ? 1.761 10.637 33.560 1.00 53.90 125 ALA N C 1
ATOM 12095 O O . ALA D 4 125 ? 1.154 11.240 34.461 1.00 53.73 125 ALA N O 1
ATOM 12102 N N . VAL D 4 126 ? 1.133 9.840 32.690 1.00 58.92 126 VAL N N 1
ATOM 12103 C CA . VAL D 4 126 ? -0.317 9.685 32.747 1.00 57.74 126 VAL N CA 1
ATOM 12104 C C . VAL D 4 126 ? -0.745 9.089 34.078 1.00 65.00 126 VAL N C 1
ATOM 12105 O O . VAL D 4 126 ? -1.829 9.402 34.580 1.00 71.25 126 VAL N O 1
ATOM 12118 N N . SER D 4 127 ? 0.073 8.213 34.668 1.00 66.51 127 SER N N 1
ATOM 12119 C CA . SER D 4 127 ? -0.294 7.651 35.964 1.00 64.29 127 SER N CA 1
ATOM 12120 C C . SER D 4 127 ? -0.357 8.747 37.018 1.00 65.41 127 SER N C 1
ATOM 12121 O O . SER D 4 127 ? -1.350 8.871 37.745 1.00 73.07 127 SER N O 1
ATOM 12129 N N . GLU D 4 128 ? 0.695 9.565 37.106 1.00 62.78 128 GLU N N 1
ATOM 12130 C CA . GLU D 4 128 ? 0.697 10.658 38.072 1.00 74.65 128 GLU N CA 1
ATOM 12131 C C . GLU D 4 128 ? -0.508 11.569 37.880 1.00 77.43 128 GLU N C 1
ATOM 12132 O O . GLU D 4 128 ? -1.205 11.899 38.851 1.00 87.69 128 GLU N O 1
ATOM 12144 N N . TYR D 4 129 ? -0.790 11.985 36.642 1.00 62.70 129 TYR N N 1
ATOM 12145 C CA . TYR D 4 129 ? -1.988 12.807 36.503 1.00 62.61 129 TYR N CA 1
ATOM 12146 C C . TYR D 4 129 ? -3.208 12.006 36.931 1.00 65.60 129 TYR N C 1
ATOM 12147 O O . TYR D 4 129 ? -3.766 12.276 37.994 1.00 71.99 129 TYR N O 1
ATOM 12165 N N . THR D 4 130 ? -3.606 10.998 36.160 1.00 60.08 130 THR N N 1
ATOM 12166 C CA . THR D 4 130 ? -4.788 10.201 36.481 1.00 59.12 130 THR N CA 1
ATOM 12167 C C . THR D 4 130 ? -4.956 9.952 37.979 1.00 66.85 130 THR N C 1
ATOM 12168 O O . THR D 4 130 ? -6.080 9.764 38.450 1.00 75.01 130 THR N O 1
ATOM 12179 N N . LYS D 4 131 ? -3.860 9.952 38.745 1.00 70.96 131 LYS N N 1
ATOM 12180 C CA . LYS D 4 131 ? -3.968 9.750 40.188 1.00 71.88 131 LYS N CA 1
ATOM 12181 C C . LYS D 4 131 ? -4.261 11.047 40.943 1.00 70.90 131 LYS N C 1
ATOM 12182 O O . LYS D 4 131 ? -5.125 11.059 41.825 1.00 72.40 131 LYS N O 1
ATOM 12201 N N . GLN D 4 132 ? -3.547 12.137 40.645 1.00 67.09 132 GLN N N 1
ATOM 12202 C CA . GLN D 4 132 ? -3.836 13.393 41.339 1.00 72.24 132 GLN N CA 1
ATOM 12203 C C . GLN D 4 132 ? -5.054 14.099 40.747 1.00 74.46 132 GLN N C 1
ATOM 12204 O O . GLN D 4 132 ? -5.971 14.490 41.477 1.00 89.09 132 GLN N O 1
ATOM 12218 N N . GLU D 4 133 ? -5.077 14.275 39.434 1.00 62.91 133 GLU N N 1
ATOM 12219 C CA . GLU D 4 133 ? -6.190 14.852 38.694 1.00 59.66 133 GLU N CA 1
ATOM 12220 C C . GLU D 4 133 ? -7.458 14.015 38.752 1.00 57.61 133 GLU N C 1
ATOM 12221 O O . GLU D 4 133 ? -8.356 14.276 37.943 1.00 48.60 133 GLU N O 1
ATOM 12233 N N . ASN D 4 134 ? -7.584 13.020 39.632 1.00 60.33 134 ASN N N 1
ATOM 12234 C CA . ASN D 4 134 ? -8.872 12.403 39.915 1.00 55.15 134 ASN N CA 1
ATOM 12235 C C . ASN D 4 134 ? -9.470 12.927 41.212 1.00 67.35 134 ASN N C 1
ATOM 12236 O O . ASN D 4 134 ? -10.535 12.458 41.621 1.00 70.71 134 ASN N O 1
ATOM 12247 N N . GLN D 4 135 ? -8.807 13.883 41.868 1.00 70.37 135 GLN N N 1
ATOM 12248 C CA . GLN D 4 135 ? -9.311 14.450 43.112 1.00 69.17 135 GLN N CA 1
ATOM 12249 C C . GLN D 4 135 ? -10.668 15.109 42.931 1.00 77.73 135 GLN N C 1
ATOM 12250 O O . GLN D 4 135 ? -11.250 15.604 43.901 1.00 90.68 135 GLN N O 1
ATOM 12264 N N . LEU D 4 136 ? -11.183 15.142 41.701 1.00 65.03 136 LEU N N 1
ATOM 12265 C CA . LEU D 4 136 ? 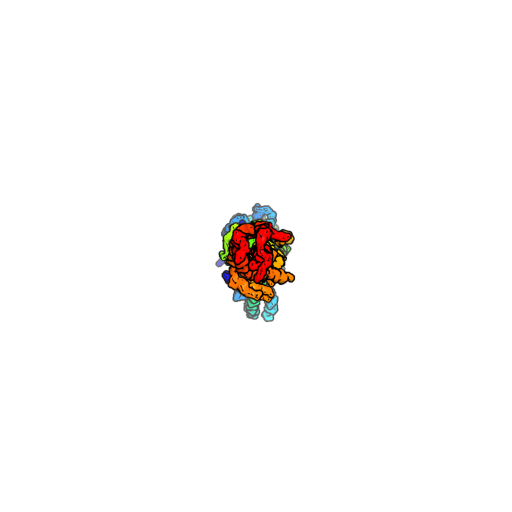-12.566 15.550 41.522 1.00 68.46 136 LEU N CA 1
ATOM 12266 C C . LEU D 4 136 ? -13.487 14.694 42.381 1.00 81.42 136 LEU N C 1
ATOM 12267 O O . LEU D 4 136 ? -14.544 15.163 42.818 1.00 84.88 136 LEU N O 1
ATOM 12283 N N . LEU D 4 137 ? -13.084 13.453 42.675 1.00 75.76 137 LEU N N 1
ATOM 12284 C CA . LEU D 4 137 ? -13.887 12.595 43.539 1.00 82.18 137 LEU N CA 1
ATOM 12285 C C . LEU D 4 137 ? -13.868 13.033 44.998 1.00 87.67 137 LEU N C 1
ATOM 12286 O O . LEU D 4 137 ? -14.753 12.630 45.756 1.00 94.10 137 LEU N O 1
ATOM 12302 N N . GLU D 4 138 ? -12.893 13.835 45.427 1.00 92.17 138 GLU N N 1
ATOM 12303 C CA . GLU D 4 138 ? -13.084 14.567 46.674 1.00 98.94 138 GLU N CA 1
ATOM 12304 C C . GLU D 4 138 ? -14.358 15.394 46.585 1.00 102.79 138 GLU N C 1
ATOM 12305 O O . GLU D 4 138 ? -15.279 15.250 47.400 1.00 113.48 138 GLU N O 1
ATOM 12317 N N . GLU D 4 139 ? -14.442 16.232 45.555 1.00 84.34 139 GLU N N 1
ATOM 12318 C CA . GLU D 4 139 ? -15.630 17.038 45.314 1.00 81.40 139 GLU N CA 1
ATOM 12319 C C . GLU D 4 139 ? -16.824 16.156 44.962 1.00 84.70 139 GLU N C 1
ATOM 12320 O O . GLU D 4 139 ? -17.838 16.141 45.673 1.00 99.15 139 GLU N O 1
ATOM 12332 N N . ILE D 4 140 ? -16.705 15.385 43.879 1.00 63.85 140 ILE N N 1
ATOM 12333 C CA . ILE D 4 140 ? -17.846 14.635 43.356 1.00 63.04 140 ILE N CA 1
ATOM 12334 C C . ILE D 4 140 ? -18.372 13.655 44.398 1.00 77.20 140 ILE N C 1
ATOM 12335 O O . ILE D 4 140 ? -19.561 13.662 44.734 1.00 82.72 140 ILE N O 1
ATOM 12351 N N . ASP D 4 141 ? -17.504 12.784 44.913 1.00 79.40 141 ASP N N 1
ATOM 12352 C CA . ASP D 4 141 ? -17.963 11.787 45.873 1.00 83.06 141 ASP N CA 1
ATOM 12353 C C . ASP D 4 141 ? -18.183 12.359 47.267 1.00 88.43 141 ASP N C 1
ATOM 12354 O O . ASP D 4 141 ? -18.823 11.694 48.087 1.00 101.44 141 ASP N O 1
ATOM 12363 N N . SER D 4 142 ? -17.682 13.562 47.567 1.00 83.84 142 SER N N 1
ATOM 12364 C CA . SER D 4 142 ? -18.212 14.289 48.716 1.00 87.86 142 SER N CA 1
ATOM 12365 C C . SER D 4 142 ? -19.692 14.585 48.509 1.00 88.70 142 SER N C 1
ATOM 12366 O O . SER D 4 142 ? -20.531 14.282 49.369 1.00 93.99 142 SER N O 1
ATOM 12374 N N . LEU D 4 143 ? -20.032 15.156 47.352 1.00 72.81 143 LEU N N 1
ATOM 12375 C CA . LEU D 4 143 ? -21.426 15.369 46.992 1.00 67.46 143 LEU N CA 1
ATOM 12376 C C . LEU D 4 143 ? -22.221 14.075 47.111 1.00 87.51 143 LEU N C 1
ATOM 12377 O O . LEU D 4 143 ? -23.022 13.937 48.037 1.00 98.56 143 LEU N O 1
ATOM 12393 N N . ILE D 4 144 ? -22.001 13.117 46.204 1.00 83.36 144 ILE N N 1
ATOM 12394 C CA . ILE D 4 144 ? -22.822 11.904 46.187 1.00 79.39 144 ILE N CA 1
ATOM 12395 C C . ILE D 4 144 ? -22.802 11.199 47.538 1.00 80.76 144 ILE N C 1
ATOM 12396 O O . ILE D 4 144 ? -23.789 10.560 47.925 1.00 65.54 144 ILE N O 1
ATOM 12412 N N . ALA D 4 145 ? -21.694 11.292 48.279 1.00 94.75 145 ALA N N 1
ATOM 12413 C CA . ALA D 4 145 ? -21.690 10.780 49.645 1.00 97.60 145 ALA N CA 1
ATOM 12414 C C . ALA D 4 145 ? -22.643 11.557 50.542 1.00 98.07 145 ALA N C 1
ATOM 12415 O O . ALA D 4 145 ? -23.090 11.024 51.563 1.00 103.47 145 ALA N O 1
ATOM 12422 N N . LYS D 4 146 ? -22.958 12.802 50.183 1.00 92.57 146 LYS N N 1
ATOM 12423 C CA . LYS D 4 146 ? -23.935 13.594 50.921 1.00 88.09 146 LYS N CA 1
ATOM 12424 C C . LYS D 4 146 ? -25.358 13.435 50.394 1.00 84.43 146 LYS N C 1
ATOM 12425 O O . LYS D 4 146 ? -26.313 13.601 51.162 1.00 90.78 146 LYS N O 1
ATOM 12444 N N . MET D 4 147 ? -25.518 13.123 49.105 1.00 79.49 147 MET N N 1
ATOM 12445 C CA . MET D 4 147 ? -26.838 13.087 48.484 1.00 88.13 147 MET N CA 1
ATOM 12446 C C . MET D 4 147 ? -27.809 12.217 49.269 1.00 94.11 147 MET N C 1
ATOM 12447 O O . MET D 4 147 ? -29.015 12.489 49.286 1.00 93.17 147 MET N O 1
ATOM 12461 N N . ASP D 4 148 ? -27.308 11.171 49.920 1.00 98.39 148 ASP N N 1
ATOM 12462 C CA . ASP D 4 148 ? -28.137 10.292 50.741 1.00 97.09 148 ASP N CA 1
ATOM 12463 C C . ASP D 4 148 ? -28.225 10.902 52.135 1.00 94.17 148 ASP N C 1
ATOM 12464 O O . ASP D 4 148 ? -27.272 10.839 52.916 1.00 87.79 148 ASP N O 1
ATOM 12473 N N . SER D 4 149 ? -29.372 11.502 52.445 1.00 100.01 149 SER N N 1
ATOM 12474 C CA . SER D 4 149 ? -29.598 12.166 53.722 1.00 110.00 149 SER N CA 1
ATOM 12475 C C . SER D 4 149 ? -30.829 11.571 54.390 1.00 118.96 149 SER N C 1
ATOM 12476 O O . SER D 4 149 ? -31.862 11.375 53.739 1.00 108.54 149 SER N O 1
ATOM 12484 N N . SER D 4 150 ? -30.715 11.286 55.684 1.00 123.21 150 SER N N 1
ATOM 12485 C CA . SER D 4 150 ? -31.816 10.720 56.453 1.00 122.09 150 SER N CA 1
ATOM 12486 C C . SER D 4 150 ? -32.431 11.776 57.367 1.00 119.49 150 SER N C 1
ATOM 12487 O O . SER D 4 150 ? -33.442 11.531 58.025 1.00 115.32 150 SER N O 1
ATOM 12495 N N . LYS D 4 167 ? -50.669 29.086 73.066 1.00 78.08 167 LYS N N 1
ATOM 12496 C CA . LYS D 4 167 ? -51.627 30.185 73.053 1.00 82.78 167 LYS N CA 1
ATOM 12497 C C . LYS D 4 167 ? -52.557 30.081 71.854 1.00 96.55 167 LYS N C 1
ATOM 12498 O O . LYS D 4 167 ? -53.602 30.727 71.813 1.00 91.77 167 LYS N O 1
ATOM 12516 N N . THR D 4 168 ? -52.169 29.263 70.873 1.00 98.55 168 THR N N 1
ATOM 12517 C CA . THR D 4 168 ? -53.010 29.069 69.697 1.00 102.63 168 THR N CA 1
ATOM 12518 C C . THR D 4 168 ? -54.289 28.320 70.057 1.00 100.44 168 THR N C 1
ATOM 12519 O O . THR D 4 168 ? -55.364 28.615 69.517 1.00 93.54 168 THR N O 1
ATOM 12530 N N . GLN D 4 169 ? -54.191 27.347 70.968 1.00 103.69 169 GLN N N 1
ATOM 12531 C CA . GLN D 4 169 ? -55.380 26.644 71.438 1.00 106.45 169 GLN N CA 1
ATOM 12532 C C . GLN D 4 169 ? -56.440 27.626 71.915 1.00 105.26 169 GLN N C 1
ATOM 12533 O O . GLN D 4 169 ? -57.635 27.438 71.657 1.00 113.52 169 GLN N O 1
ATOM 12547 N N . GLU D 4 170 ? -56.020 28.678 72.621 1.00 88.07 170 GLU N N 1
ATOM 12548 C CA . GLU D 4 170 ? -56.949 29.735 72.997 1.00 83.31 170 GLU N CA 1
ATOM 12549 C C . GLU D 4 170 ? -57.734 30.205 71.781 1.00 93.51 170 GLU N C 1
ATOM 12550 O O . GLU D 4 170 ? -58.961 30.079 71.729 1.00 98.81 170 GLU N O 1
ATOM 12562 N N . TYR D 4 171 ? -57.026 30.720 70.772 1.00 94.07 171 TYR N N 1
ATOM 12563 C CA . TYR D 4 171 ? -57.679 31.236 69.571 1.00 105.69 171 TYR N CA 1
ATOM 12564 C C . TYR D 4 171 ? -58.649 30.216 68.983 1.00 105.39 171 TYR N C 1
ATOM 12565 O O . TYR D 4 171 ? -59.791 30.549 68.639 1.00 100.99 171 TYR N O 1
ATOM 12583 N N . TRP D 4 172 ? -58.205 28.962 68.855 1.00 107.42 172 TRP N N 1
ATOM 12584 C CA . TRP D 4 172 ? -59.087 27.918 68.340 1.00 99.04 172 TRP N CA 1
ATOM 12585 C C . TRP D 4 172 ? -60.386 27.865 69.133 1.00 93.70 172 TRP N C 1
ATOM 12586 O O . TRP D 4 172 ? -61.484 27.951 68.568 1.00 94.40 172 TRP N O 1
ATOM 12607 N N . ASN D 4 173 ? -60.277 27.729 70.456 1.00 88.86 173 ASN N N 1
ATOM 12608 C CA . ASN D 4 173 ? -61.465 27.719 71.299 1.00 89.07 173 ASN N CA 1
ATOM 12609 C C . ASN D 4 173 ? -62.270 29.006 71.167 1.00 94.15 173 ASN N C 1
ATOM 12610 O O . ASN D 4 173 ? -63.467 29.007 71.473 1.00 95.94 173 ASN N O 1
ATOM 12621 N N . GLN D 4 174 ? -61.649 30.096 70.706 1.00 91.90 174 GLN N N 1
ATOM 12622 C CA . GLN D 4 174 ? -62.359 31.365 70.576 1.00 88.04 174 GLN N CA 1
ATOM 12623 C C . GLN D 4 174 ? -63.233 31.385 69.328 1.00 78.55 174 GLN N C 1
ATOM 12624 O O . GLN D 4 174 ? -64.424 31.704 69.407 1.00 70.71 174 GLN N O 1
ATOM 12638 N N . VAL D 4 175 ? -62.666 31.058 68.163 1.00 75.06 175 VAL N N 1
ATOM 12639 C CA . VAL D 4 175 ? -63.513 30.932 66.978 1.00 70.16 175 VAL N CA 1
ATOM 12640 C C . VAL D 4 175 ? -64.569 29.863 67.210 1.00 69.53 175 VAL N C 1
ATOM 12641 O O . VAL D 4 175 ? -65.705 29.982 66.730 1.00 72.86 175 VAL N O 1
ATOM 12654 N N . ALA D 4 176 ? -64.222 28.810 67.953 1.00 75.76 176 ALA N N 1
ATOM 12655 C CA . ALA D 4 176 ? -65.220 27.818 68.336 1.00 80.24 176 ALA N CA 1
ATOM 12656 C C . ALA D 4 176 ? -66.351 28.466 69.126 1.00 77.39 176 ALA N C 1
ATOM 12657 O O . ALA D 4 176 ? -67.533 28.215 68.862 1.00 68.63 176 ALA N O 1
ATOM 12664 N N . ASN D 4 177 ? -66.007 29.313 70.100 1.00 82.56 177 ASN N N 1
ATOM 12665 C CA . ASN D 4 177 ? -67.031 30.031 70.850 1.00 84.24 177 ASN N CA 1
ATOM 12666 C C . ASN D 4 177 ? -67.816 30.992 69.968 1.00 77.48 177 ASN N C 1
ATOM 12667 O O . ASN D 4 177 ? -68.945 31.352 70.317 1.00 82.02 177 ASN N O 1
ATOM 12678 N N . GLN D 4 178 ? -67.245 31.424 68.842 1.00 67.83 178 GLN N N 1
ATOM 12679 C CA . GLN D 4 178 ? -68.011 32.212 67.884 1.00 64.87 178 GLN N CA 1
ATOM 12680 C C . GLN D 4 178 ? -69.039 31.341 67.174 1.00 62.78 178 GLN N C 1
ATOM 12681 O O . GLN D 4 178 ? -70.195 31.746 66.999 1.00 66.91 178 GLN N O 1
ATOM 12695 N N . TYR D 4 179 ? -68.634 30.137 66.769 1.00 59.88 179 TYR N N 1
ATOM 12696 C CA . TYR D 4 179 ? -69.579 29.175 66.212 1.00 58.90 179 TYR N CA 1
ATOM 12697 C C . TYR D 4 179 ? -70.717 28.912 67.194 1.00 65.45 179 TYR N C 1
ATOM 12698 O O . TYR D 4 179 ? -71.900 29.043 66.850 1.00 66.84 179 TYR N O 1
ATOM 12716 N N . GLY D 4 180 ? -70.372 28.570 68.439 1.00 60.62 180 GLY N N 1
ATOM 12717 C CA . GLY D 4 180 ? -71.387 28.344 69.453 1.00 58.60 180 GLY N CA 1
ATOM 12718 C C . GLY D 4 180 ? -72.243 29.564 69.722 1.00 56.89 180 GLY N C 1
ATOM 12719 O O . GLY D 4 180 ? -73.420 29.435 70.067 1.00 56.67 180 GLY N O 1
ATOM 12723 N N . SER D 4 181 ? -71.670 30.761 69.577 1.00 52.48 181 SER N N 1
ATOM 12724 C CA . SER D 4 181 ? -72.455 31.980 69.743 1.00 54.80 181 SER N CA 1
ATOM 12725 C C . SER D 4 181 ? -73.481 32.122 68.627 1.00 54.79 181 SER N C 1
ATOM 12726 O O . SER D 4 181 ? -74.629 32.512 68.874 1.00 70.48 181 SER N O 1
ATOM 12734 N N . ILE D 4 182 ? -73.085 31.811 67.392 1.00 48.24 182 ILE N N 1
ATOM 12735 C CA . ILE D 4 182 ? -74.043 31.791 66.292 1.00 57.73 182 ILE N CA 1
ATOM 12736 C C . ILE D 4 182 ? -75.149 30.786 66.576 1.00 64.23 182 ILE N C 1
ATOM 12737 O O . ILE D 4 182 ? -76.330 31.043 66.308 1.00 72.51 182 ILE N O 1
ATOM 12753 N N . LEU D 4 183 ? -74.786 29.623 67.116 1.00 63.71 183 LEU N N 1
ATOM 12754 C CA . LEU D 4 183 ? -75.791 28.626 67.469 1.00 71.60 183 LEU N CA 1
ATOM 12755 C C . LEU D 4 183 ? -76.772 29.182 68.500 1.00 73.14 183 LEU N C 1
ATOM 12756 O O . LEU D 4 183 ? -77.999 29.067 68.345 1.00 76.25 183 LEU N O 1
ATOM 12772 N N . THR D 4 184 ? -76.245 29.790 69.565 1.00 62.93 184 THR N N 1
ATOM 12773 C CA . THR D 4 184 ? -77.097 30.482 70.525 1.00 70.48 184 THR N CA 1
ATOM 12774 C C . THR D 4 184 ? -78.064 31.410 69.804 1.00 83.09 184 THR N C 1
ATOM 12775 O O . THR D 4 184 ? -79.281 31.340 70.008 1.00 92.12 184 THR N O 1
ATOM 12786 N N . SER D 4 185 ? -77.536 32.282 68.940 1.00 71.16 185 SER N N 1
ATOM 12787 C CA . SER D 4 185 ? -78.398 33.175 68.174 1.00 70.30 185 SER N CA 1
ATOM 12788 C C . SER D 4 185 ? -79.491 32.398 67.452 1.00 79.90 185 SER N C 1
ATOM 12789 O O . SER D 4 185 ? -80.631 32.867 67.348 1.00 87.94 185 SER N O 1
ATOM 12797 N N . LEU D 4 186 ? -79.169 31.200 66.956 1.00 73.90 186 LEU N N 1
ATOM 12798 C CA . LEU D 4 186 ? -80.179 30.382 66.293 1.00 83.34 186 LEU N CA 1
ATOM 12799 C C . LEU D 4 186 ? -81.315 30.037 67.248 1.00 84.05 186 LEU N C 1
ATOM 12800 O O . LEU D 4 186 ? -82.483 30.333 66.974 1.00 81.89 186 LEU N O 1
ATOM 12816 N N . LYS D 4 187 ? -81.000 29.393 68.375 1.00 84.99 187 LYS N N 1
ATOM 12817 C CA . LYS D 4 187 ? -82.076 29.015 69.291 1.00 94.73 187 LYS N CA 1
ATOM 12818 C C . LYS D 4 187 ? -82.862 30.234 69.756 1.00 95.60 187 LYS N C 1
ATOM 12819 O O . LYS D 4 187 ? -84.096 30.193 69.834 1.00 92.79 187 LYS N O 1
ATOM 12838 N N . GLU D 4 188 ? -82.169 31.331 70.062 1.00 87.79 188 GLU N N 1
ATOM 12839 C CA . GLU D 4 188 ? -82.853 32.528 70.540 1.00 85.40 188 GLU N CA 1
ATOM 12840 C C . GLU D 4 188 ? -83.841 33.040 69.497 1.00 84.41 188 GLU N C 1
ATOM 12841 O O . GLU D 4 188 ? -85.020 33.270 69.798 1.00 98.60 188 GLU N O 1
ATOM 12853 N N . ILE D 4 189 ? -83.379 33.217 68.255 1.00 71.14 189 ILE N N 1
ATOM 12854 C CA . ILE D 4 189 ? -84.264 33.721 67.209 1.00 72.70 189 ILE N CA 1
ATOM 12855 C C . ILE D 4 189 ? -85.392 32.737 66.939 1.00 80.09 189 ILE N C 1
ATOM 12856 O O . ILE D 4 189 ? -86.486 33.135 66.521 1.00 89.10 189 ILE N O 1
ATOM 12872 N N . ASN D 4 190 ? -85.152 31.444 67.163 1.00 75.30 190 ASN N N 1
ATOM 12873 C CA . ASN D 4 190 ? -86.202 30.456 66.944 1.00 83.47 190 ASN N CA 1
ATOM 12874 C C . ASN D 4 190 ? -87.269 30.523 68.028 1.00 94.01 190 ASN N C 1
ATOM 12875 O O . ASN D 4 190 ? -88.451 30.295 67.745 1.00 101.00 190 ASN N O 1
ATOM 12886 N N . ASP D 4 191 ? -86.881 30.828 69.268 1.00 90.53 191 ASP N N 1
ATOM 12887 C CA . ASP D 4 191 ? -87.860 31.016 70.332 1.00 85.55 191 ASP N CA 1
ATOM 12888 C C . ASP D 4 191 ? -88.566 32.361 70.242 1.00 77.98 191 ASP N C 1
ATOM 12889 O O . ASP D 4 191 ? -89.675 32.497 70.771 1.00 72.08 191 ASP N O 1
ATOM 12898 N N . LYS D 4 192 ? -87.957 33.350 69.586 1.00 85.14 192 LYS N N 1
ATOM 12899 C CA . LYS D 4 192 ? -88.518 34.692 69.501 1.00 78.35 192 LYS N CA 1
ATOM 12900 C C . LYS D 4 192 ? -89.250 34.964 68.196 1.00 71.51 192 LYS N C 1
ATOM 12901 O O . LYS D 4 192 ? -89.737 36.083 68.004 1.00 72.78 192 LYS N O 1
ATOM 12920 N N . ILE D 4 193 ? -89.344 33.989 67.297 1.00 73.02 193 ILE N N 1
ATOM 12921 C CA . ILE D 4 193 ? -90.034 34.219 66.031 1.00 83.37 193 ILE N CA 1
ATOM 12922 C C . ILE D 4 193 ? -91.517 33.876 66.165 1.00 90.59 193 ILE N C 1
ATOM 12923 O O . ILE D 4 193 ? -92.327 34.422 65.404 1.00 93.22 193 ILE N O 1
ATOM 12939 N N . PRO D 4 194 ? -91.944 32.995 67.097 1.00 84.17 194 PRO N N 1
ATOM 12940 C CA . PRO D 4 194 ? -93.390 32.827 67.299 1.00 81.21 194 PRO N CA 1
ATOM 12941 C C . PRO D 4 194 ? -93.969 33.951 68.141 1.00 83.44 194 PRO N C 1
ATOM 12942 O O . PRO D 4 194 ? -95.008 34.540 67.814 1.00 83.77 194 PRO N O 1
ATOM 12953 N N . THR D 4 195 ? -93.280 34.246 69.245 1.00 83.01 195 THR N N 1
ATOM 12954 C CA . THR D 4 195 ? -93.755 35.259 70.179 1.00 82.63 195 THR N CA 1
ATOM 12955 C C . THR D 4 195 ? -94.048 36.569 69.459 1.00 89.13 195 THR N C 1
ATOM 12956 O O . THR D 4 195 ? -95.102 37.182 69.662 1.00 102.15 195 THR N O 1
ATOM 12967 N N . HIS D 4 196 ? -93.129 37.007 68.594 1.00 83.48 196 HIS N N 1
ATOM 12968 C CA . HIS D 4 196 ? -93.342 38.267 67.894 1.00 97.17 196 HIS N CA 1
ATOM 12969 C C . HIS D 4 196 ? -94.472 38.167 66.875 1.00 100.96 196 HIS N C 1
ATOM 12970 O O . HIS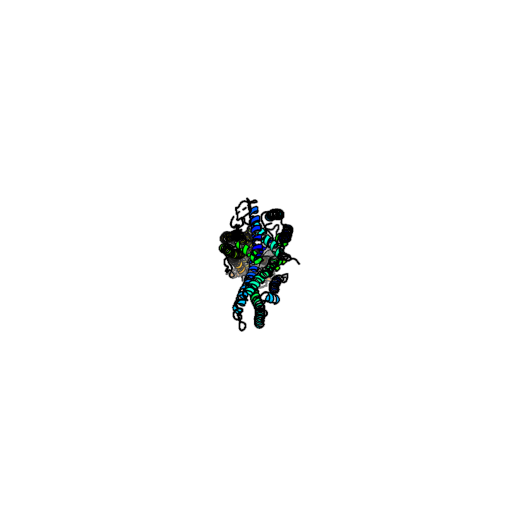 D 4 196 ? -95.094 39.183 66.547 1.00 99.73 196 HIS N O 1
ATOM 12984 N N . GLU D 4 197 ? -94.747 36.969 66.356 1.00 95.42 197 GLU N N 1
ATOM 12985 C CA . GLU D 4 197 ? -95.936 36.784 65.529 1.00 103.27 197 GLU N CA 1
ATOM 12986 C C . GLU D 4 197 ? -97.202 37.015 66.348 1.00 109.41 197 GLU N C 1
ATOM 12987 O O . GLU D 4 197 ? -98.112 37.743 65.926 1.00 113.06 197 GLU N O 1
ATOM 12999 N N . SER D 4 198 ? -97.271 36.411 67.536 1.00 106.07 198 SER N N 1
ATOM 13000 C CA . SER D 4 198 ? -98.452 36.580 68.378 1.00 104.56 198 SER N CA 1
ATOM 13001 C C . SER D 4 198 ? -98.637 38.044 68.773 1.00 102.28 198 SER N C 1
ATOM 13002 O O . SER D 4 198 ? -99.718 38.621 68.591 1.00 103.58 198 SER N O 1
ATOM 13010 N N . LYS D 4 199 ? -97.581 38.665 69.307 1.00 99.39 199 LYS N N 1
ATOM 13011 C CA . LYS D 4 199 ? -97.682 40.050 69.753 1.00 101.41 199 LYS N CA 1
ATOM 13012 C C . LYS D 4 199 ? -97.978 40.980 68.580 1.00 101.52 199 LYS N C 1
ATOM 13013 O O . LYS D 4 199 ? -98.742 41.943 68.723 1.00 108.55 199 LYS N O 1
ATOM 13032 N N . GLN D 4 200 ? -97.371 40.722 67.411 1.00 93.51 200 GLN N N 1
ATOM 13033 C CA . GLN D 4 200 ? -97.926 41.232 66.158 1.00 101.99 200 GLN N CA 1
ATOM 13034 C C . GLN D 4 200 ? -99.440 41.228 66.138 1.00 103.49 200 GLN N C 1
ATOM 13035 O O . GLN D 4 200 ? -100.083 42.282 66.201 1.00 101.11 200 GLN N O 1
ATOM 13049 N N . LYS D 4 201 ? -100.005 40.031 66.007 1.00 109.33 201 LYS N N 1
ATOM 13050 C CA . LYS D 4 201 ? -101.437 39.864 65.837 1.00 106.47 201 LYS N CA 1
ATOM 13051 C C . LYS D 4 201 ? -102.165 40.769 66.821 1.00 106.57 201 LYS N C 1
ATOM 13052 O O . LYS D 4 201 ? -103.105 41.492 66.458 1.00 105.70 201 LYS N O 1
ATOM 13071 N N . ARG D 4 202 ? -101.676 40.779 68.060 1.00 108.43 202 ARG N N 1
ATOM 13072 C CA . ARG D 4 202 ? -102.268 41.628 69.086 1.00 102.53 202 ARG N CA 1
ATOM 13073 C C . ARG D 4 202 ? -102.244 43.095 68.672 1.00 100.15 202 ARG N C 1
ATOM 13074 O O . ARG D 4 202 ? -103.275 43.774 68.708 1.00 102.91 202 ARG N O 1
ATOM 13095 N N . LEU D 4 203 ? -101.075 43.609 68.269 1.00 98.31 203 LEU N N 1
ATOM 13096 C CA . LEU D 4 203 ? -100.973 45.045 68.023 1.00 99.58 203 LEU N CA 1
ATOM 13097 C C . LEU D 4 203 ? -101.746 45.463 66.778 1.00 99.53 203 LEU N C 1
ATOM 13098 O O . LEU D 4 203 ? -102.291 46.570 66.743 1.00 93.92 203 LEU N O 1
ATOM 13114 N N . ARG D 4 204 ? -101.807 44.613 65.746 1.00 103.74 204 ARG N N 1
ATOM 13115 C CA . ARG D 4 204 ? -102.613 44.968 64.579 1.00 94.40 204 ARG N CA 1
ATOM 13116 C C . ARG D 4 204 ? -104.094 44.988 64.934 1.00 91.78 204 ARG N C 1
ATOM 13117 O O . ARG D 4 204 ? -104.828 45.902 64.528 1.00 83.63 204 ARG N O 1
ATOM 13138 N N . LEU D 4 205 ? -104.550 43.998 65.706 1.00 99.59 205 LEU N N 1
ATOM 13139 C CA . LEU D 4 205 ? -105.911 44.045 66.225 1.00 94.71 205 LEU N CA 1
ATOM 13140 C C . LEU D 4 205 ? -106.159 45.353 66.972 1.00 109.06 205 LEU N C 1
ATOM 13141 O O . LEU D 4 205 ? -107.157 46.041 66.730 1.00 116.33 205 LEU N O 1
ATOM 13157 N N . LEU D 4 206 ? -105.241 45.723 67.870 1.00 109.03 206 LEU N N 1
ATOM 13158 C CA . LEU D 4 206 ? -105.399 46.952 68.645 1.00 94.82 206 LEU N CA 1
ATOM 13159 C C . LEU D 4 206 ? -105.500 48.171 67.734 1.00 91.62 206 LEU N C 1
ATOM 13160 O O . LEU D 4 206 ? -106.356 49.041 67.934 1.00 91.08 206 LEU N O 1
ATOM 13176 N N . LEU D 4 207 ? -104.625 48.256 66.731 1.00 98.32 207 LEU N N 1
ATOM 13177 C CA . LEU D 4 207 ? -104.665 49.389 65.812 1.00 101.70 207 LEU N CA 1
ATOM 13178 C C . LEU D 4 207 ? -105.999 49.457 65.082 1.00 98.58 207 LEU N C 1
ATOM 13179 O O . LEU D 4 207 ? -106.522 50.550 64.835 1.00 89.37 207 LEU N O 1
ATOM 13195 N N . ASP D 4 208 ? -106.567 48.302 64.722 1.00 108.84 208 ASP N N 1
ATOM 13196 C CA . ASP D 4 208 ? -107.913 48.313 64.159 1.00 110.07 208 ASP N CA 1
ATOM 13197 C C . ASP D 4 208 ? -108.967 48.640 65.211 1.00 109.98 208 ASP N C 1
ATOM 13198 O O . ASP D 4 208 ? -110.097 48.989 64.850 1.00 105.51 208 ASP N O 1
ATOM 13207 N N . LEU D 4 209 ? -108.624 48.542 66.500 1.00 111.59 209 LEU N N 1
ATOM 13208 C CA . LEU D 4 209 ? -109.550 48.888 67.573 1.00 111.12 209 LEU N CA 1
ATOM 13209 C C . LEU D 4 209 ? -109.513 50.363 67.947 1.00 108.41 209 LEU N C 1
ATOM 13210 O O . LEU D 4 209 ? -110.486 50.861 68.524 1.00 110.19 209 LEU N O 1
ATOM 13226 N N . ILE D 4 210 ? -108.423 51.073 67.649 1.00 107.59 210 ILE N N 1
ATOM 13227 C CA . ILE D 4 210 ? -108.389 52.509 67.910 1.00 100.02 210 ILE N CA 1
ATOM 13228 C C . ILE D 4 210 ? -109.339 53.237 66.969 1.00 107.26 210 ILE N C 1
ATOM 13229 O O . ILE D 4 210 ? -110.099 54.119 67.385 1.00 109.30 210 ILE N O 1
ATOM 13245 N N . GLU D 4 211 ? -109.303 52.885 65.682 1.00 109.25 211 GLU N N 1
ATOM 13246 C CA . GLU D 4 211 ? -110.246 53.458 64.731 1.00 104.10 211 GLU N CA 1
ATOM 13247 C C . GLU D 4 211 ? -111.686 53.216 65.156 1.00 109.18 211 GLU N C 1
ATOM 13248 O O . GLU D 4 211 ? -112.576 53.976 64.757 1.00 123.61 211 GLU N O 1
ATOM 13260 N N . LYS D 4 212 ? -111.932 52.182 65.962 1.00 111.79 212 LYS N N 1
ATOM 13261 C CA . LYS D 4 212 ? -113.269 51.849 66.426 1.00 116.16 212 LYS N CA 1
ATOM 13262 C C . LYS D 4 212 ? -113.543 52.370 67.833 1.00 121.02 212 LYS N C 1
ATOM 13263 O O . LYS D 4 212 ? -114.698 52.344 68.273 1.00 126.62 212 LYS N O 1
ATOM 13282 N N . GLU D 4 213 ? -112.508 52.820 68.546 1.00 114.14 213 GLU N N 1
ATOM 13283 C CA . GLU D 4 213 ? -112.550 53.647 69.759 1.00 100.13 213 GLU N CA 1
ATOM 13284 C C . GLU D 4 213 ? -112.547 52.824 71.047 1.00 104.70 213 GLU N C 1
ATOM 13285 O O . GLU D 4 213 ? -112.646 53.416 72.128 1.00 109.93 213 GLU N O 1
ATOM 13297 N N . VAL D 4 214 ? -112.427 51.496 70.973 1.00 113.85 214 VAL N N 1
ATOM 13298 C CA . VAL D 4 214 ? -112.153 50.630 72.122 1.00 109.12 214 VAL N CA 1
ATOM 13299 C C . VAL D 4 214 ? -112.987 51.013 73.344 1.00 101.68 214 VAL N C 1
ATOM 13300 O O . VAL D 4 214 ? -112.444 51.392 74.387 1.00 102.38 214 VAL N O 1
ATOM 13313 N N . ALA D 4 215 ? -114.310 50.886 73.241 1.00 110.16 215 ALA N N 1
ATOM 13314 C CA . ALA D 4 215 ? -115.209 51.246 74.332 1.00 109.70 215 ALA N CA 1
ATOM 13315 C C . ALA D 4 215 ? -116.149 50.090 74.640 1.00 111.84 215 ALA N C 1
ATOM 13316 O O . ALA D 4 215 ? -116.762 49.524 73.728 1.00 113.36 215 ALA N O 1
ATOM 13323 N N . THR D 4 216 ? -116.261 49.755 75.925 1.00 109.60 216 THR N N 1
ATOM 13324 C CA . THR D 4 216 ? -117.202 48.747 76.417 1.00 104.79 216 THR N CA 1
ATOM 13325 C C . THR D 4 216 ? -117.316 47.557 75.466 1.00 110.91 216 THR N C 1
ATOM 13326 O O . THR D 4 216 ? -117.125 46.408 75.866 1.00 115.63 216 THR N O 1
#

InterPro domains:
  IPR008685 Centromere protein Mis12 [PF05859] (10-245)
  IPR008685 Centromere protein Mis12 [PTHR14527] (1-272)

Secondary structure (DSSP, 8-state):
---HHHHHHHHHHHHHSS-HHHHHHHHHHHHHHHHHHHHHHHHHHHHTT---SSS--TTSSHHHHHHHHHHHHHHHHHHHHHHHHHIIIIIT---HHHHHHT----GGGG---SSHHHHHHHHHHHHHHHHHHHHHHHHHHHHHHHHHHHHHHHHHHHHHHHHHHHTTTTS--SSSTTS-TTTTTS--HHHHHHHHHHHHHHHHHHHHS---HHHHHHHHHHHHHT-------/--GGGS-SSHHHHHHHHHHHHHHHHTTTS-THHHHHH-TTTTTSHHHHHHHHHHHHHHHHHHHHHHHHHHHHHHHHHTHHHHHHHHHHHHHHHHSS--SS-SS---TTTSSTTTHHHHHHHHHHHHHHHHHHHHHHHHHHHHHHHHHHHHHHHHHHHHHHHHHHHHHHHHH--HHHHHHHHHHHHTT---/----HHHHHHHHHHHHHHHHHHHHHTTT-TT-HHHHHHHHHHHHHHHHHHT--S--SS------S---TT------SSS-S------SS----------------SHHHHHHHHHHHHHHHHHHHHHHHHHHHHHHHSTT----------S--HHHHHHHHHHHHHHHHHHHHHHHHHHHHHHHHHHHHHHHSSTTTSS--/-------HHHHHHHHHHHHHHHHHHHTTSS-S----TTTTHHHHHHHHHHHHHHHHHHHHT---SSSSTT-SHHHHHHHHHHTT-----HHHHHHHHHHHHHHHHHHHHHHHHHHHHHHHHHHHHHHHTTTHHHHHHHHHHHH----HHHHHHHHHHHHHHHHHHHHHHHHHHHHHHHHHHHHHHHHHHHTTT---

Foldseek 3Di:
DPDLLVVLQVVLCVQVVHGLVVVLVCVLVVVVVVLVCVLVCVVVVCCVVQDDPPDGNNPPDVVVSVVVSVVVNVVVVVVSVVVSVCCSPPVSHDDVVCVVVVNDDDPVPVDDDDPNVVCVVVVVVVVVVVVVVVVVVVVVVVVVVVVVVVVVVCVVVVVCVVVVCCLPVVLVHDPDRVPDCPVCPVVPPVVVCVVVVVVVVVVVVVDVVDCDPCNVVVVVVVVCVVPDDPDDD/DLPPVLDPDVVVVVVVVVVVVVVVCVCLVDCVVVCVVCVDLCPDPVSVVVSVVVSVVCVVVVSVVVVVVVVVVCVVVVVSCVRSVVVSVVVCVVPDDDPPDPDDDDPVCPPPPPVVVVVVVVVVVVVVVVVVVVVVVVVVVVVVVVVVVVVVVVVVVVVVVVVVVVVVVVVDCPVVVVVVVVVVCVVPDD/DDDDDVVVCVVVLVVLVVVLVVLVVVCPPVVPVVSVVVSVCSVVVSVCVVVDDDDDDDDAADCPDPDDPPDDDDDDDDDDPDDDDDDDPDDDSHHPHDDDDDDDDCVVVVCVVVVVVCVVVVVVVVVVVVVVVVCVVPVPDPDDDDDDDPDDDPCVVCVVVVVVVVVVVVVVCVVVVVVVVVVVVVVVVVVVVCVVPVPDD/DAEAEAELCRVVVVVVVVVVVVVVVLCVVDPDDDDDPPPPVVVVVVVLVVVVVVVVVVLVRYFYDPDDTNPCVVVSSVVVVVVPDPPVPVVVVVVVVVVVVVVVVVVVVVVCCVPVVVVVVVVVCVVVVVCVCVVVVVVVVPVDDDVVVVVVVVVVVVVVVVVVVVVVCVVVVVVVVVVVVVVVVVVVVVVVPPDD

Organism: Kluyveromyces lactis (strain ATCC 8585 / CBS 2359 / DSM 70799 / NBRC 1267 / NRRL Y-1140 / WM37) (NCBI:txid284590)